Protein AF-B9FD48-F1 (afdb_monomer)

Mean predicted aligned error: 21.45 Å

Nearest PDB structures (foldseek):
  5xjo-assembly2_B  TM=7.511E-01  e=7.393E-36  Arabidopsis thaliana
  5iyx-assembly1_A  TM=8.459E-01  e=4.879E-31  Arabidopsis thaliana
  5gij-assembly1_B  TM=8.439E-01  e=1.322E-30  Arabidopsis thaliana
  4j0m-assembly2_B  TM=8.378E-01  e=1.934E-28  Arabidopsis thaliana
  8wed-assembly2_E  TM=6.726E-01  e=4.157E-08  Arabidopsis thaliana

Structure (mmCIF, N/CA/C/O backbone):
data_AF-B9FD48-F1
#
_entry.id   AF-B9FD48-F1
#
loop_
_atom_site.group_PDB
_atom_site.id
_atom_site.type_symbol
_atom_site.label_atom_id
_atom_site.label_alt_id
_atom_site.label_comp_id
_atom_site.label_asym_id
_atom_site.label_entity_id
_atom_site.label_seq_id
_atom_site.pdbx_PDB_ins_code
_atom_site.Cartn_x
_atom_site.Cartn_y
_atom_site.Cartn_z
_atom_site.occupancy
_atom_site.B_iso_or_equiv
_atom_site.auth_seq_id
_atom_site.auth_comp_id
_atom_site.auth_asym_id
_atom_site.auth_atom_id
_atom_site.pdbx_PDB_model_num
ATOM 1 N N . MET A 1 1 ? -3.770 25.239 40.075 1.00 51.31 1 MET A N 1
ATOM 2 C CA . MET A 1 1 ? -4.487 25.469 41.352 1.00 51.31 1 MET A CA 1
ATOM 3 C C . MET A 1 1 ? -5.884 26.067 41.183 1.00 51.31 1 MET A C 1
ATOM 5 O O . MET A 1 1 ? -6.784 25.536 41.811 1.00 51.31 1 MET A O 1
ATOM 9 N N . ALA A 1 2 ? -6.110 27.098 40.351 1.00 65.38 2 ALA A N 1
ATOM 10 C CA . ALA A 1 2 ? -7.406 27.803 40.265 1.00 65.38 2 ALA A CA 1
ATOM 11 C C . ALA A 1 2 ? -8.669 26.908 40.175 1.00 65.38 2 ALA A C 1
ATOM 13 O O . ALA A 1 2 ? -9.671 27.222 40.813 1.00 65.38 2 ALA A O 1
ATOM 14 N N . ALA A 1 3 ? -8.609 25.780 39.456 1.00 73.75 3 ALA A N 1
ATOM 15 C CA . ALA A 1 3 ? -9.730 24.849 39.275 1.00 73.75 3 ALA A CA 1
ATOM 16 C C . ALA A 1 3 ? -10.335 24.279 40.580 1.00 73.75 3 ALA A C 1
ATOM 18 O O . ALA A 1 3 ? -11.525 23.990 40.607 1.00 73.75 3 ALA A O 1
ATOM 19 N N . LEU A 1 4 ? -9.549 24.156 41.659 1.00 86.00 4 LEU A N 1
ATOM 20 C CA . LEU A 1 4 ? -10.003 23.668 42.974 1.00 86.00 4 LEU A CA 1
ATOM 21 C C . LEU A 1 4 ? -9.929 24.765 44.054 1.00 86.00 4 LEU A C 1
ATOM 23 O O . LEU A 1 4 ? -9.809 24.480 45.238 1.00 86.00 4 LEU A O 1
ATOM 27 N N . SER A 1 5 ? -9.984 26.041 43.667 1.00 85.19 5 SER A N 1
ATOM 28 C CA . SER A 1 5 ? -9.846 27.194 44.583 1.00 85.19 5 SER A CA 1
ATOM 29 C C . SER A 1 5 ? -10.903 27.271 45.699 1.00 85.19 5 SER A C 1
ATOM 31 O O . SER A 1 5 ? -10.653 27.858 46.753 1.00 85.19 5 SER A O 1
ATOM 33 N N . SER A 1 6 ? -12.067 26.649 45.503 1.00 87.38 6 SER A N 1
ATOM 34 C CA . SER A 1 6 ? -13.107 26.506 46.530 1.00 87.38 6 SER A CA 1
ATOM 35 C C . SER A 1 6 ? -12.821 25.406 47.558 1.00 87.38 6 SER A C 1
ATOM 37 O O . SER A 1 6 ? -13.459 25.403 48.603 1.00 87.38 6 SER A O 1
ATOM 39 N N . TRP A 1 7 ? -11.864 24.503 47.311 1.00 90.06 7 TRP A N 1
ATOM 40 C CA . TRP A 1 7 ? -11.526 23.392 48.206 1.00 90.06 7 TRP A CA 1
ATOM 41 C C . TRP A 1 7 ? -10.619 23.880 49.345 1.00 90.06 7 TRP A C 1
ATOM 43 O O . TRP A 1 7 ? -9.415 23.626 49.375 1.00 90.06 7 TRP A O 1
ATOM 53 N N . ASN A 1 8 ? -11.196 24.649 50.267 1.00 84.62 8 ASN A N 1
ATOM 54 C CA . ASN A 1 8 ? -10.489 25.294 51.370 1.00 84.62 8 ASN A CA 1
ATOM 55 C C . ASN A 1 8 ? -11.168 25.023 52.723 1.00 84.62 8 ASN A C 1
ATOM 57 O O . ASN A 1 8 ? -12.363 24.747 52.799 1.00 84.62 8 ASN A O 1
ATOM 61 N N . GLN A 1 9 ? -10.396 25.134 53.809 1.00 77.88 9 GLN A N 1
ATOM 62 C CA . GLN A 1 9 ? -10.850 24.831 55.176 1.00 77.88 9 GLN A CA 1
ATOM 63 C C . GLN A 1 9 ? -11.891 25.825 55.732 1.00 77.88 9 GLN A C 1
ATOM 65 O O . GLN A 1 9 ? -12.496 25.551 56.763 1.00 77.88 9 GLN A O 1
ATOM 70 N N . GLY A 1 10 ? -12.100 26.973 55.075 1.00 76.69 10 GLY A N 1
ATOM 71 C CA . GLY A 1 10 ? -13.041 28.014 55.506 1.00 76.69 10 GLY A CA 1
ATOM 72 C C . GLY A 1 10 ? -14.457 27.876 54.937 1.00 76.69 10 GLY A C 1
ATOM 73 O O . GLY A 1 10 ? -15.313 28.703 55.242 1.00 76.69 10 GLY A O 1
ATOM 74 N N . SER A 1 11 ? -14.716 26.868 54.100 1.00 81.75 11 SER A N 1
ATOM 75 C CA . SER A 1 11 ? -16.007 26.653 53.438 1.00 81.75 11 SER A CA 1
ATOM 76 C C . SER A 1 11 ? -16.499 25.218 53.620 1.00 81.75 11 SER A C 1
ATOM 78 O O . SER A 1 11 ? -15.712 24.284 53.770 1.00 81.75 11 SER A O 1
ATOM 80 N N . SER A 1 12 ? -17.823 25.027 53.614 1.00 89.25 12 SER A N 1
ATOM 81 C CA . SER A 1 12 ? -18.405 23.687 53.712 1.00 89.25 12 SER A CA 1
ATOM 82 C C . SER A 1 12 ? -17.996 22.845 52.506 1.00 89.25 12 SER A C 1
ATOM 84 O O . SER A 1 12 ? -18.106 23.303 51.367 1.00 89.25 12 SER A O 1
ATOM 86 N N . VAL A 1 13 ? -17.624 21.584 52.742 1.00 91.06 13 VAL A N 1
ATOM 87 C CA . VAL A 1 13 ? -17.314 20.606 51.682 1.00 91.06 13 VAL A CA 1
ATOM 88 C C . VAL A 1 13 ? -18.477 20.478 50.686 1.00 91.06 13 VAL A C 1
ATOM 90 O O . VAL A 1 13 ? -18.266 20.309 49.492 1.00 91.06 13 VAL A O 1
ATOM 93 N N . CYS A 1 14 ? -19.717 20.668 51.148 1.00 91.81 14 CYS A N 1
ATOM 94 C CA . CYS A 1 14 ? -20.921 20.650 50.315 1.00 91.81 14 CYS A CA 1
ATOM 95 C C . CYS A 1 14 ? -21.124 21.907 49.442 1.00 91.81 14 CYS A C 1
ATOM 97 O O . CYS A 1 14 ? -22.100 21.969 48.699 1.00 91.81 14 CYS A O 1
ATOM 99 N N . SER A 1 15 ? -20.237 22.904 49.545 1.00 90.88 15 SER A N 1
ATOM 100 C CA . SER A 1 15 ? -20.164 24.087 48.669 1.00 90.88 15 SER A CA 1
ATOM 101 C C . SER A 1 15 ? -18.913 24.117 47.780 1.00 90.88 15 SER A C 1
ATOM 103 O O . SER A 1 15 ? -18.713 25.074 47.033 1.00 90.88 15 SER A O 1
ATOM 105 N N . TRP A 1 16 ? -18.061 23.089 47.844 1.00 94.19 16 TRP A N 1
ATOM 106 C CA . TRP A 1 16 ? -16.881 22.987 46.990 1.00 94.19 16 TRP A CA 1
ATOM 107 C C . TRP A 1 16 ? -17.283 22.696 45.537 1.00 94.19 16 TRP A C 1
ATOM 109 O O . TRP A 1 16 ? -18.181 21.898 45.264 1.00 94.19 16 TRP A O 1
ATOM 119 N N . ALA A 1 17 ? -16.599 23.326 44.579 1.00 91.12 17 ALA A N 1
ATOM 120 C CA . ALA A 1 17 ? -16.855 23.097 43.160 1.00 91.12 17 ALA A CA 1
ATOM 121 C C . ALA A 1 17 ? -16.586 21.627 42.804 1.00 91.12 17 ALA A C 1
ATOM 123 O O . ALA A 1 17 ? -15.551 21.078 43.183 1.00 91.12 17 ALA A O 1
ATOM 124 N N . GLY A 1 18 ? -17.525 20.996 42.096 1.00 93.25 18 GLY A N 1
ATOM 125 C CA . GLY A 1 18 ? -17.455 19.570 41.774 1.00 93.25 18 GLY A CA 1
ATOM 126 C C . GLY A 1 18 ? -17.913 18.623 42.888 1.00 93.25 18 GLY A C 1
ATOM 127 O O . GLY A 1 18 ? -17.923 17.414 42.685 1.00 93.25 18 GLY A O 1
ATOM 128 N N . VAL A 1 19 ? -18.317 19.127 44.058 1.00 96.25 19 VAL A N 1
ATOM 129 C CA . VAL A 1 19 ? -18.735 18.292 45.193 1.00 96.25 19 VAL A CA 1
ATOM 130 C C . VAL A 1 19 ? -20.226 18.468 45.459 1.00 96.25 19 VAL A C 1
ATOM 132 O O . VAL A 1 19 ? -20.728 19.584 45.575 1.00 96.25 19 VAL A O 1
ATOM 135 N N . ARG A 1 20 ? -20.953 17.355 45.598 1.00 96.62 20 ARG A N 1
ATOM 136 C CA . ARG A 1 20 ? -22.366 17.353 45.998 1.00 96.62 20 ARG A CA 1
ATOM 137 C C . ARG A 1 20 ? -22.579 16.412 47.175 1.00 96.62 20 ARG A C 1
ATOM 139 O O . ARG A 1 20 ? -22.115 15.274 47.160 1.00 96.62 20 ARG A O 1
ATOM 146 N N . CYS A 1 21 ? -23.312 16.886 48.177 1.00 96.50 21 CYS A N 1
ATOM 147 C CA . CYS A 1 21 ? -23.671 16.115 49.363 1.00 96.50 21 CYS A CA 1
ATOM 148 C C . CYS A 1 21 ? -25.097 15.555 49.308 1.00 96.50 21 CYS A C 1
ATOM 150 O O . CYS A 1 21 ? -25.982 16.096 48.638 1.00 96.50 21 CYS A O 1
ATOM 152 N N . ASN A 1 22 ? -25.327 14.503 50.094 1.00 93.88 22 ASN A N 1
ATOM 153 C CA . ASN A 1 22 ? -26.651 13.985 50.406 1.00 93.88 22 ASN A CA 1
ATOM 154 C C . ASN A 1 22 ? -27.350 14.814 51.510 1.00 93.88 22 ASN A C 1
ATOM 156 O O . ASN A 1 22 ? -26.789 15.761 52.062 1.00 93.88 22 ASN A O 1
ATOM 160 N N . ARG A 1 23 ? -28.579 14.423 51.882 1.00 91.69 23 ARG A N 1
ATOM 161 C CA . ARG A 1 23 ? -29.391 15.106 52.915 1.00 91.69 23 ARG A CA 1
ATOM 162 C C . ARG A 1 23 ? -28.778 15.113 54.328 1.00 91.69 23 ARG A C 1
ATOM 164 O O . ARG A 1 23 ? -29.276 15.842 55.174 1.00 91.69 23 ARG A O 1
ATOM 171 N N . GLN A 1 24 ? -27.737 14.321 54.593 1.00 92.81 24 GLN A N 1
ATOM 172 C CA . GLN A 1 24 ? -27.000 14.301 55.866 1.00 92.81 24 GLN A CA 1
ATOM 173 C C . GLN A 1 24 ? -25.663 15.067 55.788 1.00 92.81 24 GLN A C 1
ATOM 175 O O . GLN A 1 24 ? -24.822 14.911 56.667 1.00 92.81 24 GLN A O 1
ATOM 180 N N . GLY A 1 25 ? -25.420 15.843 54.724 1.00 92.38 25 GLY A N 1
ATOM 181 C CA . GLY A 1 25 ? -24.171 16.593 54.545 1.00 92.38 25 GLY A CA 1
ATOM 182 C C . GLY A 1 25 ? -22.949 15.729 54.208 1.00 92.38 25 GLY A C 1
ATOM 183 O O . GLY A 1 25 ? -21.826 16.220 54.260 1.00 92.38 25 GLY A O 1
ATOM 184 N N . ARG A 1 26 ? -23.137 14.448 53.855 1.00 95.62 26 ARG A N 1
ATOM 185 C CA . ARG A 1 26 ? -22.047 13.550 53.436 1.00 95.62 26 ARG A CA 1
ATOM 186 C C . ARG A 1 26 ? -21.889 13.602 51.918 1.00 95.62 26 ARG A C 1
ATOM 188 O O . ARG A 1 26 ? -22.898 13.588 51.214 1.00 95.62 26 ARG A O 1
ATOM 195 N N . VAL A 1 27 ? -20.655 13.636 51.411 1.00 96.69 27 VAL A N 1
ATOM 196 C CA . VAL A 1 27 ? -20.380 13.700 49.963 1.00 96.69 27 VAL A CA 1
ATOM 197 C C . VAL A 1 27 ? -20.955 12.475 49.250 1.00 96.69 27 VAL A C 1
ATOM 199 O O . VAL A 1 27 ? -20.610 11.347 49.590 1.00 96.69 27 VAL A O 1
ATOM 202 N N . SER A 1 28 ? -21.819 12.708 48.261 1.00 97.25 28 SER A N 1
ATOM 203 C CA . SER A 1 28 ? -22.490 11.676 47.466 1.00 97.25 28 SER A CA 1
ATOM 204 C C . SER A 1 28 ? -22.126 11.700 45.983 1.00 97.25 28 SER A C 1
ATOM 206 O O . SER A 1 28 ? -22.347 10.713 45.289 1.00 97.25 28 SER A O 1
ATOM 208 N N . MET A 1 29 ? -21.535 12.783 45.482 1.00 98.00 29 MET A N 1
ATOM 209 C CA . MET A 1 29 ? -20.983 12.842 44.128 1.00 98.00 29 MET A CA 1
ATOM 210 C C . MET A 1 29 ? -19.743 13.735 44.094 1.00 98.00 29 MET A C 1
ATOM 212 O O . MET A 1 29 ? -19.717 14.796 44.724 1.00 98.00 29 MET A O 1
ATOM 216 N N . LEU A 1 30 ? -18.747 13.285 43.332 1.00 97.06 30 LEU A N 1
ATOM 217 C CA . LEU A 1 30 ? -17.525 14.003 42.997 1.00 97.06 30 LEU A CA 1
ATOM 218 C C . LEU A 1 30 ? -17.412 14.088 41.469 1.00 97.06 30 LEU A C 1
ATOM 220 O O . LEU A 1 30 ? -17.264 13.063 40.809 1.00 97.06 30 LEU A O 1
ATOM 224 N N . ASP A 1 31 ? -17.470 15.296 40.919 1.00 96.94 31 ASP A N 1
ATOM 225 C CA . ASP A 1 31 ? -17.218 15.586 39.508 1.00 96.94 31 ASP A CA 1
ATOM 226 C C . ASP A 1 31 ? -16.097 16.617 39.365 1.00 96.94 31 ASP A C 1
ATOM 228 O O . ASP A 1 31 ? -16.245 17.784 39.720 1.00 96.94 31 ASP A O 1
ATOM 232 N N . VAL A 1 32 ? -14.958 16.165 38.849 1.00 95.69 32 VAL A N 1
ATOM 233 C CA . VAL A 1 32 ? -13.769 16.985 38.587 1.00 95.69 32 VAL A CA 1
ATOM 234 C C . VAL A 1 32 ? -13.281 16.810 37.145 1.00 95.69 32 VAL A C 1
ATOM 236 O O . VAL A 1 32 ? -12.092 16.967 36.853 1.00 95.69 32 VAL A O 1
ATOM 239 N N . GLN A 1 33 ? -14.188 16.461 36.228 1.00 95.69 33 GLN A N 1
ATOM 240 C CA . GLN A 1 33 ? -13.873 16.215 34.820 1.00 95.69 33 GLN A CA 1
ATOM 241 C C . GLN A 1 33 ? -13.323 17.456 34.093 1.00 95.69 33 GLN A C 1
ATOM 243 O O . GLN A 1 33 ? -13.734 18.584 34.359 1.00 95.69 33 GLN A O 1
ATOM 248 N N . ASN A 1 34 ? -12.436 17.253 33.113 1.00 95.19 34 ASN A N 1
ATOM 249 C CA . ASN A 1 34 ? -11.936 18.305 32.212 1.00 95.19 34 ASN A CA 1
ATOM 250 C C . ASN A 1 34 ? -11.237 19.503 32.911 1.00 95.19 34 ASN A C 1
ATOM 252 O O . ASN A 1 34 ? -11.117 20.589 32.339 1.00 95.19 34 ASN A O 1
ATOM 256 N N . LEU A 1 35 ? -10.739 19.323 34.140 1.00 94.88 35 LEU A N 1
ATOM 257 C CA . LEU A 1 35 ? -10.105 20.377 34.949 1.00 94.88 35 LEU A CA 1
ATOM 258 C C . LEU A 1 35 ? -8.570 20.457 34.794 1.00 94.88 35 LEU A C 1
ATOM 260 O O . LEU A 1 35 ? -7.928 21.283 35.446 1.00 94.88 35 LEU A O 1
ATOM 264 N N . ASN A 1 36 ? -7.972 19.634 33.922 1.00 92.88 36 ASN A N 1
ATOM 265 C CA . ASN A 1 36 ? -6.516 19.480 33.756 1.00 92.88 36 ASN A CA 1
ATOM 266 C C . ASN A 1 36 ? -5.777 19.120 35.066 1.00 92.88 36 ASN A C 1
ATOM 268 O O . ASN A 1 36 ? -4.621 19.503 35.265 1.00 92.88 36 ASN A O 1
ATOM 272 N N . LEU A 1 37 ? -6.438 18.379 35.959 1.00 93.56 37 LEU A N 1
ATOM 273 C CA . LEU A 1 37 ? -5.844 17.873 37.196 1.00 93.56 37 LEU A CA 1
ATOM 274 C C . LEU A 1 37 ? -4.805 16.789 36.897 1.00 93.56 37 LEU A C 1
ATOM 276 O O . LEU A 1 37 ? -4.931 16.050 35.924 1.00 93.56 37 LEU A O 1
ATOM 280 N N . ALA A 1 38 ? -3.780 16.703 37.742 1.00 94.19 38 ALA A N 1
ATOM 281 C CA . ALA A 1 38 ? -2.684 15.749 37.621 1.00 94.19 38 ALA A CA 1
ATOM 282 C C . ALA A 1 38 ? -2.236 15.277 39.010 1.00 94.19 38 ALA A C 1
ATOM 284 O O . ALA A 1 38 ? -2.399 16.003 39.993 1.00 94.19 38 ALA A O 1
ATOM 285 N N . GLY A 1 39 ? -1.652 14.081 39.075 1.00 94.12 39 GLY A N 1
ATOM 286 C CA . GLY A 1 39 ? -1.280 13.404 40.322 1.00 94.12 39 GLY A CA 1
ATOM 287 C C . GLY A 1 39 ? -2.010 12.071 40.489 1.00 94.12 39 GLY A C 1
ATOM 288 O O . GLY A 1 39 ? -2.670 11.604 39.565 1.00 94.12 39 GLY A O 1
ATOM 289 N N . GLN A 1 40 ? -1.871 11.449 41.657 1.00 95.69 40 GLN A N 1
ATOM 290 C CA . GLN A 1 40 ? -2.518 10.174 41.989 1.00 95.69 40 GLN A CA 1
ATOM 291 C C . GLN A 1 40 ? -3.819 10.413 42.772 1.00 95.69 40 GLN A C 1
ATOM 293 O O . GLN A 1 40 ? -3.952 11.417 43.472 1.00 95.69 40 GLN A O 1
ATOM 298 N N . ILE A 1 41 ? -4.773 9.484 42.682 1.00 94.94 41 ILE A N 1
ATOM 299 C CA . ILE A 1 41 ? -5.969 9.484 43.538 1.00 94.94 41 ILE A CA 1
ATOM 300 C C . ILE A 1 41 ? -5.581 8.897 44.901 1.00 94.94 41 ILE A C 1
ATOM 302 O O . ILE A 1 41 ? -5.082 7.775 44.954 1.00 94.94 41 ILE A O 1
ATOM 306 N N . SER A 1 42 ? -5.800 9.628 46.003 1.00 95.00 42 SER A N 1
ATOM 307 C CA . SER A 1 42 ? -5.485 9.088 47.335 1.00 95.00 42 SER A CA 1
ATOM 308 C C . SER A 1 42 ? -6.389 7.892 47.673 1.00 95.00 42 SER A C 1
ATOM 310 O O . SER A 1 42 ? -7.608 8.004 47.498 1.00 95.00 42 SER A O 1
ATOM 312 N N . PRO A 1 43 ? -5.847 6.801 48.252 1.00 95.12 43 PRO A N 1
ATOM 313 C CA . PRO A 1 43 ? -6.617 5.740 48.909 1.00 95.12 43 PRO A CA 1
ATOM 314 C C . PRO A 1 43 ? -7.713 6.228 49.871 1.00 95.12 43 PRO A C 1
ATOM 316 O O . PRO A 1 43 ? -8.724 5.545 50.045 1.00 95.12 43 PRO A O 1
ATOM 319 N N . ASP A 1 44 ? -7.559 7.420 50.461 1.00 95.94 44 ASP A N 1
ATOM 320 C CA . ASP A 1 44 ? -8.541 8.030 51.370 1.00 95.94 44 ASP A CA 1
ATOM 321 C C . ASP A 1 44 ? -9.916 8.273 50.733 1.00 95.94 44 ASP A C 1
ATOM 323 O O . ASP A 1 44 ? -10.909 8.391 51.454 1.00 95.94 44 ASP A O 1
ATOM 327 N N . ILE A 1 45 ? -10.011 8.296 49.396 1.00 94.56 45 ILE A N 1
ATOM 328 C CA . ILE A 1 45 ? -11.294 8.371 48.681 1.00 94.56 45 ILE A CA 1
ATOM 329 C C . ILE A 1 45 ? -12.250 7.241 49.104 1.00 94.56 45 ILE A C 1
ATOM 331 O O . ILE A 1 45 ? -13.457 7.457 49.186 1.00 94.56 45 ILE A O 1
ATOM 335 N N . GLY A 1 46 ? -11.712 6.072 49.478 1.00 93.31 46 GLY A N 1
ATOM 336 C CA . GLY A 1 46 ? -12.471 4.933 50.000 1.00 93.31 46 GLY A CA 1
ATOM 337 C C . GLY A 1 46 ? -13.142 5.170 51.359 1.00 93.31 46 GLY A C 1
ATOM 338 O O . GLY A 1 46 ? -13.983 4.376 51.772 1.00 93.31 46 GLY A O 1
ATOM 339 N N . ASN A 1 47 ? -12.806 6.256 52.062 1.00 95.62 47 ASN A N 1
ATOM 340 C CA . ASN A 1 47 ? -13.439 6.624 53.331 1.00 95.62 47 ASN A CA 1
ATOM 341 C C . ASN A 1 47 ? -14.737 7.438 53.122 1.00 95.62 47 ASN A C 1
ATOM 343 O O . ASN A 1 47 ? -15.525 7.599 54.057 1.00 95.62 47 ASN A O 1
ATOM 347 N N . LEU A 1 48 ? -15.010 7.913 51.897 1.00 95.44 48 LEU A N 1
ATOM 348 C CA . LEU A 1 48 ? -16.214 8.672 51.531 1.00 95.44 48 LEU A CA 1
ATOM 349 C C . LEU A 1 48 ? -17.446 7.759 51.364 1.00 95.44 48 LEU A C 1
ATOM 351 O O . LEU A 1 48 ? -18.089 7.742 50.323 1.00 95.44 48 LEU A O 1
ATOM 355 N N . SER A 1 49 ? -17.810 7.015 52.411 1.00 94.50 49 SER A N 1
ATOM 356 C CA . SER A 1 49 ? -18.851 5.960 52.443 1.00 94.50 49 SER A CA 1
ATOM 357 C C . SER A 1 49 ? -20.286 6.337 52.005 1.00 94.50 49 SER A C 1
ATOM 359 O O . SER A 1 49 ? -21.188 5.504 52.079 1.00 94.50 49 SER A O 1
ATOM 361 N N . ALA A 1 50 ? -20.533 7.574 51.568 1.00 96.56 50 ALA A N 1
ATOM 362 C CA . ALA A 1 50 ? -21.798 8.034 50.989 1.00 96.56 50 ALA A CA 1
ATOM 363 C C . ALA A 1 50 ? -21.738 8.258 49.461 1.00 96.56 50 ALA A C 1
ATOM 365 O O . ALA A 1 50 ? -22.747 8.647 48.876 1.00 96.56 50 ALA A O 1
ATOM 366 N N . LEU A 1 51 ? -20.574 8.047 48.836 1.00 97.44 51 LEU A N 1
ATOM 367 C CA . LEU A 1 51 ? -20.264 8.408 47.453 1.00 97.44 51 LEU A CA 1
ATOM 368 C C . LEU A 1 51 ? -20.917 7.448 46.442 1.00 97.44 51 LEU A C 1
ATOM 370 O O . LEU A 1 51 ? -20.602 6.262 46.411 1.00 97.44 51 LEU A O 1
ATOM 374 N N . GLN A 1 52 ? -21.807 7.993 45.608 1.00 97.75 52 GLN A N 1
ATOM 375 C CA . GLN A 1 52 ? -22.575 7.289 44.572 1.00 97.75 52 GLN A CA 1
ATOM 376 C C . GLN A 1 52 ? -22.022 7.519 43.159 1.00 97.75 52 GLN A C 1
ATOM 378 O O . GLN A 1 52 ? -22.243 6.704 42.267 1.00 97.75 52 GLN A O 1
ATOM 383 N N . SER A 1 53 ? -21.308 8.620 42.909 1.00 98.44 53 SER A N 1
ATOM 384 C CA . SER A 1 53 ? -20.754 8.908 41.579 1.00 98.44 53 SER A CA 1
ATOM 385 C C . SER A 1 53 ? -19.392 9.587 41.645 1.00 98.44 53 SER A C 1
ATOM 387 O O . SER A 1 53 ? -19.206 10.534 42.412 1.00 98.44 53 SER A O 1
ATOM 389 N N . ILE A 1 54 ? -18.469 9.127 40.803 1.00 98.19 54 ILE A N 1
ATOM 390 C CA . ILE A 1 54 ? -17.123 9.678 40.639 1.00 98.19 54 ILE A CA 1
ATOM 391 C C . ILE A 1 54 ? -16.883 9.928 39.145 1.00 98.19 54 ILE A C 1
ATOM 393 O O . ILE A 1 54 ? -16.914 8.986 38.353 1.00 98.19 54 ILE A O 1
ATOM 397 N N . TYR A 1 55 ? -16.610 11.181 38.778 1.00 98.38 55 TYR A N 1
ATOM 398 C CA . TYR A 1 55 ? -16.268 11.612 37.422 1.00 98.38 55 TYR A CA 1
ATOM 399 C C . TYR A 1 55 ? -14.895 12.299 37.427 1.00 98.38 55 TYR A C 1
ATOM 401 O O . TYR A 1 55 ? -14.725 13.389 37.977 1.00 98.38 55 TYR A O 1
ATOM 409 N N . LEU A 1 56 ? -13.899 11.637 36.838 1.00 97.81 56 LEU A N 1
ATOM 410 C CA . LEU A 1 56 ? -12.499 12.078 36.764 1.00 97.81 56 LEU A CA 1
ATOM 411 C C . LEU A 1 56 ? -12.046 12.339 35.321 1.00 97.81 56 LEU A C 1
ATOM 413 O O . LEU A 1 56 ? -10.873 12.647 35.095 1.00 97.81 56 LEU A O 1
ATOM 417 N N . GLN A 1 57 ? -12.930 12.165 34.338 1.00 97.94 57 GLN A N 1
ATOM 418 C CA . GLN A 1 57 ? -12.540 12.023 32.940 1.00 97.94 57 GLN A CA 1
ATOM 419 C C . GLN A 1 57 ? -11.922 13.282 32.314 1.00 97.94 57 GLN A C 1
ATOM 421 O O . GLN A 1 57 ? -12.221 14.408 32.716 1.00 97.94 57 GLN A O 1
ATOM 426 N N . LYS A 1 58 ? -11.077 13.090 31.293 1.00 96.94 58 LYS A N 1
ATOM 427 C CA . LYS A 1 58 ? -10.349 14.162 30.576 1.00 96.94 58 LYS A CA 1
ATOM 428 C C . LYS A 1 58 ? -9.431 14.975 31.500 1.00 96.94 58 LYS A C 1
ATOM 430 O O . LYS A 1 58 ? -9.442 16.206 31.503 1.00 96.94 58 LYS A O 1
ATOM 435 N N . ASN A 1 59 ? -8.635 14.275 32.297 1.00 97.06 59 ASN A N 1
ATOM 436 C CA . ASN A 1 59 ? -7.606 14.854 33.160 1.00 97.06 59 ASN A CA 1
ATOM 437 C C . ASN A 1 59 ? -6.249 14.185 32.861 1.00 97.06 59 ASN A C 1
ATOM 439 O O . ASN A 1 59 ? -6.032 13.649 31.776 1.00 97.06 59 ASN A O 1
ATOM 443 N N . ARG A 1 60 ? -5.295 14.294 33.785 1.00 96.88 60 ARG A N 1
ATOM 444 C CA . ARG A 1 60 ? -3.942 13.727 33.702 1.00 96.88 60 ARG A CA 1
ATOM 445 C C . ARG A 1 60 ? -3.611 12.963 34.989 1.00 96.88 60 ARG A C 1
ATOM 447 O O . ARG A 1 60 ? -2.486 13.041 35.489 1.00 96.88 60 ARG A O 1
ATOM 454 N N . PHE A 1 61 ? -4.607 12.300 35.580 1.00 97.31 61 PHE A N 1
ATOM 455 C CA . PHE A 1 61 ? -4.391 11.446 36.747 1.00 97.31 61 PHE A CA 1
ATOM 456 C C . PHE A 1 61 ? -3.492 10.266 36.364 1.00 97.31 61 PHE A C 1
ATOM 458 O O . PHE A 1 61 ? -3.652 9.696 35.288 1.00 97.31 61 PHE A O 1
ATOM 465 N N . ILE A 1 62 ? -2.536 9.940 37.231 1.00 97.19 62 ILE A N 1
ATOM 466 C CA . ILE A 1 62 ? -1.482 8.938 37.021 1.00 97.19 62 ILE A CA 1
ATOM 467 C C . ILE A 1 62 ? -1.520 7.862 38.108 1.00 97.19 62 ILE A C 1
ATOM 469 O O . ILE A 1 62 ? -2.094 8.068 39.178 1.00 97.19 62 ILE A O 1
ATOM 473 N N . GLY A 1 63 ? -0.816 6.754 37.873 1.00 96.12 63 GLY A N 1
ATOM 474 C CA . GLY A 1 63 ? -0.654 5.681 38.853 1.00 96.12 63 GLY A CA 1
ATOM 475 C C . GLY A 1 63 ? -1.870 4.762 38.932 1.00 96.12 63 GLY A C 1
ATOM 476 O O . GLY A 1 63 ? -2.754 4.797 38.076 1.00 96.12 63 GLY A O 1
ATOM 477 N N . ASN A 1 64 ? -1.899 3.910 39.952 1.00 96.62 64 ASN A N 1
ATOM 478 C CA . ASN A 1 64 ? -2.914 2.868 40.061 1.00 96.62 64 ASN A CA 1
ATOM 479 C C . ASN A 1 64 ? -4.257 3.420 40.554 1.00 96.62 64 ASN A C 1
ATOM 481 O O . ASN A 1 64 ? -4.312 4.320 41.393 1.00 96.62 64 ASN A O 1
ATOM 485 N N . ILE A 1 65 ? -5.346 2.818 40.075 1.00 96.38 65 ILE A N 1
ATOM 486 C CA . ILE A 1 65 ? -6.682 3.004 40.649 1.00 96.38 65 ILE A CA 1
ATOM 487 C C . ILE A 1 65 ? -6.673 2.349 42.051 1.00 96.38 65 ILE A C 1
ATOM 489 O O . ILE A 1 65 ? -6.342 1.165 42.136 1.00 96.38 65 ILE A O 1
ATOM 493 N N . PRO A 1 66 ? -6.993 3.055 43.156 1.00 95.19 66 PRO A N 1
ATOM 494 C CA . PRO A 1 66 ? -6.842 2.483 44.498 1.00 95.19 66 PRO A CA 1
ATOM 495 C C . PRO A 1 66 ? -7.873 1.388 44.819 1.00 95.19 66 PRO A C 1
ATOM 497 O O . PRO A 1 66 ? -9.079 1.630 44.727 1.00 95.19 66 PRO A O 1
ATOM 500 N N . ASP A 1 67 ? -7.424 0.228 45.318 1.00 94.12 67 ASP A N 1
ATOM 501 C CA . ASP A 1 67 ? -8.293 -0.859 45.820 1.00 94.12 67 ASP A CA 1
ATOM 502 C C . ASP A 1 67 ? -9.298 -0.393 46.884 1.00 94.12 67 ASP A C 1
ATOM 504 O O . ASP A 1 67 ? -10.383 -0.958 47.032 1.00 94.12 67 ASP A O 1
ATOM 508 N N . GLN A 1 68 ? -8.966 0.670 47.621 1.00 96.06 68 GLN A N 1
ATOM 509 C CA . GLN A 1 68 ? -9.808 1.253 48.662 1.00 96.06 68 GLN A CA 1
ATOM 510 C C . GLN A 1 68 ? -11.121 1.834 48.113 1.00 96.06 68 GLN A C 1
ATOM 512 O O . GLN A 1 68 ? -12.068 1.969 48.887 1.00 96.06 68 GLN A O 1
ATOM 517 N N . LEU A 1 69 ? -11.239 2.087 46.801 1.00 95.50 69 LEU A N 1
ATOM 518 C CA . LEU A 1 69 ? -12.529 2.371 46.154 1.00 95.50 69 LEU A CA 1
ATOM 519 C C . LEU A 1 69 ? -13.550 1.245 46.384 1.00 95.50 69 LEU A C 1
ATOM 521 O O . LEU A 1 69 ? -14.734 1.530 46.525 1.00 95.50 69 LEU A O 1
ATOM 525 N N . GLY A 1 70 ? -13.099 -0.002 46.558 1.00 93.44 70 GLY A N 1
ATOM 526 C CA . GLY A 1 70 ? -13.928 -1.151 46.939 1.00 93.44 70 GLY A CA 1
ATOM 527 C C . GLY A 1 70 ? -14.635 -1.048 48.297 1.00 93.44 70 GLY A C 1
ATOM 528 O O . GLY A 1 70 ? -15.440 -1.910 48.639 1.00 93.44 70 GLY A O 1
ATOM 529 N N . ARG A 1 71 ? -14.352 -0.009 49.094 1.00 96.00 71 ARG A N 1
ATOM 530 C CA . ARG A 1 71 ? -15.097 0.319 50.324 1.00 96.00 71 ARG A CA 1
ATOM 531 C C . ARG A 1 71 ? -16.378 1.115 50.049 1.00 96.00 71 ARG A C 1
ATOM 533 O O . ARG A 1 71 ? -17.228 1.230 50.930 1.00 96.00 71 ARG A O 1
ATOM 540 N N . LEU A 1 72 ? -16.528 1.669 48.845 1.00 96.38 72 LEU A N 1
ATOM 541 C CA . LEU A 1 72 ? -17.660 2.503 48.449 1.00 96.38 72 LEU A CA 1
ATOM 542 C C . LEU A 1 72 ? -18.832 1.626 47.990 1.00 96.38 72 LEU A C 1
ATOM 544 O O . LEU A 1 72 ? -19.147 1.530 46.806 1.00 96.38 72 LEU A O 1
ATOM 548 N N . SER A 1 73 ? -19.488 0.966 48.943 1.00 93.31 73 SER A N 1
ATOM 549 C CA . SER A 1 73 ? -20.589 0.028 48.673 1.00 93.31 73 SER A CA 1
ATOM 550 C C . SER A 1 73 ? -21.824 0.665 48.020 1.00 93.31 73 SER A C 1
ATOM 552 O O . SER A 1 73 ? -22.633 -0.058 47.446 1.00 93.31 73 SER A O 1
ATOM 554 N N . LEU A 1 74 ? -21.962 1.996 48.077 1.00 96.38 74 LEU A N 1
ATOM 555 C CA . LEU A 1 74 ? -23.027 2.780 47.435 1.00 96.38 74 LEU A CA 1
ATOM 556 C C . LEU A 1 74 ? -22.639 3.347 46.055 1.00 96.38 74 LEU A C 1
ATOM 558 O O . LEU A 1 74 ? -23.407 4.118 45.488 1.00 96.38 74 LEU A O 1
ATOM 562 N N . LEU A 1 75 ? -21.459 3.015 45.520 1.00 98.00 75 LEU A N 1
ATOM 563 C CA . LEU A 1 75 ? -20.968 3.573 44.259 1.00 98.00 75 LEU A CA 1
ATOM 564 C C . LEU A 1 75 ? -21.762 3.026 43.060 1.00 98.00 75 LEU A C 1
ATOM 566 O O . LEU A 1 75 ? -21.675 1.845 42.744 1.00 98.00 75 LEU A O 1
ATOM 570 N N . GLU A 1 76 ? -22.500 3.903 42.377 1.00 98.25 76 GLU A N 1
ATOM 571 C CA . GLU A 1 76 ? -23.326 3.608 41.196 1.00 98.25 76 GLU A CA 1
ATOM 572 C C . GLU A 1 76 ? -22.611 3.946 39.876 1.00 98.25 76 GLU A C 1
ATOM 574 O O . GLU A 1 76 ? -22.909 3.366 38.831 1.00 98.25 76 GLU A O 1
ATOM 579 N N . THR A 1 77 ? -21.666 4.892 39.879 1.00 98.56 77 THR A N 1
ATOM 580 C CA . THR A 1 77 ? -20.917 5.298 38.676 1.00 98.56 77 THR A CA 1
ATOM 581 C C . THR A 1 77 ? -19.466 5.644 38.988 1.00 98.56 77 THR A C 1
ATOM 583 O O . THR A 1 77 ? -19.188 6.510 39.816 1.00 98.56 77 THR A O 1
ATOM 586 N N . LEU A 1 78 ? -18.548 5.011 38.258 1.00 98.31 78 LEU A N 1
ATOM 587 C CA . LEU A 1 78 ? -17.124 5.329 38.219 1.00 98.31 78 LEU A CA 1
ATOM 588 C C . LEU A 1 78 ? -16.728 5.636 36.772 1.00 98.31 78 LEU A C 1
ATOM 590 O O . LEU A 1 78 ? -16.733 4.740 35.928 1.00 98.31 78 LEU A O 1
ATOM 594 N N . ASN A 1 79 ? -16.366 6.888 36.494 1.00 98.56 79 ASN A N 1
ATOM 595 C CA . ASN A 1 79 ? -15.767 7.289 35.227 1.00 98.56 79 ASN A CA 1
ATOM 596 C C . ASN A 1 79 ? -14.360 7.867 35.456 1.00 98.56 79 ASN A C 1
ATOM 598 O O . ASN A 1 79 ? -14.193 8.940 36.038 1.00 98.56 79 ASN A O 1
ATOM 602 N N . GLY A 1 80 ? -13.349 7.124 35.013 1.00 97.50 80 GLY A N 1
ATOM 603 C CA . GLY A 1 80 ? -11.932 7.483 35.031 1.00 97.50 80 GLY A CA 1
ATOM 604 C C . GLY A 1 80 ? -11.334 7.699 33.638 1.00 97.50 80 GLY A C 1
ATOM 605 O O . GLY A 1 80 ? -10.110 7.776 33.523 1.00 97.50 80 GLY A O 1
ATOM 606 N N . SER A 1 81 ? -12.148 7.758 32.579 1.00 98.38 81 SER A N 1
ATOM 607 C CA . SER A 1 81 ? -11.650 7.665 31.203 1.00 98.38 81 SER A CA 1
ATOM 608 C C . SER A 1 81 ? -10.856 8.887 30.724 1.00 98.38 81 SER A C 1
ATOM 610 O O . SER A 1 81 ? -10.969 9.982 31.275 1.00 98.38 81 SER A O 1
ATOM 612 N N . SER A 1 82 ? -10.027 8.727 29.689 1.00 97.19 82 SER A N 1
ATOM 613 C CA . SER A 1 82 ? -9.150 9.796 29.171 1.00 97.19 82 SER A CA 1
ATOM 614 C C . SER A 1 82 ? -8.240 10.387 30.264 1.00 97.19 82 SER A C 1
ATOM 616 O O . SER A 1 82 ? -8.365 11.559 30.635 1.00 97.19 82 SER A O 1
ATOM 618 N N . ASN A 1 83 ? -7.361 9.546 30.809 1.00 97.38 83 ASN A N 1
ATOM 619 C CA . ASN A 1 83 ? -6.382 9.866 31.853 1.00 97.38 83 ASN A CA 1
ATOM 620 C C . ASN A 1 83 ? -5.057 9.111 31.578 1.00 97.38 83 ASN A C 1
ATOM 622 O O . ASN A 1 83 ? -4.774 8.714 30.446 1.00 97.38 83 ASN A O 1
ATOM 626 N N . HIS A 1 84 ? -4.200 8.959 32.589 1.00 97.06 84 HIS A N 1
ATOM 627 C CA . HIS A 1 84 ? -2.942 8.208 32.534 1.00 97.06 84 HIS A CA 1
ATOM 628 C C . HIS A 1 84 ? -2.862 7.159 33.665 1.00 97.06 84 HIS A C 1
ATOM 630 O O . HIS A 1 84 ? -1.778 6.883 34.187 1.00 97.06 84 HIS A O 1
ATOM 636 N N . PHE A 1 85 ? -4.007 6.592 34.074 1.00 98.12 85 PHE A N 1
ATOM 637 C CA . PHE A 1 85 ? -4.051 5.517 35.070 1.00 98.12 85 PHE A CA 1
ATOM 638 C C . PHE A 1 85 ? -3.299 4.278 34.571 1.00 98.12 85 PHE A C 1
ATOM 640 O O . PHE A 1 85 ? -3.316 3.976 33.379 1.00 98.12 85 PHE A O 1
ATOM 647 N N . SER A 1 86 ? -2.646 3.566 35.486 1.00 96.81 86 SER A N 1
ATOM 648 C CA . SER A 1 86 ? -1.754 2.437 35.204 1.00 96.81 86 SER A CA 1
ATOM 649 C C . SER A 1 86 ? -1.995 1.251 36.141 1.00 96.81 86 SER A C 1
ATOM 651 O O . SER A 1 86 ? -2.766 1.348 37.093 1.00 96.81 86 SER A O 1
ATOM 653 N N . GLY A 1 87 ? -1.291 0.140 35.910 1.00 96.31 87 GLY A N 1
ATOM 654 C CA . GLY A 1 87 ? -1.440 -1.073 36.718 1.00 96.31 87 GLY A CA 1
ATOM 655 C C . GLY A 1 87 ? -2.753 -1.803 36.426 1.00 96.31 87 GLY A C 1
ATOM 656 O O . GLY A 1 87 ? -3.454 -1.468 35.477 1.00 96.31 87 GLY A O 1
ATOM 657 N N . SER A 1 88 ? -3.078 -2.817 37.226 1.00 96.88 88 SER A N 1
ATOM 658 C CA . SER A 1 88 ? -4.265 -3.656 37.025 1.00 96.88 88 SER A CA 1
ATOM 659 C C . SER A 1 88 ? -5.568 -2.996 37.466 1.00 96.88 88 SER A C 1
ATOM 661 O O . SER A 1 88 ? -5.579 -2.225 38.425 1.00 96.88 88 SER A O 1
ATOM 663 N N . ILE A 1 89 ? -6.684 -3.392 36.839 1.00 96.69 89 ILE A N 1
ATOM 664 C CA . ILE A 1 89 ? -8.034 -3.116 37.355 1.00 96.69 89 ILE A CA 1
ATOM 665 C C . ILE A 1 89 ? -8.125 -3.701 38.782 1.00 96.69 89 ILE A C 1
ATOM 667 O O . ILE A 1 89 ? -7.990 -4.919 38.935 1.00 96.69 89 ILE A O 1
ATOM 671 N N . PRO A 1 90 ? -8.322 -2.880 39.830 1.00 93.44 90 PRO A N 1
ATOM 672 C CA . PRO A 1 90 ? -8.260 -3.350 41.210 1.00 93.44 90 PRO A CA 1
ATOM 673 C C . PRO A 1 90 ? -9.443 -4.261 41.536 1.00 93.44 90 PRO A C 1
ATOM 675 O O . PRO A 1 90 ? -10.608 -3.891 41.350 1.00 93.44 90 PRO A O 1
ATOM 678 N N . SER A 1 91 ? -9.153 -5.451 42.068 1.00 89.00 91 SER A N 1
ATOM 679 C CA . SER A 1 91 ? -10.181 -6.437 42.419 1.00 89.00 91 SER A CA 1
ATOM 680 C C . SER A 1 91 ? -11.098 -5.943 43.539 1.00 89.00 91 SER A C 1
ATOM 682 O O . SER A 1 91 ? -12.247 -6.366 43.599 1.00 89.00 91 SER A O 1
ATOM 684 N N . GLY A 1 92 ? -10.662 -4.975 44.358 1.00 89.25 92 GLY A N 1
ATOM 685 C CA . GLY A 1 92 ? -11.523 -4.321 45.346 1.00 89.25 92 GLY A CA 1
ATOM 686 C C . GLY A 1 92 ? -12.824 -3.747 44.761 1.00 89.25 92 GLY A C 1
ATOM 687 O O . GLY A 1 92 ? -13.853 -3.778 45.435 1.00 89.25 92 GLY A O 1
ATOM 688 N N . LEU A 1 93 ? -12.831 -3.297 43.496 1.00 93.31 93 LEU A N 1
ATOM 689 C CA . LEU A 1 93 ? -14.032 -2.755 42.840 1.00 93.31 93 LEU A CA 1
ATOM 690 C C . LEU A 1 93 ? -15.187 -3.762 42.740 1.00 93.31 93 LEU A C 1
ATOM 692 O O . LEU A 1 93 ? -16.337 -3.343 42.641 1.00 93.31 93 LEU A O 1
ATOM 696 N N . THR A 1 94 ? -14.929 -5.072 42.827 1.00 90.81 94 TH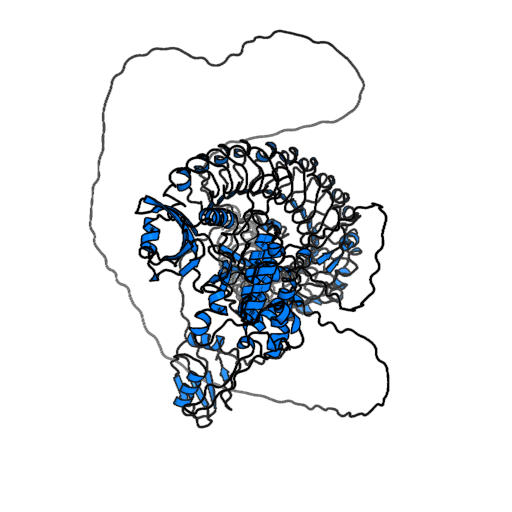R A N 1
ATOM 697 C CA . THR A 1 94 ? -15.983 -6.103 42.764 1.00 90.81 94 THR A CA 1
ATOM 698 C C . THR A 1 94 ? -16.878 -6.135 44.013 1.00 90.81 94 THR A C 1
ATOM 700 O O . THR A 1 94 ? -17.890 -6.835 44.026 1.00 90.81 94 THR A O 1
ATOM 703 N N . ASN A 1 95 ? -16.545 -5.345 45.042 1.00 92.94 95 ASN A N 1
ATOM 704 C CA . ASN A 1 95 ? -17.375 -5.104 46.226 1.00 92.94 95 ASN A CA 1
ATOM 705 C C . ASN A 1 95 ? -18.392 -3.958 46.040 1.00 92.94 95 ASN A C 1
ATOM 707 O O . ASN A 1 95 ? -19.325 -3.832 46.835 1.00 92.94 95 ASN A O 1
ATOM 711 N N . CYS A 1 96 ? -18.248 -3.119 45.007 1.00 95.38 96 CYS A N 1
ATOM 712 C CA . CYS A 1 96 ? -19.169 -2.019 44.700 1.00 95.38 96 CYS A CA 1
ATOM 713 C C . CYS A 1 96 ? -20.436 -2.543 44.000 1.00 95.38 96 CYS A C 1
ATOM 715 O O . CYS A 1 96 ? -20.717 -2.199 42.858 1.00 95.38 96 CYS A O 1
ATOM 717 N N . THR A 1 97 ? -21.212 -3.404 44.660 1.00 93.88 97 THR A N 1
ATOM 718 C CA . THR A 1 97 ? -22.318 -4.162 44.037 1.00 93.88 97 THR A CA 1
ATOM 719 C C . THR A 1 97 ? -23.471 -3.313 43.482 1.00 93.88 97 THR A C 1
ATOM 721 O O . THR A 1 97 ? -24.270 -3.826 42.698 1.00 93.88 97 THR A O 1
ATOM 724 N N . HIS A 1 98 ? -23.551 -2.023 43.821 1.00 96.31 98 HIS A N 1
ATOM 725 C CA . HIS A 1 98 ? -24.489 -1.059 43.230 1.00 96.31 98 HIS A CA 1
ATOM 726 C C . HIS A 1 98 ? -24.001 -0.431 41.909 1.00 96.31 98 HIS A C 1
ATOM 728 O O . HIS A 1 98 ? -24.743 0.343 41.307 1.00 96.31 98 HIS A O 1
ATOM 734 N N . LEU A 1 99 ? -22.789 -0.748 41.436 1.00 97.81 99 LEU A N 1
ATOM 735 C CA . LEU A 1 99 ? -22.194 -0.097 40.269 1.00 97.81 99 LEU A CA 1
ATOM 736 C C . LEU A 1 99 ? -22.983 -0.403 38.987 1.00 97.81 99 LEU A C 1
ATOM 738 O O . LEU A 1 99 ? -23.124 -1.556 38.588 1.00 97.81 99 LEU A O 1
ATOM 742 N N . VAL A 1 100 ? -23.467 0.654 38.333 1.00 98.38 100 VAL A N 1
ATOM 743 C CA . VAL A 1 100 ? -24.217 0.628 37.067 1.00 98.38 100 VAL A CA 1
ATOM 744 C C . VAL A 1 100 ? -23.316 0.996 35.883 1.00 98.38 100 VAL A C 1
ATOM 746 O O . VAL A 1 100 ? -23.475 0.444 34.792 1.00 98.38 100 VAL A O 1
ATOM 749 N N . THR A 1 101 ? -22.342 1.883 36.105 1.00 98.62 101 THR A N 1
ATOM 750 C CA . THR A 1 101 ? -21.402 2.364 35.081 1.00 98.62 101 THR A CA 1
ATOM 751 C C . THR A 1 101 ? -19.960 2.255 35.570 1.00 98.62 101 THR A C 1
ATOM 753 O O . THR A 1 101 ? -19.599 2.877 36.571 1.00 98.62 101 THR A O 1
ATOM 756 N N . MET A 1 102 ? -19.127 1.533 34.819 1.00 98.25 102 MET A N 1
ATOM 757 C CA . MET A 1 102 ? -17.669 1.543 34.931 1.00 98.25 102 MET A CA 1
ATOM 758 C C . MET A 1 102 ? -17.077 1.951 33.577 1.00 98.25 102 MET A C 1
ATOM 760 O O . MET A 1 102 ? -17.175 1.203 32.606 1.00 98.25 102 MET A O 1
ATOM 764 N N . ASP A 1 103 ? -16.462 3.130 33.515 1.00 98.62 103 ASP A N 1
ATOM 765 C CA . ASP A 1 103 ? -15.738 3.612 32.336 1.00 98.62 103 ASP A CA 1
ATOM 766 C C . ASP A 1 103 ? -14.301 3.978 32.713 1.00 98.62 103 ASP A C 1
ATOM 768 O O . ASP A 1 103 ? -14.054 4.966 33.401 1.00 98.62 103 ASP A O 1
ATOM 772 N N . LEU A 1 104 ? -13.354 3.148 32.282 1.00 98.50 104 LEU A N 1
ATOM 773 C CA . LEU A 1 104 ? -11.913 3.289 32.511 1.00 98.50 104 LEU A CA 1
ATOM 774 C C . LEU A 1 104 ? -11.144 3.438 31.184 1.00 98.50 104 LEU A C 1
ATOM 776 O O . LEU A 1 104 ? -9.920 3.289 31.148 1.00 98.50 104 LEU A O 1
ATOM 780 N N . SER A 1 105 ? -11.856 3.720 30.089 1.00 97.88 105 SER A N 1
ATOM 781 C CA . SER A 1 105 ? -11.293 3.764 28.736 1.00 97.88 105 SER A CA 1
ATOM 782 C C . SER A 1 105 ? -10.246 4.873 28.528 1.00 97.88 105 SER A C 1
ATOM 784 O O . SER A 1 105 ? -10.211 5.848 29.275 1.00 97.88 105 SER A O 1
ATOM 786 N N . ALA A 1 106 ? -9.384 4.751 27.517 1.00 95.38 106 ALA A N 1
ATOM 787 C CA . ALA A 1 106 ? -8.327 5.722 27.196 1.00 95.38 106 ALA A CA 1
ATOM 788 C C . ALA A 1 106 ? -7.400 6.024 28.397 1.00 95.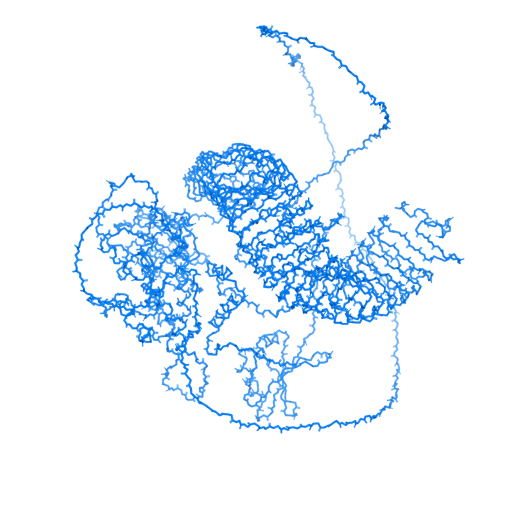38 106 ALA A C 1
ATOM 790 O O . ALA A 1 106 ? -7.385 7.131 28.946 1.00 95.38 106 ALA A O 1
ATOM 791 N N . ASN A 1 107 ? -6.652 5.003 28.816 1.00 96.62 107 ASN A N 1
ATOM 792 C CA . ASN A 1 107 ? -5.683 5.020 29.915 1.00 96.62 107 ASN A CA 1
ATOM 793 C C . ASN A 1 107 ? -4.475 4.104 29.576 1.00 96.62 107 ASN A C 1
ATOM 795 O O . ASN A 1 107 ? -4.285 3.703 28.429 1.00 96.62 107 ASN A O 1
ATOM 799 N N . SER A 1 108 ? -3.639 3.781 30.568 1.00 97.06 108 SER A N 1
ATOM 800 C CA . SER A 1 108 ? -2.495 2.858 30.469 1.00 97.06 108 SER A CA 1
ATOM 801 C C . SER A 1 108 ? -2.647 1.655 31.419 1.00 97.06 108 SER A C 1
ATOM 803 O O . SER A 1 108 ? -1.662 1.175 31.985 1.00 97.06 108 SER A O 1
ATOM 805 N N . ILE A 1 109 ? -3.883 1.201 31.655 1.00 97.94 109 ILE A N 1
ATOM 806 C CA . ILE A 1 109 ? -4.213 0.092 32.567 1.00 97.94 109 ILE A CA 1
ATOM 807 C C . ILE A 1 109 ? -3.737 -1.223 31.940 1.00 97.94 109 ILE A C 1
ATOM 809 O O . ILE A 1 109 ? -3.966 -1.464 30.756 1.00 97.94 109 ILE A O 1
ATOM 813 N N . THR A 1 110 ? -3.072 -2.065 32.728 1.00 97.50 110 THR A N 1
ATOM 814 C CA . THR A 1 110 ? -2.416 -3.308 32.295 1.00 97.50 110 THR A CA 1
ATOM 815 C C . THR A 1 110 ? -3.036 -4.553 32.934 1.00 97.50 110 THR A C 1
ATOM 817 O O . THR A 1 110 ? -3.849 -4.467 33.852 1.00 97.50 110 THR A O 1
ATOM 820 N N . GLY A 1 111 ? -2.624 -5.742 32.489 1.00 96.50 111 GLY A N 1
ATOM 821 C CA . GLY A 1 111 ? -3.031 -7.008 33.107 1.00 96.50 111 GLY A CA 1
ATOM 822 C C . GLY A 1 111 ? -4.437 -7.462 32.710 1.00 96.50 111 GLY A C 1
ATOM 823 O O . GLY A 1 111 ? -5.031 -6.945 31.770 1.00 96.50 111 GLY A O 1
ATOM 824 N N . MET A 1 112 ? -4.956 -8.477 33.401 1.00 97.25 112 MET A N 1
ATOM 825 C CA . MET A 1 112 ? -6.180 -9.172 32.988 1.00 97.25 112 MET A CA 1
ATOM 826 C C . MET A 1 112 ? -7.460 -8.498 33.487 1.00 97.25 112 MET A C 1
ATOM 828 O O . MET A 1 112 ? -7.489 -7.920 34.575 1.00 97.25 112 MET A O 1
ATOM 832 N N . ILE A 1 113 ? -8.551 -8.664 32.733 1.00 97.19 113 ILE A N 1
ATOM 833 C CA . ILE A 1 113 ? -9.904 -8.362 33.217 1.00 97.19 113 ILE A CA 1
ATOM 834 C C . ILE A 1 113 ? -10.216 -9.317 34.391 1.00 97.19 113 ILE A C 1
ATOM 836 O O . ILE A 1 113 ? -10.141 -10.535 34.207 1.00 97.19 113 ILE A O 1
ATOM 840 N N . PRO A 1 114 ? -10.560 -8.826 35.600 1.00 94.88 114 PRO A N 1
ATOM 841 C CA . PRO A 1 114 ? -10.768 -9.701 36.752 1.00 94.88 114 PRO A CA 1
ATOM 842 C C . PRO A 1 114 ? -11.944 -10.667 36.558 1.00 94.88 114 PRO A C 1
ATOM 844 O O . PRO A 1 114 ? -13.074 -10.242 36.326 1.00 94.88 114 PRO A O 1
ATOM 847 N N . ILE A 1 115 ? -11.719 -11.973 36.750 1.00 93.44 115 ILE A N 1
ATOM 848 C CA . ILE A 1 115 ? -12.776 -13.004 36.667 1.00 93.44 115 ILE A CA 1
ATOM 849 C C . ILE A 1 115 ? -13.926 -12.707 37.649 1.00 93.44 115 ILE A C 1
ATOM 851 O O . ILE A 1 115 ? -15.088 -12.995 37.353 1.00 93.44 115 ILE A O 1
ATOM 855 N N . SER A 1 116 ? -13.619 -12.091 38.796 1.00 93.69 116 SER A N 1
ATOM 856 C CA . SER A 1 116 ? -14.573 -11.673 39.830 1.00 93.69 116 SER A CA 1
ATOM 857 C C . SER A 1 116 ? -15.475 -10.494 39.440 1.00 93.69 116 SER A C 1
ATOM 859 O O . SER A 1 116 ? -16.442 -10.239 40.153 1.00 93.69 116 SER A O 1
ATOM 861 N N . LEU A 1 117 ? -15.227 -9.798 38.319 1.00 94.44 117 LEU A N 1
ATOM 862 C CA . LEU A 1 117 ? -16.029 -8.641 37.885 1.00 94.44 117 LEU A CA 1
ATOM 863 C C . LEU A 1 117 ? -17.520 -8.985 37.676 1.00 94.44 117 LEU A C 1
ATOM 865 O O . LEU A 1 117 ? -18.384 -8.120 37.808 1.00 94.44 117 LEU A O 1
ATOM 869 N N . HIS A 1 118 ? -17.831 -10.264 37.441 1.00 91.19 118 HIS A N 1
ATOM 870 C CA . HIS A 1 118 ? -19.196 -10.785 37.340 1.00 91.19 118 HIS A CA 1
ATOM 871 C C . HIS A 1 118 ? -20.058 -10.599 38.607 1.00 91.19 118 HIS A C 1
ATOM 873 O O . HIS A 1 118 ? -21.279 -10.747 38.529 1.00 91.19 118 HIS A O 1
ATOM 879 N N . SER A 1 119 ? -19.469 -10.266 39.766 1.00 92.94 119 SER A N 1
ATOM 880 C CA . SER A 1 119 ? -20.228 -9.920 40.980 1.00 92.94 119 SER A CA 1
ATOM 881 C C . SER A 1 119 ? -21.056 -8.640 40.819 1.00 92.94 119 SER A C 1
ATOM 883 O O . SER A 1 119 ? -22.037 -8.441 41.539 1.00 92.94 119 SER A O 1
ATOM 885 N N . LEU A 1 120 ? -20.684 -7.772 39.870 1.00 95.19 120 LEU A N 1
ATOM 886 C CA . LEU A 1 120 ? -21.322 -6.485 39.602 1.00 95.19 120 LEU A CA 1
ATOM 887 C C . LEU A 1 120 ? -22.606 -6.671 38.779 1.00 95.19 120 LEU A C 1
ATOM 889 O O . LEU A 1 120 ? -22.745 -6.175 37.667 1.00 95.19 120 LEU A O 1
ATOM 893 N N . GLN A 1 121 ? -23.565 -7.405 39.343 1.00 94.44 121 GLN A N 1
ATOM 894 C CA . GLN A 1 121 ? -24.822 -7.798 38.693 1.00 94.44 121 GLN A CA 1
ATOM 895 C C . GLN A 1 121 ? -25.718 -6.612 38.279 1.00 94.44 121 GLN A C 1
ATOM 897 O O . GLN A 1 121 ? -26.575 -6.770 37.414 1.00 94.44 121 GLN A O 1
ATOM 902 N N . ASN A 1 122 ? -25.503 -5.421 38.850 1.00 96.81 122 ASN A N 1
ATOM 903 C CA . ASN A 1 122 ? -26.195 -4.183 38.470 1.00 96.81 122 ASN A CA 1
ATOM 904 C C . ASN A 1 122 ? -25.553 -3.436 37.281 1.00 96.81 122 ASN A C 1
ATOM 906 O O . ASN A 1 122 ? -26.133 -2.456 36.800 1.00 96.81 122 ASN A O 1
ATOM 910 N N . LEU A 1 123 ? -24.381 -3.873 36.803 1.00 97.94 123 LEU A N 1
ATOM 911 C CA . LEU A 1 123 ? -23.598 -3.149 35.805 1.00 97.94 123 LEU A CA 1
ATOM 912 C C . LEU A 1 123 ? -24.267 -3.199 34.425 1.00 97.94 123 LEU A C 1
ATOM 914 O O . LEU A 1 123 ? -24.573 -4.264 33.893 1.00 97.94 123 LEU A O 1
ATOM 918 N N . LYS A 1 124 ? -24.462 -2.019 33.831 1.00 98.50 124 LYS A N 1
ATOM 919 C CA . LYS A 1 124 ? -25.045 -1.827 32.494 1.00 98.50 124 LYS A CA 1
ATOM 920 C C . LYS A 1 124 ? -24.002 -1.384 31.477 1.00 98.50 124 LYS A C 1
ATOM 922 O O . LYS A 1 124 ? -24.090 -1.755 30.309 1.00 98.50 124 LYS A O 1
ATOM 927 N N . ILE A 1 125 ? -23.013 -0.608 31.914 1.00 98.75 125 ILE A N 1
ATOM 928 C CA . ILE A 1 125 ? -21.955 -0.075 31.057 1.00 98.75 125 ILE A CA 1
ATOM 929 C C . ILE A 1 125 ? -20.603 -0.508 31.617 1.00 98.75 125 ILE A C 1
ATOM 931 O O . ILE A 1 125 ? -20.227 -0.083 32.710 1.00 98.75 125 ILE A O 1
ATOM 935 N N . LEU A 1 126 ? -19.876 -1.311 30.839 1.00 98.56 126 LEU A N 1
ATOM 936 C CA . LEU A 1 126 ? -18.474 -1.646 31.059 1.00 98.56 126 LEU A CA 1
ATOM 937 C C . LEU A 1 126 ? -17.652 -1.154 29.863 1.00 98.56 126 LEU A C 1
ATOM 939 O O . LEU A 1 126 ? -17.801 -1.663 28.751 1.00 98.56 126 LEU A O 1
ATOM 943 N N . LYS A 1 127 ? -16.789 -0.165 30.102 1.00 98.62 127 LYS A N 1
ATOM 944 C CA . LYS A 1 127 ? -15.843 0.363 29.116 1.00 98.62 127 LYS A CA 1
ATOM 945 C C . LYS A 1 127 ? -14.416 0.283 29.636 1.00 98.62 127 LYS A C 1
ATOM 947 O O . LYS A 1 127 ? -14.067 0.925 30.626 1.00 98.62 127 LYS A O 1
ATOM 952 N N . LEU A 1 128 ? -13.601 -0.485 28.929 1.00 98.44 128 LEU A N 1
ATOM 953 C CA . LEU A 1 128 ? -12.196 -0.762 29.213 1.00 98.44 128 LEU A CA 1
ATOM 954 C C . LEU A 1 128 ? -11.291 -0.463 28.002 1.00 98.44 128 LEU A C 1
ATOM 956 O O . LEU A 1 128 ? -10.077 -0.654 28.083 1.00 98.44 128 LEU A O 1
ATOM 960 N N . GLY A 1 129 ? -11.862 -0.007 26.882 1.00 94.94 129 GLY A N 1
ATOM 961 C CA . GLY A 1 129 ? -11.135 0.172 25.628 1.00 94.94 129 GLY A CA 1
ATOM 962 C C . GLY A 1 129 ? -10.027 1.236 25.662 1.00 94.94 129 GLY A C 1
ATOM 963 O O . GLY A 1 129 ? -10.035 2.115 26.520 1.00 94.94 129 GLY A O 1
ATOM 964 N N . GLN A 1 130 ? -9.074 1.175 24.730 1.00 94.00 130 GLN A N 1
ATOM 965 C CA . GLN A 1 130 ? -7.878 2.033 24.675 1.00 94.00 130 GLN A CA 1
ATOM 966 C C . GLN A 1 130 ? -7.049 1.942 25.970 1.00 94.00 130 GLN A C 1
ATOM 968 O O . GLN A 1 130 ? -6.935 2.904 26.731 1.00 94.00 130 GLN A O 1
ATOM 973 N N . ASN A 1 131 ? -6.509 0.750 26.227 1.00 93.81 131 ASN A N 1
ATOM 974 C CA . ASN A 1 131 ? -5.670 0.411 27.380 1.00 93.81 131 ASN A CA 1
ATOM 975 C C . ASN A 1 131 ? -4.595 -0.624 26.964 1.00 93.81 131 ASN A C 1
ATOM 977 O O . ASN A 1 131 ? -4.310 -0.800 25.781 1.00 93.81 131 ASN A O 1
ATOM 981 N N . GLN A 1 132 ? -3.950 -1.279 27.932 1.00 95.94 132 GLN A N 1
ATOM 982 C CA . GLN A 1 132 ? -2.907 -2.298 27.745 1.00 95.94 132 GLN A CA 1
ATOM 983 C C . GLN A 1 132 ? -3.296 -3.622 28.441 1.00 95.94 132 GLN A C 1
ATOM 985 O O . GLN A 1 132 ? -2.449 -4.309 29.021 1.00 95.94 132 GLN A O 1
ATOM 990 N N . LEU A 1 133 ? -4.594 -3.949 28.452 1.00 97.19 133 LEU A N 1
ATOM 991 C CA . LEU A 1 133 ? -5.126 -5.158 29.084 1.00 97.19 133 LEU A CA 1
ATOM 992 C C . LEU A 1 133 ? -4.732 -6.414 28.303 1.00 97.19 133 LEU A C 1
ATOM 994 O O . LEU A 1 133 ? -4.750 -6.412 27.077 1.00 97.19 133 LEU A O 1
ATOM 998 N N . THR A 1 134 ? -4.430 -7.491 29.026 1.00 97.31 134 THR A N 1
ATOM 999 C CA . THR A 1 134 ? -3.892 -8.756 28.503 1.00 97.31 134 THR A CA 1
ATOM 1000 C C . THR A 1 134 ? -4.714 -9.970 28.947 1.00 97.31 134 THR A C 1
ATOM 1002 O O . THR A 1 134 ? -5.623 -9.865 29.770 1.00 97.31 134 THR A O 1
ATOM 1005 N N . GLY A 1 135 ? -4.371 -11.155 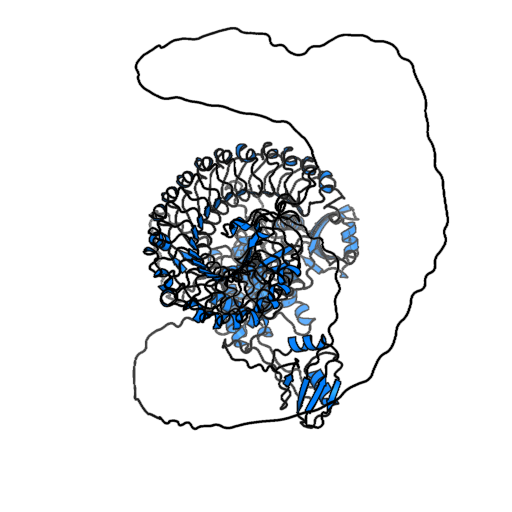28.433 1.00 97.06 135 GLY A N 1
ATOM 1006 C CA . GLY A 1 135 ? -5.055 -12.409 28.765 1.00 97.06 135 GLY A CA 1
ATOM 1007 C C . GLY A 1 135 ? -6.386 -12.563 28.027 1.00 97.06 135 GLY A C 1
ATOM 1008 O O . GLY A 1 135 ? -6.647 -11.843 27.067 1.00 97.06 135 GLY A O 1
ATOM 1009 N N . ALA A 1 136 ? -7.204 -13.521 28.461 1.00 97.62 136 ALA A N 1
ATOM 1010 C CA . ALA A 1 136 ? -8.486 -13.837 27.831 1.00 97.62 136 ALA A CA 1
ATOM 1011 C C . ALA A 1 136 ? -9.661 -13.062 28.442 1.00 97.62 136 ALA A C 1
ATOM 1013 O O . ALA A 1 136 ? -9.626 -12.650 29.604 1.00 97.62 136 ALA A O 1
ATOM 1014 N N . ILE A 1 137 ? -10.734 -12.914 27.662 1.00 98.25 137 ILE A N 1
ATOM 1015 C CA . ILE A 1 137 ? -12.012 -12.380 28.142 1.00 98.25 137 ILE A CA 1
ATOM 1016 C C . ILE A 1 137 ? -12.629 -13.410 29.107 1.00 98.25 137 ILE A C 1
ATOM 1018 O O . ILE A 1 137 ? -12.847 -14.548 28.693 1.00 98.25 137 ILE A O 1
ATOM 1022 N N . PRO A 1 138 ? -12.938 -13.068 30.374 1.00 97.06 138 PRO A N 1
ATOM 1023 C CA . PRO A 1 138 ? -13.511 -14.035 31.305 1.00 97.06 138 PRO A CA 1
ATOM 1024 C C . PRO A 1 138 ? -14.915 -14.492 30.865 1.00 97.06 138 PRO A C 1
ATOM 1026 O O . PRO A 1 138 ? -15.805 -13.643 30.746 1.00 97.06 138 PRO A O 1
ATOM 1029 N N . PRO A 1 139 ? -15.177 -15.807 30.719 1.00 97.50 139 PRO A N 1
ATOM 1030 C CA . PRO A 1 139 ? -16.517 -16.321 30.406 1.00 97.50 139 PRO A CA 1
ATOM 1031 C C . PRO A 1 139 ? -17.586 -15.898 31.426 1.00 97.50 139 PRO A C 1
ATOM 1033 O O . PRO A 1 139 ? -18.750 -15.690 31.087 1.00 97.50 139 PRO A O 1
ATOM 1036 N N . SER A 1 140 ? -17.172 -15.661 32.678 1.00 96.50 140 SER A N 1
ATOM 1037 C CA . SER A 1 140 ? -18.025 -15.153 33.758 1.00 96.50 140 SER A CA 1
ATOM 1038 C C . SER A 1 140 ? -18.692 -13.803 33.454 1.00 96.50 140 SER A C 1
ATOM 1040 O O . SER A 1 140 ? -19.736 -13.516 34.040 1.00 96.50 140 SER A O 1
ATOM 1042 N N . LEU A 1 141 ? -18.164 -12.996 32.521 1.00 96.62 141 LEU A N 1
ATOM 1043 C CA . LEU A 1 141 ? -18.827 -11.768 32.060 1.00 96.62 141 LEU A CA 1
ATOM 1044 C C . LEU A 1 141 ? -20.188 -12.050 31.401 1.00 96.62 141 LEU A C 1
ATOM 1046 O O . LEU A 1 141 ? -21.085 -11.216 31.493 1.00 96.62 141 LEU A O 1
ATOM 1050 N N . GLY A 1 142 ? -20.389 -13.237 30.815 1.00 95.44 142 GLY A N 1
ATOM 1051 C CA . GLY A 1 142 ? -21.678 -13.665 30.257 1.00 95.44 142 GLY A CA 1
ATOM 1052 C C . GLY A 1 142 ? -22.820 -13.716 31.280 1.00 95.44 142 GLY A C 1
ATOM 1053 O O . GLY A 1 142 ? -23.988 -13.571 30.923 1.00 95.44 142 GLY A O 1
ATOM 1054 N N . ASN A 1 143 ? -22.493 -13.830 32.573 1.00 94.44 143 ASN A N 1
ATOM 1055 C CA . ASN A 1 143 ? -23.468 -13.851 33.667 1.00 94.44 143 ASN A CA 1
ATOM 1056 C C . ASN A 1 143 ? -23.958 -12.446 34.078 1.00 94.44 143 ASN A C 1
ATOM 1058 O O . ASN A 1 143 ? -24.791 -12.321 34.976 1.00 94.44 143 ASN A O 1
ATOM 1062 N N . MET A 1 144 ? -23.455 -11.370 33.462 1.00 95.44 144 MET A N 1
ATOM 1063 C CA . MET A 1 144 ? -23.804 -9.982 33.798 1.00 95.44 144 MET A CA 1
ATOM 1064 C C . MET A 1 144 ? -25.071 -9.535 33.050 1.00 95.44 144 MET A C 1
ATOM 1066 O O . MET A 1 144 ? -25.044 -8.641 32.211 1.00 95.44 144 MET A O 1
ATOM 1070 N N . SER A 1 145 ? -26.201 -10.188 33.335 1.00 92.69 145 SER A N 1
ATOM 1071 C CA . SER A 1 145 ? -27.427 -10.155 32.508 1.00 92.69 145 SER A CA 1
ATOM 1072 C C . SER A 1 145 ? -28.045 -8.772 32.212 1.00 92.69 145 SER A C 1
ATOM 1074 O O . SER A 1 145 ? -28.849 -8.661 31.281 1.00 92.69 145 SER A O 1
ATOM 1076 N N . LEU A 1 146 ? -27.686 -7.721 32.959 1.00 97.00 146 LEU A N 1
ATOM 1077 C CA . LEU A 1 146 ? -28.135 -6.338 32.742 1.00 97.00 146 LEU A CA 1
ATOM 1078 C C . LEU A 1 146 ? -27.224 -5.509 31.815 1.00 97.00 146 LEU A C 1
ATOM 1080 O O . LEU A 1 146 ? -27.566 -4.363 31.515 1.00 97.00 146 LEU A O 1
ATOM 1084 N N . LEU A 1 147 ? -26.098 -6.058 31.346 1.00 98.12 147 LEU A N 1
ATOM 1085 C CA . LEU A 1 147 ? -25.116 -5.324 30.549 1.00 98.12 147 LEU A CA 1
ATOM 1086 C C . LEU A 1 147 ? -25.699 -4.886 29.190 1.00 98.12 147 LEU A C 1
ATOM 1088 O O . LEU A 1 147 ? -26.105 -5.709 28.370 1.00 98.12 147 LEU A O 1
ATOM 1092 N N . THR A 1 148 ? -25.725 -3.573 28.948 1.00 98.56 148 THR A N 1
ATOM 1093 C CA . THR A 1 148 ? -26.158 -2.947 27.686 1.00 98.56 148 THR A CA 1
ATOM 1094 C C . THR A 1 148 ? -24.982 -2.526 26.805 1.00 98.56 148 THR A C 1
ATOM 1096 O O . THR A 1 148 ? -25.136 -2.445 25.586 1.00 98.56 148 THR A O 1
ATOM 1099 N N . THR A 1 149 ? -23.814 -2.282 27.402 1.00 98.75 149 THR A N 1
ATOM 1100 C CA . THR A 1 149 ? -22.599 -1.836 26.708 1.00 98.75 149 THR A CA 1
ATOM 1101 C C . THR A 1 149 ? -21.388 -2.607 27.221 1.00 98.75 149 THR A C 1
ATOM 1103 O O . THR A 1 149 ? -21.067 -2.516 28.408 1.00 98.75 149 THR A O 1
ATOM 1106 N N . LEU A 1 150 ? -20.701 -3.299 26.311 1.00 98.62 150 LEU A N 1
ATOM 1107 C CA . LEU A 1 150 ? -19.396 -3.919 26.527 1.00 98.62 150 LEU A CA 1
ATOM 1108 C C . LEU A 1 150 ? -18.406 -3.379 25.489 1.00 98.62 150 LEU A C 1
ATOM 1110 O O . LEU A 1 150 ? -18.607 -3.556 24.289 1.00 98.62 150 LEU A O 1
ATOM 1114 N N . ASP A 1 151 ? -17.351 -2.723 25.961 1.00 98.25 151 ASP A N 1
ATOM 1115 C CA . ASP A 1 151 ? -16.262 -2.185 25.143 1.00 98.25 151 ASP A CA 1
ATOM 1116 C C . ASP A 1 151 ? -14.919 -2.548 25.787 1.00 98.25 151 ASP A C 1
ATOM 1118 O O . ASP A 1 151 ? -14.611 -2.094 26.892 1.00 98.25 151 ASP A O 1
ATOM 1122 N N . ALA A 1 152 ? -14.128 -3.364 25.095 1.00 97.56 152 ALA A N 1
ATOM 1123 C CA . ALA A 1 152 ? -12.742 -3.683 25.442 1.00 97.56 152 ALA A CA 1
ATOM 1124 C C . ALA A 1 152 ? -11.801 -3.482 24.235 1.00 97.56 152 ALA A C 1
ATOM 1126 O O . ALA A 1 152 ? -10.742 -4.103 24.139 1.00 97.56 152 ALA A O 1
ATOM 1127 N N . SER A 1 153 ? -12.200 -2.614 23.301 1.00 95.06 153 SER A N 1
ATOM 1128 C CA . SER A 1 153 ? -11.472 -2.324 22.062 1.00 95.06 153 SER A CA 1
ATOM 1129 C C . SER A 1 153 ? -10.074 -1.731 22.306 1.00 95.06 153 SER A C 1
ATOM 1131 O O . SER A 1 153 ? -9.826 -1.139 23.349 1.00 95.06 153 SER A O 1
ATOM 1133 N N . THR A 1 154 ? -9.141 -1.828 21.359 1.00 91.81 154 THR A N 1
ATOM 1134 C CA . THR A 1 154 ? -7.785 -1.240 21.450 1.00 91.81 154 THR A CA 1
ATOM 1135 C C . THR A 1 154 ? -7.058 -1.642 22.743 1.00 91.81 154 THR A C 1
ATOM 1137 O O . THR A 1 154 ? -6.819 -0.819 23.630 1.00 91.81 154 THR A O 1
ATOM 1140 N N . ASN A 1 155 ? -6.761 -2.934 22.863 1.00 90.25 155 ASN A N 1
ATOM 1141 C CA . ASN A 1 155 ? -6.035 -3.555 23.974 1.00 90.25 155 ASN A CA 1
ATOM 1142 C C . ASN A 1 155 ? -5.116 -4.678 23.431 1.00 90.25 155 ASN A C 1
ATOM 1144 O O . ASN A 1 155 ? -4.917 -4.803 22.223 1.00 90.25 155 ASN A O 1
ATOM 1148 N N . THR A 1 156 ? -4.530 -5.494 24.312 1.00 94.38 156 THR A N 1
ATOM 1149 C CA . THR A 1 156 ? -3.719 -6.678 23.970 1.00 94.38 156 THR A CA 1
ATOM 1150 C C . THR A 1 156 ? -4.351 -7.975 24.506 1.00 94.38 156 THR A C 1
ATOM 1152 O O . THR A 1 156 ? -3.658 -8.917 24.902 1.00 94.38 156 THR A O 1
ATOM 1155 N N . ILE A 1 157 ? -5.689 -8.028 24.513 1.00 97.44 157 ILE A N 1
ATOM 1156 C CA . ILE A 1 157 ? -6.487 -9.197 24.916 1.00 97.44 157 ILE A CA 1
ATOM 1157 C C . ILE A 1 157 ? -6.348 -10.278 23.835 1.00 97.44 157 ILE A C 1
ATOM 1159 O O . ILE A 1 157 ? -6.322 -9.968 22.644 1.00 97.44 157 ILE A O 1
ATOM 1163 N N . ALA A 1 158 ? -6.236 -11.542 24.242 1.00 96.19 158 ALA A N 1
ATOM 1164 C CA . ALA A 1 158 ? -5.935 -12.669 23.361 1.00 96.19 158 ALA A CA 1
ATOM 1165 C C . ALA A 1 158 ? -6.741 -13.930 23.712 1.00 96.19 158 ALA A C 1
ATOM 1167 O O . ALA A 1 158 ? -7.318 -14.030 24.793 1.00 96.19 158 ALA A O 1
ATOM 1168 N N . GLY A 1 159 ? -6.742 -14.915 22.813 1.00 97.50 159 GLY A N 1
ATOM 1169 C CA . GLY A 1 159 ? -7.567 -16.120 22.942 1.00 97.50 159 GLY A CA 1
ATOM 1170 C C . GLY A 1 159 ? -8.973 -15.926 22.373 1.00 97.50 159 GLY A C 1
ATOM 1171 O O . GLY A 1 159 ? -9.240 -14.956 21.666 1.00 97.50 159 GLY A O 1
ATOM 1172 N N . GLU A 1 160 ? -9.867 -16.874 22.638 1.00 98.38 160 GLU A N 1
ATOM 1173 C CA . GLU A 1 160 ? -11.190 -16.913 22.004 1.00 98.38 160 GLU A CA 1
ATOM 1174 C C . GLU A 1 160 ? -12.224 -15.993 22.669 1.00 98.38 160 GLU A C 1
ATOM 1176 O O . GLU A 1 160 ? -12.103 -15.609 23.835 1.00 98.38 160 GLU A O 1
ATOM 1181 N N . ILE A 1 161 ? -13.274 -15.653 21.916 1.00 98.69 161 ILE A N 1
ATOM 1182 C CA . ILE A 1 161 ? -14.452 -14.942 22.424 1.00 98.69 161 ILE A CA 1
ATOM 1183 C C . ILE A 1 161 ? -15.381 -15.972 23.102 1.00 98.69 161 ILE A C 1
ATOM 1185 O O . ILE A 1 161 ? -15.879 -16.852 22.400 1.00 98.69 161 ILE A O 1
ATOM 1189 N N . PRO A 1 162 ? -15.670 -15.881 24.418 1.00 98.06 162 PRO A N 1
ATOM 1190 C CA . PRO A 1 162 ? -16.516 -16.861 25.105 1.00 98.06 162 PRO A CA 1
ATOM 1191 C C . PRO A 1 162 ? -17.959 -16.874 24.585 1.00 98.06 162 PRO A C 1
ATOM 1193 O O . PRO A 1 162 ? -18.568 -15.815 24.385 1.00 98.06 162 PRO A O 1
ATOM 1196 N N . GLU A 1 163 ? -18.545 -18.063 24.412 1.00 97.50 163 GLU A N 1
ATOM 1197 C CA . GLU A 1 163 ? -19.926 -18.194 23.929 1.00 97.50 163 GLU A CA 1
ATOM 1198 C C . GLU A 1 163 ? -20.969 -17.692 24.938 1.00 97.50 163 GLU A C 1
ATOM 1200 O O . GLU A 1 163 ? -22.051 -17.242 24.550 1.00 97.50 163 GLU A O 1
ATOM 1205 N N . GLU A 1 164 ? -20.615 -17.666 26.223 1.00 97.69 164 GLU A N 1
ATOM 1206 C CA . GLU A 1 164 ? -21.451 -17.180 27.314 1.00 97.69 164 GLU A CA 1
ATOM 1207 C C . GLU A 1 164 ? -21.760 -15.683 27.201 1.00 97.69 164 GLU A C 1
ATOM 1209 O O . GLU A 1 164 ? -22.775 -15.231 27.730 1.00 97.69 164 GLU A O 1
ATOM 1214 N N . LEU A 1 165 ? -20.964 -14.907 26.454 1.00 97.94 165 LEU A N 1
ATOM 1215 C CA . LEU A 1 165 ? -21.305 -13.519 26.118 1.00 97.94 165 LEU A CA 1
ATOM 1216 C C . LEU A 1 165 ? -22.616 -13.429 25.310 1.00 97.94 165 LEU A C 1
ATOM 1218 O O . LEU A 1 165 ? -23.323 -12.425 25.381 1.00 97.94 165 LEU A O 1
ATOM 1222 N N . GLY A 1 166 ? -23.011 -14.503 24.617 1.00 95.62 166 GLY A N 1
ATOM 1223 C CA . GLY A 1 166 ? -24.320 -14.646 23.976 1.00 95.62 166 GLY A CA 1
ATOM 1224 C C . GLY A 1 166 ? -25.515 -14.706 24.942 1.00 95.62 166 GLY A C 1
ATOM 1225 O O . GLY A 1 166 ? -26.665 -14.578 24.511 1.00 95.62 166 GLY A O 1
ATOM 1226 N N . HIS A 1 167 ? -25.283 -14.857 26.252 1.00 95.25 167 HIS A N 1
ATOM 1227 C CA . HIS A 1 167 ? -26.325 -14.741 27.278 1.00 95.25 167 HIS A CA 1
ATOM 1228 C C . HIS A 1 167 ? -26.714 -13.284 27.586 1.00 95.25 167 HIS A C 1
ATOM 1230 O O . HIS A 1 167 ? -27.769 -13.052 28.181 1.00 95.25 167 HIS A O 1
ATOM 1236 N N . LEU A 1 168 ? -25.936 -12.294 27.132 1.00 96.38 168 LEU A N 1
ATOM 1237 C CA . LEU A 1 168 ? -26.155 -10.864 27.382 1.00 96.38 168 LEU A CA 1
ATOM 1238 C C . LEU A 1 168 ? -27.293 -10.289 26.514 1.00 96.38 168 LEU A C 1
ATOM 1240 O O . LEU A 1 168 ? -27.099 -9.426 25.662 1.00 96.38 168 LEU A O 1
ATOM 1244 N N . ARG A 1 169 ? -28.530 -10.757 26.725 1.00 93.56 169 ARG A N 1
ATOM 1245 C CA . ARG A 1 169 ? -29.697 -10.414 25.883 1.00 93.56 169 ARG A CA 1
ATOM 1246 C C . ARG A 1 169 ? -30.088 -8.928 25.893 1.00 93.56 169 ARG A C 1
ATOM 1248 O O . ARG A 1 169 ? -30.848 -8.511 25.020 1.00 93.56 169 ARG A O 1
ATOM 1255 N N . HIS A 1 170 ? -29.582 -8.129 26.833 1.00 96.31 170 HIS A N 1
ATOM 1256 C CA . HIS A 1 170 ? -29.788 -6.674 26.891 1.00 96.31 170 HIS A CA 1
ATOM 1257 C C . HIS A 1 170 ? -28.717 -5.854 26.154 1.00 96.31 170 HIS A C 1
ATOM 1259 O O . HIS A 1 170 ? -28.871 -4.634 26.044 1.00 96.31 170 HIS A O 1
ATOM 1265 N N . LEU A 1 171 ? -27.670 -6.499 25.630 1.00 98.19 171 LEU A N 1
ATOM 1266 C CA . LEU A 1 171 ? -26.537 -5.840 24.989 1.00 98.19 171 LEU A CA 1
ATOM 1267 C C . LEU A 1 171 ? -26.977 -5.100 23.714 1.00 98.19 171 LEU A C 1
ATOM 1269 O O . LEU A 1 171 ? -27.683 -5.641 22.862 1.00 98.19 171 LEU A O 1
ATOM 1273 N N . GLN A 1 172 ? -26.567 -3.836 23.612 1.00 98.44 172 GLN A N 1
ATOM 1274 C CA . GLN A 1 172 ? -26.867 -2.906 22.516 1.00 98.44 172 GLN A CA 1
ATOM 1275 C C . GLN A 1 172 ? -25.589 -2.455 21.801 1.00 98.44 172 GLN A C 1
ATOM 1277 O O . GLN A 1 172 ? -25.610 -2.259 20.584 1.00 98.44 172 GLN A O 1
ATOM 1282 N N . TYR A 1 173 ? -24.486 -2.343 22.549 1.00 98.62 173 TYR A N 1
ATOM 1283 C CA . TYR A 1 173 ? -23.150 -2.018 22.058 1.00 98.62 173 TYR A CA 1
ATOM 1284 C C . TYR A 1 173 ? -22.160 -3.113 22.469 1.00 98.62 173 TYR A C 1
ATOM 1286 O O . TYR A 1 173 ? -22.013 -3.394 23.661 1.00 98.62 173 TYR A O 1
ATOM 1294 N N . PHE A 1 174 ? -21.483 -3.702 21.485 1.00 98.69 174 PHE A N 1
ATOM 1295 C CA . PHE A 1 174 ? -20.432 -4.702 21.660 1.00 98.69 174 PHE A CA 1
ATOM 1296 C C . PHE A 1 174 ? -19.229 -4.332 20.791 1.00 98.69 174 PHE A C 1
ATOM 1298 O O . PHE A 1 174 ? -19.358 -4.290 19.565 1.00 98.69 174 PHE A O 1
ATOM 1305 N N . ASP A 1 175 ? -18.084 -4.061 21.420 1.00 98.38 175 ASP A N 1
ATOM 1306 C CA . ASP A 1 175 ? -16.835 -3.744 20.725 1.00 98.38 175 ASP A CA 1
ATOM 1307 C C . ASP A 1 175 ? -15.624 -4.429 21.373 1.00 98.38 175 ASP A C 1
ATOM 1309 O O . ASP A 1 175 ? -15.289 -4.181 22.535 1.00 98.38 175 ASP A O 1
ATOM 1313 N N . LEU A 1 176 ? -14.964 -5.289 20.600 1.00 98.12 176 LEU A N 1
ATOM 1314 C CA . LEU A 1 176 ? -13.703 -5.956 20.946 1.00 98.12 176 LEU A CA 1
ATOM 1315 C C . LEU A 1 176 ? -12.597 -5.657 19.915 1.00 98.12 176 LEU A C 1
ATOM 1317 O O . LEU A 1 176 ? -11.587 -6.362 19.853 1.00 98.12 176 LEU A O 1
ATOM 1321 N N . SER A 1 177 ? -12.792 -4.645 19.068 1.00 92.75 177 SER A N 1
ATOM 1322 C CA . SER A 1 177 ? -11.918 -4.374 17.923 1.00 92.75 177 SER A CA 1
ATOM 1323 C C . SER A 1 177 ? -10.505 -3.958 18.343 1.00 92.75 177 SER A C 1
ATOM 1325 O O . SER A 1 177 ? -10.355 -3.294 19.361 1.00 92.75 177 SER A O 1
ATOM 1327 N N . ILE A 1 178 ? -9.480 -4.254 17.540 1.00 88.62 178 ILE A N 1
ATOM 1328 C CA . ILE A 1 178 ? -8.065 -3.946 17.812 1.00 88.62 178 ILE A CA 1
ATOM 1329 C C . ILE A 1 178 ? -7.594 -4.689 19.076 1.00 88.62 178 ILE A C 1
ATOM 1331 O O . ILE A 1 178 ? -7.408 -4.102 20.142 1.00 88.62 178 ILE A O 1
ATOM 1335 N N . ASN A 1 179 ? -7.465 -6.008 18.939 1.00 87.94 179 ASN A N 1
ATOM 1336 C CA . ASN A 1 179 ? -6.968 -6.954 19.942 1.00 87.94 179 ASN A CA 1
ATOM 1337 C C . ASN A 1 179 ? -6.282 -8.145 19.224 1.00 87.94 179 ASN A C 1
ATOM 1339 O O . ASN A 1 179 ? -6.162 -8.164 18.001 1.00 87.94 179 ASN A O 1
ATOM 1343 N N . ASN A 1 180 ? -5.830 -9.152 19.975 1.00 90.62 180 ASN A N 1
ATOM 1344 C CA . ASN A 1 180 ? -5.207 -10.381 19.466 1.00 90.62 180 ASN A CA 1
ATOM 1345 C C . ASN A 1 180 ? -6.141 -11.604 19.646 1.00 90.62 180 ASN A C 1
ATOM 1347 O O . ASN A 1 180 ? -5.692 -12.695 20.002 1.00 90.62 180 ASN A O 1
ATOM 1351 N N . LEU A 1 181 ? -7.459 -11.419 19.474 1.00 97.44 181 LEU A N 1
ATOM 1352 C CA . LEU A 1 181 ? -8.456 -12.482 19.664 1.00 97.44 181 LEU A CA 1
ATOM 1353 C C . LEU A 1 181 ? -8.418 -13.505 18.524 1.00 97.44 181 LEU A C 1
ATOM 1355 O O . LEU A 1 181 ? -8.294 -13.139 17.356 1.00 97.44 181 LEU A O 1
ATOM 1359 N N . THR A 1 182 ? -8.571 -14.780 18.870 1.00 97.38 182 THR A N 1
ATOM 1360 C CA . THR A 1 182 ? -8.468 -15.947 17.979 1.00 97.38 182 THR A CA 1
ATOM 1361 C C . THR A 1 182 ? -9.775 -16.746 17.947 1.00 97.38 182 THR A C 1
ATOM 1363 O O . THR A 1 182 ? -10.733 -16.416 18.645 1.00 97.38 182 THR A O 1
ATOM 1366 N N . GLY A 1 183 ? -9.822 -17.823 17.161 1.00 97.88 183 GLY A N 1
ATOM 1367 C CA . GLY A 1 183 ? -10.997 -18.690 17.074 1.00 97.88 183 GLY A CA 1
ATOM 1368 C C . GLY A 1 183 ? -12.102 -18.082 16.209 1.00 97.88 183 GLY A C 1
ATOM 1369 O O . GLY A 1 183 ? -11.838 -17.322 15.276 1.00 97.88 183 GLY A O 1
ATOM 1370 N N . THR A 1 184 ? -13.356 -18.414 16.515 1.00 98.12 184 THR A N 1
ATOM 1371 C CA . THR A 1 184 ? -14.533 -17.923 15.773 1.00 98.12 184 THR A CA 1
ATOM 1372 C C . THR A 1 184 ? -15.335 -16.901 16.580 1.00 98.12 184 THR A C 1
ATOM 1374 O O . THR A 1 184 ? -15.129 -16.743 17.781 1.00 98.12 184 THR A O 1
ATOM 1377 N N . VAL A 1 185 ? -16.284 -16.213 15.937 1.00 98.19 185 VAL A N 1
ATOM 1378 C CA . VAL A 1 185 ? -17.332 -15.466 16.651 1.00 98.19 185 VAL A CA 1
ATOM 1379 C C . VAL A 1 185 ? -18.461 -16.440 17.031 1.00 98.19 185 VAL A C 1
ATOM 1381 O O . VAL A 1 185 ? -19.111 -16.969 16.124 1.00 98.19 185 VAL A O 1
ATOM 1384 N N . PRO A 1 186 ? -18.764 -16.657 18.329 1.00 97.31 186 PRO A N 1
ATOM 1385 C CA . PRO A 1 186 ? -19.820 -17.577 18.749 1.00 97.31 186 PRO A CA 1
ATOM 1386 C C . PRO A 1 186 ? -21.189 -17.271 18.131 1.00 97.31 186 PRO A C 1
ATOM 1388 O O . PRO A 1 186 ? -21.659 -16.127 18.140 1.00 97.31 186 PRO A O 1
ATOM 1391 N N . ARG A 1 187 ? -21.892 -18.312 17.659 1.00 95.38 187 ARG A N 1
ATOM 1392 C CA . ARG A 1 187 ? -23.226 -18.191 17.033 1.00 95.38 187 ARG A CA 1
ATOM 1393 C C . ARG A 1 187 ? -24.243 -17.499 17.951 1.00 95.38 187 ARG A C 1
ATOM 1395 O O . ARG A 1 187 ? -25.163 -16.833 17.479 1.00 95.38 187 ARG A O 1
ATOM 1402 N N . GLN A 1 188 ? -24.069 -17.634 19.261 1.00 95.38 188 GLN A N 1
ATOM 1403 C CA . GLN A 1 188 ? -24.911 -17.060 20.300 1.00 95.38 188 GLN A CA 1
ATOM 1404 C C . GLN A 1 188 ? -24.862 -15.518 20.308 1.00 95.38 188 GLN A C 1
ATOM 1406 O O . GLN A 1 188 ? -25.894 -14.894 20.554 1.00 95.38 188 GLN A O 1
ATOM 1411 N N . LEU A 1 189 ? -23.724 -14.894 19.961 1.00 97.00 189 LEU A N 1
ATOM 1412 C CA . LEU A 1 189 ? -23.608 -13.432 19.825 1.00 97.00 189 LEU A CA 1
ATOM 1413 C C . LEU A 1 189 ? -24.430 -12.896 18.648 1.00 97.00 189 LEU A C 1
ATOM 1415 O O . LEU A 1 189 ? -25.101 -11.873 18.780 1.00 97.00 189 LEU A O 1
ATOM 1419 N N . TYR A 1 190 ? -24.470 -13.629 17.530 1.00 95.94 190 TYR A N 1
ATOM 1420 C CA . TYR A 1 190 ? -25.339 -13.317 16.388 1.00 95.94 190 TYR A CA 1
ATOM 1421 C C . TYR A 1 190 ? -26.842 -13.482 16.694 1.00 95.94 190 TYR A C 1
ATOM 1423 O O . TYR A 1 190 ? -27.666 -13.233 15.820 1.00 95.94 190 TYR A O 1
ATOM 1431 N N . ASN A 1 191 ? -27.218 -13.874 17.918 1.00 94.38 191 ASN A N 1
ATOM 1432 C CA . ASN A 1 191 ? -28.598 -14.063 18.374 1.00 94.38 191 ASN A CA 1
ATOM 1433 C C . ASN A 1 191 ? -28.987 -13.098 19.524 1.00 94.38 191 ASN A C 1
ATOM 1435 O O . ASN A 1 191 ? -29.868 -13.388 20.343 1.00 94.38 191 ASN A O 1
ATOM 1439 N N . ILE A 1 192 ? -28.313 -11.945 19.624 1.00 96.25 192 ILE A N 1
ATOM 1440 C CA . ILE A 1 192 ? -28.658 -10.864 20.559 1.00 96.25 192 ILE A CA 1
ATOM 1441 C C . ILE A 1 192 ? -29.562 -9.845 19.848 1.00 96.25 192 ILE A C 1
ATOM 1443 O O . ILE A 1 192 ? -29.110 -8.866 19.257 1.00 96.25 192 ILE A O 1
ATOM 1447 N N . SER A 1 193 ? -30.878 -10.038 19.958 1.00 95.69 193 SER A N 1
ATOM 1448 C CA . SER A 1 193 ? -31.886 -9.254 19.221 1.00 95.69 193 SER A CA 1
ATOM 1449 C C . SER A 1 193 ? -32.020 -7.777 19.624 1.00 95.69 193 SER A C 1
ATOM 1451 O O . SER A 1 193 ? -32.760 -7.019 18.988 1.00 95.69 193 SER A O 1
ATOM 1453 N N . ASN A 1 194 ? -31.301 -7.346 20.664 1.00 96.56 194 ASN A N 1
ATOM 1454 C CA . ASN A 1 194 ? -31.176 -5.946 21.063 1.00 96.56 194 ASN A CA 1
ATOM 1455 C C . ASN A 1 194 ? -29.955 -5.230 20.466 1.00 96.56 194 ASN A C 1
ATOM 1457 O O . ASN A 1 194 ? -29.897 -4.002 20.549 1.00 96.56 194 ASN A O 1
ATOM 1461 N N . LEU A 1 195 ? -29.020 -5.956 19.847 1.00 97.69 195 LEU A N 1
ATOM 1462 C CA . LEU A 1 195 ? -27.733 -5.399 19.455 1.00 97.69 195 LEU A CA 1
ATOM 1463 C C . LEU A 1 195 ? -27.865 -4.429 18.272 1.00 97.69 195 LEU A C 1
ATOM 1465 O O . LEU A 1 195 ? -28.436 -4.757 17.231 1.00 97.69 195 LEU A O 1
ATOM 1469 N N . ALA A 1 196 ? -27.325 -3.223 18.449 1.00 97.69 196 ALA A N 1
ATOM 1470 C CA . ALA A 1 196 ? -27.343 -2.144 17.466 1.00 97.69 196 ALA A CA 1
ATOM 1471 C C . ALA A 1 196 ? -25.953 -1.868 16.874 1.00 97.69 196 ALA A C 1
ATOM 1473 O O . ALA A 1 196 ? -25.855 -1.468 15.712 1.00 97.69 196 ALA A O 1
ATOM 1474 N N . PHE A 1 197 ? -24.897 -2.108 17.653 1.00 98.12 197 PHE A N 1
ATOM 1475 C CA . PHE A 1 197 ? -23.500 -1.954 17.263 1.00 98.12 197 PHE A CA 1
ATOM 1476 C C . PHE A 1 197 ? -22.746 -3.249 17.583 1.00 98.12 197 PHE A C 1
ATOM 1478 O O . PHE A 1 197 ? -22.691 -3.656 18.745 1.00 98.12 197 PHE A O 1
ATOM 1485 N N . PHE A 1 198 ? -22.189 -3.886 16.551 1.00 98.38 198 PHE A N 1
ATOM 1486 C CA . PHE A 1 198 ? -21.338 -5.072 16.657 1.00 98.38 198 PHE A CA 1
ATOM 1487 C C . PHE A 1 198 ? -19.997 -4.779 15.980 1.00 98.38 198 PHE A C 1
ATOM 1489 O O . PHE A 1 198 ? -19.965 -4.534 14.768 1.00 98.38 198 PHE A O 1
ATOM 1496 N N . ALA A 1 199 ? -18.905 -4.820 16.745 1.00 97.56 199 ALA A N 1
ATOM 1497 C CA . ALA A 1 199 ? -17.559 -4.608 16.232 1.00 97.56 199 ALA A CA 1
ATOM 1498 C C . ALA A 1 199 ? -16.533 -5.581 16.846 1.00 97.56 199 ALA A C 1
ATOM 1500 O O . ALA A 1 199 ? -16.426 -5.715 18.064 1.00 97.56 199 ALA A O 1
ATOM 1501 N N . VAL A 1 200 ? -15.776 -6.268 15.987 1.00 97.44 200 VAL A N 1
ATOM 1502 C CA . VAL A 1 200 ? -14.663 -7.174 16.362 1.00 97.44 200 VAL A CA 1
ATOM 1503 C C . VAL A 1 200 ? -13.486 -7.054 15.378 1.00 97.44 200 VAL A C 1
ATOM 1505 O O . VAL A 1 200 ? -12.728 -7.996 15.152 1.00 97.44 200 VAL A O 1
ATOM 1508 N N . ALA A 1 201 ? -13.357 -5.898 14.728 1.00 88.62 201 ALA A N 1
ATOM 1509 C CA . ALA A 1 201 ? -12.379 -5.653 13.667 1.00 88.62 201 ALA A CA 1
ATOM 1510 C C . ALA A 1 201 ? -10.927 -5.691 14.166 1.00 88.62 201 ALA A C 1
ATOM 1512 O O . ALA A 1 201 ? -10.692 -5.448 15.341 1.00 88.62 201 ALA A O 1
ATOM 1513 N N . MET A 1 202 ? -9.952 -5.923 13.284 1.00 88.31 202 MET A N 1
ATOM 1514 C CA . MET A 1 202 ? -8.519 -5.974 13.633 1.00 88.31 202 MET A CA 1
ATOM 1515 C C . MET A 1 202 ? -8.246 -6.986 14.761 1.00 88.31 202 MET A C 1
ATOM 1517 O O . MET A 1 202 ? -7.907 -6.613 15.883 1.00 88.31 202 MET A O 1
ATOM 1521 N N . ASN A 1 203 ? -8.474 -8.262 14.441 1.00 87.25 203 ASN A N 1
ATOM 1522 C CA . ASN A 1 203 ? -8.232 -9.446 15.273 1.00 87.25 203 ASN A CA 1
ATOM 1523 C C . ASN A 1 203 ? -7.828 -10.639 14.364 1.00 87.25 203 ASN A C 1
ATOM 1525 O O . ASN A 1 203 ? -7.681 -10.492 13.150 1.00 87.25 203 ASN A O 1
ATOM 1529 N N . LYS A 1 204 ? -7.658 -11.842 14.931 1.00 91.94 204 LYS A N 1
ATOM 1530 C CA . LYS A 1 204 ? -7.339 -13.101 14.222 1.00 91.94 204 LYS A CA 1
ATOM 1531 C C . LYS A 1 204 ? -8.553 -14.038 14.095 1.00 91.94 204 LYS A C 1
ATOM 1533 O O . LYS A 1 204 ? -8.390 -15.256 14.018 1.00 91.94 204 LYS A O 1
ATOM 1538 N N . LEU A 1 205 ? -9.771 -13.491 14.086 1.00 96.81 205 LEU A N 1
ATOM 1539 C CA . LEU A 1 205 ? -11.009 -14.279 14.081 1.00 96.81 205 LEU A CA 1
ATOM 1540 C C . LEU A 1 205 ? -11.263 -14.905 12.706 1.00 96.81 205 LEU A C 1
ATOM 1542 O O . LEU A 1 205 ? -11.105 -14.242 11.683 1.00 96.81 205 LEU A O 1
ATOM 1546 N N . HIS A 1 206 ? -11.705 -16.159 12.678 1.00 96.81 206 HIS A N 1
ATOM 1547 C CA . HIS A 1 206 ? -11.990 -16.921 11.461 1.00 96.81 206 HIS A CA 1
ATOM 1548 C C . HIS A 1 206 ? -13.387 -17.567 11.481 1.00 96.81 206 HIS A C 1
ATOM 1550 O O . HIS A 1 206 ? -14.149 -17.431 12.439 1.00 96.81 206 HIS A O 1
ATOM 1556 N N . GLY A 1 207 ? -13.732 -18.279 10.404 1.00 97.38 207 GLY A N 1
ATOM 1557 C CA . GLY A 1 207 ? -15.054 -18.883 10.212 1.00 97.38 207 GLY A CA 1
ATOM 1558 C C . GLY A 1 207 ? -16.044 -17.959 9.497 1.00 97.38 207 GLY A C 1
ATOM 1559 O O . GLY A 1 207 ? -15.683 -16.881 9.027 1.00 97.38 207 GLY A O 1
ATOM 1560 N N . GLU A 1 208 ? -17.293 -18.409 9.377 1.00 97.56 208 GLU A N 1
ATOM 1561 C CA . GLU A 1 208 ? -18.304 -17.778 8.519 1.00 97.56 208 GLU A CA 1
ATOM 1562 C C . GLU A 1 208 ? -19.268 -16.851 9.274 1.00 97.56 208 GLU A C 1
ATOM 1564 O O . GLU A 1 208 ? -19.637 -17.097 10.424 1.00 97.56 208 GLU A O 1
ATOM 1569 N N . ILE A 1 209 ? -19.762 -15.819 8.584 1.00 97.56 209 ILE A N 1
ATOM 1570 C CA . ILE A 1 209 ? -20.843 -14.959 9.086 1.00 97.56 209 ILE A CA 1
ATOM 1571 C C . ILE A 1 209 ? -22.192 -15.672 8.844 1.00 97.56 209 ILE A C 1
ATOM 1573 O O . ILE A 1 209 ? -22.491 -15.998 7.693 1.00 97.56 209 ILE A O 1
ATOM 1577 N N . PRO A 1 210 ? -23.049 -15.902 9.862 1.00 96.38 210 PRO A N 1
ATOM 1578 C CA . PRO A 1 210 ? -24.265 -16.700 9.693 1.00 96.38 210 PRO A CA 1
ATOM 1579 C C . PRO A 1 210 ? -25.233 -16.177 8.621 1.00 96.38 210 PRO A C 1
ATOM 1581 O O . PRO A 1 210 ? -25.651 -15.017 8.638 1.00 96.38 210 PRO A O 1
ATOM 1584 N N . ASN A 1 211 ? -25.674 -17.075 7.733 1.00 94.06 211 ASN A N 1
ATOM 1585 C CA . ASN A 1 211 ? -26.645 -16.778 6.670 1.00 94.06 211 ASN A CA 1
ATOM 1586 C C . ASN A 1 211 ? -27.973 -16.189 7.183 1.00 94.06 211 ASN A C 1
ATOM 1588 O O . ASN A 1 211 ? -28.630 -15.438 6.462 1.00 94.06 211 ASN A O 1
ATOM 1592 N N . ASP A 1 212 ? -28.346 -16.472 8.430 1.00 93.69 212 ASP A N 1
ATOM 1593 C CA . ASP A 1 212 ? -29.562 -16.032 9.117 1.00 93.69 212 ASP A CA 1
ATOM 1594 C C . ASP A 1 212 ? -29.384 -14.796 10.031 1.00 93.69 212 ASP A C 1
ATOM 1596 O O . ASP A 1 212 ? -30.288 -14.473 10.802 1.00 93.69 212 ASP A O 1
ATOM 1600 N N . ILE A 1 213 ? -28.265 -14.061 9.923 1.00 95.62 213 ILE A N 1
ATOM 1601 C CA . ILE A 1 213 ? -27.917 -12.906 10.780 1.00 95.62 213 ILE A CA 1
ATOM 1602 C C . ILE A 1 213 ? -29.045 -11.873 10.993 1.00 95.62 213 ILE A C 1
ATOM 1604 O O . ILE A 1 213 ? -29.160 -11.337 12.094 1.00 95.62 213 ILE A O 1
ATOM 1608 N N . SER A 1 214 ? -29.933 -11.614 10.021 1.00 93.38 214 SER A N 1
ATOM 1609 C CA . SER A 1 214 ? -31.048 -10.665 10.235 1.00 93.38 214 SER A CA 1
ATOM 1610 C C . SER A 1 214 ? -32.148 -11.156 11.177 1.00 93.38 214 SER A C 1
ATOM 1612 O O . SER A 1 214 ? -32.934 -10.337 11.648 1.00 93.38 214 SER A O 1
ATOM 1614 N N . LEU A 1 215 ? -32.258 -12.467 11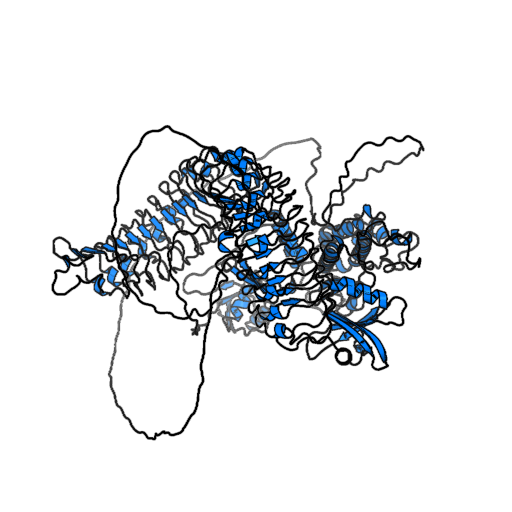.411 1.00 93.62 215 LEU A N 1
ATOM 1615 C CA . LEU A 1 215 ? -33.227 -13.033 12.355 1.00 93.62 215 LEU A CA 1
ATOM 1616 C C . LEU A 1 215 ? -32.749 -12.846 13.799 1.00 93.62 215 LEU A C 1
ATOM 1618 O O . LEU A 1 215 ? -33.547 -12.513 14.673 1.00 93.62 215 LEU A O 1
ATOM 1622 N N . GLY A 1 216 ? -31.445 -13.023 14.030 1.00 93.50 216 GLY A N 1
ATOM 1623 C CA . GLY A 1 216 ? -30.829 -12.878 15.346 1.00 93.50 216 GLY A CA 1
ATOM 1624 C C . GLY A 1 216 ? -30.451 -11.438 15.713 1.00 93.50 216 GLY A C 1
ATOM 1625 O O . GLY A 1 216 ? -30.589 -11.070 16.879 1.00 93.50 216 GLY A O 1
ATOM 1626 N N . LEU A 1 217 ? -30.068 -10.595 14.739 1.00 96.06 217 LEU A N 1
ATOM 1627 C CA . LEU A 1 217 ? -29.691 -9.180 14.929 1.00 96.06 217 LEU A CA 1
ATOM 1628 C C . LEU A 1 217 ? -30.627 -8.168 14.202 1.00 96.06 217 LEU A C 1
ATOM 1630 O O . LEU A 1 217 ? -30.148 -7.283 13.489 1.00 96.06 217 LEU A O 1
ATOM 1634 N N . PRO A 1 218 ? -31.967 -8.210 14.366 1.00 94.75 218 PRO A N 1
ATOM 1635 C CA . PRO A 1 218 ? -32.908 -7.357 13.620 1.00 94.75 218 PRO A CA 1
ATOM 1636 C C . PRO A 1 218 ? -32.836 -5.850 13.947 1.00 94.75 218 PRO A C 1
ATOM 1638 O O . PRO A 1 218 ? -33.507 -5.048 13.293 1.00 94.75 218 PRO A O 1
ATOM 1641 N N . LYS A 1 219 ? -32.057 -5.443 14.960 1.00 96.06 219 LYS A N 1
ATOM 1642 C CA . LYS A 1 219 ? -31.830 -4.035 15.346 1.00 96.06 219 LYS A CA 1
ATOM 1643 C C . LYS A 1 219 ? -30.446 -3.503 14.951 1.00 96.06 219 LYS A C 1
ATOM 1645 O O . LYS A 1 219 ? -30.095 -2.400 15.365 1.00 96.06 219 LYS A O 1
ATOM 1650 N N . LEU A 1 220 ? -29.675 -4.255 14.167 1.00 97.25 220 LEU A N 1
ATOM 1651 C CA . LEU A 1 220 ? -28.304 -3.904 13.809 1.00 97.25 220 LEU A CA 1
ATOM 1652 C C . LEU A 1 220 ? -28.249 -2.635 12.943 1.00 97.25 220 LEU A C 1
ATOM 1654 O O . LEU A 1 220 ? -28.857 -2.559 11.876 1.00 97.25 220 LEU A O 1
ATOM 1658 N N . HIS A 1 221 ? -27.500 -1.637 13.407 1.00 97.06 221 HIS A N 1
ATOM 1659 C CA . HIS A 1 221 ? -27.263 -0.377 12.702 1.00 97.06 221 HIS A CA 1
ATOM 1660 C C . HIS A 1 221 ? -25.825 -0.285 12.174 1.00 97.06 221 HIS A C 1
ATOM 1662 O O . HIS A 1 221 ? -25.603 0.323 11.128 1.00 97.06 221 HIS A O 1
ATOM 1668 N N . ILE A 1 222 ? -24.856 -0.873 12.882 1.00 97.19 222 ILE A N 1
ATOM 1669 C CA . ILE A 1 222 ? -23.431 -0.847 12.538 1.00 97.19 222 ILE A CA 1
ATOM 1670 C C . ILE A 1 222 ? -22.841 -2.251 12.728 1.00 97.19 222 ILE A C 1
ATOM 1672 O O . ILE A 1 222 ? -22.962 -2.829 13.809 1.00 97.19 222 ILE A O 1
ATOM 1676 N N . PHE A 1 223 ? -22.206 -2.777 11.677 1.00 98.12 223 PHE A N 1
ATOM 1677 C CA . PHE A 1 223 ? -21.556 -4.088 11.649 1.00 98.12 223 PHE A CA 1
ATOM 1678 C C . PHE A 1 223 ? -20.122 -3.961 11.116 1.00 98.12 223 PHE A C 1
ATOM 1680 O O . PHE A 1 223 ? -19.921 -3.627 9.944 1.00 98.12 223 PHE A O 1
ATOM 1687 N N . ILE A 1 224 ? -19.130 -4.201 11.980 1.00 95.69 224 ILE A N 1
ATOM 1688 C CA . ILE A 1 224 ? -17.706 -3.984 11.682 1.00 95.69 224 ILE A CA 1
ATOM 1689 C C . ILE A 1 224 ? -1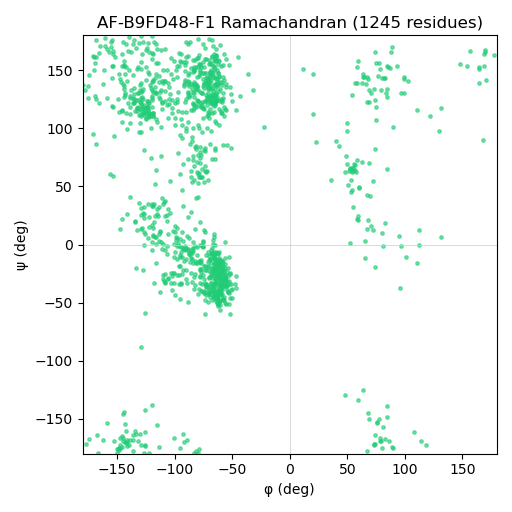6.894 -5.238 12.044 1.00 95.69 224 ILE A C 1
ATOM 1691 O O . ILE A 1 224 ? -16.620 -5.511 13.209 1.00 95.69 224 ILE A O 1
ATOM 1695 N N . VAL A 1 225 ? -16.482 -6.000 11.031 1.00 96.06 225 VAL A N 1
ATOM 1696 C CA . VAL A 1 225 ? -15.661 -7.221 11.185 1.00 96.06 225 VAL A CA 1
ATOM 1697 C C . VAL A 1 225 ? -14.419 -7.220 10.286 1.00 96.06 225 VAL A C 1
ATOM 1699 O O . VAL A 1 225 ? -13.777 -8.249 10.090 1.00 96.06 225 VAL A O 1
ATOM 1702 N N . CYS A 1 226 ? -14.081 -6.060 9.720 1.00 88.38 226 CYS A N 1
ATOM 1703 C CA . CYS A 1 226 ? -12.929 -5.878 8.843 1.00 88.38 226 CYS A CA 1
ATOM 1704 C C . CYS A 1 226 ? -11.577 -6.158 9.528 1.00 88.38 226 CYS A C 1
ATOM 1706 O O . CYS A 1 226 ? -11.464 -5.984 10.738 1.00 88.38 226 CYS A O 1
ATOM 1708 N N . TYR A 1 227 ? -10.552 -6.519 8.751 1.00 87.94 227 TYR A N 1
ATOM 1709 C CA . TYR A 1 227 ? -9.236 -6.963 9.237 1.00 87.94 227 TYR A CA 1
ATOM 1710 C C . TYR A 1 227 ? -9.357 -8.167 10.184 1.00 87.94 227 TYR A C 1
ATOM 1712 O O . TYR A 1 227 ? -9.152 -8.060 11.392 1.00 87.94 227 TYR A O 1
ATOM 1720 N N . ASN A 1 228 ? -9.759 -9.300 9.617 1.00 85.31 228 ASN A N 1
ATOM 1721 C CA . ASN A 1 228 ? -9.854 -10.603 10.273 1.00 85.31 228 ASN A CA 1
ATOM 1722 C C . ASN A 1 228 ? -9.549 -11.708 9.239 1.00 85.31 228 ASN A C 1
ATOM 1724 O O . ASN A 1 228 ? -9.144 -11.431 8.110 1.00 85.31 228 ASN A O 1
ATOM 1728 N N . LYS A 1 229 ? -9.732 -12.975 9.619 1.00 94.06 229 LYS A N 1
ATOM 1729 C CA . LYS A 1 229 ? -9.514 -14.164 8.780 1.00 94.06 229 LYS A CA 1
ATOM 1730 C C . LYS A 1 229 ? -10.843 -14.890 8.485 1.00 94.06 229 LYS A C 1
ATOM 1732 O O . LYS A 1 229 ? -10.871 -16.115 8.367 1.00 94.06 229 LYS A O 1
ATOM 1737 N N . LEU A 1 230 ? -11.955 -14.145 8.392 1.00 95.69 230 LEU A N 1
ATOM 1738 C CA . LEU A 1 230 ? -13.302 -14.689 8.148 1.00 95.69 230 LEU A CA 1
ATOM 1739 C C . LEU A 1 230 ? -13.448 -15.248 6.728 1.00 95.69 230 LEU A C 1
ATOM 1741 O O . LEU A 1 230 ? -12.896 -14.701 5.775 1.00 95.69 230 LEU A O 1
ATOM 1745 N N . THR A 1 231 ? -14.237 -16.311 6.596 1.00 97.31 231 THR A N 1
ATOM 1746 C CA . THR A 1 231 ? -14.442 -17.098 5.371 1.00 97.31 231 THR A CA 1
ATOM 1747 C C . THR A 1 231 ? -15.935 -17.210 5.017 1.00 97.31 231 THR A C 1
ATOM 1749 O O . THR A 1 231 ? -16.788 -16.550 5.615 1.00 97.31 231 THR A O 1
ATOM 1752 N N . GLY A 1 232 ? -16.272 -18.023 4.012 1.00 97.25 232 GLY A N 1
ATOM 1753 C CA . GLY A 1 232 ? -17.645 -18.205 3.539 1.00 97.25 232 GLY A CA 1
ATOM 1754 C C . GLY A 1 232 ? -18.054 -17.133 2.529 1.00 97.25 232 GLY A C 1
ATOM 1755 O O . GLY A 1 232 ? -17.223 -16.648 1.759 1.00 97.25 232 GLY A O 1
ATOM 1756 N N . GLN A 1 233 ? -19.338 -16.775 2.504 1.00 97.56 233 GLN A N 1
ATOM 1757 C CA . GLN A 1 233 ? -19.907 -15.755 1.610 1.00 97.56 233 GLN A CA 1
ATOM 1758 C C . GLN A 1 233 ? -20.510 -14.597 2.415 1.00 97.56 233 GLN A C 1
ATOM 1760 O O . GLN A 1 233 ? -20.799 -14.740 3.602 1.00 97.56 233 GLN A O 1
ATOM 1765 N N . ILE A 1 234 ? -20.763 -13.453 1.768 1.00 97.75 234 ILE A N 1
ATOM 1766 C CA . ILE A 1 234 ? -21.583 -12.397 2.381 1.00 97.75 234 ILE A CA 1
ATOM 1767 C C . ILE A 1 234 ? -23.011 -12.950 2.567 1.00 97.75 234 ILE A C 1
ATOM 1769 O O . ILE A 1 234 ? -23.639 -13.324 1.573 1.00 97.75 234 ILE A O 1
ATOM 1773 N N . PRO A 1 235 ? -23.560 -12.993 3.795 1.00 96.06 235 PRO A N 1
ATOM 1774 C CA . PRO A 1 235 ? -24.855 -13.616 4.048 1.00 96.06 235 PRO A CA 1
ATOM 1775 C C . PRO A 1 235 ? -26.000 -12.764 3.466 1.00 96.06 235 PRO A C 1
ATOM 1777 O O . PRO A 1 235 ? -26.136 -11.594 3.843 1.00 96.06 235 PRO A O 1
ATOM 1780 N N . PRO A 1 236 ? -26.888 -13.313 2.607 1.00 94.50 236 PRO A N 1
ATOM 1781 C CA . PRO A 1 236 ? -27.957 -12.541 1.960 1.00 94.50 236 PRO A CA 1
ATOM 1782 C C . PRO A 1 236 ? -28.892 -11.815 2.928 1.00 94.50 236 PRO A C 1
ATOM 1784 O O . PRO A 1 236 ? -29.430 -10.754 2.606 1.00 94.50 236 PRO A O 1
ATOM 1787 N N . SER A 1 237 ? -29.081 -12.360 4.134 1.00 95.56 237 SER A N 1
ATOM 1788 C CA . SER A 1 237 ? -29.957 -11.745 5.125 1.00 95.56 237 SER A CA 1
ATOM 1789 C C . SER A 1 237 ? -29.396 -10.444 5.711 1.00 95.56 237 SER A C 1
ATOM 1791 O O . SER A 1 237 ? -30.188 -9.584 6.086 1.00 95.56 237 SER A O 1
ATOM 1793 N N . LEU A 1 238 ? -28.079 -10.196 5.678 1.00 96.31 238 LEU A N 1
ATOM 1794 C CA . LEU A 1 238 ? -27.506 -8.899 6.075 1.00 96.31 238 LEU A CA 1
ATOM 1795 C C . LEU A 1 238 ? -28.111 -7.743 5.256 1.00 96.31 238 LEU A C 1
ATOM 1797 O O . LEU A 1 238 ? -28.432 -6.689 5.803 1.00 96.31 238 LEU A O 1
ATOM 1801 N N . HIS A 1 239 ? -28.387 -7.972 3.968 1.00 95.19 239 HIS A N 1
ATOM 1802 C CA . HIS A 1 239 ? -29.040 -6.995 3.091 1.00 95.19 239 HIS A CA 1
ATOM 1803 C C . HIS A 1 239 ? -30.569 -6.900 3.292 1.00 95.19 239 HIS A C 1
ATOM 1805 O O . HIS A 1 239 ? -31.217 -6.094 2.623 1.00 95.19 239 HIS A O 1
ATOM 1811 N N . ASN A 1 240 ? -31.174 -7.682 4.200 1.00 94.25 240 ASN A N 1
ATOM 1812 C CA . ASN A 1 240 ? -32.557 -7.486 4.668 1.00 94.25 240 ASN A CA 1
ATOM 1813 C C . ASN A 1 240 ? -32.661 -6.453 5.807 1.00 94.25 240 ASN A C 1
ATOM 1815 O O . ASN A 1 240 ? -33.765 -5.989 6.094 1.00 94.25 240 ASN A O 1
ATOM 1819 N N . ILE A 1 241 ? -31.555 -6.085 6.468 1.00 95.12 241 ILE A N 1
ATOM 1820 C CA . ILE A 1 241 ? -31.569 -5.179 7.627 1.00 95.12 241 ILE A CA 1
ATOM 1821 C C . ILE A 1 241 ? -31.676 -3.720 7.146 1.00 95.12 241 ILE A C 1
ATOM 1823 O O . ILE A 1 241 ? -30.707 -2.971 7.132 1.00 95.12 241 ILE A O 1
ATOM 1827 N N . THR A 1 242 ? -32.873 -3.284 6.745 1.00 93.69 242 THR A N 1
ATOM 1828 C CA . THR A 1 242 ? -33.115 -1.970 6.098 1.00 93.69 242 THR A CA 1
ATOM 1829 C C . THR A 1 242 ? -32.803 -0.732 6.955 1.00 93.69 242 THR A C 1
ATOM 1831 O O . THR A 1 242 ? -32.839 0.390 6.448 1.00 93.69 242 THR A O 1
ATOM 1834 N N . LYS A 1 243 ? -32.488 -0.912 8.245 1.00 94.31 243 LYS A N 1
ATOM 1835 C CA . LYS A 1 243 ? -32.019 0.141 9.164 1.00 94.31 243 LYS A CA 1
ATOM 1836 C C . LYS A 1 243 ? -30.492 0.216 9.298 1.00 94.31 243 LYS A C 1
ATOM 1838 O O . LYS A 1 243 ? -30.006 1.068 10.040 1.00 94.31 243 LYS A O 1
ATOM 1843 N N . ILE A 1 244 ? -29.739 -0.655 8.625 1.00 96.25 244 ILE A N 1
ATOM 1844 C CA . ILE A 1 244 ? -28.280 -0.667 8.717 1.00 96.25 244 ILE A CA 1
ATOM 1845 C C . ILE A 1 244 ? -27.681 0.578 8.045 1.00 96.25 244 ILE A C 1
ATOM 1847 O O . ILE A 1 244 ? -28.075 0.969 6.946 1.00 96.25 244 ILE A O 1
ATOM 1851 N N . HIS A 1 245 ? -26.739 1.214 8.739 1.00 95.12 245 HIS A N 1
ATOM 1852 C CA . HIS A 1 245 ? -26.027 2.414 8.300 1.00 95.12 245 HIS A CA 1
ATOM 1853 C C . HIS A 1 245 ? -24.586 2.099 7.877 1.00 95.12 245 HIS A C 1
ATOM 1855 O O . HIS A 1 245 ? -24.034 2.796 7.032 1.00 95.12 245 HIS A O 1
ATOM 1861 N N . SER A 1 246 ? -23.961 1.068 8.453 1.00 97.44 246 SER A N 1
ATOM 1862 C CA . SER A 1 246 ? -22.556 0.736 8.196 1.00 97.44 246 SER A CA 1
ATOM 1863 C C . SER A 1 246 ? -22.351 -0.774 8.097 1.00 97.44 246 SER A C 1
ATOM 1865 O O . SER A 1 246 ? -22.656 -1.504 9.042 1.00 97.44 246 SER A O 1
ATOM 1867 N N . ILE A 1 247 ? -21.822 -1.221 6.955 1.00 97.94 247 ILE A N 1
ATOM 1868 C CA . ILE A 1 247 ? -21.335 -2.583 6.712 1.00 97.94 247 ILE A CA 1
ATOM 1869 C C . ILE A 1 247 ? -19.846 -2.472 6.370 1.00 97.94 247 ILE A C 1
ATOM 1871 O O . ILE A 1 247 ? -19.480 -1.921 5.329 1.00 97.94 247 ILE A O 1
ATOM 1875 N N . ARG A 1 248 ? -18.977 -2.974 7.254 1.00 95.69 248 ARG A N 1
ATOM 1876 C CA . ARG A 1 248 ? -17.514 -2.921 7.105 1.00 95.69 248 ARG A CA 1
ATOM 1877 C C . ARG A 1 248 ? -16.913 -4.303 7.347 1.00 95.69 248 ARG A C 1
ATOM 1879 O O . ARG A 1 248 ? -16.696 -4.703 8.488 1.00 95.69 248 ARG A O 1
ATOM 1886 N N . ILE A 1 249 ? -16.661 -5.029 6.261 1.00 96.94 249 ILE A N 1
ATOM 1887 C CA . ILE A 1 249 ? -16.228 -6.440 6.268 1.00 96.94 249 ILE A CA 1
ATOM 1888 C C . ILE A 1 249 ? -14.936 -6.665 5.455 1.00 96.94 249 ILE A C 1
ATOM 1890 O O . ILE A 1 249 ? -14.542 -7.799 5.193 1.00 96.94 249 ILE A O 1
ATOM 1894 N N . SER A 1 250 ? -14.279 -5.576 5.053 1.00 91.31 250 SER A N 1
ATOM 1895 C CA . SER A 1 250 ? -13.052 -5.561 4.252 1.00 91.31 250 SER A CA 1
ATOM 1896 C C . SER A 1 250 ? -11.831 -6.191 4.931 1.00 91.31 250 SER A C 1
ATOM 1898 O O . SER A 1 250 ? -11.779 -6.238 6.152 1.00 91.31 250 SER A O 1
ATOM 1900 N N . HIS A 1 251 ? -10.827 -6.626 4.169 1.00 91.12 251 HIS A N 1
ATOM 1901 C CA . HIS A 1 251 ? -9.658 -7.368 4.670 1.00 91.12 251 HIS A CA 1
ATOM 1902 C C . HIS A 1 251 ? -10.087 -8.638 5.427 1.00 91.12 251 HIS A C 1
ATOM 1904 O O . HIS A 1 251 ? -10.012 -8.713 6.654 1.00 91.12 251 HIS A O 1
ATOM 1910 N N . ASN A 1 252 ? -10.612 -9.597 4.665 1.00 86.94 252 ASN A N 1
ATOM 1911 C CA . ASN A 1 252 ? -11.007 -10.943 5.088 1.00 86.94 252 ASN A CA 1
ATOM 1912 C C . ASN A 1 252 ? -10.818 -11.919 3.901 1.00 86.94 252 ASN A C 1
ATOM 1914 O O . ASN A 1 252 ? -10.343 -11.536 2.830 1.00 86.94 252 ASN A O 1
ATOM 1918 N N . PHE A 1 253 ? -11.213 -13.182 4.065 1.00 91.06 253 PHE A N 1
ATOM 1919 C CA . PHE A 1 253 ? -11.206 -14.210 3.018 1.00 91.06 253 PHE A CA 1
ATOM 1920 C C . PHE A 1 253 ? -12.632 -14.560 2.545 1.00 91.06 253 PHE A C 1
ATOM 1922 O O . PHE A 1 253 ? -12.944 -15.722 2.281 1.00 91.06 253 PHE A O 1
ATOM 1929 N N . LEU A 1 254 ? -13.525 -13.566 2.451 1.00 96.38 254 LEU A N 1
ATOM 1930 C CA . LEU A 1 254 ? -14.900 -13.768 1.978 1.00 96.38 254 LEU A CA 1
ATOM 1931 C C . LEU A 1 254 ? -14.925 -14.019 0.465 1.00 96.38 254 LEU A C 1
ATOM 1933 O O . LEU A 1 254 ? -14.235 -13.351 -0.304 1.00 96.38 254 LEU A O 1
ATOM 1937 N N . THR A 1 255 ? -15.758 -14.962 0.036 1.00 96.69 255 THR A N 1
ATOM 1938 C CA . THR A 1 255 ? -15.826 -15.491 -1.336 1.00 96.69 255 THR A CA 1
ATOM 1939 C C . THR A 1 255 ? -17.223 -15.311 -1.945 1.00 96.69 255 THR A C 1
ATOM 1941 O O . THR A 1 255 ? -18.152 -14.804 -1.311 1.00 96.69 255 THR A O 1
ATOM 1944 N N . GLY A 1 256 ? -17.400 -15.766 -3.189 1.00 95.75 256 GLY A N 1
ATOM 1945 C CA . GLY A 1 256 ? -18.705 -15.818 -3.850 1.00 95.75 256 GLY A CA 1
ATOM 1946 C C . GLY A 1 256 ? -19.142 -14.477 -4.443 1.00 95.75 256 GLY A C 1
ATOM 1947 O O . GLY A 1 256 ? -18.313 -13.634 -4.774 1.00 95.75 256 GLY A O 1
ATOM 1948 N N . LYS A 1 257 ? -20.455 -14.303 -4.626 1.00 96.62 257 LYS A N 1
ATOM 1949 C CA . LYS A 1 257 ? -21.067 -13.076 -5.166 1.00 96.62 257 LYS A CA 1
ATOM 1950 C C . LYS A 1 257 ? -21.588 -12.199 -4.033 1.00 96.62 257 LYS A C 1
ATOM 1952 O O . LYS A 1 257 ? -22.004 -12.710 -2.997 1.00 96.62 257 LYS A O 1
ATOM 1957 N N . VAL A 1 258 ? -21.669 -10.890 -4.269 1.00 97.44 258 VAL A N 1
ATOM 1958 C CA . VAL A 1 258 ? -22.452 -10.009 -3.394 1.00 97.44 258 VAL A CA 1
ATOM 1959 C C . VAL A 1 258 ? -23.939 -10.372 -3.541 1.00 97.44 258 VAL A C 1
ATOM 1961 O O . VAL A 1 258 ? -24.421 -10.477 -4.673 1.00 97.44 258 VAL A O 1
ATOM 1964 N N . PRO A 1 259 ? -24.672 -10.627 -2.442 1.00 95.56 259 PRO A N 1
ATOM 1965 C CA . PRO A 1 259 ? -26.049 -11.097 -2.518 1.00 95.56 259 PRO A CA 1
ATOM 1966 C C . PRO A 1 259 ? -27.039 -9.952 -2.793 1.00 95.56 259 PRO A C 1
ATOM 1968 O O . PRO A 1 259 ? -26.796 -8.808 -2.395 1.00 95.56 259 PRO A O 1
ATOM 1971 N N . PRO A 1 260 ? -28.190 -10.247 -3.423 1.00 93.75 260 PRO A N 1
ATOM 1972 C CA . PRO A 1 260 ? -29.155 -9.232 -3.830 1.00 93.75 260 PRO A CA 1
ATOM 1973 C C . PRO A 1 260 ? -29.782 -8.493 -2.642 1.00 93.75 260 PRO A C 1
ATOM 1975 O O . PRO A 1 260 ? -29.867 -9.004 -1.525 1.00 93.75 260 PRO A O 1
ATOM 1978 N N . GLY A 1 261 ? -30.305 -7.295 -2.914 1.00 93.44 261 GLY A N 1
ATOM 1979 C CA . GLY A 1 261 ? -31.136 -6.543 -1.970 1.00 93.44 261 GLY A CA 1
ATOM 1980 C C . GLY A 1 261 ? -30.526 -5.254 -1.423 1.00 93.44 261 GLY A C 1
ATOM 1981 O O . GLY A 1 261 ? -31.230 -4.562 -0.684 1.00 93.44 261 GLY A O 1
ATOM 1982 N N . LEU A 1 262 ? -29.295 -4.905 -1.824 1.00 95.69 262 LEU A N 1
ATOM 1983 C CA . LEU A 1 262 ? -28.641 -3.613 -1.547 1.00 95.69 262 LEU A CA 1
ATOM 1984 C C . LEU A 1 262 ? -29.535 -2.415 -1.904 1.00 95.69 262 LEU A C 1
ATOM 1986 O O . LEU A 1 262 ? -29.650 -1.486 -1.110 1.00 95.69 262 LEU A O 1
ATOM 1990 N N . GLN A 1 263 ? -30.286 -2.514 -3.006 1.00 94.19 263 GLN A N 1
ATOM 1991 C CA . GLN A 1 263 ? -31.294 -1.545 -3.464 1.00 94.19 263 GLN A CA 1
ATOM 1992 C C . GLN A 1 263 ? -32.374 -1.149 -2.432 1.00 94.19 263 GLN A C 1
ATOM 1994 O O . GLN A 1 263 ? -33.133 -0.211 -2.676 1.00 94.19 263 GLN A O 1
ATOM 1999 N N . ARG A 1 264 ? -32.477 -1.849 -1.291 1.00 94.31 264 ARG A N 1
ATOM 2000 C CA . ARG A 1 264 ? -33.395 -1.540 -0.176 1.00 94.31 264 ARG A CA 1
ATOM 2001 C C . ARG A 1 264 ? -32.732 -0.761 0.967 1.00 94.31 264 ARG A C 1
ATOM 2003 O O . ARG A 1 264 ? -33.437 -0.266 1.847 1.00 94.31 264 ARG A O 1
ATOM 2010 N N . LEU A 1 265 ? -31.402 -0.661 0.995 1.00 95.56 265 LEU A N 1
ATOM 2011 C CA . LEU A 1 265 ? -30.623 -0.103 2.105 1.00 95.56 265 LEU A CA 1
ATOM 2012 C C . LEU A 1 265 ? -30.509 1.433 2.021 1.00 95.56 265 LEU A C 1
ATOM 2014 O O . LEU A 1 265 ? -29.431 2.003 2.129 1.00 95.56 265 LEU A O 1
ATOM 2018 N N . SER A 1 266 ? -31.640 2.137 1.908 1.00 94.06 266 SER A N 1
ATOM 2019 C CA . SER A 1 266 ? -31.704 3.611 1.786 1.00 94.06 266 SER A CA 1
ATOM 2020 C C . SER A 1 266 ? -31.236 4.406 3.023 1.00 94.06 266 SER A C 1
ATOM 2022 O O . SER A 1 266 ? -31.383 5.630 3.081 1.00 94.06 266 SER A O 1
ATOM 2024 N N . LYS A 1 267 ? -30.695 3.724 4.041 1.00 95.19 267 LYS A N 1
ATOM 2025 C CA . LYS A 1 267 ? -30.045 4.303 5.229 1.00 95.19 267 LYS A CA 1
ATOM 2026 C C . LYS A 1 267 ? -28.535 4.059 5.273 1.00 95.19 267 LYS A C 1
ATOM 2028 O O . LYS A 1 267 ? -27.887 4.583 6.173 1.00 95.19 267 LYS A O 1
ATOM 2033 N N . LEU A 1 268 ? -27.989 3.311 4.315 1.00 97.56 268 LEU A N 1
ATOM 2034 C CA . LEU A 1 268 ? -26.577 2.965 4.233 1.00 97.56 268 LEU A CA 1
ATOM 2035 C C . LEU A 1 268 ? -25.727 4.221 3.996 1.00 97.56 268 LEU A C 1
ATOM 2037 O O . LEU A 1 268 ? -25.995 5.001 3.084 1.00 97.56 268 LEU A O 1
ATOM 2041 N N . VAL A 1 269 ? -24.717 4.388 4.846 1.00 97.44 269 VAL A N 1
ATOM 2042 C CA . VAL A 1 269 ? -23.730 5.478 4.848 1.00 97.44 269 VAL A CA 1
ATOM 2043 C C . VAL A 1 269 ? -22.348 4.936 4.488 1.00 97.44 269 VAL A C 1
ATOM 2045 O O . VAL A 1 269 ? -21.625 5.535 3.697 1.00 97.44 269 VAL A O 1
ATOM 2048 N N . TRP A 1 270 ? -22.006 3.760 5.022 1.00 97.25 270 TRP A N 1
ATOM 2049 C CA . TRP A 1 270 ? -20.728 3.090 4.798 1.00 97.25 270 TRP A CA 1
ATOM 2050 C C . TRP A 1 270 ? -20.944 1.689 4.229 1.00 97.25 270 TRP A C 1
ATOM 2052 O O . TRP A 1 270 ? -21.589 0.854 4.870 1.00 97.25 270 TRP A O 1
ATOM 2062 N N . TYR A 1 271 ? -20.347 1.406 3.073 1.00 98.25 271 TYR A N 1
ATOM 2063 C CA . TYR A 1 271 ? -20.257 0.053 2.528 1.00 98.25 271 TYR A CA 1
ATOM 2064 C C . TYR A 1 271 ? -18.809 -0.249 2.141 1.00 98.25 271 TYR A C 1
ATOM 2066 O O . TYR A 1 271 ? -18.285 0.344 1.200 1.00 98.25 271 TYR A O 1
ATOM 2074 N N . ASN A 1 272 ? -18.140 -1.142 2.876 1.00 97.38 272 ASN A N 1
ATOM 2075 C CA . ASN A 1 272 ? -16.789 -1.590 2.538 1.00 97.38 272 ASN A CA 1
ATOM 2076 C C . ASN A 1 272 ? -16.662 -3.120 2.600 1.00 97.38 272 ASN A C 1
ATOM 2078 O O . ASN A 1 272 ? -16.745 -3.716 3.678 1.00 97.38 272 ASN A O 1
ATOM 2082 N N . ILE A 1 273 ? -16.415 -3.717 1.433 1.00 97.56 273 ILE A N 1
ATOM 2083 C CA . ILE A 1 273 ? -16.159 -5.147 1.200 1.00 97.56 273 ILE A CA 1
ATOM 2084 C C . ILE A 1 273 ? -14.756 -5.395 0.603 1.00 97.56 273 ILE A C 1
ATOM 2086 O O . ILE A 1 273 ? -14.451 -6.515 0.198 1.00 97.56 273 ILE A O 1
ATOM 2090 N N . GLY A 1 274 ? -13.908 -4.361 0.516 1.00 90.62 274 GLY A N 1
ATOM 2091 C CA . GLY A 1 274 ? -12.611 -4.424 -0.165 1.00 90.62 274 GLY A CA 1
ATOM 2092 C C . GLY A 1 274 ? -11.596 -5.393 0.463 1.00 90.62 274 GLY A C 1
ATOM 2093 O O . GLY A 1 274 ? -11.782 -5.785 1.608 1.00 90.62 274 GLY A O 1
ATOM 2094 N N . PHE A 1 275 ? -10.534 -5.789 -0.245 1.00 88.81 275 PHE A N 1
ATOM 2095 C CA . PHE A 1 275 ? -9.599 -6.849 0.185 1.00 88.81 275 PHE A CA 1
ATOM 2096 C C . PHE A 1 275 ? -10.335 -8.132 0.616 1.00 88.81 275 PHE A C 1
ATOM 2098 O O . PHE A 1 275 ? -10.409 -8.470 1.799 1.00 88.81 275 PHE A O 1
ATOM 2105 N N . ASN A 1 276 ? -10.933 -8.812 -0.360 1.00 87.69 276 ASN A N 1
ATOM 2106 C CA . ASN A 1 276 ? -11.602 -10.107 -0.212 1.00 87.69 276 ASN A CA 1
ATOM 2107 C C . ASN A 1 276 ? -11.458 -10.915 -1.525 1.00 87.69 276 ASN A C 1
ATOM 2109 O O . ASN A 1 276 ? -10.789 -10.499 -2.468 1.00 87.69 276 ASN A O 1
ATOM 2113 N N . GLN A 1 277 ? -12.086 -12.089 -1.609 1.00 92.06 277 GLN A N 1
ATOM 2114 C CA . GLN A 1 277 ? -12.092 -12.958 -2.794 1.00 92.06 277 GLN A CA 1
ATOM 2115 C C . GLN A 1 277 ? -13.446 -12.924 -3.536 1.00 92.06 277 GLN A C 1
ATOM 2117 O O . GLN A 1 277 ? -13.866 -13.917 -4.137 1.00 92.06 277 GLN A O 1
ATOM 2122 N N . ILE A 1 278 ? -14.163 -11.796 -3.491 1.00 96.44 278 ILE A N 1
ATOM 2123 C CA . ILE A 1 278 ? -15.528 -11.675 -4.020 1.00 96.44 278 ILE A CA 1
ATOM 2124 C C . ILE A 1 278 ? -15.488 -11.576 -5.548 1.00 96.44 278 ILE A C 1
ATOM 2126 O O . ILE A 1 278 ? -14.889 -10.665 -6.123 1.00 96.44 278 ILE A O 1
ATOM 2130 N N . VAL A 1 279 ? -16.178 -12.504 -6.212 1.00 96.06 279 VAL A N 1
ATOM 2131 C CA . VAL A 1 279 ? -16.338 -12.575 -7.668 1.00 96.06 279 VAL A CA 1
ATOM 2132 C C . VAL A 1 279 ? -17.701 -11.993 -8.026 1.00 96.06 279 VAL A C 1
ATOM 2134 O O . VAL A 1 279 ? -18.731 -12.648 -7.863 1.00 96.06 279 VAL A O 1
ATOM 2137 N N . HIS A 1 280 ? -17.740 -10.758 -8.523 1.00 97.12 280 HIS A N 1
ATOM 2138 C CA . HIS A 1 280 ? -19.002 -10.100 -8.871 1.00 97.12 280 HIS A CA 1
ATOM 2139 C C . HIS A 1 280 ? -18.871 -9.171 -10.088 1.00 97.12 280 HIS A C 1
ATOM 2141 O O . HIS A 1 280 ? -17.846 -9.144 -10.764 1.00 97.12 280 HIS A O 1
ATOM 2147 N N . THR A 1 281 ? -19.937 -8.444 -10.404 1.00 97.88 281 THR A N 1
ATOM 2148 C CA . THR A 1 281 ? -20.023 -7.507 -11.524 1.00 97.88 281 THR A CA 1
ATOM 2149 C C . THR A 1 281 ? -20.178 -6.073 -11.031 1.00 97.88 281 THR A C 1
ATOM 2151 O O . THR A 1 281 ? -20.703 -5.826 -9.946 1.00 97.88 281 THR A O 1
ATOM 2154 N N . THR A 1 282 ? -19.783 -5.111 -11.863 1.00 97.12 282 THR A N 1
ATOM 2155 C CA . THR A 1 282 ? -19.995 -3.666 -11.646 1.00 97.12 282 THR A CA 1
ATOM 2156 C C . THR A 1 282 ? -21.457 -3.251 -11.430 1.00 97.12 282 THR A C 1
ATOM 2158 O O . THR A 1 282 ? -21.695 -2.146 -10.954 1.00 97.12 282 THR A O 1
ATOM 2161 N N . SER A 1 283 ? -22.424 -4.143 -11.679 1.00 96.19 283 SER A N 1
ATOM 2162 C CA . SER A 1 283 ? -23.849 -3.994 -11.339 1.00 96.19 283 SER A CA 1
ATOM 2163 C C . SER A 1 283 ? -24.127 -3.668 -9.865 1.00 96.19 283 SER A C 1
ATOM 2165 O O . SER A 1 283 ? -25.186 -3.144 -9.540 1.00 96.19 283 SER A O 1
ATOM 2167 N N . ILE A 1 284 ? -23.177 -3.937 -8.964 1.00 96.50 284 ILE A N 1
ATOM 2168 C CA . ILE A 1 284 ? -23.244 -3.479 -7.568 1.00 96.50 284 ILE A CA 1
ATOM 2169 C C . ILE A 1 284 ? -23.389 -1.950 -7.447 1.00 96.50 284 ILE A C 1
ATOM 2171 O O . ILE A 1 284 ? -23.947 -1.456 -6.470 1.00 96.50 284 ILE A O 1
ATOM 2175 N N . LEU A 1 285 ? -22.913 -1.198 -8.444 1.00 97.25 285 LEU A N 1
ATOM 2176 C CA . LEU A 1 285 ? -23.044 0.256 -8.505 1.00 97.25 285 LEU A CA 1
ATOM 2177 C C . LEU A 1 285 ? -24.487 0.675 -8.833 1.00 97.25 285 LEU A C 1
ATOM 2179 O O . LEU A 1 285 ? -24.990 1.608 -8.212 1.00 97.25 285 LEU A O 1
ATOM 2183 N N . ASP A 1 286 ? -25.181 -0.053 -9.718 1.00 96.38 286 ASP A N 1
ATOM 2184 C CA . ASP A 1 286 ? -26.613 0.152 -9.992 1.00 96.38 286 ASP A CA 1
ATOM 2185 C C . ASP A 1 286 ? -27.451 -0.097 -8.726 1.00 96.38 286 ASP A C 1
ATOM 2187 O O . ASP A 1 286 ? -28.248 0.751 -8.317 1.00 96.38 286 ASP A O 1
ATOM 2191 N N . ASP A 1 287 ? -27.199 -1.227 -8.058 1.00 95.25 287 ASP A N 1
ATOM 2192 C CA . ASP A 1 287 ? -27.862 -1.660 -6.819 1.00 95.25 287 ASP A CA 1
ATOM 2193 C C . ASP A 1 287 ? -27.712 -0.654 -5.656 1.00 95.25 287 ASP A C 1
ATOM 2195 O O . ASP A 1 287 ? -28.544 -0.623 -4.746 1.00 95.25 287 ASP A O 1
ATOM 2199 N N . LEU A 1 288 ? -26.664 0.178 -5.664 1.00 97.00 288 LEU A N 1
ATOM 2200 C CA . LEU A 1 288 ? -26.378 1.163 -4.615 1.00 97.00 288 LEU A CA 1
ATOM 2201 C C . LEU A 1 288 ? -26.920 2.573 -4.904 1.00 97.00 288 LEU A C 1
ATOM 2203 O O . LEU A 1 288 ? -26.903 3.405 -3.996 1.00 97.00 288 LEU A O 1
ATOM 2207 N N . THR A 1 289 ? -27.475 2.845 -6.090 1.00 96.12 289 THR A N 1
ATOM 2208 C CA . THR A 1 289 ? -28.067 4.162 -6.432 1.00 96.12 289 THR A CA 1
ATOM 2209 C C . THR A 1 289 ? -29.180 4.604 -5.467 1.00 96.12 289 THR A C 1
ATOM 2211 O O . THR A 1 289 ? -29.285 5.781 -5.129 1.00 96.12 289 THR A O 1
ATOM 2214 N N . ASN A 1 290 ? -29.955 3.660 -4.917 1.00 94.06 290 ASN A N 1
ATOM 2215 C CA . ASN A 1 290 ? -30.989 3.932 -3.905 1.00 94.06 290 ASN A CA 1
ATOM 2216 C C . ASN A 1 290 ? -30.439 4.285 -2.504 1.00 94.06 290 ASN A C 1
ATOM 2218 O O . ASN A 1 290 ? -31.208 4.685 -1.622 1.00 94.06 290 ASN A O 1
ATOM 2222 N N . SER A 1 291 ? -29.133 4.137 -2.258 1.00 96.12 291 SER A N 1
ATOM 2223 C CA . SER A 1 291 ? -28.497 4.463 -0.974 1.00 96.12 291 SER A CA 1
ATOM 2224 C C . SER A 1 291 ? -28.181 5.959 -0.892 1.00 96.12 291 SER A C 1
ATOM 2226 O O . SER A 1 291 ? -27.024 6.366 -0.866 1.00 96.12 291 SER A O 1
ATOM 2228 N N . THR A 1 292 ? -29.215 6.805 -0.825 1.00 94.06 292 THR A N 1
ATOM 2229 C CA . THR A 1 292 ? -29.124 8.286 -0.869 1.00 94.06 292 THR A CA 1
ATOM 2230 C C . THR A 1 292 ? -28.420 8.951 0.327 1.00 94.06 292 THR A C 1
ATOM 2232 O O . THR A 1 292 ? -28.453 10.172 0.474 1.00 94.06 292 THR A O 1
ATOM 2235 N N . LYS A 1 293 ? -27.794 8.151 1.195 1.00 96.19 293 LYS A N 1
ATOM 2236 C CA . LYS A 1 293 ? -26.961 8.563 2.329 1.00 96.19 293 LYS A CA 1
ATOM 2237 C C . LYS A 1 293 ? -25.516 8.060 2.244 1.00 96.19 293 LYS A C 1
ATOM 2239 O O . LYS A 1 293 ? -24.763 8.287 3.182 1.00 96.19 293 LYS A O 1
ATOM 2244 N N . LEU A 1 294 ? -25.134 7.365 1.171 1.00 97.88 294 LEU A N 1
ATOM 2245 C CA . LEU A 1 294 ? -23.815 6.749 1.050 1.00 97.88 294 LEU A CA 1
ATOM 2246 C C . LEU A 1 294 ? -22.728 7.836 1.009 1.00 97.88 294 LEU A C 1
ATOM 2248 O O . LEU A 1 294 ? -22.767 8.713 0.149 1.00 97.88 294 LEU A O 1
ATOM 2252 N N . GLU A 1 295 ? -21.785 7.769 1.943 1.00 98.00 295 GLU A N 1
ATOM 2253 C CA . GLU A 1 295 ? -20.639 8.681 2.086 1.00 98.00 295 GLU A CA 1
ATOM 2254 C C . GLU A 1 295 ? -19.332 7.960 1.700 1.00 98.00 295 GLU A C 1
ATOM 2256 O O . GLU A 1 295 ? -18.443 8.559 1.095 1.00 98.00 295 GLU A O 1
ATOM 2261 N N . TYR A 1 296 ? -19.257 6.642 1.933 1.00 97.94 296 TYR A N 1
ATOM 2262 C CA . TYR A 1 296 ? -18.112 5.797 1.580 1.00 97.94 296 TYR A CA 1
ATOM 2263 C C . TYR A 1 296 ? -18.540 4.518 0.849 1.00 97.94 296 TYR A C 1
ATOM 2265 O O . TYR A 1 296 ? -19.360 3.744 1.360 1.00 97.94 296 TYR A O 1
ATOM 2273 N N . LEU A 1 297 ? -17.892 4.236 -0.286 1.00 98.31 297 LEU A N 1
ATOM 2274 C CA . LEU A 1 297 ? -18.014 2.982 -1.031 1.00 98.31 297 LEU A CA 1
ATOM 2275 C C . LEU A 1 297 ? -16.639 2.353 -1.312 1.00 98.31 297 LEU A C 1
ATOM 2277 O O . LEU A 1 297 ? -15.817 2.920 -2.031 1.00 98.31 297 LEU A O 1
ATOM 2281 N N . GLY A 1 298 ? -16.411 1.150 -0.777 1.00 97.12 298 GLY A N 1
ATOM 2282 C CA . GLY A 1 298 ? -15.211 0.346 -1.005 1.00 97.12 298 GLY A CA 1
ATOM 2283 C C . GLY A 1 298 ? -15.527 -1.062 -1.508 1.00 97.12 298 GLY A C 1
ATOM 2284 O O . GLY A 1 298 ? -16.097 -1.872 -0.778 1.00 97.12 298 GLY A O 1
ATOM 2285 N N . ILE A 1 299 ? -15.119 -1.357 -2.743 1.00 97.62 299 ILE A N 1
ATOM 2286 C CA . ILE A 1 299 ? -15.227 -2.680 -3.397 1.00 97.62 299 ILE A CA 1
ATOM 2287 C C . ILE A 1 299 ? -13.875 -3.149 -3.980 1.00 97.62 299 ILE A C 1
ATOM 2289 O O . ILE A 1 299 ? -13.811 -4.060 -4.802 1.00 97.62 299 ILE A O 1
ATOM 2293 N N . TYR A 1 300 ? -12.798 -2.476 -3.576 1.00 93.44 300 TYR A N 1
ATOM 2294 C CA . TYR A 1 300 ? -11.429 -2.627 -4.064 1.00 93.44 300 TYR A CA 1
ATOM 2295 C C . TYR A 1 300 ? -10.797 -3.981 -3.707 1.00 93.44 300 TYR A C 1
ATOM 2297 O O . TYR A 1 300 ? -11.272 -4.648 -2.796 1.00 93.44 300 TYR A O 1
ATOM 2305 N N . GLU A 1 301 ? -9.727 -4.387 -4.388 1.00 92.38 301 GLU A N 1
ATOM 2306 C CA . GLU A 1 301 ? -8.934 -5.593 -4.073 1.00 92.38 301 GLU A CA 1
ATOM 2307 C C . GLU A 1 301 ? -9.809 -6.852 -3.951 1.00 92.38 301 GLU A C 1
ATOM 2309 O O . GLU A 1 301 ? -10.025 -7.411 -2.875 1.00 92.38 301 GLU A O 1
ATOM 2314 N N . ASN A 1 302 ? -10.417 -7.215 -5.082 1.00 88.25 302 ASN A N 1
ATOM 2315 C CA . ASN A 1 302 ? -11.401 -8.286 -5.239 1.00 88.25 302 ASN A CA 1
ATOM 2316 C C . ASN A 1 302 ? -11.355 -8.846 -6.683 1.00 88.25 302 ASN A C 1
ATOM 2318 O O . ASN A 1 302 ? -10.443 -8.568 -7.463 1.00 88.25 302 ASN A O 1
ATOM 2322 N N . GLN A 1 303 ? -12.332 -9.675 -7.067 1.00 93.19 303 GLN A N 1
ATOM 2323 C CA . GLN A 1 303 ? -12.442 -10.264 -8.408 1.00 93.19 303 GLN A CA 1
ATOM 2324 C C . GLN A 1 303 ? -13.638 -9.698 -9.199 1.00 93.19 303 GLN A C 1
ATOM 2326 O O . GLN A 1 303 ? -14.342 -10.436 -9.894 1.00 93.19 303 GLN A O 1
ATOM 2331 N N . ILE A 1 304 ? -13.896 -8.388 -9.093 1.00 96.06 304 ILE A N 1
ATOM 2332 C CA . ILE A 1 304 ? -15.020 -7.725 -9.769 1.00 96.06 304 ILE A CA 1
ATOM 2333 C C . ILE A 1 304 ? -14.690 -7.459 -11.244 1.00 96.06 304 ILE A C 1
ATOM 2335 O O . ILE A 1 304 ? -13.621 -6.949 -11.576 1.00 96.06 304 ILE A O 1
ATOM 2339 N N . VAL A 1 305 ? -15.631 -7.803 -12.128 1.00 97.31 305 VAL A N 1
ATOM 2340 C CA . VAL A 1 305 ? -15.538 -7.690 -13.596 1.00 97.31 305 VAL A CA 1
ATOM 2341 C C . VAL A 1 305 ? -16.665 -6.831 -14.187 1.00 97.31 305 VAL A C 1
ATOM 2343 O O . VAL A 1 305 ? -17.616 -6.454 -13.502 1.00 97.31 305 VAL A O 1
ATOM 2346 N N . GLY A 1 306 ? -16.596 -6.554 -15.491 1.00 97.31 306 GLY A N 1
ATOM 2347 C CA . GLY A 1 306 ? -17.607 -5.790 -16.232 1.00 97.31 306 GLY A CA 1
ATOM 2348 C C . GLY A 1 306 ? -17.124 -4.391 -16.609 1.00 97.31 306 GLY A C 1
ATOM 2349 O O . GLY A 1 306 ? -15.921 -4.136 -16.629 1.00 97.31 306 GLY A O 1
ATOM 2350 N N . LYS A 1 307 ? -18.060 -3.492 -16.928 1.00 98.25 307 LYS A N 1
ATOM 2351 C CA . LYS A 1 307 ? -17.793 -2.077 -17.241 1.00 98.25 307 LYS A CA 1
ATOM 2352 C C . LYS A 1 307 ? -18.452 -1.169 -16.217 1.00 98.25 307 LYS A C 1
ATOM 2354 O O . LYS A 1 307 ? -19.534 -1.505 -15.739 1.00 98.25 307 LYS A O 1
ATOM 2359 N N . ILE A 1 308 ? -17.840 -0.032 -15.899 1.00 98.44 308 ILE A N 1
ATOM 2360 C CA . ILE A 1 308 ? -18.463 0.965 -15.020 1.00 98.44 308 ILE A CA 1
ATOM 2361 C C . ILE A 1 308 ? -19.718 1.521 -15.730 1.00 98.44 308 ILE A C 1
ATOM 2363 O O . ILE A 1 308 ? -19.589 2.011 -16.852 1.00 98.44 308 ILE A O 1
ATOM 2367 N N . PRO A 1 309 ? -20.923 1.427 -15.137 1.00 97.69 309 PRO A N 1
ATOM 2368 C CA . PRO A 1 309 ? -22.152 1.926 -15.748 1.00 97.69 309 PRO A CA 1
ATOM 2369 C C . PRO A 1 309 ? -22.315 3.441 -15.541 1.00 97.69 309 PRO A C 1
ATOM 2371 O O . PRO A 1 309 ? -21.877 3.989 -14.530 1.00 97.69 309 PRO A O 1
ATOM 2374 N N . ASP A 1 310 ? -23.018 4.122 -16.453 1.00 97.00 310 ASP A N 1
ATOM 2375 C CA . ASP A 1 310 ? -23.337 5.561 -16.343 1.00 97.00 310 ASP A CA 1
ATOM 2376 C C . ASP A 1 310 ? -24.138 5.919 -15.077 1.00 97.00 310 ASP A C 1
ATOM 2378 O O . ASP A 1 310 ? -24.078 7.050 -14.586 1.00 97.00 310 ASP A O 1
ATOM 2382 N N . SER A 1 311 ? -24.848 4.940 -14.507 1.00 96.69 311 SER A N 1
ATOM 2383 C CA . SER A 1 311 ? -25.550 5.031 -13.221 1.00 96.69 311 SER A CA 1
ATOM 2384 C C . SER A 1 311 ? -24.631 5.343 -12.035 1.00 96.69 311 SER A C 1
ATOM 2386 O O . SER A 1 311 ? -25.132 5.781 -11.000 1.00 96.69 311 SER A O 1
ATOM 2388 N N . ILE A 1 312 ? -23.303 5.232 -12.182 1.00 97.94 312 ILE A N 1
ATOM 2389 C CA . ILE A 1 312 ? -22.339 5.722 -11.188 1.00 97.94 312 ILE A CA 1
ATOM 2390 C C . ILE A 1 312 ? -22.564 7.205 -10.855 1.00 97.94 312 ILE A C 1
ATOM 2392 O O . ILE A 1 312 ? -22.473 7.592 -9.695 1.00 97.94 312 ILE A O 1
ATOM 2396 N N . GLY A 1 313 ? -22.967 8.024 -11.836 1.00 96.88 313 GLY A N 1
ATOM 2397 C CA . GLY A 1 313 ? -23.327 9.433 -11.628 1.00 96.88 313 GLY A CA 1
ATOM 2398 C C . GLY A 1 313 ? -24.696 9.660 -10.974 1.00 96.88 313 GLY A C 1
ATOM 2399 O O . GLY A 1 313 ? -25.109 10.809 -10.826 1.00 96.88 313 GLY A O 1
ATOM 2400 N N . ASN A 1 314 ? -25.400 8.583 -10.613 1.00 97.25 314 ASN A N 1
ATOM 2401 C CA . ASN A 1 314 ? -26.643 8.573 -9.840 1.00 97.25 314 ASN A CA 1
ATOM 2402 C C . ASN A 1 314 ? -26.452 7.919 -8.452 1.00 97.25 314 ASN A C 1
ATOM 2404 O O . ASN A 1 314 ? -27.438 7.677 -7.754 1.00 97.25 314 ASN A O 1
ATOM 2408 N N . LEU A 1 315 ? -25.212 7.615 -8.041 1.00 97.75 315 LEU A N 1
ATOM 2409 C CA . LEU A 1 315 ? -24.902 7.326 -6.638 1.00 97.75 315 LEU A CA 1
ATOM 2410 C C . LEU A 1 315 ? -25.159 8.569 -5.762 1.00 97.75 315 LEU A C 1
ATOM 2412 O O . LEU A 1 315 ? -25.355 9.680 -6.256 1.00 97.75 315 LEU A O 1
ATOM 2416 N N . SER A 1 316 ? -25.155 8.366 -4.443 1.00 97.25 316 SER A N 1
ATOM 2417 C CA . SER A 1 316 ? -25.334 9.416 -3.433 1.00 97.25 316 SER A CA 1
ATOM 2418 C C . SER A 1 316 ? -24.546 10.696 -3.741 1.00 97.25 316 SER A C 1
ATOM 2420 O O . SER A 1 316 ? -23.324 10.675 -3.878 1.00 97.25 316 SER A O 1
ATOM 2422 N N . SER A 1 317 ? -25.235 11.840 -3.738 1.00 94.44 317 SER A N 1
ATOM 2423 C CA . SER A 1 317 ? -24.610 13.166 -3.840 1.00 94.44 317 SER A CA 1
ATOM 2424 C C . SER A 1 317 ? -23.759 13.544 -2.619 1.00 94.44 317 SER A C 1
ATOM 2426 O O . SER A 1 317 ? -23.102 14.581 -2.643 1.00 94.44 317 SER A O 1
ATOM 2428 N N . SER A 1 318 ? -23.794 12.736 -1.555 1.00 96.44 318 SER A N 1
ATOM 2429 C CA . SER A 1 318 ? -22.933 12.854 -0.373 1.00 96.44 318 SER A CA 1
ATOM 2430 C C . SER A 1 318 ? -21.719 11.918 -0.419 1.00 96.44 318 SER A C 1
ATOM 2432 O O . SER A 1 318 ? -21.008 11.828 0.574 1.00 96.44 318 SER A O 1
ATOM 2434 N N . LEU A 1 319 ? -21.479 11.194 -1.521 1.00 98.19 319 LEU A N 1
ATOM 2435 C CA . LEU A 1 319 ? -20.351 10.266 -1.615 1.00 98.19 319 LEU A CA 1
ATOM 2436 C C . LEU A 1 319 ? -19.020 11.034 -1.615 1.00 98.19 319 LEU A C 1
ATOM 2438 O O . LEU A 1 319 ? -18.710 11.745 -2.570 1.00 98.19 319 LEU A O 1
ATOM 2442 N N . GLU A 1 320 ? -18.228 10.860 -0.558 1.00 97.50 320 GLU A N 1
ATOM 2443 C CA . GLU A 1 320 ? -16.913 11.485 -0.393 1.00 97.50 320 GLU A CA 1
ATOM 2444 C C . GLU A 1 320 ? -15.777 10.555 -0.832 1.00 97.50 320 GLU A C 1
ATOM 2446 O O . GLU A 1 320 ? -14.757 11.013 -1.352 1.00 97.50 320 GLU A O 1
ATOM 2451 N N . ASN A 1 321 ? -15.922 9.240 -0.644 1.00 97.25 321 ASN A N 1
ATOM 2452 C CA . ASN A 1 321 ? -14.865 8.279 -0.953 1.00 97.25 321 ASN A CA 1
ATOM 2453 C C . ASN A 1 321 ? -15.363 7.128 -1.831 1.00 97.25 321 ASN A C 1
ATOM 2455 O O . ASN A 1 321 ? -16.291 6.406 -1.459 1.00 97.25 321 ASN A O 1
ATOM 2459 N N . LEU A 1 322 ? -14.675 6.909 -2.955 1.00 98.12 322 LEU A N 1
ATOM 2460 C CA . LEU A 1 322 ? -14.923 5.792 -3.860 1.00 98.12 322 LEU A CA 1
ATOM 2461 C C . LEU A 1 322 ? -13.629 5.017 -4.148 1.00 98.12 322 LEU A C 1
ATOM 2463 O O . LEU A 1 322 ? -12.725 5.520 -4.818 1.00 98.12 322 LEU A O 1
ATOM 2467 N N . TYR A 1 323 ? -13.573 3.773 -3.667 1.00 96.00 323 TYR A N 1
ATOM 2468 C CA . TYR A 1 323 ? -12.466 2.837 -3.873 1.00 96.00 323 TYR A CA 1
ATOM 2469 C C . TYR A 1 323 ? -12.939 1.611 -4.671 1.00 96.00 323 TYR A C 1
ATOM 2471 O O . TYR A 1 323 ? -13.636 0.743 -4.134 1.00 96.00 323 TYR A O 1
ATOM 2479 N N . ILE A 1 324 ? -12.526 1.518 -5.939 1.00 96.62 324 ILE A N 1
ATOM 2480 C CA . ILE A 1 324 ? -12.811 0.378 -6.838 1.00 96.62 324 ILE A CA 1
ATOM 2481 C C . ILE A 1 324 ? -11.538 -0.277 -7.415 1.00 96.62 324 ILE A C 1
ATOM 2483 O O . ILE A 1 324 ? -11.632 -1.171 -8.258 1.00 96.62 324 ILE A O 1
ATOM 2487 N N . GLY A 1 325 ? -10.354 0.164 -6.971 1.00 89.31 325 GLY A N 1
ATOM 2488 C CA . GLY A 1 325 ? -9.052 -0.337 -7.427 1.00 89.31 325 GLY A CA 1
ATOM 2489 C C . GLY A 1 325 ? -8.806 -1.835 -7.170 1.00 89.31 325 GLY A C 1
ATOM 2490 O O . GLY A 1 325 ? -9.609 -2.480 -6.503 1.00 89.31 325 GLY A O 1
ATOM 2491 N N . GLY A 1 326 ? -7.724 -2.414 -7.696 1.00 86.38 326 GLY A N 1
ATOM 2492 C CA . GLY A 1 326 ? -7.348 -3.817 -7.449 1.00 86.38 326 GLY A CA 1
ATOM 2493 C C . GLY A 1 326 ? -8.408 -4.823 -7.915 1.00 86.38 326 GLY A C 1
ATOM 2494 O O . GLY A 1 326 ? -8.868 -5.666 -7.152 1.00 86.38 326 GLY A O 1
ATOM 2495 N N . ASN A 1 327 ? -8.893 -4.692 -9.147 1.00 90.25 327 ASN A N 1
ATOM 2496 C CA . ASN A 1 327 ? -9.998 -5.505 -9.667 1.00 90.25 327 ASN A CA 1
ATOM 2497 C C . ASN A 1 327 ? -9.762 -5.877 -11.145 1.00 90.25 327 ASN A C 1
ATOM 2499 O O . ASN A 1 327 ? -8.662 -5.748 -11.684 1.00 90.25 327 ASN A O 1
ATOM 2503 N N . ARG A 1 328 ? -10.786 -6.414 -11.817 1.00 93.25 328 ARG A N 1
ATOM 2504 C CA . ARG A 1 328 ? -10.758 -6.802 -13.237 1.00 93.25 328 ARG A CA 1
ATOM 2505 C C . ARG A 1 328 ? -11.812 -6.024 -14.044 1.00 93.25 328 ARG A C 1
ATOM 2507 O O . ARG A 1 328 ? -12.400 -6.561 -14.985 1.00 93.25 328 ARG A O 1
ATOM 2514 N N . ILE A 1 329 ? -12.076 -4.772 -13.662 1.00 98.06 329 ILE A N 1
ATOM 2515 C CA . ILE A 1 329 ? -13.029 -3.875 -14.332 1.00 98.06 329 ILE A CA 1
ATOM 2516 C C . ILE A 1 329 ? -12.413 -3.383 -15.648 1.00 98.06 329 ILE A C 1
ATOM 2518 O O . ILE A 1 329 ? -11.228 -3.074 -15.712 1.00 98.06 329 ILE A O 1
ATOM 2522 N N . THR A 1 330 ? -13.226 -3.331 -16.701 1.00 97.69 330 THR A N 1
ATOM 2523 C CA . THR A 1 330 ? -12.842 -3.099 -18.106 1.00 97.69 330 THR A CA 1
ATOM 2524 C C . THR A 1 330 ? -13.608 -1.924 -18.717 1.00 97.69 330 THR A C 1
ATOM 2526 O O . THR A 1 330 ? -14.637 -1.509 -18.183 1.00 97.69 330 THR A O 1
ATOM 2529 N N . GLY A 1 331 ? -13.180 -1.440 -19.886 1.00 97.75 331 GLY A N 1
ATOM 2530 C CA . GLY A 1 331 ? -13.842 -0.328 -20.571 1.00 97.75 331 GLY A CA 1
ATOM 2531 C C . GLY A 1 331 ? -13.456 1.040 -20.003 1.00 97.75 331 GLY A C 1
ATOM 2532 O O . GLY A 1 331 ? -12.606 1.145 -19.123 1.00 97.75 331 GLY A O 1
ATOM 2533 N N . HIS A 1 332 ? -14.086 2.095 -20.510 1.00 97.62 332 HIS A N 1
ATOM 2534 C CA . HIS A 1 332 ? -13.756 3.469 -20.140 1.00 97.62 332 HIS A CA 1
ATOM 2535 C C . HIS A 1 332 ? -14.371 3.914 -18.809 1.00 97.62 332 HIS A C 1
ATOM 2537 O O . HIS A 1 332 ? -15.364 3.360 -18.335 1.00 97.62 332 HIS A O 1
ATOM 2543 N N . ILE A 1 333 ? -13.794 4.972 -18.236 1.00 98.62 333 ILE A N 1
ATOM 2544 C CA . ILE A 1 333 ? -14.380 5.713 -17.116 1.00 98.62 333 ILE A CA 1
ATOM 2545 C C . ILE A 1 333 ? -15.525 6.578 -17.682 1.00 98.62 333 ILE A C 1
ATOM 2547 O O . ILE A 1 333 ? -15.253 7.442 -18.518 1.00 98.62 333 ILE A O 1
ATOM 2551 N N . PRO A 1 334 ? -16.796 6.377 -17.287 1.00 98.06 334 PRO A N 1
ATOM 2552 C CA . PRO A 1 334 ? -17.914 7.128 -17.853 1.00 98.06 334 PRO A CA 1
ATOM 2553 C C . PRO A 1 334 ? -17.894 8.596 -17.385 1.00 98.06 334 PRO A C 1
ATOM 2555 O O . PRO A 1 334 ? -17.741 8.846 -16.184 1.00 98.06 334 PRO A O 1
ATOM 2558 N N . PRO A 1 335 ? -18.135 9.581 -18.278 1.00 98.31 335 PRO A N 1
ATOM 2559 C CA . PRO A 1 335 ? -18.203 11.009 -17.934 1.00 98.31 335 PRO A CA 1
ATOM 2560 C C . PRO A 1 335 ? -19.158 11.354 -16.782 1.00 98.31 335 PRO A C 1
ATOM 2562 O O . PRO A 1 335 ? -18.967 12.346 -16.078 1.00 98.31 335 PRO A O 1
ATOM 2565 N N . MET A 1 336 ? -20.173 10.516 -16.537 1.00 98.12 336 MET A N 1
ATOM 2566 C CA . MET A 1 336 ? -21.136 10.699 -15.445 1.00 98.12 336 MET A CA 1
ATOM 2567 C C . MET A 1 336 ? -20.497 10.691 -14.044 1.00 98.12 336 MET A C 1
ATOM 2569 O O . MET A 1 336 ? -21.115 11.207 -13.112 1.00 98.12 336 MET A O 1
ATOM 2573 N N . ILE A 1 337 ? -19.252 10.213 -13.891 1.00 97.81 337 ILE A N 1
ATOM 2574 C CA . ILE A 1 337 ? -18.469 10.338 -12.648 1.00 97.81 337 ILE A CA 1
ATOM 2575 C C . ILE A 1 337 ? -18.390 11.793 -12.143 1.00 97.81 337 ILE A C 1
ATOM 2577 O O . ILE A 1 337 ? -18.448 12.026 -10.937 1.00 97.81 337 ILE A O 1
ATOM 2581 N N . GLY A 1 338 ? -18.359 12.785 -13.046 1.00 97.19 338 GLY A N 1
ATOM 2582 C CA . GLY A 1 338 ? -18.287 14.212 -12.702 1.00 97.19 338 GLY A CA 1
ATOM 2583 C C . GLY A 1 338 ? -19.518 14.777 -11.976 1.00 97.19 338 GLY A C 1
ATOM 2584 O O . GLY A 1 338 ? -19.490 15.926 -11.540 1.00 97.19 338 GLY A O 1
ATOM 2585 N N . ARG A 1 339 ? -20.597 13.993 -11.822 1.00 97.69 339 ARG A N 1
ATOM 2586 C CA . ARG A 1 339 ? -21.781 14.365 -11.023 1.00 97.69 339 ARG A CA 1
ATOM 2587 C C . ARG A 1 339 ? -21.570 14.228 -9.516 1.00 97.69 339 ARG A C 1
ATOM 2589 O O . ARG A 1 339 ? -22.296 14.854 -8.748 1.00 97.69 339 ARG A O 1
ATOM 2596 N N . LEU A 1 340 ? -20.600 13.422 -9.085 1.00 97.75 340 LEU A N 1
ATOM 2597 C CA . LEU A 1 340 ? -20.366 13.085 -7.679 1.00 97.75 340 LEU A CA 1
ATOM 2598 C C . LEU A 1 340 ? -19.530 14.170 -6.979 1.00 97.75 340 LEU A C 1
ATOM 2600 O O . LEU A 1 340 ? -18.462 13.902 -6.442 1.00 97.75 340 LEU A O 1
ATOM 2604 N N . THR A 1 341 ? -19.998 15.420 -7.020 1.00 96.06 341 THR A N 1
ATOM 2605 C CA . THR A 1 341 ? -19.208 16.631 -6.716 1.00 96.06 341 THR A CA 1
ATOM 2606 C C . THR A 1 341 ? -18.642 16.725 -5.295 1.00 96.06 341 THR A C 1
ATOM 2608 O O . THR A 1 341 ? -17.784 17.573 -5.059 1.00 96.06 341 THR A O 1
ATOM 2611 N N . ARG A 1 342 ? -19.078 15.853 -4.374 1.00 97.31 342 ARG A N 1
ATOM 2612 C CA . ARG A 1 342 ? -18.532 15.688 -3.017 1.00 97.31 342 ARG A CA 1
ATOM 2613 C C . ARG A 1 342 ? -17.337 14.743 -2.902 1.00 97.31 342 ARG A C 1
ATOM 2615 O O . ARG A 1 342 ? -16.752 14.682 -1.824 1.00 97.31 342 ARG A O 1
ATOM 2622 N N . LEU A 1 343 ? -16.946 14.041 -3.968 1.00 98.06 343 LEU A N 1
ATOM 2623 C CA . LEU A 1 343 ? -15.805 13.126 -3.926 1.00 98.06 343 LEU A CA 1
ATOM 2624 C C . LEU A 1 343 ? -14.520 13.859 -3.525 1.00 98.06 343 LEU A C 1
ATOM 2626 O O . LEU A 1 343 ? -13.980 14.658 -4.287 1.00 98.06 343 LEU A O 1
ATOM 2630 N N . THR A 1 344 ? -14.006 13.509 -2.348 1.00 97.44 344 THR A N 1
ATOM 2631 C CA . THR A 1 344 ? -12.692 13.905 -1.839 1.00 97.44 344 THR A CA 1
ATOM 2632 C C . THR A 1 344 ? -11.608 12.899 -2.227 1.00 97.44 344 THR A C 1
ATOM 2634 O O . THR A 1 344 ? -10.434 13.269 -2.295 1.00 97.44 344 THR A O 1
ATOM 2637 N N . LEU A 1 345 ? -11.980 11.652 -2.539 1.00 97.75 345 LEU A N 1
ATOM 2638 C CA . LEU A 1 345 ? -11.070 10.613 -3.022 1.00 97.75 345 LEU A CA 1
ATOM 2639 C C . LEU A 1 345 ? -11.725 9.724 -4.082 1.00 97.75 345 LEU A C 1
ATOM 2641 O O . LEU A 1 345 ? -12.793 9.150 -3.852 1.00 97.75 345 LEU A O 1
ATOM 2645 N N . LEU A 1 346 ? -11.017 9.543 -5.200 1.00 98.25 346 LEU A N 1
ATOM 2646 C CA . LEU A 1 346 ? -11.360 8.604 -6.263 1.00 98.25 346 LEU A CA 1
ATOM 2647 C C . LEU A 1 346 ? -10.170 7.679 -6.559 1.00 98.25 346 LEU A C 1
ATOM 2649 O O . LEU A 1 346 ? -9.136 8.126 -7.058 1.00 98.25 346 LEU A O 1
ATOM 2653 N N . ASN A 1 347 ? -10.324 6.386 -6.266 1.00 95.19 347 ASN A N 1
ATOM 2654 C CA . ASN A 1 347 ? -9.333 5.351 -6.558 1.00 95.19 347 ASN A CA 1
ATOM 2655 C C . ASN A 1 347 ? -9.926 4.277 -7.491 1.00 95.19 347 ASN A C 1
ATOM 2657 O O . ASN A 1 347 ? -10.872 3.571 -7.128 1.00 95.19 347 ASN A O 1
ATOM 2661 N N . MET A 1 348 ? -9.318 4.144 -8.674 1.00 97.75 348 MET A N 1
ATOM 2662 C CA . MET A 1 348 ? -9.576 3.104 -9.675 1.00 97.75 348 MET A CA 1
ATOM 2663 C C . MET A 1 348 ? -8.286 2.362 -10.094 1.00 97.75 348 MET A C 1
ATOM 2665 O O . MET A 1 348 ? -8.197 1.887 -11.228 1.00 97.75 348 MET A O 1
ATOM 2669 N N . THR A 1 349 ? -7.260 2.302 -9.235 1.00 88.00 349 THR A N 1
ATOM 2670 C CA . THR A 1 349 ? -5.946 1.738 -9.610 1.00 88.00 349 THR A CA 1
ATOM 2671 C C . THR A 1 349 ? -6.016 0.243 -9.942 1.00 88.00 349 THR A C 1
ATOM 2673 O O . THR A 1 349 ? -6.981 -0.432 -9.587 1.00 88.00 349 THR A O 1
ATOM 2676 N N . ASP A 1 350 ? -5.006 -0.287 -10.631 1.00 89.00 350 ASP A N 1
ATOM 2677 C CA . ASP A 1 350 ? -4.781 -1.723 -10.853 1.00 89.00 350 ASP A CA 1
ATOM 2678 C C . ASP A 1 350 ? -6.046 -2.463 -11.328 1.00 89.00 350 ASP A C 1
ATOM 2680 O O . ASP A 1 350 ? -6.603 -3.340 -10.663 1.00 89.00 350 ASP A O 1
ATOM 2684 N N . ASN A 1 351 ? -6.524 -2.042 -12.499 1.00 90.94 351 ASN A N 1
ATOM 2685 C CA . ASN A 1 351 ? -7.701 -2.559 -13.192 1.00 90.94 351 ASN A CA 1
ATOM 2686 C C . ASN A 1 351 ? -7.383 -2.731 -14.695 1.00 90.94 351 ASN A C 1
ATOM 2688 O O . ASN A 1 351 ? -6.230 -2.708 -15.124 1.00 90.94 351 ASN A O 1
ATOM 2692 N N . LEU A 1 352 ? -8.402 -2.960 -15.525 1.00 93.25 352 LEU A N 1
ATOM 2693 C CA . LEU A 1 352 ? -8.277 -3.128 -16.976 1.00 93.25 352 LEU A CA 1
ATOM 2694 C C . LEU A 1 352 ? -8.982 -1.996 -17.748 1.00 93.25 352 LEU A C 1
ATOM 2696 O O . LEU A 1 352 ? -9.391 -2.208 -18.892 1.00 93.25 352 LEU A O 1
ATOM 2700 N N . LEU A 1 353 ? -9.129 -0.810 -17.142 1.00 98.19 353 LEU A N 1
ATOM 2701 C CA . LEU A 1 353 ? -9.832 0.332 -17.738 1.00 98.19 353 LEU A CA 1
ATOM 2702 C C . LEU A 1 353 ? -9.105 0.853 -18.985 1.00 98.19 353 LEU A C 1
ATOM 2704 O O . LEU A 1 353 ? -7.876 0.866 -19.027 1.00 98.19 353 LEU A O 1
ATOM 2708 N N . ASP A 1 354 ? -9.858 1.284 -19.993 1.00 97.06 354 ASP A N 1
ATOM 2709 C CA . ASP A 1 354 ? -9.365 1.741 -21.299 1.00 97.06 354 ASP A CA 1
ATOM 2710 C C . ASP A 1 354 ? -9.989 3.087 -21.728 1.00 97.06 354 ASP A C 1
ATOM 2712 O O . ASP A 1 354 ? -10.588 3.794 -20.920 1.00 97.06 354 ASP A O 1
ATOM 2716 N N . GLY A 1 355 ? -9.797 3.494 -22.987 1.00 97.88 355 GLY A N 1
ATOM 2717 C CA . GLY A 1 355 ? -10.280 4.782 -23.494 1.00 97.88 355 GLY A CA 1
ATOM 2718 C C . GLY A 1 355 ? -9.434 5.972 -23.029 1.00 97.88 355 GLY A C 1
ATOM 2719 O O . GLY A 1 355 ? -8.236 5.823 -22.775 1.00 97.88 355 GLY A O 1
ATOM 2720 N N . GLU A 1 356 ? -10.047 7.154 -22.969 1.00 98.38 356 GLU A N 1
ATOM 2721 C CA . GLU A 1 356 ? -9.425 8.399 -22.494 1.00 98.38 356 GLU A CA 1
ATOM 2722 C C . GLU A 1 356 ? -9.891 8.754 -21.074 1.00 98.38 356 GLU A C 1
ATOM 2724 O O . GLU A 1 356 ? -10.932 8.284 -20.612 1.00 98.38 356 GLU A O 1
ATOM 2729 N N . ILE A 1 357 ? -9.127 9.599 -20.374 1.00 98.62 357 ILE A N 1
ATOM 2730 C CA . ILE A 1 357 ? -9.517 10.117 -19.056 1.00 98.62 357 ILE A CA 1
ATOM 2731 C C . ILE A 1 357 ? -10.571 11.228 -19.252 1.00 98.62 357 ILE A C 1
ATOM 2733 O O . ILE A 1 357 ? -10.246 12.249 -19.861 1.00 98.62 357 ILE A O 1
ATOM 2737 N N . PRO A 1 358 ? -11.812 11.086 -18.742 1.00 98.25 358 PRO A N 1
ATOM 2738 C CA . PRO A 1 358 ? -12.871 12.069 -18.969 1.00 98.25 358 PRO A CA 1
ATOM 2739 C C . PRO A 1 358 ? -12.573 13.407 -18.278 1.00 98.25 358 PRO A C 1
ATOM 2741 O O . PRO A 1 358 ? -12.206 13.459 -17.098 1.00 98.25 358 PRO A O 1
ATOM 2744 N N . LEU A 1 359 ? -12.777 14.512 -19.003 1.00 97.62 359 LEU A N 1
ATOM 2745 C CA . LEU A 1 359 ? -12.529 15.868 -18.497 1.00 97.62 359 LEU A CA 1
ATOM 2746 C C . LEU A 1 359 ? -13.485 16.251 -17.359 1.00 97.62 359 LEU A C 1
ATOM 2748 O O . LEU A 1 359 ? -13.174 17.136 -16.564 1.00 97.62 359 LEU A O 1
ATOM 2752 N N . GLU A 1 360 ? -14.623 15.569 -17.248 1.00 98.25 360 GLU A N 1
ATOM 2753 C CA . GLU A 1 360 ? -15.662 15.750 -16.234 1.00 98.25 360 GLU A CA 1
ATOM 2754 C C . GLU A 1 360 ? -15.161 15.437 -14.814 1.00 98.25 360 GLU A C 1
ATOM 2756 O O . GLU A 1 360 ? -15.702 15.969 -13.846 1.00 98.25 360 GLU A O 1
ATOM 2761 N N . ILE A 1 361 ? -14.068 14.674 -14.664 1.00 98.50 361 ILE A N 1
ATOM 2762 C CA . ILE A 1 361 ? -13.362 14.528 -13.377 1.00 98.50 361 ILE A CA 1
ATOM 2763 C C . ILE A 1 361 ? -12.899 15.901 -12.851 1.00 98.50 361 ILE A C 1
ATOM 2765 O O . ILE A 1 361 ? -12.901 16.128 -11.644 1.00 98.50 361 ILE A O 1
ATOM 2769 N N . SER A 1 362 ? -12.607 16.871 -13.729 1.00 97.00 362 SER A N 1
ATOM 2770 C CA . SER A 1 362 ? -12.262 18.244 -13.325 1.00 97.00 362 SER A CA 1
ATOM 2771 C C . SER A 1 362 ? -13.407 19.017 -12.651 1.00 97.00 362 SER A C 1
ATOM 2773 O O . SER A 1 362 ? -13.170 20.108 -12.121 1.00 97.00 362 SER A O 1
ATOM 2775 N N . TYR A 1 363 ? -14.639 18.495 -12.652 1.00 97.75 363 TYR A N 1
ATOM 2776 C CA . TYR A 1 363 ? -15.783 19.095 -11.956 1.00 97.75 363 TYR A CA 1
ATOM 2777 C C . TYR A 1 363 ? -15.810 18.744 -10.458 1.00 97.75 363 TYR A C 1
ATOM 2779 O O . TYR A 1 363 ? -16.482 19.426 -9.685 1.00 97.75 363 TYR A O 1
ATOM 2787 N N . LEU A 1 364 ? -15.043 17.734 -10.032 1.00 97.56 364 LEU A N 1
ATOM 2788 C CA . LEU A 1 364 ? -14.944 17.267 -8.647 1.00 97.56 364 LEU A CA 1
ATOM 2789 C C . LEU A 1 364 ? -14.052 18.215 -7.822 1.00 97.56 364 LEU A C 1
ATOM 2791 O O . LEU A 1 364 ? -12.876 17.952 -7.594 1.00 97.56 364 LEU A O 1
ATOM 2795 N N . LYS A 1 365 ? -14.582 19.380 -7.428 1.00 95.19 365 LYS A N 1
ATOM 2796 C CA . LYS A 1 365 ? -13.774 20.460 -6.822 1.00 95.19 365 LYS A CA 1
ATOM 2797 C C . LYS A 1 365 ? -13.220 20.154 -5.434 1.00 95.19 365 LYS A C 1
ATOM 2799 O O . LYS A 1 365 ? -12.162 20.683 -5.103 1.00 95.19 365 LYS A O 1
ATOM 2804 N N . ASP A 1 366 ? -13.882 19.278 -4.686 1.00 96.12 366 ASP A N 1
ATOM 2805 C CA . ASP A 1 366 ? -13.460 18.850 -3.349 1.00 96.12 366 ASP A CA 1
ATOM 2806 C C . ASP A 1 366 ? -12.415 17.696 -3.404 1.00 96.12 366 ASP A C 1
ATOM 2808 O O . ASP A 1 366 ? -11.970 17.212 -2.361 1.00 96.12 366 ASP A O 1
ATOM 2812 N N . LEU A 1 367 ? -11.993 17.253 -4.605 1.00 97.81 367 LEU A N 1
ATOM 2813 C CA . LEU A 1 367 ? -11.135 16.078 -4.820 1.00 97.81 367 LEU A CA 1
ATOM 2814 C C . LEU A 1 367 ? -9.680 16.305 -4.369 1.00 97.81 367 LEU A C 1
ATOM 2816 O O . LEU A 1 367 ? -8.910 17.018 -5.011 1.00 97.81 367 LEU A O 1
ATOM 2820 N N . ASN A 1 368 ? -9.288 15.622 -3.291 1.00 95.94 368 ASN A N 1
ATOM 2821 C CA . ASN A 1 368 ? -7.949 15.661 -2.699 1.00 95.94 368 ASN A CA 1
ATOM 2822 C C . ASN A 1 368 ? -7.025 14.547 -3.223 1.00 95.94 368 ASN A C 1
ATOM 2824 O O . ASN A 1 368 ? -5.804 14.715 -3.190 1.00 95.94 368 ASN A O 1
ATOM 2828 N N . VAL A 1 369 ? -7.569 13.416 -3.685 1.00 96.69 369 VAL A N 1
ATOM 2829 C CA . VAL A 1 369 ? -6.796 12.254 -4.165 1.00 96.69 369 VAL A CA 1
ATOM 2830 C C . VAL A 1 369 ? -7.432 11.663 -5.424 1.00 96.69 369 VAL A C 1
ATOM 2832 O O . VAL A 1 369 ? -8.604 11.284 -5.404 1.00 96.69 369 VAL A O 1
ATOM 2835 N N . LEU A 1 370 ? -6.639 11.531 -6.491 1.00 98.31 370 LEU A N 1
ATOM 2836 C CA . LEU A 1 370 ? -7.013 10.848 -7.731 1.00 98.31 370 LEU A CA 1
ATOM 2837 C C . LEU A 1 370 ? -5.968 9.779 -8.082 1.00 98.31 370 LEU A C 1
ATOM 2839 O O . LEU A 1 370 ? -4.835 10.112 -8.431 1.00 98.31 370 LEU A O 1
ATOM 2843 N N . GLY A 1 371 ? -6.359 8.505 -7.993 1.00 96.00 371 GLY A N 1
ATOM 2844 C CA . GLY A 1 371 ? -5.517 7.353 -8.327 1.00 96.00 371 GLY A CA 1
ATOM 2845 C C . GLY A 1 371 ? -6.111 6.525 -9.466 1.00 96.00 371 GLY A C 1
ATOM 2846 O O . GLY A 1 371 ? -7.155 5.899 -9.291 1.00 96.00 371 GLY A O 1
ATOM 2847 N N . LEU A 1 372 ? -5.434 6.507 -10.616 1.00 97.56 372 LEU A N 1
ATOM 2848 C CA . LEU A 1 372 ? -5.811 5.777 -11.838 1.00 97.56 372 LEU A CA 1
ATOM 2849 C C . LEU A 1 372 ? -4.685 4.847 -12.353 1.00 97.56 372 LEU A C 1
ATOM 2851 O O . LEU A 1 372 ? -4.776 4.320 -13.465 1.00 97.56 372 LEU A O 1
ATOM 2855 N N . SER A 1 373 ? -3.617 4.658 -11.566 1.00 92.25 373 SER A N 1
ATOM 2856 C CA . SER A 1 373 ? -2.444 3.844 -11.921 1.00 92.25 373 SER A CA 1
ATOM 2857 C C . SER A 1 373 ? -2.789 2.420 -12.365 1.00 92.25 373 SER A C 1
ATOM 2859 O O . SER A 1 373 ? -3.813 1.877 -11.962 1.00 92.25 373 SER A O 1
ATOM 2861 N N . GLY A 1 374 ? -1.931 1.793 -13.169 1.00 84.19 374 GLY A N 1
ATOM 2862 C CA . GLY A 1 374 ? -2.009 0.354 -13.448 1.00 84.19 374 GLY A CA 1
ATOM 2863 C C . GLY A 1 374 ? -3.219 -0.039 -14.296 1.00 84.19 374 GLY A C 1
ATOM 2864 O O . GLY A 1 374 ? -3.883 -1.029 -14.003 1.00 84.19 374 GLY A O 1
ATOM 2865 N N . ASN A 1 375 ? -3.524 0.750 -15.326 1.00 91.88 375 ASN A N 1
ATOM 2866 C CA . ASN A 1 375 ? -4.652 0.545 -16.236 1.00 91.88 375 ASN A CA 1
ATOM 2867 C C . ASN A 1 375 ? -4.187 0.599 -17.711 1.00 91.88 375 ASN A C 1
ATOM 2869 O O . ASN A 1 375 ? -2.996 0.637 -18.024 1.00 91.88 375 ASN A O 1
ATOM 2873 N N . ASN A 1 376 ? -5.129 0.574 -18.657 1.00 94.25 376 ASN A N 1
ATOM 2874 C CA . ASN A 1 376 ? -4.878 0.730 -20.093 1.00 94.25 376 ASN A CA 1
ATOM 2875 C C . ASN A 1 376 ? -5.323 2.106 -20.634 1.00 94.25 376 ASN A C 1
ATOM 2877 O O . ASN A 1 376 ? -5.512 2.235 -21.847 1.00 94.25 376 ASN A O 1
ATOM 2881 N N . LEU A 1 377 ? -5.482 3.114 -19.765 1.00 98.31 377 LEU A N 1
ATOM 2882 C CA . LEU A 1 377 ? -5.944 4.460 -20.125 1.00 98.31 377 LEU A CA 1
ATOM 2883 C C . LEU A 1 377 ? -4.977 5.119 -21.113 1.00 98.31 377 LEU A C 1
ATOM 2885 O O . LEU A 1 377 ? -3.763 4.925 -21.051 1.00 98.31 377 LEU A O 1
ATOM 2889 N N . SER A 1 378 ? -5.528 5.887 -22.042 1.00 97.12 378 SER A N 1
ATOM 2890 C CA . SER A 1 378 ? -4.841 6.422 -23.217 1.00 97.12 378 SER A CA 1
ATOM 2891 C C . SER A 1 378 ? -5.300 7.852 -23.530 1.00 97.12 378 SER A C 1
ATOM 2893 O O . SER A 1 378 ? -6.015 8.462 -22.737 1.00 97.12 378 SER A O 1
ATOM 2895 N N . GLY A 1 379 ? -4.857 8.408 -24.660 1.00 98.00 379 GLY A N 1
ATOM 2896 C CA . GLY A 1 379 ? -5.088 9.818 -24.982 1.00 98.00 379 GLY A CA 1
ATOM 2897 C C . GLY A 1 379 ? -4.209 10.766 -24.148 1.00 98.00 379 GLY A C 1
ATOM 2898 O O . GLY A 1 379 ? -3.270 10.313 -23.481 1.00 98.00 379 GLY A O 1
ATOM 2899 N N . PRO A 1 380 ? -4.453 12.083 -24.230 1.00 98.31 380 PRO A N 1
ATOM 2900 C CA . PRO A 1 380 ? -3.712 13.092 -23.481 1.00 98.31 380 PRO A CA 1
ATOM 2901 C C . PRO A 1 380 ? -4.192 13.212 -22.026 1.00 98.31 380 PRO A C 1
ATOM 2903 O O . PRO A 1 380 ? -5.324 12.865 -21.691 1.00 98.31 380 PRO A O 1
ATOM 2906 N N . ILE A 1 381 ? -3.359 13.795 -21.159 1.00 98.50 381 ILE A N 1
ATOM 2907 C CA . ILE A 1 381 ? -3.800 14.241 -19.827 1.00 98.50 381 ILE A CA 1
ATOM 2908 C C . ILE A 1 381 ? -4.736 15.460 -20.003 1.00 98.50 381 ILE A C 1
ATOM 2910 O O . ILE A 1 381 ? -4.322 16.429 -20.649 1.00 98.50 381 ILE A O 1
ATOM 2914 N N . PRO A 1 382 ? -5.961 15.481 -19.436 1.00 98.06 382 PRO A N 1
ATOM 2915 C CA . PRO A 1 382 ? -6.878 16.610 -19.607 1.00 98.06 382 PRO A CA 1
ATOM 2916 C C . PRO A 1 382 ? -6.331 17.909 -19.001 1.00 98.06 382 PRO A C 1
ATOM 2918 O O . PRO A 1 382 ? -6.052 17.983 -17.803 1.00 98.06 382 PRO A O 1
ATOM 2921 N N . THR A 1 383 ? -6.229 18.978 -19.797 1.00 97.62 383 THR A N 1
ATOM 2922 C CA . THR A 1 383 ? -5.712 20.286 -19.334 1.00 97.62 383 THR A CA 1
ATOM 2923 C C . THR A 1 383 ? -6.575 20.887 -18.219 1.00 97.62 383 THR A C 1
ATOM 2925 O O . THR A 1 383 ? -6.080 21.586 -17.333 1.00 97.62 383 THR A O 1
ATOM 2928 N N . GLN A 1 384 ? -7.867 20.544 -18.203 1.00 98.00 384 GLN A N 1
ATOM 2929 C CA . GLN A 1 384 ? -8.840 20.951 -17.196 1.00 98.00 384 GLN A CA 1
ATOM 2930 C C . GLN A 1 384 ? -8.512 20.423 -15.789 1.00 98.00 384 GLN A C 1
ATOM 2932 O O . GLN A 1 384 ? -9.044 20.966 -14.819 1.00 98.00 384 GLN A O 1
ATOM 2937 N N . PHE A 1 385 ? -7.628 19.425 -15.642 1.00 97.44 385 PHE A N 1
ATOM 2938 C CA . PHE A 1 385 ? -7.168 18.951 -14.330 1.00 97.44 385 PHE A CA 1
ATOM 2939 C C . PHE A 1 385 ? -6.438 20.046 -13.541 1.00 97.44 385 PHE A C 1
ATOM 2941 O O . PHE A 1 385 ? -6.514 20.043 -12.318 1.00 97.44 385 PHE A O 1
ATOM 2948 N N . GLY A 1 386 ? -5.860 21.062 -14.199 1.00 95.00 386 GLY A N 1
ATOM 2949 C CA . GLY A 1 386 ? -5.348 22.264 -13.523 1.00 95.00 386 GLY A CA 1
ATOM 2950 C C . GLY A 1 386 ? -6.398 23.028 -12.695 1.00 95.00 386 GLY A C 1
ATOM 2951 O O . GLY A 1 386 ? -6.041 23.835 -11.842 1.00 95.00 386 GLY A O 1
ATOM 2952 N N . ASN A 1 387 ? -7.693 22.753 -12.894 1.00 94.31 387 ASN A N 1
ATOM 2953 C CA . ASN A 1 387 ? -8.793 23.322 -12.111 1.00 94.31 387 ASN A CA 1
ATOM 2954 C C . ASN A 1 387 ? -9.160 22.497 -10.855 1.00 94.31 387 ASN A C 1
ATOM 2956 O O . ASN A 1 387 ? -10.194 22.782 -10.241 1.00 94.31 387 ASN A O 1
ATOM 2960 N N . LEU A 1 388 ? -8.386 21.464 -10.499 1.00 96.81 388 LEU A N 1
ATOM 2961 C CA . LEU A 1 388 ? -8.545 20.643 -9.289 1.00 96.81 388 LEU A CA 1
ATOM 2962 C C . LEU A 1 388 ? -7.635 21.164 -8.165 1.00 96.81 388 LEU A C 1
ATOM 2964 O O . LEU A 1 388 ? -6.736 20.480 -7.690 1.00 96.81 388 LEU A O 1
ATOM 2968 N N . THR A 1 389 ? -7.825 22.415 -7.747 1.00 95.00 389 THR A N 1
ATOM 2969 C CA . THR A 1 389 ? -6.881 23.104 -6.845 1.00 95.00 389 THR A CA 1
ATOM 2970 C C . THR A 1 389 ? -6.820 22.541 -5.419 1.00 95.00 389 THR A C 1
ATOM 2972 O O . THR A 1 389 ? -5.883 22.874 -4.697 1.00 95.00 389 THR A O 1
ATOM 2975 N N . ALA A 1 390 ? -7.760 21.679 -5.015 1.00 96.50 390 ALA A N 1
ATOM 2976 C CA . ALA A 1 390 ? -7.711 20.912 -3.764 1.00 96.50 390 ALA A CA 1
ATOM 2977 C C . ALA A 1 390 ? -6.780 19.681 -3.827 1.00 96.50 390 ALA A C 1
ATOM 2979 O O . ALA A 1 390 ? -6.422 19.127 -2.790 1.00 96.50 390 ALA A O 1
ATOM 2980 N N . LEU A 1 391 ? -6.374 19.243 -5.024 1.00 97.44 391 LEU A N 1
ATOM 2981 C CA . LEU A 1 391 ? -5.714 17.957 -5.228 1.00 97.44 391 LEU A CA 1
ATOM 2982 C C . LEU A 1 391 ? -4.345 17.900 -4.532 1.00 97.44 391 LEU A C 1
ATOM 2984 O O . LEU A 1 391 ? -3.446 18.690 -4.815 1.00 97.44 391 LEU A O 1
ATOM 2988 N N . THR A 1 392 ? -4.190 16.923 -3.638 1.00 95.94 392 THR A N 1
ATOM 2989 C CA . THR A 1 392 ? -2.976 16.655 -2.848 1.00 95.94 392 THR A CA 1
ATOM 2990 C C . THR A 1 392 ? -2.155 15.489 -3.407 1.00 95.94 392 THR A C 1
ATOM 2992 O O . THR A 1 392 ? -0.940 15.439 -3.208 1.00 95.94 392 THR A O 1
ATOM 2995 N N . MET A 1 393 ? -2.791 14.575 -4.148 1.00 97.56 393 MET A N 1
ATOM 2996 C CA . MET A 1 393 ? -2.150 13.438 -4.810 1.00 97.56 393 MET A CA 1
ATOM 2997 C C . MET A 1 393 ? -2.798 13.170 -6.171 1.00 97.56 393 MET A C 1
ATOM 2999 O O . MET A 1 393 ? -4.017 13.008 -6.256 1.00 97.56 393 MET A O 1
ATOM 3003 N N . LEU A 1 394 ? -1.966 13.073 -7.209 1.00 97.94 394 LEU A N 1
ATOM 3004 C CA . LEU A 1 394 ? -2.342 12.605 -8.542 1.00 97.94 394 LEU A CA 1
ATOM 3005 C C . LEU A 1 394 ? -1.400 11.473 -8.953 1.00 97.94 394 LEU A C 1
ATOM 3007 O O . LEU A 1 394 ? -0.201 11.700 -9.116 1.00 97.94 394 LEU A O 1
ATOM 3011 N N . ASP A 1 395 ? -1.955 10.279 -9.135 1.00 95.94 395 ASP A N 1
ATOM 3012 C CA . ASP A 1 395 ? -1.246 9.121 -9.676 1.00 95.94 395 ASP A CA 1
ATOM 3013 C C . ASP A 1 395 ? -1.991 8.592 -10.906 1.00 95.94 395 ASP A C 1
ATOM 3015 O O . ASP A 1 395 ? -3.115 8.090 -10.821 1.00 95.94 395 ASP A O 1
ATOM 3019 N N . ILE A 1 396 ? -1.347 8.730 -12.061 1.00 97.44 396 ILE A N 1
ATOM 3020 C CA . ILE A 1 396 ? -1.809 8.251 -13.372 1.00 97.44 396 ILE A CA 1
ATOM 3021 C C . ILE A 1 396 ? -0.728 7.387 -14.045 1.00 97.44 396 ILE A C 1
ATOM 3023 O O . ILE A 1 396 ? -0.695 7.238 -15.269 1.00 97.44 396 ILE A O 1
ATOM 3027 N N . SER A 1 397 ? 0.180 6.829 -13.239 1.00 92.94 397 SER A N 1
ATOM 3028 C CA . SER A 1 397 ? 1.314 6.015 -13.683 1.00 92.94 397 SER A CA 1
ATOM 3029 C C . SER A 1 397 ? 0.895 4.679 -14.317 1.00 92.94 397 SER A C 1
ATOM 3031 O O . SER A 1 397 ? -0.271 4.290 -14.260 1.00 92.94 397 SER A O 1
ATOM 3033 N N . LYS A 1 398 ? 1.833 3.946 -14.931 1.00 86.69 398 LYS A N 1
ATOM 3034 C CA . LYS A 1 398 ? 1.625 2.583 -15.477 1.00 86.69 398 LYS A CA 1
ATOM 3035 C C . LYS A 1 398 ? 0.387 2.491 -16.386 1.00 86.69 398 LYS A C 1
ATOM 3037 O O . LYS A 1 398 ? -0.493 1.656 -16.178 1.00 86.69 398 LYS A O 1
ATOM 3042 N N . ASN A 1 399 ? 0.306 3.389 -17.359 1.00 89.75 399 ASN A N 1
ATOM 3043 C CA . ASN A 1 399 ? -0.814 3.516 -18.289 1.00 89.75 399 ASN A CA 1
ATOM 3044 C C . ASN A 1 399 ? -0.284 3.649 -19.735 1.00 89.75 399 ASN A C 1
ATOM 3046 O O . ASN A 1 399 ? 0.842 3.260 -20.053 1.00 89.75 399 ASN A O 1
ATOM 3050 N N . ARG A 1 400 ? -1.117 4.120 -20.667 1.00 94.38 400 ARG A N 1
ATOM 3051 C CA . ARG A 1 400 ? -0.789 4.290 -22.093 1.00 94.38 400 ARG A CA 1
ATOM 3052 C C . ARG A 1 400 ? -0.987 5.740 -22.553 1.00 94.38 400 ARG A C 1
ATOM 3054 O O . ARG A 1 400 ? -1.214 5.959 -23.745 1.00 94.38 400 ARG A O 1
ATOM 3061 N N . LEU A 1 401 ? -0.924 6.700 -21.626 1.00 97.69 401 LEU A N 1
ATOM 3062 C CA . LEU A 1 401 ? -1.143 8.126 -21.880 1.00 97.69 401 LEU A CA 1
ATOM 3063 C C . LEU A 1 401 ? -0.058 8.690 -22.803 1.00 97.69 401 LEU A C 1
ATOM 3065 O O . LEU A 1 401 ? 1.099 8.276 -22.731 1.00 97.69 401 LEU A O 1
ATOM 3069 N N . VAL A 1 402 ? -0.444 9.622 -23.671 1.00 97.06 402 VAL A N 1
ATOM 3070 C CA . VAL A 1 402 ? 0.391 10.211 -24.731 1.00 97.06 402 VAL A CA 1
ATOM 3071 C C . VAL A 1 402 ? 0.398 11.742 -24.650 1.00 97.06 402 VAL A C 1
ATOM 3073 O O . VAL A 1 402 ? -0.270 12.330 -23.801 1.00 97.06 402 VAL A O 1
ATOM 3076 N N . SER A 1 403 ? 1.118 12.385 -25.576 1.00 97.31 403 SER A N 1
ATOM 3077 C CA . SER A 1 403 ? 1.255 13.847 -25.679 1.00 97.31 403 SER A CA 1
ATOM 3078 C C . SER A 1 403 ? 2.026 14.470 -24.506 1.00 97.31 403 SER A C 1
ATOM 3080 O O . SER A 1 403 ? 2.570 13.769 -23.651 1.00 97.31 403 SER A O 1
ATOM 3082 N N . SER A 1 404 ? 2.145 15.799 -24.504 1.00 97.75 404 SER A N 1
ATOM 3083 C CA . SER A 1 404 ? 2.920 16.529 -23.505 1.00 97.75 404 SER A CA 1
ATOM 3084 C C . SER A 1 404 ? 2.156 16.784 -22.213 1.00 97.75 404 SER A C 1
ATOM 3086 O O . SER A 1 404 ? 0.937 16.957 -22.207 1.00 97.75 404 SER A O 1
ATOM 3088 N N . ILE A 1 405 ? 2.906 16.855 -21.111 1.00 98.31 405 ILE A N 1
ATOM 3089 C CA . ILE A 1 405 ? 2.390 17.213 -19.786 1.00 98.31 405 ILE A CA 1
ATOM 3090 C C . ILE A 1 405 ? 1.758 18.619 -19.867 1.00 98.31 405 ILE A C 1
ATOM 3092 O O . ILE A 1 405 ? 2.452 19.567 -20.248 1.00 98.31 405 ILE A O 1
ATOM 3096 N N . PRO A 1 406 ? 0.468 18.803 -19.517 1.00 97.75 406 PRO A N 1
ATOM 3097 C CA . PRO A 1 406 ? -0.164 20.118 -19.552 1.00 97.75 406 PRO A CA 1
ATOM 3098 C C . PRO A 1 406 ? 0.477 21.093 -18.562 1.00 97.75 406 PRO A C 1
ATOM 3100 O O . PRO A 1 406 ? 0.583 20.809 -17.365 1.00 97.75 406 PRO A O 1
ATOM 3103 N N . LYS A 1 407 ? 0.841 22.289 -19.038 1.00 97.12 407 LYS A N 1
ATOM 3104 C CA . LYS A 1 407 ? 1.380 23.372 -18.193 1.00 97.12 407 LYS A CA 1
ATOM 3105 C C . LYS A 1 407 ? 0.383 23.814 -17.112 1.00 97.12 407 LYS A C 1
ATOM 3107 O O . LYS A 1 407 ? 0.797 24.292 -16.058 1.00 97.12 407 LYS A O 1
ATOM 3112 N N . GLU A 1 408 ? -0.912 23.620 -17.362 1.00 97.56 408 GLU A N 1
ATOM 3113 C CA . GLU A 1 408 ? -2.036 23.926 -16.477 1.00 97.56 408 GLU A CA 1
ATOM 3114 C C . GLU A 1 408 ? -1.990 23.131 -15.161 1.00 97.56 408 GLU A C 1
ATOM 3116 O O . GLU A 1 408 ? -2.510 23.601 -14.152 1.00 97.56 408 GLU A O 1
ATOM 3121 N N . LEU A 1 409 ? -1.313 21.973 -15.122 1.00 97.44 409 LEU A N 1
ATOM 3122 C CA . LEU A 1 409 ? -1.090 21.216 -13.881 1.00 97.44 409 LEU A CA 1
ATOM 3123 C C . LEU A 1 409 ? -0.219 21.984 -12.868 1.00 97.44 409 LEU A C 1
ATOM 3125 O O . LEU A 1 409 ? -0.278 21.710 -11.673 1.00 97.44 409 LEU A O 1
ATOM 3129 N N . GLY A 1 410 ? 0.523 23.008 -13.305 1.00 95.31 410 GLY A N 1
ATOM 3130 C CA . GLY A 1 410 ? 1.218 23.939 -12.412 1.00 95.31 410 GLY A CA 1
ATOM 3131 C C . GLY A 1 410 ? 0.301 24.846 -11.577 1.00 95.31 410 GLY A C 1
ATOM 3132 O O . GLY A 1 410 ? 0.794 25.608 -10.750 1.00 95.31 410 GLY A O 1
ATOM 3133 N N . HIS A 1 411 ? -1.024 24.778 -11.761 1.00 95.38 411 HIS A N 1
ATOM 3134 C CA . HIS A 1 411 ? -2.008 25.461 -10.912 1.00 95.38 411 HIS A CA 1
ATOM 3135 C C . HIS A 1 411 ? -2.449 24.638 -9.683 1.00 95.38 411 HIS A C 1
ATOM 3137 O O . HIS A 1 411 ? -3.205 25.148 -8.854 1.00 95.38 411 HIS A O 1
ATOM 3143 N N . LEU A 1 412 ? -1.991 23.387 -9.536 1.00 96.50 412 LEU A N 1
ATOM 3144 C CA . LEU A 1 412 ? -2.366 22.469 -8.449 1.00 96.50 412 LEU A CA 1
ATOM 3145 C C . LEU A 1 412 ? -1.716 22.855 -7.102 1.00 96.50 412 LEU A C 1
ATOM 3147 O O . LEU A 1 412 ? -0.854 22.157 -6.577 1.00 96.50 412 LEU A O 1
ATOM 3151 N N . SER A 1 413 ? -2.110 23.991 -6.529 1.00 92.00 413 SER A N 1
ATOM 3152 C CA . SER A 1 413 ? -1.402 24.642 -5.415 1.00 92.00 413 SER A CA 1
ATOM 3153 C C . SER A 1 413 ? -1.243 23.809 -4.133 1.00 92.00 413 SER A C 1
ATOM 3155 O O . SER A 1 413 ? -0.298 24.056 -3.384 1.00 92.00 413 SER A O 1
ATOM 3157 N N . HIS A 1 414 ? -2.087 22.803 -3.885 1.00 95.75 414 HIS A N 1
ATOM 3158 C CA . HIS A 1 414 ? -2.005 21.925 -2.706 1.00 95.75 414 HIS A CA 1
ATOM 3159 C C . HIS A 1 414 ? -1.309 20.573 -2.958 1.00 95.75 414 HIS A C 1
ATOM 3161 O O . HIS A 1 414 ? -1.236 19.750 -2.043 1.00 95.75 414 HIS A O 1
ATOM 3167 N N . ILE A 1 415 ? -0.776 20.335 -4.161 1.00 97.06 415 ILE A N 1
ATOM 3168 C CA . ILE A 1 415 ? -0.240 19.029 -4.557 1.00 97.06 415 ILE A CA 1
ATOM 3169 C C . ILE A 1 415 ? 1.021 18.648 -3.770 1.00 97.06 415 ILE A C 1
ATOM 3171 O O . ILE A 1 415 ? 1.992 19.394 -3.684 1.00 97.06 415 ILE A O 1
ATOM 3175 N N . LEU A 1 416 ? 1.008 17.456 -3.180 1.00 94.25 416 LEU A N 1
ATOM 3176 C CA . LEU A 1 416 ? 2.087 16.923 -2.344 1.00 94.25 416 LEU A CA 1
ATOM 3177 C C . LEU A 1 416 ? 2.876 15.832 -3.075 1.00 94.25 416 LEU A C 1
ATOM 3179 O O . LEU A 1 416 ? 4.066 15.660 -2.797 1.00 94.25 416 LEU A O 1
ATOM 3183 N N . SER A 1 417 ? 2.208 15.108 -3.981 1.00 96.12 417 SER A N 1
ATOM 3184 C CA . SER A 1 417 ? 2.744 13.977 -4.740 1.00 96.12 417 SER A CA 1
ATOM 3185 C C . SER A 1 417 ? 2.186 13.949 -6.169 1.00 96.12 417 SER A C 1
ATOM 3187 O O . SER A 1 417 ? 0.973 14.063 -6.355 1.00 96.12 417 SER A O 1
ATOM 3189 N N . LEU A 1 418 ? 3.066 13.753 -7.152 1.00 97.75 418 LEU A N 1
ATOM 3190 C CA . LEU A 1 418 ? 2.741 13.544 -8.566 1.00 97.75 418 LEU A CA 1
ATOM 3191 C C . LEU A 1 418 ? 3.455 12.289 -9.077 1.00 97.75 418 LEU A C 1
ATOM 3193 O O . LEU A 1 418 ? 4.681 12.206 -8.966 1.00 97.75 418 LEU A O 1
ATOM 3197 N N . ASP A 1 419 ? 2.709 11.358 -9.673 1.00 94.94 419 ASP A N 1
ATOM 3198 C CA . ASP A 1 419 ? 3.282 10.230 -10.413 1.00 94.94 419 ASP A CA 1
ATOM 3199 C C . ASP A 1 419 ? 2.655 10.086 -11.810 1.00 94.94 419 ASP A C 1
ATOM 3201 O O . ASP A 1 419 ? 1.454 9.846 -11.973 1.00 94.94 419 ASP A O 1
ATOM 3205 N N . PHE A 1 420 ? 3.502 10.265 -12.824 1.00 95.50 420 PHE A N 1
ATOM 3206 C CA . PHE A 1 420 ? 3.195 10.150 -14.250 1.00 95.50 420 PHE A CA 1
ATOM 3207 C C . PHE A 1 420 ? 3.981 9.004 -14.920 1.00 95.50 420 PHE A C 1
ATOM 3209 O O . PHE A 1 420 ? 3.963 8.875 -16.148 1.00 95.50 420 PHE A O 1
ATOM 3216 N N . SER A 1 421 ? 4.706 8.194 -14.143 1.00 88.19 421 SER A N 1
ATOM 3217 C CA . SER A 1 421 ? 5.682 7.224 -14.654 1.00 88.19 421 SER A CA 1
ATOM 3218 C C . SER A 1 421 ? 5.073 6.083 -15.472 1.00 88.19 421 SER A C 1
ATOM 3220 O O . SER A 1 421 ? 3.867 5.837 -15.418 1.00 88.19 421 SER A O 1
ATOM 3222 N N . CYS A 1 422 ? 5.899 5.361 -16.231 1.00 87.44 422 CYS A N 1
ATOM 3223 C CA . CYS A 1 422 ? 5.494 4.196 -17.027 1.00 87.44 422 CYS A CA 1
ATOM 3224 C C . CYS A 1 422 ? 4.313 4.511 -17.967 1.00 87.44 422 CYS A C 1
ATOM 3226 O O . CYS A 1 422 ? 3.262 3.869 -17.914 1.00 87.44 422 CYS A O 1
ATOM 3228 N N . ASN A 1 423 ? 4.484 5.533 -18.806 1.00 86.06 423 ASN A N 1
ATOM 3229 C CA . ASN A 1 423 ? 3.506 6.012 -19.787 1.00 86.06 423 ASN A CA 1
ATOM 3230 C C . ASN A 1 423 ? 4.206 6.260 -21.145 1.00 86.06 423 ASN A C 1
ATOM 3232 O O . ASN A 1 423 ? 5.255 5.686 -21.435 1.00 86.06 423 ASN A O 1
ATOM 3236 N N . LYS A 1 424 ? 3.601 7.055 -22.036 1.00 91.69 424 LYS A N 1
ATOM 3237 C CA . LYS A 1 424 ? 4.158 7.454 -23.343 1.00 91.69 424 LYS A CA 1
ATOM 3238 C C . LYS A 1 424 ? 4.101 8.974 -23.539 1.00 91.69 424 LYS A C 1
ATOM 3240 O O . LYS A 1 424 ? 3.924 9.453 -24.662 1.00 91.69 424 LYS A O 1
ATOM 3245 N N . LEU A 1 425 ? 4.210 9.722 -22.441 1.00 97.06 425 LEU A N 1
ATOM 3246 C CA . LEU A 1 425 ? 4.224 11.184 -22.445 1.00 97.06 425 LEU A CA 1
ATOM 3247 C C . LEU A 1 425 ? 5.490 11.685 -23.146 1.00 97.06 425 LEU A C 1
ATOM 3249 O O . LEU A 1 425 ? 6.542 11.054 -23.038 1.00 97.06 425 LEU A O 1
ATOM 3253 N N . ASN A 1 426 ? 5.392 12.796 -23.874 1.00 94.94 426 ASN A N 1
ATOM 3254 C CA . ASN A 1 426 ? 6.485 13.317 -24.698 1.00 94.94 426 ASN A CA 1
ATOM 3255 C C . ASN A 1 426 ? 6.622 14.847 -24.636 1.00 94.94 426 ASN A C 1
ATOM 3257 O O . ASN A 1 426 ? 5.865 15.527 -23.949 1.00 94.94 426 ASN A O 1
ATOM 3261 N N . GLY A 1 427 ? 7.612 15.405 -25.338 1.00 97.31 427 GLY A N 1
ATOM 3262 C CA . GLY A 1 427 ? 7.920 16.835 -25.247 1.00 97.31 427 GLY A CA 1
ATOM 3263 C C . GLY A 1 427 ? 8.608 17.204 -23.928 1.00 97.31 427 GLY A C 1
ATOM 3264 O O . GLY A 1 427 ? 9.011 16.332 -23.159 1.00 97.31 427 GLY A O 1
ATOM 3265 N N . SER A 1 428 ? 8.785 18.500 -23.679 1.00 97.44 428 SER A N 1
ATOM 3266 C CA . SER A 1 428 ? 9.518 19.002 -22.512 1.00 97.44 428 SER A CA 1
ATOM 3267 C C . SER A 1 428 ? 8.677 19.073 -21.237 1.00 97.44 428 SER A C 1
ATOM 3269 O O . SER A 1 428 ? 7.458 19.254 -21.269 1.00 97.44 428 SER A O 1
ATOM 3271 N N . ILE A 1 429 ? 9.352 18.961 -20.088 1.00 97.56 429 ILE A N 1
ATOM 3272 C CA . ILE A 1 429 ? 8.736 19.128 -18.768 1.00 97.56 429 ILE A CA 1
ATOM 3273 C C . ILE A 1 429 ? 8.420 20.624 -18.553 1.00 97.56 429 ILE A C 1
ATOM 3275 O O . ILE A 1 429 ? 9.341 21.441 -18.621 1.00 97.56 429 ILE A O 1
ATOM 3279 N N . PRO A 1 430 ? 7.165 21.025 -18.267 1.00 96.69 430 PRO A N 1
ATOM 3280 C CA . PRO A 1 430 ? 6.834 22.438 -18.085 1.00 96.69 430 PRO A CA 1
ATOM 3281 C C . PRO A 1 430 ? 7.437 23.048 -16.806 1.00 96.69 430 PRO A C 1
ATOM 3283 O O . PRO A 1 430 ? 7.254 22.513 -15.711 1.00 96.69 430 PRO A O 1
ATOM 3286 N N . ASP A 1 431 ? 8.031 24.245 -16.911 1.00 95.19 431 ASP A N 1
ATOM 3287 C CA . ASP A 1 431 ? 8.511 25.072 -15.776 1.00 95.19 431 ASP A CA 1
ATOM 3288 C C . ASP A 1 431 ? 7.458 25.315 -14.679 1.00 95.19 431 ASP A C 1
ATOM 3290 O O . ASP A 1 431 ? 7.770 25.580 -13.510 1.00 95.19 431 ASP A O 1
ATOM 3294 N N . THR A 1 432 ? 6.182 25.250 -15.054 1.00 95.50 432 THR A N 1
ATOM 3295 C CA . THR A 1 432 ? 5.061 25.420 -14.134 1.00 95.50 432 THR A CA 1
ATOM 3296 C C . THR A 1 432 ? 4.949 24.253 -13.148 1.00 95.50 432 THR A C 1
ATOM 3298 O O . THR A 1 432 ? 4.532 24.486 -12.017 1.00 95.50 432 THR A O 1
ATOM 3301 N N . ILE A 1 433 ? 5.407 23.040 -13.498 1.00 96.06 433 ILE A N 1
ATOM 3302 C CA . ILE A 1 433 ? 5.455 21.888 -12.579 1.00 96.06 433 ILE A CA 1
ATOM 3303 C C . ILE A 1 433 ? 6.477 22.126 -11.463 1.00 96.06 433 ILE A C 1
ATOM 3305 O O . ILE A 1 433 ? 6.163 21.985 -10.284 1.00 96.06 433 ILE A O 1
ATOM 3309 N N . PHE A 1 434 ? 7.689 22.569 -11.801 1.00 93.69 434 PHE A N 1
ATOM 3310 C CA . PHE A 1 434 ? 8.723 22.866 -10.802 1.00 93.69 434 PHE A CA 1
ATOM 3311 C C . PHE A 1 434 ? 8.396 24.095 -9.937 1.00 93.69 434 PHE A C 1
ATOM 3313 O O . PHE A 1 434 ? 9.059 24.353 -8.937 1.00 93.69 434 PHE A O 1
ATOM 3320 N N . SER A 1 435 ? 7.346 24.845 -10.278 1.00 89.56 435 SER A N 1
ATOM 3321 C CA . SER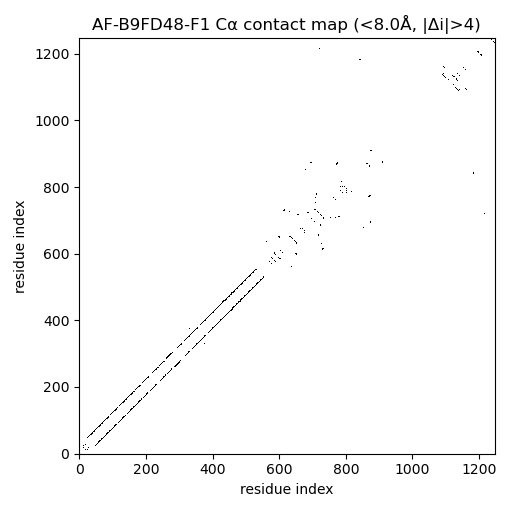 A 1 435 ? 6.838 25.952 -9.463 1.00 89.56 435 SER A CA 1
ATOM 3322 C C . SER A 1 435 ? 5.854 25.510 -8.363 1.00 89.56 435 SER A C 1
ATOM 3324 O O . SER A 1 435 ? 5.455 26.338 -7.544 1.00 89.56 435 SER A O 1
ATOM 3326 N N . LEU A 1 436 ? 5.500 24.219 -8.296 1.00 94.81 436 LEU A N 1
ATOM 3327 C CA . LEU A 1 436 ? 4.618 23.619 -7.288 1.00 94.81 436 LEU A CA 1
ATOM 3328 C C . LEU A 1 436 ? 5.354 23.398 -5.949 1.00 94.81 436 LEU A C 1
ATOM 3330 O O . LEU A 1 436 ? 5.713 22.282 -5.584 1.00 94.81 436 LEU A O 1
ATOM 3334 N N . THR A 1 437 ? 5.595 24.471 -5.190 1.00 92.38 437 THR A N 1
ATOM 3335 C CA . THR A 1 437 ? 6.389 24.448 -3.936 1.00 92.38 437 THR A CA 1
ATOM 3336 C C . THR A 1 437 ? 5.771 23.645 -2.776 1.00 92.38 437 THR A C 1
ATOM 3338 O O . THR A 1 437 ? 6.438 23.404 -1.764 1.00 92.38 437 THR A O 1
ATOM 3341 N N . SER A 1 438 ? 4.519 23.206 -2.922 1.00 94.94 438 SER A N 1
ATOM 3342 C CA . SER A 1 438 ? 3.804 22.267 -2.046 1.00 94.94 438 SER A CA 1
ATOM 3343 C C . SER A 1 438 ? 4.268 20.809 -2.193 1.00 94.94 438 SER A C 1
ATOM 3345 O O . SER A 1 438 ? 4.126 20.028 -1.239 1.00 94.94 438 SER A O 1
ATOM 3347 N N . LEU A 1 439 ? 4.890 20.457 -3.329 1.00 95.69 439 LEU A N 1
ATOM 3348 C CA . LEU A 1 439 ? 5.449 19.130 -3.584 1.00 95.69 439 LEU A CA 1
ATOM 3349 C C . LEU A 1 439 ? 6.444 18.756 -2.482 1.00 95.69 439 LEU A C 1
ATOM 3351 O O . LEU A 1 439 ? 7.469 19.405 -2.275 1.00 95.69 439 LEU A O 1
ATOM 3355 N N . SER A 1 440 ? 6.098 17.705 -1.742 1.00 95.31 440 SER A N 1
ATOM 3356 C CA . SER A 1 440 ? 6.775 17.330 -0.495 1.00 95.31 440 SER A CA 1
ATOM 3357 C C . SER A 1 440 ? 6.809 15.820 -0.249 1.00 95.31 440 SER A C 1
ATOM 3359 O O . SER A 1 440 ? 7.073 15.374 0.866 1.00 95.31 440 SER A O 1
ATOM 3361 N N . SER A 1 441 ? 6.495 15.026 -1.273 1.00 91.06 441 SER A N 1
ATOM 3362 C CA . SER A 1 441 ? 6.526 13.565 -1.249 1.00 91.06 441 SER A CA 1
ATOM 3363 C C . SER A 1 441 ? 7.327 13.050 -2.447 1.00 91.06 441 SER A C 1
ATOM 3365 O O . SER A 1 441 ? 8.547 12.913 -2.348 1.00 91.06 441 SER A O 1
ATOM 3367 N N . ILE A 1 442 ? 6.673 12.838 -3.591 1.00 90.44 442 ILE A N 1
ATOM 3368 C CA . ILE A 1 442 ? 7.271 12.260 -4.799 1.00 90.44 442 ILE A CA 1
ATOM 3369 C C . ILE A 1 442 ? 6.935 13.144 -6.005 1.00 90.44 442 ILE A C 1
ATOM 3371 O O . ILE A 1 442 ? 5.797 13.594 -6.146 1.00 90.44 442 ILE A O 1
ATOM 3375 N N . LEU A 1 443 ? 7.927 13.373 -6.865 1.00 97.44 443 LEU A N 1
ATOM 3376 C CA . LEU A 1 443 ? 7.751 13.838 -8.236 1.00 97.44 443 LEU A CA 1
ATOM 3377 C C . LEU A 1 443 ? 8.363 12.785 -9.162 1.00 97.44 443 LEU A C 1
ATOM 3379 O O . LEU A 1 443 ? 9.584 12.719 -9.304 1.00 97.44 443 LEU A O 1
ATOM 3383 N N . ASN A 1 444 ? 7.516 11.946 -9.752 1.00 95.19 444 ASN A N 1
ATOM 3384 C CA . ASN A 1 444 ? 7.942 10.834 -10.592 1.00 95.19 444 ASN A CA 1
ATOM 3385 C C . ASN A 1 444 ? 7.394 10.982 -12.018 1.00 95.19 444 ASN A C 1
ATOM 3387 O O . ASN A 1 444 ? 6.190 11.142 -12.228 1.00 95.19 444 ASN A O 1
ATOM 3391 N N . MET A 1 445 ? 8.292 10.936 -13.000 1.00 97.25 445 MET A N 1
ATOM 3392 C CA . MET A 1 445 ? 7.990 10.981 -14.433 1.00 97.25 445 MET A CA 1
ATOM 3393 C C . MET A 1 445 ? 8.737 9.893 -15.220 1.00 97.25 445 MET A C 1
ATOM 3395 O O . MET A 1 445 ? 8.801 9.962 -16.452 1.00 97.25 445 MET A O 1
ATOM 3399 N N . SER A 1 446 ? 9.334 8.908 -14.543 1.00 88.00 446 SER A N 1
ATOM 3400 C CA . SER A 1 446 ? 10.229 7.951 -15.193 1.00 88.00 446 SER A CA 1
ATOM 3401 C C . SER A 1 446 ? 9.534 7.011 -16.179 1.00 88.00 446 SER A C 1
ATOM 3403 O O . SER A 1 446 ? 8.313 6.874 -16.164 1.00 88.00 446 SER A O 1
ATOM 3405 N N . TYR A 1 447 ? 10.296 6.372 -17.070 1.00 87.12 447 TYR A N 1
ATOM 3406 C CA . TYR A 1 447 ? 9.772 5.474 -18.113 1.00 87.12 447 TYR A CA 1
ATOM 3407 C C . TYR A 1 447 ? 8.697 6.156 -18.983 1.00 87.12 447 TYR A C 1
ATOM 3409 O O . TYR A 1 447 ? 7.529 5.757 -19.015 1.00 87.12 447 TYR A O 1
ATOM 3417 N N . ASN A 1 448 ? 9.110 7.218 -19.671 1.00 85.81 448 ASN A N 1
ATOM 3418 C CA . ASN A 1 448 ? 8.316 7.992 -20.628 1.00 85.81 448 ASN A CA 1
ATOM 3419 C C . ASN A 1 448 ? 9.194 8.354 -21.852 1.00 85.81 448 ASN A C 1
ATOM 3421 O O . ASN A 1 448 ? 10.278 7.804 -22.040 1.00 85.81 448 ASN A O 1
ATOM 3425 N N . ALA A 1 449 ? 8.724 9.251 -22.721 1.00 91.88 449 ALA A N 1
ATOM 3426 C CA . ALA A 1 449 ? 9.459 9.767 -23.878 1.00 91.88 449 ALA A CA 1
ATOM 3427 C C . ALA A 1 449 ? 9.643 11.298 -23.800 1.00 91.88 449 ALA A C 1
ATOM 3429 O O . ALA A 1 449 ? 9.574 11.991 -24.819 1.00 91.88 449 ALA A O 1
ATOM 3430 N N . LEU A 1 450 ? 9.827 11.840 -22.588 1.00 97.50 450 LEU A N 1
ATOM 3431 C CA . LEU A 1 450 ? 10.027 13.273 -22.346 1.00 97.50 450 LEU A CA 1
ATOM 3432 C C . LEU A 1 450 ? 11.388 13.720 -22.890 1.00 97.50 450 LEU A C 1
ATOM 3434 O O . LEU A 1 450 ? 12.381 13.021 -22.711 1.00 97.50 450 LEU A O 1
ATOM 3438 N N . THR A 1 451 ? 11.431 14.878 -23.543 1.00 96.75 451 THR A N 1
ATOM 3439 C CA . THR A 1 451 ? 12.570 15.370 -24.339 1.00 96.75 451 THR A CA 1
ATOM 3440 C C . THR A 1 451 ? 13.048 16.742 -23.884 1.00 96.75 451 THR A C 1
ATOM 3442 O O . THR A 1 451 ? 12.229 17.577 -23.496 1.00 96.75 451 THR A O 1
ATOM 3445 N N . GLY A 1 452 ? 14.327 17.046 -24.093 1.00 97.00 452 GLY A N 1
ATOM 3446 C CA . GLY A 1 452 ? 14.883 18.374 -23.827 1.00 97.00 452 GLY A CA 1
ATOM 3447 C C . GLY A 1 452 ? 15.402 18.537 -22.395 1.00 97.00 452 GLY A C 1
ATOM 3448 O O . GLY A 1 452 ? 15.437 17.584 -21.614 1.00 97.00 452 GLY A O 1
ATOM 3449 N N . VAL A 1 453 ? 15.812 19.757 -22.051 1.00 97.19 453 VAL A N 1
ATOM 3450 C CA . VAL A 1 453 ? 16.561 20.021 -20.815 1.00 97.19 453 VAL A CA 1
ATOM 3451 C C . VAL A 1 453 ? 15.717 19.924 -19.541 1.00 97.19 453 VAL A C 1
ATOM 3453 O O . VAL A 1 453 ? 14.551 20.323 -19.508 1.00 97.19 453 VAL A O 1
ATOM 3456 N N . ILE A 1 454 ? 16.348 19.490 -18.447 1.00 97.69 454 ILE A N 1
ATOM 3457 C CA . ILE A 1 454 ? 15.818 19.696 -17.091 1.00 97.69 454 ILE A CA 1
ATOM 3458 C C . ILE A 1 454 ? 15.917 21.207 -16.774 1.00 97.69 454 ILE A C 1
ATOM 3460 O O . ILE A 1 454 ? 17.016 21.756 -16.859 1.00 97.69 454 ILE A O 1
ATOM 3464 N N . PRO A 1 455 ? 14.833 21.918 -16.409 1.00 96.00 455 PRO A N 1
ATOM 3465 C CA . PRO A 1 455 ? 14.901 23.366 -16.195 1.00 96.00 455 PRO A CA 1
ATOM 3466 C C . PRO A 1 455 ? 15.530 23.789 -14.853 1.00 96.00 455 PRO A C 1
ATOM 3468 O O . PRO A 1 455 ? 15.300 23.171 -13.814 1.00 96.00 455 PRO A O 1
ATOM 3471 N N . GLU A 1 456 ? 16.213 24.943 -14.830 1.00 95.38 456 GLU A N 1
ATOM 3472 C CA . GLU A 1 456 ? 16.742 25.602 -13.610 1.00 95.38 456 GLU A CA 1
ATOM 3473 C C . GLU A 1 456 ? 15.645 26.083 -12.623 1.00 95.38 456 GLU A C 1
ATOM 3475 O O . GLU A 1 456 ? 15.935 26.621 -11.550 1.00 95.38 456 GLU A O 1
ATOM 3480 N N . SER A 1 457 ? 14.363 25.886 -12.950 1.00 96.25 457 SER A N 1
ATOM 3481 C CA . SER A 1 457 ? 13.248 26.057 -12.015 1.00 96.25 457 SER A CA 1
ATOM 3482 C C . SER A 1 457 ? 13.148 24.916 -10.989 1.00 96.25 457 SER A C 1
ATOM 3484 O O . SER A 1 457 ? 12.570 25.140 -9.924 1.00 96.25 457 SER A O 1
ATOM 3486 N N . ILE A 1 458 ? 13.773 23.749 -11.230 1.00 96.88 458 ILE A N 1
ATOM 3487 C CA . ILE A 1 458 ? 13.763 22.573 -10.333 1.00 96.88 458 ILE A CA 1
ATOM 3488 C C . ILE A 1 458 ? 14.147 22.912 -8.885 1.00 96.88 458 ILE A C 1
ATOM 3490 O O . ILE A 1 458 ? 13.494 22.458 -7.946 1.00 96.88 458 ILE A O 1
ATOM 3494 N N . GLY A 1 459 ? 15.121 23.807 -8.688 1.00 95.62 459 GLY A N 1
ATOM 3495 C CA . GLY A 1 459 ? 15.564 24.262 -7.367 1.00 95.62 459 GLY A CA 1
ATOM 3496 C C . GLY A 1 459 ? 14.552 25.084 -6.557 1.00 95.62 459 GLY A C 1
ATOM 3497 O O . GLY A 1 459 ? 14.896 25.570 -5.481 1.00 95.62 459 GLY A O 1
ATOM 3498 N N . ARG A 1 460 ? 13.321 25.275 -7.048 1.00 95.81 460 ARG A N 1
ATOM 3499 C CA . ARG A 1 460 ? 12.187 25.791 -6.261 1.00 95.81 460 ARG A CA 1
ATOM 3500 C C . ARG A 1 460 ? 11.572 24.719 -5.354 1.00 95.81 460 ARG A C 1
ATOM 3502 O O . ARG A 1 460 ? 10.940 25.069 -4.358 1.00 95.81 460 ARG A O 1
ATOM 3509 N N . LEU A 1 461 ? 11.773 23.433 -5.652 1.00 95.44 461 LEU A N 1
ATOM 3510 C CA . LEU A 1 461 ? 11.196 22.305 -4.914 1.00 95.44 461 LEU A CA 1
ATOM 3511 C C . LEU A 1 461 ? 11.962 21.991 -3.611 1.00 95.44 461 LEU A C 1
ATOM 3513 O O . LEU A 1 461 ? 12.357 20.859 -3.357 1.00 95.44 461 LEU A O 1
ATOM 3517 N N . GLY A 1 462 ? 12.167 22.984 -2.740 1.00 93.06 462 GLY A N 1
ATOM 3518 C CA . GLY A 1 462 ? 12.938 22.822 -1.493 1.00 93.06 462 GLY A CA 1
ATOM 3519 C C . GLY A 1 462 ? 12.405 21.748 -0.525 1.00 93.06 462 GLY A C 1
ATOM 3520 O O . GLY A 1 462 ? 13.166 21.229 0.293 1.00 93.06 462 GLY A O 1
ATOM 3521 N N . ASN A 1 463 ? 11.118 21.397 -0.639 1.00 94.19 463 ASN A N 1
ATOM 3522 C CA . ASN A 1 463 ? 10.402 20.460 0.235 1.00 94.19 463 ASN A CA 1
ATOM 3523 C C . ASN A 1 463 ? 10.333 19.011 -0.292 1.00 94.19 463 ASN A C 1
ATOM 3525 O O . ASN A 1 463 ? 9.890 18.135 0.452 1.00 94.19 463 ASN A O 1
ATOM 3529 N N . ILE A 1 464 ? 10.710 18.745 -1.550 1.00 95.81 464 ILE A N 1
ATOM 3530 C CA . ILE A 1 464 ? 10.508 17.429 -2.181 1.00 95.81 464 ILE A CA 1
ATOM 3531 C C . ILE A 1 464 ? 11.463 16.370 -1.616 1.00 95.81 464 ILE A C 1
ATOM 3533 O O . ILE A 1 464 ? 12.612 16.675 -1.310 1.00 95.81 464 ILE A O 1
ATOM 3537 N N . VAL A 1 465 ? 10.987 15.127 -1.473 1.00 93.50 465 VAL A N 1
ATOM 3538 C CA . VAL A 1 465 ? 11.758 14.017 -0.883 1.00 93.50 465 VAL A CA 1
ATOM 3539 C C . VAL A 1 465 ? 12.302 13.071 -1.956 1.00 93.50 465 VAL A C 1
ATOM 3541 O O . VAL A 1 465 ? 13.450 12.640 -1.852 1.00 93.50 465 VAL A O 1
ATOM 3544 N N . SER A 1 466 ? 11.528 12.780 -3.004 1.00 94.75 466 SER A N 1
ATOM 3545 C CA . SER A 1 466 ? 11.974 11.968 -4.143 1.00 94.75 466 SER A CA 1
ATOM 3546 C C . SER A 1 466 ? 11.705 12.663 -5.476 1.00 94.75 466 SER A C 1
ATOM 3548 O O . SER A 1 466 ? 10.591 13.139 -5.709 1.00 94.75 466 SER A O 1
ATOM 3550 N N . ILE A 1 467 ? 12.717 12.690 -6.346 1.00 97.94 467 ILE A N 1
ATOM 3551 C CA . ILE A 1 467 ? 12.621 13.095 -7.752 1.00 97.94 467 ILE A CA 1
ATOM 3552 C C . ILE A 1 467 ? 13.126 11.930 -8.610 1.00 97.94 467 ILE A C 1
ATOM 3554 O O . ILE A 1 467 ? 14.287 11.534 -8.482 1.00 97.94 467 ILE A O 1
ATOM 3558 N N . ASP A 1 468 ? 12.282 11.419 -9.507 1.00 92.44 468 ASP A N 1
ATOM 3559 C CA . ASP A 1 468 ? 12.675 10.426 -10.511 1.00 92.44 468 ASP A CA 1
ATOM 3560 C C . ASP A 1 468 ? 12.241 10.860 -11.918 1.00 92.44 468 ASP A C 1
ATOM 3562 O O . ASP A 1 468 ? 11.054 10.987 -12.221 1.00 92.44 468 ASP A O 1
ATOM 3566 N N . LEU A 1 469 ? 13.235 11.100 -12.774 1.00 97.00 469 LEU A N 1
ATOM 3567 C CA . LEU A 1 469 ? 13.098 11.457 -14.189 1.00 97.00 469 LEU A CA 1
ATOM 3568 C C . LEU A 1 469 ? 13.788 10.414 -15.093 1.00 97.00 469 LEU A C 1
ATOM 3570 O O . LEU A 1 469 ? 14.114 10.701 -16.246 1.00 97.00 469 LEU A O 1
ATOM 3574 N N . SER A 1 470 ? 14.078 9.220 -14.563 1.00 84.56 470 SER A N 1
ATOM 3575 C CA . SER A 1 470 ? 14.811 8.172 -15.282 1.00 84.56 470 SER A CA 1
ATOM 3576 C C . SER A 1 470 ? 14.076 7.624 -16.513 1.00 84.56 470 SER A C 1
ATOM 3578 O O . SER A 1 470 ? 12.870 7.800 -16.661 1.00 84.56 470 SER A O 1
ATOM 3580 N N . TYR A 1 471 ? 14.797 6.958 -17.415 1.00 84.25 471 TYR A N 1
ATOM 3581 C CA . TYR A 1 471 ? 14.259 6.290 -18.609 1.00 84.25 471 TYR A CA 1
ATOM 3582 C C . TYR A 1 471 ? 13.361 7.215 -19.445 1.00 84.25 471 TYR A C 1
ATOM 3584 O O . TYR A 1 471 ? 12.156 7.004 -19.581 1.00 84.25 471 TYR A O 1
ATOM 3592 N N . ASN A 1 472 ? 13.978 8.274 -19.962 1.00 86.62 472 ASN A N 1
ATOM 3593 C CA . ASN A 1 472 ? 13.379 9.305 -20.806 1.00 86.62 472 ASN A CA 1
ATOM 3594 C C . ASN A 1 472 ? 14.389 9.724 -21.904 1.00 86.62 472 ASN A C 1
ATOM 3596 O O . ASN A 1 472 ? 15.407 9.066 -22.121 1.00 86.62 472 ASN A O 1
ATOM 3600 N N . LEU A 1 473 ? 14.098 10.800 -22.637 1.00 91.69 473 LEU A N 1
ATOM 3601 C CA . LEU A 1 473 ? 14.928 11.366 -23.708 1.00 91.69 473 LEU A CA 1
ATOM 3602 C C . LEU A 1 473 ? 15.423 12.784 -23.342 1.00 91.69 473 LEU A C 1
ATOM 3604 O O . LEU A 1 473 ? 15.568 13.642 -24.215 1.00 91.69 473 LEU A O 1
ATOM 3608 N N . LEU A 1 474 ? 15.626 13.055 -22.047 1.00 96.94 474 LEU A N 1
ATOM 3609 C CA . LEU A 1 474 ? 16.049 14.369 -21.550 1.00 96.94 474 LEU A CA 1
ATOM 3610 C C . LEU A 1 474 ? 17.517 14.641 -21.900 1.00 96.94 474 LEU A C 1
ATOM 3612 O O . LEU A 1 474 ? 18.343 13.728 -21.861 1.00 96.94 474 LEU A O 1
ATOM 3616 N N . ASP A 1 475 ? 17.843 15.895 -22.207 1.00 94.50 475 ASP A N 1
ATOM 3617 C CA . ASP A 1 475 ? 19.168 16.333 -22.663 1.00 94.50 475 ASP A CA 1
ATOM 3618 C C . ASP A 1 475 ? 19.695 17.558 -21.878 1.00 94.50 475 ASP A C 1
ATOM 3620 O O . ASP A 1 475 ? 19.260 17.846 -20.759 1.00 94.50 475 ASP A O 1
ATOM 3624 N N . GLY A 1 476 ? 20.699 18.254 -22.422 1.00 96.38 476 GLY A N 1
ATOM 3625 C CA . GLY A 1 476 ? 21.373 19.364 -21.744 1.00 96.38 476 GLY A CA 1
ATOM 3626 C C . GLY A 1 476 ? 22.194 18.890 -20.547 1.00 96.38 476 GLY A C 1
ATOM 3627 O O . GLY A 1 476 ? 22.711 17.779 -20.564 1.00 96.38 476 GLY A O 1
ATOM 3628 N N . SER A 1 477 ? 22.348 19.730 -19.524 1.00 97.31 477 SER A N 1
ATOM 3629 C CA . SER A 1 477 ? 23.117 19.428 -18.306 1.00 97.31 477 SER A CA 1
ATOM 3630 C C . SER A 1 477 ? 22.242 19.407 -17.057 1.00 97.31 477 SER A C 1
ATOM 3632 O O . SER A 1 477 ? 21.227 20.100 -17.003 1.00 97.31 477 SER A O 1
ATOM 3634 N N . ILE A 1 478 ? 22.674 18.692 -16.011 1.00 97.81 478 ILE A N 1
ATOM 3635 C CA . ILE A 1 478 ? 22.022 18.747 -14.692 1.00 97.81 478 ILE A CA 1
ATOM 3636 C C . ILE A 1 478 ? 22.055 20.207 -14.175 1.00 97.81 478 ILE A C 1
ATOM 3638 O O . ILE A 1 478 ? 23.144 20.776 -14.075 1.00 97.81 478 ILE A O 1
ATOM 3642 N N . PRO A 1 479 ? 20.908 20.824 -13.827 1.00 97.25 479 PRO A N 1
ATOM 3643 C CA . PRO A 1 479 ? 20.854 22.213 -13.369 1.00 97.25 479 PRO A CA 1
ATOM 3644 C C . PRO A 1 479 ? 21.607 22.458 -12.061 1.00 97.25 479 PRO A C 1
ATOM 3646 O O . PRO A 1 479 ? 21.494 21.683 -11.110 1.00 97.25 479 PRO A O 1
ATOM 3649 N N . THR A 1 480 ? 22.300 23.593 -11.956 1.00 96.69 480 THR A N 1
ATOM 3650 C CA . THR A 1 480 ? 23.016 23.983 -10.725 1.00 96.69 480 THR A CA 1
ATOM 3651 C C . THR A 1 480 ? 22.061 24.227 -9.555 1.00 96.69 480 THR A C 1
ATOM 3653 O O . THR A 1 480 ? 22.391 23.965 -8.396 1.00 96.69 480 THR A O 1
ATOM 3656 N N . SER A 1 481 ? 20.830 24.664 -9.841 1.00 96.94 481 SER A N 1
ATOM 3657 C CA . SER A 1 481 ? 19.778 24.833 -8.840 1.00 96.94 481 SER A CA 1
ATOM 3658 C C . SER A 1 481 ? 19.315 23.536 -8.177 1.00 96.94 481 SER A C 1
ATOM 3660 O O . SER A 1 481 ? 18.660 23.635 -7.139 1.00 96.94 481 SER A O 1
ATOM 3662 N N . VAL A 1 482 ? 19.674 22.344 -8.679 1.00 96.69 482 VAL A N 1
ATOM 3663 C CA . VAL A 1 482 ? 19.291 21.069 -8.043 1.00 96.69 482 VAL A CA 1
ATOM 3664 C C . VAL A 1 482 ? 19.730 21.013 -6.574 1.00 96.69 482 VAL A C 1
ATOM 3666 O O . VAL A 1 482 ? 18.964 20.563 -5.727 1.00 96.69 482 VAL A O 1
ATOM 3669 N N . GLY A 1 483 ? 20.883 21.609 -6.234 1.00 95.38 483 GLY A N 1
ATOM 3670 C CA . GLY A 1 483 ? 21.393 21.732 -4.860 1.00 95.38 483 GLY A CA 1
ATOM 3671 C C . GLY A 1 483 ? 20.519 22.551 -3.895 1.00 95.38 483 GLY A C 1
ATOM 3672 O O . GLY A 1 483 ? 20.776 22.566 -2.693 1.00 95.38 483 GLY A O 1
ATOM 3673 N N . LYS A 1 484 ? 19.472 23.228 -4.387 1.00 96.44 484 LYS A N 1
ATOM 3674 C CA . LYS A 1 484 ? 18.479 23.952 -3.571 1.00 96.44 484 LYS A CA 1
ATOM 3675 C C . LYS A 1 484 ? 17.328 23.056 -3.092 1.00 96.44 484 LYS A C 1
ATOM 3677 O O . LYS A 1 484 ? 16.556 23.481 -2.234 1.00 96.44 484 LYS A O 1
ATOM 3682 N N . CYS A 1 485 ? 17.219 21.821 -3.587 1.00 95.50 485 CYS A N 1
ATOM 3683 C CA . CYS A 1 485 ? 16.176 20.859 -3.210 1.00 95.50 485 CYS A CA 1
ATOM 3684 C C . CYS A 1 485 ? 16.493 20.194 -1.852 1.00 95.50 485 CYS A C 1
ATOM 3686 O O . CYS A 1 485 ? 16.660 18.983 -1.758 1.00 95.50 485 CYS A O 1
ATOM 3688 N N . GLN A 1 486 ? 16.639 20.997 -0.792 1.00 92.81 486 GLN A N 1
ATOM 3689 C CA . GLN A 1 486 ? 17.282 20.615 0.479 1.00 92.81 486 GLN A CA 1
ATOM 3690 C C . GLN A 1 486 ? 16.677 19.393 1.196 1.00 92.81 486 GLN A C 1
ATOM 3692 O O . GLN A 1 486 ? 17.367 18.770 2.002 1.00 92.81 486 GLN A O 1
ATOM 3697 N N . SER A 1 487 ? 15.417 19.048 0.918 1.00 95.38 487 SER A N 1
ATOM 3698 C CA . SER A 1 487 ? 14.718 17.903 1.523 1.00 95.38 487 SER A CA 1
ATOM 3699 C C . SER A 1 487 ? 14.903 16.571 0.778 1.00 95.38 487 SER A C 1
ATOM 3701 O O . SER A 1 487 ? 14.415 15.546 1.262 1.00 95.38 487 SER A O 1
ATOM 3703 N N . VAL A 1 488 ? 15.585 16.562 -0.377 1.00 96.94 488 VAL A N 1
ATOM 3704 C CA . VAL A 1 488 ? 15.688 15.380 -1.246 1.00 96.94 488 VAL A CA 1
ATOM 3705 C C . VAL A 1 488 ? 16.503 14.267 -0.591 1.00 96.94 488 VAL A C 1
ATOM 3707 O O . VAL A 1 488 ? 17.630 14.466 -0.143 1.00 96.94 488 VAL A O 1
ATOM 3710 N N . GLN A 1 489 ? 15.913 13.074 -0.598 1.00 95.75 489 GLN A N 1
ATOM 3711 C CA . GLN A 1 489 ? 16.491 11.809 -0.151 1.00 95.75 489 GLN A CA 1
ATOM 3712 C C . GLN A 1 489 ? 16.768 10.865 -1.332 1.00 95.75 489 GLN A C 1
ATOM 3714 O O . GLN A 1 489 ? 17.686 10.055 -1.253 1.00 95.75 489 GLN A O 1
ATOM 3719 N N . SER A 1 490 ? 16.037 10.994 -2.444 1.00 93.69 490 SER A N 1
ATOM 3720 C CA . SER A 1 490 ? 16.261 10.213 -3.666 1.00 93.69 490 SER A CA 1
ATOM 3721 C C . SER A 1 490 ? 16.238 11.107 -4.905 1.00 93.69 490 SER A C 1
ATOM 3723 O O . SER A 1 490 ? 15.250 11.802 -5.146 1.00 93.69 490 SER A O 1
ATOM 3725 N N . LEU A 1 491 ? 17.316 11.074 -5.693 1.00 97.50 491 LEU A N 1
ATOM 3726 C CA . LEU A 1 491 ? 17.432 11.751 -6.985 1.00 97.50 491 LEU A CA 1
ATOM 3727 C C . LEU A 1 491 ? 17.860 10.753 -8.065 1.00 97.50 491 LEU A C 1
ATOM 3729 O O . LEU A 1 491 ? 18.940 10.163 -7.995 1.00 97.50 491 LEU A O 1
ATOM 3733 N N . SER A 1 492 ? 17.017 10.598 -9.082 1.00 92.69 492 SER A N 1
ATOM 3734 C CA . SER A 1 492 ? 17.229 9.683 -10.201 1.00 92.69 492 SER A CA 1
ATOM 3735 C C . SER A 1 492 ? 16.979 10.393 -11.533 1.00 92.69 492 SER A C 1
ATOM 3737 O O . SER A 1 492 ? 15.914 10.967 -11.756 1.00 92.69 492 SER A O 1
ATOM 3739 N N . VAL A 1 493 ? 17.974 10.359 -12.423 1.00 94.44 493 VAL A N 1
ATOM 3740 C CA . VAL A 1 493 ? 17.878 10.828 -13.825 1.00 94.44 493 VAL A CA 1
ATOM 3741 C C . VAL A 1 493 ? 18.512 9.818 -14.793 1.00 94.44 493 VAL A C 1
ATOM 3743 O O . VAL A 1 493 ? 18.907 10.160 -15.908 1.00 94.44 493 VAL A O 1
ATOM 3746 N N . CYS A 1 494 ? 18.660 8.566 -14.358 1.00 84.69 494 CYS A N 1
ATOM 3747 C CA . CYS A 1 494 ? 19.371 7.533 -15.101 1.00 84.69 494 CYS A CA 1
ATOM 3748 C C . CYS A 1 494 ? 18.625 7.103 -16.379 1.00 84.69 494 CYS A C 1
ATOM 3750 O O . CYS A 1 494 ? 17.404 7.122 -16.418 1.00 84.69 494 CYS A O 1
ATOM 3752 N N . GLY A 1 495 ? 19.324 6.726 -17.450 1.00 77.56 495 GLY A N 1
ATOM 3753 C CA . GLY A 1 495 ? 18.682 6.373 -18.722 1.00 77.56 495 GLY A CA 1
ATOM 3754 C C . GLY A 1 495 ? 18.126 7.591 -19.457 1.00 77.56 495 GLY A C 1
ATOM 3755 O O . GLY A 1 495 ? 16.941 7.623 -19.772 1.00 77.56 495 GLY A O 1
ATOM 3756 N N . ASN A 1 496 ? 18.978 8.586 -19.700 1.00 86.12 496 ASN A N 1
ATOM 3757 C CA . ASN A 1 496 ? 18.676 9.796 -20.466 1.00 86.12 496 ASN A CA 1
ATOM 3758 C C . ASN A 1 496 ? 19.879 10.163 -21.369 1.00 86.12 496 ASN A C 1
ATOM 3760 O O . ASN A 1 496 ? 20.847 9.409 -21.487 1.00 86.12 496 ASN A O 1
ATOM 3764 N N . ALA A 1 497 ? 19.824 11.325 -22.023 1.00 90.12 497 ALA A N 1
ATOM 3765 C CA . ALA A 1 497 ? 20.909 11.910 -22.812 1.00 90.12 497 ALA A CA 1
ATOM 3766 C C . ALA A 1 497 ? 21.575 13.114 -22.103 1.00 90.12 497 ALA A C 1
ATOM 3768 O O . ALA A 1 497 ? 22.148 13.982 -22.764 1.00 90.12 497 ALA A O 1
ATOM 3769 N N . ILE A 1 498 ? 21.518 13.186 -20.764 1.00 96.81 498 ILE A N 1
ATOM 3770 C CA . ILE A 1 498 ? 22.095 14.299 -19.992 1.00 96.81 498 ILE A CA 1
ATOM 3771 C C . ILE A 1 498 ? 23.617 14.316 -20.161 1.00 96.81 498 ILE A C 1
ATOM 3773 O O . ILE A 1 498 ? 24.284 13.299 -20.022 1.00 96.81 498 ILE A O 1
ATOM 3777 N N . SER A 1 499 ? 24.179 15.485 -20.422 1.00 94.06 499 SER A N 1
ATOM 3778 C CA . SER A 1 499 ? 25.582 15.739 -20.742 1.00 94.06 499 SER A CA 1
ATOM 3779 C C . SER A 1 499 ? 26.182 16.802 -19.808 1.00 94.06 499 SER A C 1
ATOM 3781 O O . SER A 1 499 ? 25.558 17.228 -18.833 1.00 94.06 499 SER A O 1
ATOM 3783 N N . GLY A 1 500 ? 27.415 17.237 -20.074 1.00 95.69 500 GLY A N 1
ATOM 3784 C CA . GLY A 1 500 ? 28.115 18.197 -19.214 1.00 95.69 500 GLY A CA 1
ATOM 3785 C C . GLY A 1 500 ? 28.602 17.575 -17.901 1.00 95.69 500 GLY A C 1
ATOM 3786 O O . GLY A 1 500 ? 28.716 16.358 -17.783 1.00 95.69 500 GLY A O 1
ATOM 3787 N N . VAL A 1 501 ? 28.953 18.414 -16.926 1.00 96.31 501 VAL A N 1
ATOM 3788 C CA . VAL A 1 501 ? 29.552 17.973 -15.653 1.00 96.31 501 VAL A CA 1
ATOM 3789 C C . VAL A 1 501 ? 28.501 17.702 -14.576 1.00 96.31 501 VAL A C 1
ATOM 3791 O O . VAL A 1 501 ? 27.430 18.307 -14.578 1.00 96.31 501 VAL A O 1
ATOM 3794 N N . ILE A 1 502 ? 28.831 16.842 -13.609 1.00 97.44 502 ILE A N 1
ATOM 3795 C CA . ILE A 1 502 ? 28.047 16.688 -12.375 1.00 97.44 502 ILE A CA 1
ATOM 3796 C C . ILE A 1 502 ? 28.193 17.984 -11.546 1.00 97.44 502 ILE A C 1
ATOM 3798 O O . ILE A 1 502 ? 29.322 18.332 -11.189 1.00 97.44 502 ILE A O 1
ATOM 3802 N N . PRO A 1 503 ? 27.108 18.708 -11.204 1.00 96.56 503 PRO A N 1
ATOM 3803 C CA . PRO A 1 503 ? 27.209 19.940 -10.426 1.00 96.56 503 PRO A CA 1
ATOM 3804 C C . PRO A 1 503 ? 27.735 19.678 -9.013 1.00 96.56 503 PRO A C 1
ATOM 3806 O O . PRO A 1 503 ? 27.180 18.861 -8.273 1.00 96.56 503 PRO A O 1
ATOM 3809 N N . ARG A 1 504 ? 28.766 20.424 -8.597 1.00 94.94 504 ARG A N 1
ATOM 3810 C CA . ARG A 1 504 ? 29.290 20.385 -7.217 1.00 94.94 504 ARG A CA 1
ATOM 3811 C C . ARG A 1 504 ? 28.209 20.734 -6.188 1.00 94.94 504 ARG A C 1
ATOM 3813 O O . ARG A 1 504 ? 28.236 20.227 -5.074 1.00 94.94 504 ARG A O 1
ATOM 3820 N N . GLU A 1 505 ? 27.224 21.546 -6.580 1.00 96.44 505 GLU A N 1
ATOM 3821 C CA . GLU A 1 505 ? 26.113 22.010 -5.751 1.00 96.44 505 GLU A CA 1
ATOM 3822 C C . GLU A 1 505 ? 25.250 20.861 -5.188 1.00 96.44 505 GLU A C 1
ATOM 3824 O O . GLU A 1 505 ? 24.533 21.082 -4.210 1.00 96.44 505 GLU A O 1
ATOM 3829 N N . ILE A 1 506 ? 25.367 19.635 -5.718 1.00 95.50 506 ILE A N 1
ATOM 3830 C CA . ILE A 1 506 ? 24.786 18.413 -5.132 1.00 95.50 506 ILE A CA 1
ATOM 3831 C C . ILE A 1 506 ? 25.307 18.155 -3.701 1.00 95.50 506 ILE A C 1
ATOM 3833 O O . ILE A 1 506 ? 24.572 17.594 -2.892 1.00 95.50 506 ILE A O 1
ATOM 3837 N N . GLU A 1 507 ? 26.494 18.649 -3.313 1.00 93.44 507 GLU A N 1
ATOM 3838 C CA . GLU A 1 507 ? 27.004 18.536 -1.929 1.00 93.44 507 GLU A CA 1
ATOM 3839 C C . GLU A 1 507 ? 26.115 19.236 -0.874 1.00 93.44 507 GLU A C 1
ATOM 3841 O O . GLU A 1 507 ? 26.221 18.969 0.324 1.00 93.44 507 GLU A O 1
ATOM 3846 N N . ASN A 1 508 ? 25.195 20.109 -1.306 1.00 95.25 508 ASN A N 1
ATOM 3847 C CA . ASN A 1 508 ? 24.212 20.750 -0.431 1.00 95.25 508 ASN A CA 1
ATOM 3848 C C . ASN A 1 508 ? 23.039 19.829 -0.051 1.00 95.25 508 ASN A C 1
ATOM 3850 O O . ASN A 1 508 ? 22.326 20.124 0.912 1.00 95.25 508 ASN A O 1
ATOM 3854 N N . LEU A 1 509 ? 22.836 18.714 -0.763 1.00 96.06 509 LEU A N 1
ATOM 3855 C CA . LEU A 1 509 ? 21.731 17.773 -0.552 1.00 96.06 509 LEU A CA 1
ATOM 3856 C C . LEU A 1 509 ? 22.022 16.823 0.620 1.00 96.06 509 LEU A C 1
ATOM 3858 O O . LEU A 1 509 ? 22.114 15.610 0.474 1.00 96.06 509 LEU A O 1
ATOM 3862 N N . LYS A 1 510 ? 22.171 17.382 1.825 1.00 93.25 510 LYS A N 1
ATOM 3863 C CA . LYS A 1 510 ? 22.639 16.667 3.031 1.00 93.25 510 LYS A CA 1
ATOM 3864 C C . LYS A 1 510 ? 21.751 15.498 3.487 1.00 93.25 510 LYS A C 1
ATOM 3866 O O . LYS A 1 510 ? 22.204 14.701 4.302 1.00 93.25 510 LYS A O 1
ATOM 3871 N N . GLY A 1 511 ? 20.511 15.407 3.000 1.00 93.25 511 GLY A N 1
ATOM 3872 C CA . GLY A 1 511 ? 19.589 14.290 3.248 1.00 93.25 511 GLY A CA 1
ATOM 3873 C C . GLY A 1 511 ? 19.616 13.175 2.193 1.00 93.25 511 GLY A C 1
ATOM 3874 O O . GLY A 1 511 ? 18.910 12.181 2.367 1.00 93.25 511 GLY A O 1
ATOM 3875 N N . LEU A 1 512 ? 20.399 13.331 1.118 1.00 96.62 512 LEU A N 1
ATOM 3876 C CA . LEU A 1 512 ? 20.415 12.443 -0.043 1.00 96.62 512 LEU A CA 1
ATOM 3877 C C . LEU A 1 512 ? 20.936 11.048 0.326 1.00 96.62 512 LEU A C 1
ATOM 3879 O O . LEU A 1 512 ? 22.081 10.903 0.744 1.00 96.62 512 LEU A O 1
ATOM 3883 N N . GLN A 1 513 ? 20.089 10.037 0.141 1.00 90.12 513 GLN A N 1
ATOM 3884 C CA . GLN A 1 513 ? 20.361 8.616 0.376 1.00 90.12 513 GLN A CA 1
ATOM 3885 C C . GLN A 1 513 ? 20.600 7.850 -0.927 1.00 90.12 513 GLN A C 1
ATOM 3887 O O . GLN A 1 513 ? 21.414 6.927 -0.949 1.00 90.12 513 GLN A O 1
ATOM 3892 N N . ILE A 1 514 ? 19.926 8.240 -2.013 1.00 84.81 514 ILE A N 1
ATOM 3893 C CA . ILE A 1 514 ? 20.023 7.597 -3.327 1.00 84.81 514 ILE A CA 1
ATOM 3894 C C . ILE A 1 514 ? 20.331 8.648 -4.396 1.00 84.81 514 ILE A C 1
ATOM 3896 O O . ILE A 1 514 ? 19.583 9.614 -4.552 1.00 84.81 514 ILE A O 1
ATOM 3900 N N . LEU A 1 515 ? 21.402 8.424 -5.161 1.00 95.12 515 LEU A N 1
ATOM 3901 C CA . LEU A 1 515 ? 21.775 9.206 -6.339 1.00 95.12 515 LEU A CA 1
ATOM 3902 C C . LEU A 1 515 ? 22.078 8.270 -7.519 1.00 95.12 515 LEU A C 1
ATOM 3904 O O . LEU A 1 515 ? 23.088 7.564 -7.502 1.00 95.12 515 LEU A O 1
ATOM 3908 N N . ASP A 1 516 ? 21.225 8.272 -8.548 1.00 84.94 516 ASP A N 1
ATOM 3909 C CA . ASP A 1 516 ? 21.441 7.498 -9.780 1.00 84.94 516 ASP A CA 1
ATOM 3910 C C . ASP A 1 516 ? 21.466 8.405 -11.019 1.00 84.94 516 ASP A C 1
ATOM 3912 O O . ASP A 1 516 ? 20.451 8.973 -11.434 1.00 84.94 516 ASP A O 1
ATOM 3916 N N . LEU A 1 517 ? 22.658 8.534 -11.605 1.00 92.56 517 LEU A N 1
ATOM 3917 C CA . LEU A 1 517 ? 22.941 9.321 -12.808 1.00 92.56 517 LEU A CA 1
ATOM 3918 C C . LEU A 1 517 ? 23.339 8.421 -14.001 1.00 92.56 517 LEU A C 1
ATOM 3920 O O . LEU A 1 517 ? 23.853 8.921 -15.002 1.00 92.56 517 LEU A O 1
ATOM 3924 N N . SER A 1 518 ? 23.157 7.097 -13.902 1.00 77.44 518 SER A N 1
ATOM 3925 C CA . SER A 1 518 ? 23.720 6.124 -14.857 1.00 77.44 518 SER A CA 1
ATOM 3926 C C . SER A 1 518 ? 23.007 6.046 -16.218 1.00 77.44 518 SER A C 1
ATOM 3928 O O . SER A 1 518 ? 21.830 6.359 -16.302 1.00 77.44 518 SER A O 1
ATOM 3930 N N . ASN A 1 519 ? 23.654 5.579 -17.294 1.00 76.12 519 ASN A N 1
ATOM 3931 C CA . ASN A 1 519 ? 23.219 5.817 -18.693 1.00 76.12 519 ASN A CA 1
ATOM 3932 C C . ASN A 1 519 ? 22.929 7.304 -18.920 1.00 76.12 519 ASN A C 1
ATOM 3934 O O . ASN A 1 519 ? 21.771 7.723 -18.958 1.00 76.12 519 ASN A O 1
ATOM 3938 N N . ASN A 1 520 ? 23.996 8.075 -19.055 1.00 83.88 520 ASN A N 1
ATOM 3939 C CA . ASN A 1 520 ? 23.971 9.453 -19.514 1.00 83.88 520 ASN A CA 1
ATOM 3940 C C . ASN A 1 520 ? 25.288 9.733 -20.270 1.00 83.88 520 ASN A C 1
ATOM 3942 O O . ASN A 1 520 ? 26.120 8.853 -20.487 1.00 83.88 520 ASN A O 1
ATOM 3946 N N . GLN A 1 521 ? 25.473 10.967 -20.717 1.00 90.88 521 GLN A N 1
ATOM 3947 C CA . GLN A 1 521 ? 26.644 11.451 -21.445 1.00 90.88 521 GLN A CA 1
ATOM 3948 C C . GLN A 1 521 ? 27.508 12.383 -20.571 1.00 90.88 521 GLN A C 1
ATOM 3950 O O . GLN A 1 521 ? 28.224 13.236 -21.100 1.00 90.88 521 GLN A O 1
ATOM 3955 N N . LEU A 1 522 ? 27.436 12.254 -19.237 1.00 91.94 522 LEU A N 1
ATOM 3956 C CA . LEU A 1 522 ? 28.139 13.135 -18.295 1.00 91.94 522 LEU A CA 1
ATOM 3957 C C . LEU A 1 522 ? 29.658 13.019 -18.461 1.00 91.94 522 LEU A C 1
ATOM 3959 O O . LEU A 1 522 ? 30.186 11.931 -18.674 1.00 91.94 522 LEU A O 1
ATOM 3963 N N . VAL A 1 523 ? 30.362 14.140 -18.335 1.00 88.38 523 VAL A N 1
ATOM 3964 C CA . VAL A 1 523 ? 31.808 14.285 -18.559 1.00 88.38 523 VAL A CA 1
ATOM 3965 C C . VAL A 1 523 ? 32.503 14.951 -17.371 1.00 88.38 523 VAL A C 1
ATOM 3967 O O . VAL A 1 523 ? 31.873 15.600 -16.540 1.00 88.38 523 VAL A O 1
ATOM 3970 N N . GLY A 1 524 ? 33.831 14.835 -17.319 1.00 89.56 524 GLY A N 1
ATOM 3971 C CA . GLY A 1 524 ? 34.653 15.449 -16.273 1.00 89.56 524 GLY A CA 1
ATOM 3972 C C . GLY A 1 524 ? 34.719 14.622 -14.987 1.00 89.56 524 GLY A C 1
ATOM 3973 O O . GLY A 1 524 ? 34.372 13.441 -14.979 1.00 89.56 524 GLY A O 1
ATOM 3974 N N . GLY A 1 525 ? 35.230 15.240 -13.922 1.00 86.12 525 GLY A N 1
ATOM 3975 C CA . GLY A 1 525 ? 35.486 14.574 -12.644 1.00 86.12 525 GLY A CA 1
ATOM 3976 C C . GLY A 1 525 ? 34.239 14.379 -11.783 1.00 86.12 525 GLY A C 1
ATOM 3977 O O . GLY A 1 525 ? 33.269 15.131 -11.874 1.00 86.12 525 GLY A O 1
ATOM 3978 N N . ILE A 1 526 ? 34.301 13.383 -10.901 1.00 93.06 526 ILE A N 1
ATOM 3979 C CA . ILE A 1 526 ? 33.324 13.183 -9.827 1.00 93.06 526 ILE A CA 1
ATOM 3980 C C . ILE A 1 526 ? 33.587 14.254 -8.749 1.00 93.06 526 ILE A C 1
ATOM 3982 O O . ILE A 1 526 ? 34.711 14.317 -8.250 1.00 93.06 526 ILE A O 1
ATOM 3986 N N . PRO A 1 527 ? 32.611 15.099 -8.361 1.00 92.94 527 PRO A N 1
ATOM 3987 C CA . PRO A 1 527 ? 32.857 16.149 -7.377 1.00 92.94 527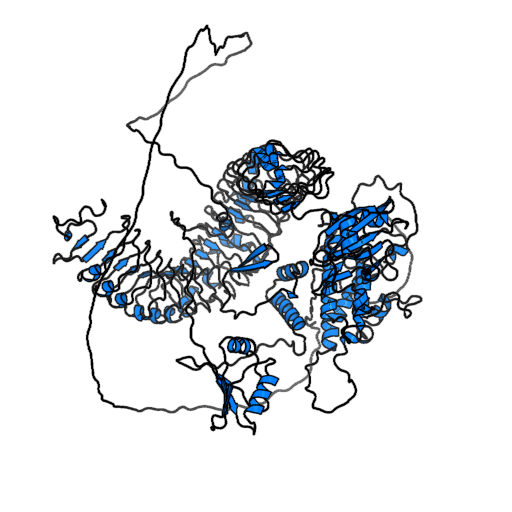 PRO A CA 1
ATOM 3988 C C . PRO A 1 527 ? 33.206 15.583 -5.995 1.00 92.94 527 PRO A C 1
ATOM 3990 O O . PRO A 1 527 ? 32.413 14.846 -5.408 1.00 92.94 527 PRO A O 1
ATOM 3993 N N . GLU A 1 528 ? 34.342 16.006 -5.432 1.00 89.12 528 GLU A N 1
ATOM 3994 C CA . GLU A 1 528 ? 34.802 15.641 -4.077 1.00 89.12 528 GLU A CA 1
ATOM 3995 C C . GLU A 1 528 ? 33.718 15.869 -3.010 1.00 89.12 528 GLU A C 1
ATOM 3997 O O . GLU A 1 528 ? 33.568 15.083 -2.081 1.00 89.12 528 GLU A O 1
ATOM 4002 N N . GLY A 1 529 ? 32.884 16.903 -3.179 1.00 88.69 529 GLY A N 1
ATOM 4003 C CA . GLY A 1 529 ? 31.754 17.206 -2.296 1.00 88.69 529 GLY A CA 1
ATOM 4004 C C . GLY A 1 529 ? 30.761 16.055 -2.077 1.00 88.69 529 GLY A C 1
ATOM 4005 O O . GLY A 1 529 ? 30.117 16.013 -1.029 1.00 88.69 529 GLY A O 1
ATOM 4006 N N . LEU A 1 530 ? 30.674 15.083 -2.995 1.00 91.00 530 LEU A N 1
ATOM 4007 C CA . LEU A 1 530 ? 29.848 13.883 -2.812 1.00 91.00 530 LEU A CA 1
ATOM 4008 C C . LEU A 1 530 ? 30.330 13.005 -1.647 1.00 91.00 530 LEU A C 1
ATOM 4010 O O . LEU A 1 530 ? 29.513 12.362 -0.992 1.00 91.00 530 LEU A O 1
ATOM 4014 N N . GLU A 1 531 ? 31.626 13.016 -1.321 1.00 89.06 531 GLU A N 1
ATOM 4015 C CA . GLU A 1 531 ? 32.186 12.239 -0.207 1.00 89.06 531 GLU A CA 1
ATOM 4016 C C . GLU A 1 531 ? 31.695 12.732 1.171 1.00 89.06 531 GLU A C 1
ATOM 4018 O O . GLU A 1 531 ? 31.730 12.005 2.167 1.00 89.06 531 GLU A O 1
ATOM 4023 N N . LYS A 1 532 ? 31.209 13.980 1.228 1.00 88.81 532 LYS A N 1
ATOM 4024 C CA . LYS A 1 532 ? 30.718 14.640 2.444 1.00 88.81 532 LYS A CA 1
ATOM 4025 C C . LYS A 1 532 ? 29.284 14.223 2.787 1.00 88.81 532 LYS A C 1
ATOM 4027 O O . LYS A 1 532 ? 28.858 14.430 3.925 1.00 88.81 532 LYS A O 1
ATOM 4032 N N . LEU A 1 533 ? 28.543 13.626 1.849 1.00 92.19 533 LEU A N 1
ATOM 4033 C CA . LEU A 1 533 ? 27.132 13.256 1.999 1.00 92.19 533 LEU A CA 1
ATOM 4034 C C . LEU A 1 533 ? 26.959 12.019 2.900 1.00 92.19 533 LEU A C 1
ATOM 4036 O O . LEU A 1 533 ? 26.770 10.905 2.426 1.00 92.19 533 LEU A O 1
ATOM 4040 N N . GLN A 1 534 ? 26.984 12.221 4.222 1.00 89.81 534 GLN A N 1
ATOM 4041 C CA . GLN A 1 534 ? 26.919 11.139 5.226 1.00 89.81 534 GLN A CA 1
ATOM 4042 C C . GLN A 1 534 ? 25.624 10.303 5.192 1.00 89.81 534 GLN A C 1
ATOM 4044 O O . GLN A 1 534 ? 25.582 9.226 5.777 1.00 89.81 534 GLN A O 1
ATOM 4049 N N . ALA A 1 535 ? 24.563 10.796 4.546 1.00 89.88 535 ALA A N 1
ATOM 4050 C CA . ALA A 1 535 ? 23.310 10.065 4.355 1.00 89.88 535 ALA A CA 1
ATOM 4051 C C . ALA A 1 535 ? 23.320 9.132 3.128 1.00 89.88 535 ALA A C 1
ATOM 4053 O O . ALA A 1 535 ? 22.411 8.313 3.006 1.00 89.88 535 ALA A O 1
ATOM 4054 N N . LEU A 1 536 ? 24.309 9.243 2.231 1.00 89.06 536 LEU A N 1
ATOM 4055 C CA . LEU A 1 536 ? 24.301 8.596 0.919 1.00 89.06 536 LEU A CA 1
ATOM 4056 C C . LEU A 1 536 ? 24.602 7.095 1.033 1.00 89.06 536 LEU A C 1
ATOM 4058 O O . LEU A 1 536 ? 25.732 6.694 1.298 1.00 89.06 536 LEU A O 1
ATOM 4062 N N . GLN A 1 537 ? 23.576 6.275 0.804 1.00 81.38 537 GLN A N 1
ATOM 4063 C CA . GLN A 1 537 ? 23.622 4.809 0.866 1.00 81.38 537 GLN A CA 1
ATOM 4064 C C . GLN A 1 537 ? 23.872 4.182 -0.511 1.00 81.38 537 GLN A C 1
ATOM 4066 O O . GLN A 1 537 ? 24.526 3.149 -0.619 1.00 81.38 537 GLN A O 1
ATOM 4071 N N . LYS A 1 538 ? 23.350 4.803 -1.577 1.00 75.12 538 LYS A N 1
ATOM 4072 C CA . LYS A 1 538 ? 23.440 4.299 -2.950 1.00 75.12 538 LYS A CA 1
ATOM 4073 C C . LYS A 1 538 ? 23.875 5.407 -3.900 1.00 75.12 538 LYS A C 1
ATOM 4075 O O . LYS A 1 538 ? 23.143 6.369 -4.122 1.00 75.12 538 LYS A O 1
ATOM 4080 N N . LEU A 1 539 ? 25.037 5.216 -4.516 1.00 84.94 539 LEU A N 1
ATOM 4081 C CA . LEU A 1 539 ? 25.550 6.044 -5.602 1.00 84.94 539 LEU A CA 1
ATOM 4082 C C . LEU A 1 539 ? 25.720 5.187 -6.859 1.00 84.94 539 LEU A C 1
ATOM 4084 O O . LEU A 1 539 ? 26.323 4.118 -6.801 1.00 84.94 539 LEU A O 1
ATOM 4088 N N . ASN A 1 540 ? 25.215 5.656 -7.997 1.00 72.12 540 ASN A N 1
ATOM 4089 C CA . ASN A 1 540 ? 25.399 4.992 -9.282 1.00 72.12 540 ASN A CA 1
ATOM 4090 C C . ASN A 1 540 ? 25.679 6.015 -10.393 1.00 72.12 540 ASN A C 1
ATOM 4092 O O . ASN A 1 540 ? 24.810 6.799 -10.771 1.00 72.12 540 ASN A O 1
ATOM 4096 N N . LEU A 1 541 ? 26.907 5.986 -10.915 1.00 84.44 541 LEU A N 1
ATOM 4097 C CA . LEU A 1 541 ? 27.410 6.888 -11.962 1.00 84.44 541 LEU A CA 1
ATOM 4098 C C . LEU A 1 541 ? 27.787 6.145 -13.261 1.00 84.44 541 LEU A C 1
ATOM 4100 O O . LEU A 1 541 ? 28.344 6.746 -14.177 1.00 84.44 541 LEU A O 1
ATOM 4104 N N . SER A 1 542 ? 27.503 4.840 -13.338 1.00 69.06 542 SER A N 1
ATOM 4105 C CA . SER A 1 542 ? 27.903 3.960 -14.448 1.00 69.06 542 SER A CA 1
ATOM 4106 C C . SER A 1 542 ? 27.350 4.401 -15.816 1.00 69.06 542 SER A C 1
ATOM 4108 O O . SER A 1 542 ? 26.314 5.052 -15.890 1.00 69.06 542 SER A O 1
ATOM 4110 N N . PHE A 1 543 ? 28.032 4.056 -16.911 1.00 67.94 543 PHE A N 1
ATOM 4111 C CA . PHE A 1 543 ? 27.636 4.422 -18.290 1.00 67.94 543 PHE A CA 1
ATOM 4112 C C . PHE A 1 543 ? 27.508 5.937 -18.463 1.00 67.94 543 PHE A C 1
ATOM 4114 O O . PHE A 1 543 ? 26.432 6.480 -18.700 1.00 67.94 543 PHE A O 1
ATOM 4121 N N . ASN A 1 544 ? 28.654 6.589 -18.272 1.00 75.75 544 ASN A N 1
ATOM 4122 C CA . ASN A 1 544 ? 28.917 8.004 -18.488 1.00 75.75 544 ASN A CA 1
ATOM 4123 C C . ASN A 1 544 ? 30.367 8.169 -18.975 1.00 75.75 544 ASN A C 1
ATOM 4125 O O . ASN A 1 544 ? 31.202 7.287 -18.778 1.00 75.75 544 ASN A O 1
ATOM 4129 N N . ASN A 1 545 ? 30.686 9.331 -19.536 1.00 82.56 545 ASN A N 1
ATOM 4130 C CA . ASN A 1 545 ? 32.001 9.700 -20.069 1.00 82.56 545 ASN A CA 1
ATOM 4131 C C . ASN A 1 545 ? 32.885 10.426 -19.024 1.00 82.56 545 ASN A C 1
ATOM 4133 O O . ASN A 1 545 ? 33.652 11.336 -19.365 1.00 82.56 545 ASN A O 1
ATOM 4137 N N . LEU A 1 546 ? 32.749 10.057 -17.744 1.00 82.75 546 LEU A N 1
ATOM 4138 C CA . LEU A 1 546 ? 33.472 10.660 -16.616 1.00 82.75 546 LEU A CA 1
ATOM 4139 C C . LEU A 1 546 ? 34.979 10.358 -16.688 1.00 82.75 546 LEU A C 1
ATOM 4141 O O . LEU A 1 546 ? 35.394 9.315 -17.191 1.00 82.75 546 LEU A O 1
ATOM 4145 N N . LYS A 1 547 ? 35.808 11.290 -16.204 1.00 76.25 547 LYS A N 1
ATOM 4146 C CA . LYS A 1 547 ? 37.279 11.235 -16.283 1.00 76.25 547 LYS A CA 1
ATOM 4147 C C . LYS A 1 547 ? 37.932 11.895 -15.072 1.00 76.25 547 LYS A C 1
ATOM 4149 O O . LYS A 1 547 ? 37.500 12.963 -14.649 1.00 76.25 547 LYS A O 1
ATOM 4154 N N . GLY A 1 548 ? 39.032 11.318 -14.598 1.00 76.31 548 GLY A N 1
ATOM 4155 C CA . GLY A 1 548 ? 39.782 11.795 -13.433 1.00 76.31 548 GLY A CA 1
ATOM 4156 C C . GLY A 1 548 ? 39.721 10.804 -12.273 1.00 76.31 548 GLY A C 1
ATOM 4157 O O . GLY A 1 548 ? 39.299 9.664 -12.449 1.00 76.31 548 GLY A O 1
ATOM 4158 N N . LEU A 1 549 ? 40.169 11.239 -11.096 1.00 75.88 549 LEU A N 1
ATOM 4159 C CA . LEU A 1 549 ? 40.174 10.410 -9.892 1.00 75.88 549 LEU A CA 1
ATOM 4160 C C . LEU A 1 549 ? 38.760 10.243 -9.318 1.00 75.88 549 LEU A C 1
ATOM 4162 O O . LEU A 1 549 ? 37.930 11.152 -9.385 1.00 75.88 549 LEU A O 1
ATOM 4166 N N . VAL A 1 550 ? 38.517 9.085 -8.709 1.00 81.25 550 VAL A N 1
ATOM 4167 C CA . VAL A 1 550 ? 37.376 8.863 -7.814 1.00 81.25 550 VAL A CA 1
ATOM 4168 C C . VAL A 1 550 ? 37.759 9.416 -6.429 1.00 81.25 550 VAL A C 1
ATOM 4170 O O . VAL A 1 550 ? 38.877 9.143 -5.984 1.00 81.25 550 VAL A O 1
ATOM 4173 N N . PRO A 1 551 ? 36.896 10.189 -5.736 1.00 82.62 551 PRO A N 1
ATOM 4174 C CA . PRO A 1 551 ? 37.151 10.613 -4.357 1.00 82.62 551 PRO A CA 1
ATOM 4175 C C . PRO A 1 551 ? 37.348 9.407 -3.428 1.00 82.62 551 PRO A C 1
ATOM 4177 O O . PRO A 1 551 ? 36.826 8.332 -3.703 1.00 82.62 551 PRO A O 1
ATOM 4180 N N . SER A 1 552 ? 38.072 9.569 -2.320 1.00 78.94 552 SER A N 1
ATOM 4181 C CA . SER A 1 552 ? 38.385 8.463 -1.395 1.00 78.94 552 SER A CA 1
ATOM 4182 C C . SER A 1 552 ? 37.610 8.509 -0.072 1.00 78.94 552 SER A C 1
ATOM 4184 O O . SER A 1 552 ? 37.669 7.560 0.712 1.00 78.94 552 SER A O 1
ATOM 4186 N N . GLY A 1 553 ? 36.866 9.583 0.207 1.00 76.81 553 GLY A N 1
ATOM 4187 C CA . GLY A 1 553 ? 36.002 9.697 1.379 1.00 76.81 553 GLY A CA 1
ATOM 4188 C C . GLY A 1 553 ? 34.612 9.064 1.218 1.00 76.81 553 GLY A C 1
ATOM 4189 O O . GLY A 1 553 ? 34.241 8.523 0.176 1.00 76.81 553 GLY A O 1
ATOM 4190 N N . GLY A 1 554 ? 33.804 9.176 2.279 1.00 82.94 554 GLY A N 1
ATOM 4191 C CA . GLY A 1 554 ? 32.379 8.816 2.275 1.00 82.94 554 GLY A CA 1
ATOM 4192 C C . GLY A 1 554 ? 32.056 7.445 1.668 1.00 82.94 554 GLY A C 1
ATOM 4193 O O . GLY A 1 554 ? 32.672 6.438 2.015 1.00 82.94 554 GLY A O 1
ATOM 4194 N N . ILE A 1 555 ? 31.089 7.442 0.745 1.00 79.31 555 ILE A N 1
ATOM 4195 C CA . ILE A 1 555 ? 30.581 6.267 0.015 1.00 79.31 555 ILE A CA 1
ATOM 4196 C C . ILE A 1 555 ? 31.638 5.564 -0.862 1.00 79.31 555 ILE A C 1
ATOM 4198 O O . ILE A 1 555 ? 31.449 4.419 -1.266 1.00 79.31 555 ILE A O 1
ATOM 4202 N N . PHE A 1 556 ? 32.761 6.219 -1.166 1.00 77.94 556 PHE A N 1
ATOM 4203 C CA . PHE A 1 556 ? 33.785 5.675 -2.058 1.00 77.94 556 PHE A CA 1
ATOM 4204 C C . PHE A 1 556 ? 34.829 4.800 -1.348 1.00 77.94 556 PHE A C 1
ATOM 4206 O O . PHE A 1 556 ? 35.600 4.124 -2.022 1.00 77.94 556 PHE A O 1
ATOM 4213 N N . LYS A 1 557 ? 34.830 4.745 -0.008 1.00 68.25 557 LYS A N 1
ATOM 4214 C CA . LYS A 1 557 ? 35.863 4.069 0.808 1.00 68.25 557 LYS A CA 1
ATOM 4215 C C . LYS A 1 557 ? 36.075 2.567 0.550 1.00 68.25 557 LYS A C 1
ATOM 4217 O O . LYS A 1 557 ? 37.095 2.047 0.986 1.00 68.25 557 LYS A O 1
ATOM 4222 N N . ASN A 1 558 ? 35.157 1.903 -0.157 1.00 51.56 558 ASN A N 1
ATOM 4223 C CA . ASN A 1 558 ? 35.260 0.497 -0.581 1.00 51.56 558 ASN A CA 1
ATOM 4224 C C . ASN A 1 558 ? 35.250 0.311 -2.120 1.00 51.56 558 ASN A C 1
ATOM 4226 O O . ASN A 1 558 ? 35.146 -0.817 -2.586 1.00 51.56 558 ASN A O 1
ATOM 4230 N N . ASN A 1 559 ? 35.320 1.386 -2.917 1.00 48.28 559 ASN A N 1
ATOM 4231 C CA . ASN A 1 559 ? 35.144 1.356 -4.380 1.00 48.28 559 ASN A CA 1
ATOM 4232 C C . ASN A 1 559 ? 36.448 1.628 -5.161 1.00 48.28 559 ASN A C 1
ATOM 4234 O O . ASN A 1 559 ? 36.420 2.232 -6.235 1.00 48.28 559 ASN A O 1
ATOM 4238 N N . SER A 1 560 ? 37.591 1.176 -4.640 1.00 48.06 560 SER A N 1
ATOM 4239 C CA . SER A 1 560 ? 38.822 1.063 -5.432 1.00 48.06 560 SER A CA 1
ATOM 4240 C C . SER A 1 560 ? 38.565 0.153 -6.638 1.00 48.06 560 SER A C 1
ATOM 4242 O O . SER A 1 560 ? 38.088 -0.969 -6.476 1.00 48.06 560 SER A O 1
ATOM 4244 N N . ALA A 1 561 ? 38.853 0.624 -7.852 1.00 48.34 561 ALA A N 1
ATOM 4245 C CA . ALA A 1 561 ? 38.802 -0.233 -9.033 1.00 48.34 561 ALA A CA 1
ATOM 4246 C C . ALA A 1 561 ? 39.978 -1.221 -8.997 1.00 48.34 561 ALA A C 1
ATOM 4248 O O . ALA A 1 561 ? 41.098 -0.805 -8.707 1.00 48.34 561 ALA A O 1
ATOM 4249 N N . ALA A 1 562 ? 39.715 -2.497 -9.297 1.00 53.84 562 ALA A N 1
ATOM 4250 C CA . ALA A 1 562 ? 40.713 -3.560 -9.198 1.00 53.84 562 ALA A CA 1
ATOM 4251 C C . ALA A 1 562 ? 41.920 -3.294 -10.112 1.00 53.84 562 ALA A C 1
ATOM 4253 O O . ALA A 1 562 ? 41.802 -3.284 -11.343 1.00 53.84 562 ALA A O 1
ATOM 4254 N N . ASP A 1 563 ? 43.077 -3.088 -9.490 1.00 63.00 563 ASP A N 1
ATOM 4255 C CA . ASP A 1 563 ? 44.343 -2.860 -10.181 1.00 63.00 563 ASP A CA 1
ATOM 4256 C C . ASP A 1 563 ? 44.869 -4.177 -10.783 1.00 63.00 563 ASP A C 1
ATOM 4258 O O . ASP A 1 563 ? 44.619 -5.267 -10.260 1.00 63.00 563 ASP A O 1
ATOM 4262 N N . ILE A 1 564 ? 45.647 -4.103 -11.865 1.00 66.69 564 ILE A N 1
ATOM 4263 C CA . ILE A 1 564 ? 46.303 -5.284 -12.440 1.00 66.69 564 ILE A CA 1
ATOM 4264 C C . ILE A 1 564 ? 47.241 -5.940 -11.416 1.00 66.69 564 ILE A C 1
ATOM 4266 O O . ILE A 1 564 ? 47.294 -7.166 -11.337 1.00 66.69 564 ILE A O 1
ATOM 4270 N N . HIS A 1 565 ? 47.898 -5.144 -10.564 1.00 69.12 565 HIS A N 1
ATOM 4271 C CA . HIS A 1 565 ? 48.697 -5.638 -9.439 1.00 69.12 565 HIS A CA 1
ATOM 4272 C C . HIS A 1 565 ? 47.864 -6.450 -8.432 1.00 69.12 565 HIS A C 1
ATOM 4274 O O . HIS A 1 565 ? 48.315 -7.489 -7.949 1.00 69.12 565 HIS A O 1
ATOM 4280 N N . GLU A 1 566 ? 46.639 -6.011 -8.139 1.00 72.81 566 GLU A N 1
ATOM 4281 C CA . GLU A 1 566 ? 45.728 -6.674 -7.201 1.00 72.81 566 GLU A CA 1
ATOM 4282 C C . GLU A 1 566 ? 45.211 -8.003 -7.771 1.00 72.81 566 GLU A C 1
ATOM 4284 O O . GLU A 1 566 ? 45.242 -9.024 -7.082 1.00 72.81 566 GLU A O 1
ATOM 4289 N N . LEU A 1 567 ? 44.842 -8.032 -9.058 1.00 79.94 567 LEU A N 1
ATOM 4290 C CA . LEU A 1 567 ? 44.460 -9.265 -9.760 1.00 79.94 567 LEU A CA 1
ATOM 4291 C C . LEU A 1 567 ? 45.625 -10.261 -9.875 1.00 79.94 567 LEU A C 1
ATOM 4293 O O . LEU A 1 567 ? 45.421 -11.467 -9.721 1.00 79.94 567 LEU A O 1
ATOM 4297 N N . TYR A 1 568 ? 46.845 -9.773 -10.111 1.00 78.81 568 TYR A N 1
ATOM 4298 C CA . TYR A 1 568 ? 48.045 -10.607 -10.192 1.00 78.81 568 TYR A CA 1
ATOM 4299 C C . TYR A 1 568 ? 48.355 -11.267 -8.842 1.00 78.81 568 TYR A C 1
ATOM 4301 O O . TYR A 1 568 ? 48.575 -12.476 -8.781 1.00 78.81 568 TYR A O 1
ATOM 4309 N N . HIS A 1 569 ? 48.274 -10.515 -7.738 1.00 80.06 569 HIS A N 1
ATOM 4310 C CA . HIS A 1 569 ? 48.423 -11.078 -6.394 1.00 80.06 569 HIS A CA 1
ATOM 4311 C C . HIS A 1 569 ? 47.288 -12.046 -6.027 1.00 80.06 569 HIS A C 1
ATOM 4313 O O . HIS A 1 569 ? 47.566 -13.144 -5.546 1.00 80.06 569 HIS A O 1
ATOM 4319 N N . ALA A 1 570 ? 46.027 -11.688 -6.286 1.00 81.62 570 ALA A N 1
ATOM 4320 C CA . ALA A 1 570 ? 44.873 -12.501 -5.898 1.00 81.62 570 ALA A CA 1
ATOM 4321 C C . ALA A 1 570 ? 44.756 -13.835 -6.665 1.00 81.62 570 ALA A C 1
ATOM 4323 O O . ALA A 1 570 ? 44.085 -14.746 -6.185 1.00 81.62 570 ALA A O 1
ATOM 4324 N N . THR A 1 571 ? 45.395 -13.968 -7.833 1.00 83.25 571 THR A N 1
ATOM 4325 C CA . THR A 1 571 ? 45.435 -15.205 -8.648 1.00 83.25 571 THR A CA 1
ATOM 4326 C C . THR A 1 571 ? 46.722 -16.026 -8.472 1.00 83.25 571 THR A C 1
ATOM 4328 O O . THR A 1 571 ? 46.927 -17.010 -9.188 1.00 83.25 571 THR A O 1
ATOM 4331 N N . GLU A 1 572 ? 47.599 -15.639 -7.537 1.00 82.62 572 GLU A N 1
ATOM 4332 C CA . GLU A 1 572 ? 48.956 -16.189 -7.366 1.00 82.62 572 GLU A CA 1
ATOM 4333 C C . GLU A 1 572 ? 49.801 -16.133 -8.656 1.00 82.62 572 GLU A C 1
ATOM 4335 O O . GLU A 1 572 ? 50.459 -17.104 -9.033 1.00 82.62 572 GLU A O 1
ATOM 4340 N N . ASN A 1 573 ? 49.797 -14.976 -9.328 1.00 83.50 573 ASN A N 1
ATOM 4341 C CA . ASN A 1 573 ? 50.447 -14.720 -10.620 1.00 83.50 573 ASN A CA 1
ATOM 4342 C C . ASN A 1 573 ? 49.810 -15.509 -11.789 1.00 83.50 573 ASN A C 1
ATOM 4344 O O . ASN A 1 573 ? 50.527 -16.069 -12.616 1.00 83.50 573 ASN A O 1
ATOM 4348 N N . PHE A 1 574 ? 48.472 -15.584 -11.845 1.00 85.75 574 PHE A N 1
ATOM 4349 C CA . PHE A 1 574 ? 47.712 -16.398 -12.813 1.00 85.75 574 PHE A CA 1
ATOM 4350 C C . PHE A 1 574 ? 48.141 -17.880 -12.849 1.00 85.75 574 PHE A C 1
ATOM 4352 O O . PHE A 1 574 ? 48.315 -18.480 -13.910 1.00 85.75 574 PHE A O 1
ATOM 4359 N N . ASN A 1 575 ? 48.314 -18.476 -11.665 1.00 83.38 575 ASN A N 1
ATOM 4360 C CA . ASN A 1 575 ? 48.783 -19.852 -11.497 1.00 83.38 575 ASN A CA 1
ATOM 4361 C C . ASN A 1 575 ? 47.860 -20.875 -12.190 1.00 83.38 575 ASN A C 1
ATOM 4363 O O . ASN A 1 575 ? 46.639 -20.791 -12.054 1.00 83.38 575 ASN A O 1
ATOM 4367 N N . GLU A 1 576 ? 48.424 -21.900 -12.839 1.00 84.00 576 GLU A N 1
ATOM 4368 C CA . GLU A 1 576 ? 47.651 -23.009 -13.428 1.00 84.00 576 GLU A CA 1
ATOM 4369 C C . GLU A 1 576 ? 46.770 -23.727 -12.392 1.00 84.00 576 GLU A C 1
ATOM 4371 O O . GLU A 1 576 ? 45.670 -24.161 -12.714 1.00 84.00 576 GLU A O 1
ATOM 4376 N N . ARG A 1 577 ? 47.188 -23.779 -11.119 1.00 84.94 577 ARG A N 1
ATOM 4377 C CA . ARG A 1 577 ? 46.380 -24.336 -10.013 1.00 84.94 577 ARG A CA 1
ATOM 4378 C C . ARG A 1 577 ? 45.106 -23.544 -9.712 1.00 84.94 577 ARG A C 1
ATOM 4380 O O . ARG A 1 577 ? 44.201 -24.074 -9.077 1.00 84.94 577 ARG A O 1
ATOM 4387 N N . ASN A 1 578 ? 45.055 -22.286 -10.144 1.00 85.31 578 ASN A N 1
ATOM 4388 C CA . ASN A 1 578 ? 43.896 -21.408 -10.030 1.00 85.31 578 ASN A CA 1
ATOM 4389 C C . ASN A 1 578 ? 43.104 -21.319 -11.345 1.00 85.31 578 ASN A C 1
ATOM 4391 O O . ASN A 1 578 ? 42.109 -20.599 -11.390 1.00 85.31 578 ASN A O 1
ATOM 4395 N N . LEU A 1 579 ? 43.507 -22.017 -12.412 1.00 88.56 579 LEU A N 1
ATOM 4396 C CA . LEU A 1 579 ? 42.771 -22.049 -13.674 1.00 88.56 579 LEU A CA 1
ATOM 4397 C C . LEU A 1 579 ? 41.450 -22.818 -13.497 1.00 88.56 579 LEU A C 1
ATOM 4399 O O . LEU A 1 579 ? 41.438 -23.980 -13.104 1.00 88.56 579 LEU A O 1
ATOM 4403 N N . VAL A 1 580 ? 40.337 -22.155 -13.800 1.00 83.81 580 VAL A N 1
ATOM 4404 C CA . VAL A 1 580 ? 38.968 -22.695 -13.715 1.00 83.81 580 VAL A CA 1
ATOM 4405 C C . VAL A 1 580 ? 38.517 -23.253 -15.066 1.00 83.81 580 VAL A C 1
ATOM 4407 O O . VAL A 1 580 ? 37.772 -24.223 -15.113 1.00 83.81 580 VAL A O 1
ATOM 4410 N N . GLY A 1 581 ? 38.971 -22.655 -16.170 1.00 81.44 581 GLY A N 1
ATOM 4411 C CA . GLY A 1 581 ? 38.653 -23.117 -17.520 1.00 81.44 581 GLY A CA 1
ATOM 4412 C C . GLY A 1 581 ? 39.243 -22.229 -18.615 1.00 81.44 581 GLY A C 1
ATOM 4413 O O . GLY A 1 581 ? 39.635 -21.086 -18.367 1.00 81.44 581 GLY A O 1
ATOM 4414 N N . ILE A 1 582 ? 39.294 -22.757 -19.840 1.00 79.94 582 ILE A N 1
ATOM 4415 C CA . ILE A 1 582 ? 39.759 -22.047 -21.040 1.00 79.94 582 ILE A CA 1
ATOM 4416 C C . ILE A 1 582 ? 38.615 -22.027 -22.058 1.00 79.94 582 ILE A C 1
ATOM 4418 O O . ILE A 1 582 ? 38.239 -23.062 -22.602 1.00 79.94 582 ILE A O 1
ATOM 4422 N N . GLY A 1 583 ? 38.076 -20.839 -22.323 1.00 73.81 583 GLY A N 1
ATOM 4423 C CA . GLY A 1 583 ? 37.129 -20.592 -23.409 1.00 73.81 583 GLY A CA 1
ATOM 4424 C C . GLY A 1 583 ? 37.841 -20.202 -24.707 1.00 73.81 583 GLY A C 1
ATOM 4425 O O . GLY A 1 583 ? 39.052 -19.969 -24.735 1.00 73.81 583 GLY A O 1
ATOM 4426 N N . SER A 1 584 ? 37.086 -20.060 -25.800 1.00 72.50 584 SER A N 1
ATOM 4427 C CA . SER A 1 584 ? 37.653 -19.748 -27.122 1.00 72.50 584 SER A CA 1
ATOM 4428 C C . SER A 1 584 ? 38.541 -18.496 -27.112 1.00 72.50 584 SER A C 1
ATOM 4430 O O . SER A 1 584 ? 39.619 -18.513 -27.702 1.00 72.50 584 SER A O 1
ATOM 4432 N N . PHE A 1 585 ? 38.136 -17.442 -26.393 1.00 79.00 585 PHE A N 1
ATOM 4433 C CA . PHE A 1 585 ? 38.800 -16.129 -26.377 1.00 79.00 585 PHE A CA 1
ATOM 4434 C C . PHE A 1 585 ? 39.439 -15.738 -25.031 1.00 79.00 585 PHE A C 1
ATOM 4436 O O . PHE A 1 585 ? 39.934 -14.619 -24.906 1.00 79.00 585 PHE A O 1
ATOM 4443 N N . SER A 1 586 ? 39.409 -16.602 -24.010 1.00 86.12 586 SER A N 1
ATOM 4444 C CA . SER A 1 586 ? 39.781 -16.214 -22.639 1.00 86.12 586 SER A CA 1
ATOM 4445 C C . SER A 1 586 ? 40.107 -17.391 -21.724 1.00 86.12 586 SER A C 1
ATOM 4447 O O . SER A 1 586 ? 39.460 -18.431 -21.824 1.00 86.12 586 SER A O 1
ATOM 4449 N N . SER A 1 587 ? 40.988 -17.173 -20.749 1.00 88.38 587 SER A N 1
ATOM 4450 C CA . SER A 1 587 ? 41.220 -18.083 -19.618 1.00 88.38 587 SER A CA 1
ATOM 4451 C C . SER A 1 587 ? 40.578 -17.519 -18.349 1.00 88.38 587 SER A C 1
ATOM 4453 O O . SER A 1 587 ? 40.697 -16.325 -18.076 1.00 88.38 587 SER A O 1
ATOM 4455 N N . VAL A 1 588 ? 39.890 -18.353 -17.569 1.00 90.25 588 VAL A N 1
ATOM 4456 C CA . VAL A 1 588 ? 39.235 -17.953 -16.313 1.00 90.25 588 VAL A CA 1
ATOM 4457 C C . VAL A 1 588 ? 40.046 -18.461 -15.130 1.00 90.25 588 VAL A C 1
ATOM 4459 O O . VAL A 1 588 ? 40.276 -19.661 -15.019 1.00 90.25 588 VAL A O 1
ATOM 4462 N N . TYR A 1 589 ? 40.432 -17.564 -14.226 1.00 90.25 589 TYR A N 1
ATOM 4463 C CA . TYR A 1 589 ? 41.175 -17.884 -13.006 1.00 90.25 589 TYR A CA 1
ATOM 4464 C C . TYR A 1 589 ? 40.341 -17.612 -11.755 1.00 90.25 589 TYR A C 1
ATOM 4466 O O . TYR A 1 589 ? 39.587 -16.642 -11.691 1.00 90.25 589 TYR A O 1
ATOM 4474 N N . LYS A 1 590 ? 40.512 -18.437 -10.726 1.00 89.06 590 LYS A N 1
ATOM 4475 C CA . LYS A 1 590 ? 40.016 -18.188 -9.375 1.00 89.06 590 LYS A CA 1
ATOM 4476 C C . LYS A 1 590 ? 40.938 -17.180 -8.694 1.00 89.06 590 LYS A C 1
ATOM 4478 O O . LYS A 1 590 ? 42.155 -17.348 -8.705 1.00 89.06 590 LYS A O 1
ATOM 4483 N N . ALA A 1 591 ? 40.357 -16.152 -8.091 1.00 86.44 591 ALA A N 1
ATOM 4484 C CA . ALA A 1 591 ? 41.078 -15.142 -7.330 1.00 86.44 591 ALA A CA 1
ATOM 4485 C C . ALA A 1 591 ? 40.594 -15.111 -5.875 1.00 86.44 591 ALA A C 1
ATOM 4487 O O . ALA A 1 591 ? 39.394 -15.220 -5.621 1.00 86.44 591 ALA A O 1
ATOM 4488 N N . VAL A 1 592 ? 41.514 -14.945 -4.923 1.00 79.44 592 VAL A N 1
ATOM 4489 C CA . VAL A 1 592 ? 41.218 -14.833 -3.487 1.00 79.44 592 VAL A CA 1
ATOM 4490 C C . VAL A 1 592 ? 41.975 -13.640 -2.910 1.00 79.44 592 VAL A C 1
ATOM 4492 O O . VAL A 1 592 ? 43.202 -13.619 -2.900 1.00 79.44 592 VAL A O 1
ATOM 4495 N N . LEU A 1 593 ? 41.243 -12.650 -2.396 1.00 66.94 593 LEU A N 1
ATOM 4496 C CA . LEU A 1 593 ? 41.816 -11.437 -1.810 1.00 66.94 593 LEU A CA 1
ATOM 4497 C C . LEU A 1 593 ? 41.542 -11.398 -0.300 1.00 66.94 593 LEU A C 1
ATOM 4499 O O . LEU A 1 593 ? 40.390 -11.494 0.113 1.00 66.94 593 LEU A O 1
ATOM 4503 N N . HIS A 1 594 ? 42.588 -11.255 0.521 1.00 56.31 594 HIS A N 1
ATOM 4504 C CA . HIS A 1 594 ? 42.528 -10.941 1.963 1.00 56.31 594 HIS A CA 1
ATOM 4505 C C . HIS A 1 594 ? 41.353 -11.562 2.760 1.00 56.31 594 HIS A C 1
ATOM 4507 O O . HIS A 1 594 ? 40.604 -10.857 3.431 1.00 56.31 594 HIS A O 1
ATOM 4513 N N . ALA A 1 595 ? 41.207 -12.893 2.703 1.00 51.75 595 ALA A N 1
ATOM 4514 C CA . ALA A 1 595 ? 40.168 -13.665 3.409 1.00 51.75 595 ALA A CA 1
ATOM 4515 C C . ALA A 1 595 ? 38.701 -13.291 3.074 1.00 51.75 595 ALA A C 1
ATOM 4517 O O . ALA A 1 595 ? 37.786 -13.609 3.835 1.00 51.75 595 ALA A O 1
ATOM 4518 N N . THR A 1 596 ? 38.465 -12.652 1.925 1.00 60.28 596 THR A N 1
ATOM 4519 C CA . THR A 1 596 ? 37.125 -12.439 1.353 1.00 60.28 596 THR A CA 1
ATOM 4520 C C . THR A 1 596 ? 36.680 -13.637 0.499 1.00 60.28 596 THR A C 1
ATOM 4522 O O . THR A 1 596 ? 37.431 -14.595 0.299 1.00 60.28 596 THR A O 1
ATOM 4525 N N . SER A 1 597 ? 35.433 -13.613 0.017 1.00 71.44 597 SER A N 1
ATOM 4526 C CA . SER A 1 597 ? 34.913 -14.638 -0.902 1.00 71.44 597 SER A CA 1
ATOM 4527 C C . SER A 1 597 ? 35.697 -14.665 -2.224 1.00 71.44 597 SER A C 1
ATOM 4529 O O . SER A 1 597 ? 36.159 -13.615 -2.668 1.00 71.44 597 SER A O 1
ATOM 4531 N N . PRO A 1 598 ? 35.849 -15.834 -2.875 1.00 84.50 598 PRO A N 1
ATOM 4532 C CA . PRO A 1 598 ? 36.559 -15.926 -4.145 1.00 84.50 598 PRO A CA 1
ATOM 4533 C C . PRO A 1 598 ? 35.839 -15.174 -5.277 1.00 84.50 598 PRO A C 1
ATOM 4535 O O . PRO A 1 598 ? 34.613 -15.052 -5.292 1.00 84.50 598 PRO A O 1
ATOM 4538 N N . PHE A 1 599 ? 36.619 -14.747 -6.268 1.00 88.12 599 PHE A N 1
ATOM 4539 C CA . PHE A 1 599 ? 36.157 -14.151 -7.526 1.00 88.12 599 PHE A CA 1
ATOM 4540 C C . PHE A 1 599 ? 36.614 -14.994 -8.724 1.00 88.12 599 PHE A C 1
ATOM 4542 O O . PHE A 1 599 ? 37.570 -15.766 -8.623 1.00 88.12 599 PHE A O 1
ATOM 4549 N N . ALA A 1 600 ? 35.944 -14.837 -9.866 1.00 89.75 600 ALA A N 1
ATOM 4550 C CA . ALA A 1 600 ? 36.368 -15.413 -11.141 1.00 89.75 600 ALA A CA 1
ATOM 4551 C C . ALA A 1 600 ? 36.892 -14.304 -12.067 1.00 89.75 600 ALA A C 1
ATOM 4553 O O . ALA A 1 600 ? 36.185 -13.340 -12.349 1.00 89.75 600 ALA A O 1
ATOM 4554 N N . VAL A 1 601 ? 38.133 -14.430 -12.536 1.00 89.56 601 VAL A N 1
ATOM 4555 C CA . VAL A 1 601 ? 38.837 -13.443 -13.366 1.00 89.56 601 VAL A CA 1
ATOM 4556 C C . VAL A 1 601 ? 39.022 -14.015 -14.771 1.00 89.56 601 VAL A C 1
ATOM 4558 O O . VAL A 1 601 ? 39.901 -14.843 -15.002 1.00 89.56 601 VAL A O 1
ATOM 4561 N N . LYS A 1 602 ? 38.179 -13.585 -15.713 1.00 90.94 602 LYS A N 1
ATOM 4562 C CA . LYS A 1 602 ? 38.231 -13.954 -17.137 1.00 90.94 602 LYS A CA 1
ATOM 4563 C C . LYS A 1 602 ? 39.227 -13.037 -17.846 1.00 90.94 602 LYS A C 1
ATOM 4565 O O . LYS A 1 602 ? 38.899 -11.890 -18.141 1.00 90.94 602 LYS A O 1
ATOM 4570 N N . VAL A 1 603 ? 40.442 -13.523 -18.082 1.00 89.19 603 VAL A N 1
ATOM 4571 C CA . VAL A 1 603 ? 41.514 -12.822 -18.809 1.00 89.19 603 VAL A CA 1
ATOM 4572 C C . VAL A 1 603 ? 41.354 -13.082 -20.306 1.00 89.19 603 VAL A C 1
ATOM 4574 O O . VAL A 1 603 ? 41.222 -14.233 -20.721 1.00 89.19 603 VAL A O 1
ATOM 4577 N N . LEU A 1 604 ? 41.342 -12.026 -21.119 1.00 86.50 604 LEU A N 1
ATOM 4578 C CA . LEU A 1 604 ? 41.103 -12.109 -22.564 1.00 86.50 604 LEU A CA 1
ATOM 4579 C C . LEU A 1 604 ? 42.415 -12.339 -23.327 1.00 86.50 604 LEU A C 1
ATOM 4581 O O . LEU A 1 604 ? 43.383 -11.603 -23.154 1.00 86.50 604 LEU A O 1
ATOM 4585 N N . ASP A 1 605 ? 42.417 -13.313 -24.235 1.00 85.00 605 ASP A N 1
ATOM 4586 C CA . ASP A 1 605 ? 43.531 -13.583 -25.147 1.00 85.00 605 ASP A CA 1
ATOM 4587 C C . ASP A 1 605 ? 43.401 -12.708 -26.401 1.00 85.00 605 ASP A C 1
ATOM 4589 O O . ASP A 1 605 ? 42.809 -13.097 -27.412 1.00 85.00 605 ASP A O 1
ATOM 4593 N N . LEU A 1 606 ? 43.940 -11.489 -26.316 1.00 83.31 606 LEU A N 1
ATOM 4594 C CA . LEU A 1 606 ? 43.824 -10.463 -27.358 1.00 83.31 606 LEU A CA 1
ATOM 4595 C C . LEU A 1 606 ? 44.533 -10.824 -28.678 1.00 83.31 606 LEU A C 1
ATOM 4597 O O . LEU A 1 606 ? 44.302 -10.162 -29.688 1.00 83.31 606 LEU A O 1
ATOM 4601 N N . ASN A 1 607 ? 45.334 -11.895 -28.711 1.00 79.50 607 ASN A N 1
ATOM 4602 C CA . ASN A 1 607 ? 45.944 -12.408 -29.943 1.00 79.50 607 ASN A CA 1
ATOM 4603 C C . ASN A 1 607 ? 44.926 -13.124 -30.847 1.00 79.50 607 ASN A C 1
ATOM 4605 O O . ASN A 1 607 ? 45.183 -13.327 -32.036 1.00 79.50 607 ASN A O 1
ATOM 4609 N N . LYS A 1 608 ? 43.769 -13.531 -30.307 1.00 79.19 608 LYS A N 1
ATOM 4610 C CA . LYS A 1 608 ? 42.748 -14.271 -31.054 1.00 79.19 608 LYS A CA 1
ATOM 4611 C C . LYS A 1 608 ? 41.766 -13.346 -31.759 1.00 79.19 608 LYS A C 1
ATOM 4613 O O . LYS A 1 608 ? 41.104 -12.504 -31.149 1.00 79.19 608 LYS A O 1
ATOM 4618 N N . ILE A 1 609 ? 41.595 -13.584 -33.059 1.00 71.75 609 ILE A N 1
ATOM 4619 C CA . ILE A 1 609 ? 40.646 -12.865 -33.916 1.00 71.75 609 ILE A CA 1
ATOM 4620 C C . ILE A 1 609 ? 39.228 -13.007 -33.341 1.00 71.75 609 ILE A C 1
ATOM 4622 O O . ILE A 1 609 ? 38.640 -14.085 -33.369 1.00 71.75 609 ILE A O 1
ATOM 4626 N N . GLY A 1 610 ? 38.683 -11.901 -32.831 1.00 69.12 610 GLY A N 1
ATOM 4627 C CA . GLY A 1 610 ? 37.353 -11.837 -32.220 1.00 69.12 610 GLY A CA 1
ATOM 4628 C C . GLY A 1 610 ? 37.340 -11.603 -30.706 1.00 69.12 610 GLY A C 1
ATOM 4629 O O . GLY A 1 610 ? 36.313 -11.150 -30.206 1.00 69.12 610 GLY A O 1
ATOM 4630 N N . ALA A 1 611 ? 38.453 -11.795 -29.986 1.00 74.38 611 ALA A N 1
ATOM 4631 C CA . ALA A 1 611 ? 38.498 -11.629 -28.527 1.00 74.38 611 ALA A CA 1
ATOM 4632 C C . ALA A 1 611 ? 38.097 -10.213 -28.070 1.00 74.38 611 ALA A C 1
ATOM 4634 O O . ALA A 1 611 ? 37.279 -10.057 -27.165 1.00 74.38 611 ALA A O 1
ATOM 4635 N N . THR A 1 612 ? 38.571 -9.175 -28.764 1.00 76.00 612 THR A N 1
ATOM 4636 C CA . THR A 1 612 ? 38.179 -7.778 -28.510 1.00 76.00 612 THR A CA 1
ATOM 4637 C C . THR A 1 612 ? 36.677 -7.552 -28.706 1.00 76.00 612 THR A C 1
ATOM 4639 O O . THR A 1 612 ? 36.057 -6.848 -27.914 1.00 76.00 612 THR A O 1
ATOM 4642 N N . ASN A 1 613 ? 36.067 -8.184 -29.715 1.00 74.19 613 ASN A N 1
ATOM 4643 C CA . ASN A 1 613 ? 34.627 -8.076 -29.977 1.00 74.19 613 ASN A CA 1
ATOM 4644 C C . ASN A 1 613 ? 33.804 -8.841 -28.931 1.00 74.19 613 ASN A C 1
ATOM 4646 O O . ASN A 1 613 ? 32.733 -8.375 -28.551 1.00 74.19 613 ASN A O 1
ATOM 4650 N N . SER A 1 614 ? 34.320 -9.978 -28.450 1.00 79.00 614 SER A N 1
ATOM 4651 C CA . SER A 1 614 ? 33.756 -10.736 -27.329 1.00 79.00 614 SER A CA 1
ATOM 4652 C C . SER A 1 614 ? 33.733 -9.884 -26.060 1.00 79.00 614 SER A C 1
ATOM 4654 O O . SER A 1 614 ? 32.693 -9.756 -25.426 1.00 79.00 614 SER A O 1
ATOM 4656 N N . TRP A 1 615 ? 34.852 -9.230 -25.733 1.00 77.75 615 TRP A N 1
ATOM 4657 C CA . TRP A 1 615 ? 34.954 -8.327 -24.584 1.00 77.75 615 TRP A CA 1
ATOM 4658 C C . TRP A 1 615 ? 34.037 -7.102 -24.709 1.00 77.75 615 TRP A C 1
ATOM 4660 O O . TRP A 1 615 ? 33.390 -6.734 -23.735 1.00 77.75 615 TRP A O 1
ATOM 4670 N N . VAL A 1 616 ? 33.936 -6.481 -25.894 1.00 78.06 616 VAL A N 1
ATOM 4671 C CA . VAL A 1 616 ? 33.026 -5.339 -26.109 1.00 78.06 616 VAL A CA 1
ATOM 4672 C C . VAL A 1 616 ? 31.567 -5.759 -25.929 1.00 78.06 616 VAL A C 1
ATOM 4674 O O . VAL A 1 616 ? 30.854 -5.089 -25.188 1.00 78.06 616 VAL A O 1
ATOM 4677 N N . ALA A 1 617 ? 31.135 -6.865 -26.546 1.00 78.88 617 ALA A N 1
ATOM 4678 C CA . ALA A 1 617 ? 29.762 -7.355 -26.418 1.00 78.88 617 ALA A CA 1
ATOM 4679 C C . ALA A 1 617 ? 29.434 -7.755 -24.971 1.00 78.88 617 ALA A C 1
ATOM 4681 O O . ALA A 1 617 ? 28.411 -7.347 -24.431 1.00 78.88 617 ALA A O 1
ATOM 4682 N N . GLU A 1 618 ? 30.323 -8.492 -24.306 1.00 87.12 618 GLU A N 1
ATOM 4683 C CA . GLU A 1 618 ? 30.120 -8.921 -22.923 1.00 87.12 618 GLU A CA 1
ATOM 4684 C C . GLU A 1 618 ? 30.051 -7.728 -21.954 1.00 87.12 618 GLU A C 1
ATOM 4686 O O . GLU A 1 618 ? 29.158 -7.684 -21.107 1.00 87.12 618 GLU A O 1
ATOM 4691 N N . CYS A 1 619 ? 30.898 -6.707 -22.141 1.00 78.38 619 CYS A N 1
ATOM 4692 C CA . CYS A 1 619 ? 30.781 -5.425 -21.443 1.00 78.38 619 CYS A CA 1
ATOM 4693 C C . CYS A 1 619 ? 29.453 -4.713 -21.748 1.00 78.38 619 CYS A C 1
ATOM 4695 O O . CYS A 1 619 ? 28.751 -4.317 -20.822 1.00 78.38 619 CYS A O 1
ATOM 4697 N N . GLU A 1 620 ? 29.085 -4.528 -23.017 1.00 79.56 620 GLU A N 1
ATOM 4698 C CA . GLU A 1 620 ? 27.858 -3.824 -23.425 1.00 79.56 620 GLU A CA 1
ATOM 4699 C C . GLU A 1 620 ? 26.602 -4.475 -22.822 1.00 79.56 620 GLU A C 1
ATOM 4701 O O . GLU A 1 620 ? 25.758 -3.789 -22.236 1.00 79.56 620 GLU A O 1
ATOM 4706 N N . ILE A 1 621 ? 26.512 -5.806 -22.880 1.00 82.06 621 ILE A N 1
ATOM 4707 C CA . ILE A 1 621 ? 25.367 -6.559 -22.371 1.00 82.06 621 ILE A CA 1
ATOM 4708 C C . ILE A 1 621 ? 25.343 -6.598 -20.836 1.00 82.06 621 ILE A C 1
ATOM 4710 O O . ILE A 1 621 ? 24.396 -6.088 -20.240 1.00 82.06 621 ILE A O 1
ATOM 4714 N N . LEU A 1 622 ? 26.370 -7.135 -20.164 1.00 82.12 622 LEU A N 1
ATOM 4715 C CA . LEU A 1 622 ? 26.362 -7.311 -18.695 1.00 82.12 622 LEU A CA 1
ATOM 4716 C C . LEU A 1 622 ? 26.285 -5.999 -17.914 1.00 82.12 622 LEU A C 1
ATOM 4718 O O . LEU A 1 622 ? 25.906 -5.973 -16.743 1.00 82.12 622 LEU A O 1
ATOM 4722 N N . SER A 1 623 ? 26.678 -4.900 -18.546 1.00 66.56 623 SER A N 1
ATOM 4723 C CA . SER A 1 623 ? 26.619 -3.586 -17.931 1.00 66.56 623 SER A CA 1
ATOM 4724 C C . SER A 1 623 ? 25.228 -2.943 -18.046 1.00 66.56 623 SER A C 1
ATOM 4726 O O . SER A 1 623 ? 24.801 -2.217 -17.141 1.00 66.56 623 SER A O 1
ATOM 4728 N N . THR A 1 624 ? 24.465 -3.296 -19.088 1.00 67.88 624 THR A N 1
ATOM 4729 C CA . THR A 1 624 ? 23.083 -2.847 -19.291 1.00 67.88 624 THR A CA 1
ATOM 4730 C C . THR A 1 624 ? 22.037 -3.769 -18.652 1.00 67.88 624 THR A C 1
ATOM 4732 O O . THR A 1 624 ? 21.002 -3.259 -18.215 1.00 67.88 624 THR A O 1
ATOM 4735 N N . ILE A 1 625 ? 22.287 -5.078 -18.515 1.00 77.44 625 ILE A N 1
ATOM 4736 C CA . ILE A 1 625 ? 21.336 -6.050 -17.938 1.00 77.44 625 ILE A CA 1
ATOM 4737 C C . ILE A 1 625 ? 21.683 -6.465 -16.499 1.00 77.44 625 ILE A C 1
ATOM 4739 O O . ILE A 1 625 ? 22.848 -6.556 -16.128 1.00 77.44 625 ILE A O 1
ATOM 4743 N N . ARG A 1 626 ? 20.667 -6.731 -15.664 1.00 80.25 626 ARG A N 1
ATOM 4744 C CA . ARG A 1 626 ? 20.823 -7.232 -14.284 1.00 80.25 626 ARG A CA 1
ATOM 4745 C C . ARG A 1 626 ? 19.651 -8.128 -13.883 1.00 80.25 626 ARG A C 1
ATOM 4747 O O . ARG A 1 626 ? 18.537 -7.643 -13.703 1.00 80.25 626 ARG A O 1
ATOM 4754 N N . HIS A 1 627 ? 19.925 -9.412 -13.674 1.00 84.12 627 HIS A N 1
ATOM 4755 C CA . HIS A 1 627 ? 18.974 -10.398 -13.156 1.00 84.12 627 HIS A CA 1
ATOM 4756 C C . HIS A 1 627 ? 19.708 -11.400 -12.251 1.00 84.12 627 HIS A C 1
ATOM 4758 O O . HIS A 1 627 ? 20.910 -11.595 -12.393 1.00 84.12 627 HIS A O 1
ATOM 4764 N N . ARG A 1 628 ? 18.998 -12.010 -11.296 1.00 84.56 628 ARG A N 1
ATOM 4765 C CA . ARG A 1 628 ? 19.577 -12.891 -10.258 1.00 84.56 628 ARG A CA 1
ATOM 4766 C C . ARG A 1 628 ? 20.153 -14.201 -10.821 1.00 84.56 628 ARG A C 1
ATOM 4768 O O . ARG A 1 628 ? 21.224 -14.622 -10.391 1.00 84.56 628 ARG A O 1
ATOM 4775 N N . ASN A 1 629 ? 19.493 -14.758 -11.842 1.00 93.75 629 ASN A N 1
ATOM 4776 C CA . ASN A 1 629 ? 19.930 -15.926 -12.621 1.00 93.75 629 ASN A CA 1
ATOM 4777 C C . ASN A 1 629 ? 20.868 -15.558 -13.788 1.00 93.75 629 ASN A C 1
ATOM 4779 O O . ASN A 1 629 ? 20.888 -16.236 -14.812 1.00 93.75 629 ASN A O 1
ATOM 4783 N N . LEU A 1 630 ? 21.624 -14.466 -13.663 1.00 92.00 630 LEU A N 1
ATOM 4784 C CA . LEU A 1 630 ? 22.724 -14.116 -14.560 1.00 92.00 630 LEU A CA 1
ATOM 4785 C C . LEU A 1 630 ? 24.000 -13.951 -13.731 1.00 92.00 630 LEU A C 1
ATOM 4787 O O . LEU A 1 630 ? 23.937 -13.532 -12.573 1.00 92.00 630 LEU A O 1
ATOM 4791 N N . VAL A 1 631 ? 25.154 -14.274 -14.316 1.00 89.75 631 VAL A N 1
ATOM 4792 C CA . VAL A 1 631 ? 26.454 -14.103 -13.652 1.00 89.75 631 VAL A CA 1
ATOM 4793 C C . VAL A 1 631 ? 26.731 -12.608 -13.452 1.00 89.75 631 VAL A C 1
ATOM 4795 O O . VAL A 1 631 ? 26.788 -11.835 -14.411 1.00 89.75 631 VAL A O 1
ATOM 4798 N N . LYS A 1 632 ? 26.929 -12.179 -12.203 1.00 84.12 632 LYS A N 1
ATOM 4799 C CA . LYS A 1 632 ? 27.217 -10.776 -11.882 1.00 84.12 632 LYS A CA 1
ATOM 4800 C C . LYS A 1 632 ? 28.654 -10.395 -12.253 1.00 84.12 632 LYS A C 1
ATOM 4802 O O . LYS A 1 632 ? 29.606 -10.855 -11.620 1.00 84.12 632 LYS A O 1
ATOM 4807 N N . LEU A 1 633 ? 28.803 -9.463 -13.195 1.00 84.25 633 LEU A N 1
ATOM 4808 C CA . LEU A 1 633 ? 30.042 -8.701 -13.365 1.00 84.25 633 LEU A CA 1
ATOM 4809 C C . LEU A 1 633 ? 30.237 -7.784 -12.142 1.00 84.25 633 LEU A C 1
ATOM 4811 O O . LEU A 1 633 ? 29.379 -6.955 -11.829 1.00 84.25 633 LEU A O 1
ATOM 4815 N N . VAL A 1 634 ? 31.351 -7.957 -11.435 1.00 80.44 634 VAL A N 1
ATOM 4816 C CA . VAL A 1 634 ? 31.737 -7.177 -10.250 1.00 80.44 634 VAL A CA 1
ATOM 4817 C C . VAL A 1 634 ? 32.513 -5.934 -10.673 1.00 80.44 634 VAL A C 1
ATOM 4819 O O . VAL A 1 634 ? 32.183 -4.830 -10.246 1.00 80.44 634 VAL A O 1
ATOM 4822 N N . THR A 1 635 ? 33.522 -6.106 -11.529 1.00 77.00 635 THR A N 1
ATOM 4823 C CA . THR A 1 635 ? 34.314 -5.017 -12.116 1.00 77.00 635 THR A CA 1
ATOM 4824 C C . THR A 1 635 ? 35.034 -5.497 -13.384 1.00 77.00 635 THR A C 1
ATOM 4826 O O . THR A 1 635 ? 34.942 -6.666 -13.760 1.00 77.00 635 THR A O 1
ATOM 4829 N N . LEU A 1 636 ? 35.755 -4.602 -14.055 1.00 84.19 636 LEU A N 1
ATOM 4830 C CA . LEU A 1 636 ? 36.619 -4.911 -15.192 1.00 84.19 636 LEU A CA 1
ATOM 4831 C C . LEU A 1 636 ? 37.985 -4.245 -15.021 1.00 84.19 636 LEU A C 1
ATOM 4833 O O . LEU A 1 636 ? 38.091 -3.179 -14.419 1.00 84.19 636 LEU A O 1
ATOM 4837 N N . CYS A 1 637 ? 39.014 -4.862 -15.593 1.00 79.12 637 CYS A N 1
ATOM 4838 C CA . CYS A 1 637 ? 40.354 -4.302 -15.699 1.00 79.12 637 CYS A CA 1
ATOM 4839 C C . CYS A 1 637 ? 40.694 -4.116 -17.183 1.00 79.12 637 CYS A C 1
ATOM 4841 O O . CYS A 1 637 ? 40.500 -5.025 -17.993 1.00 79.12 637 CYS A O 1
ATOM 4843 N N . SER A 1 638 ? 41.193 -2.934 -17.538 1.00 78.50 638 SER A N 1
ATOM 4844 C CA . SER A 1 638 ? 41.723 -2.614 -18.864 1.00 78.50 638 SER A CA 1
ATOM 4845 C C . SER A 1 638 ? 42.979 -1.781 -18.644 1.00 78.50 638 SER A C 1
ATOM 4847 O O . SER A 1 638 ? 42.887 -0.627 -18.233 1.00 78.50 638 SER A O 1
ATOM 4849 N N . SER A 1 639 ? 44.141 -2.398 -18.830 1.00 76.12 639 SER A N 1
ATOM 4850 C CA . SER A 1 639 ? 45.442 -1.870 -18.414 1.00 76.12 639 SER A CA 1
ATOM 4851 C C . SER A 1 639 ? 46.540 -2.310 -19.392 1.00 76.12 639 SER A C 1
ATOM 4853 O O . SER A 1 639 ? 46.255 -2.790 -20.490 1.00 76.12 639 SER A O 1
ATOM 4855 N N . ILE A 1 640 ? 47.796 -2.145 -18.993 1.00 70.31 640 ILE A N 1
ATOM 4856 C CA . ILE A 1 640 ? 48.982 -2.668 -19.672 1.00 70.31 640 ILE A CA 1
ATOM 4857 C C . ILE A 1 640 ? 49.624 -3.718 -18.752 1.00 70.31 640 ILE A C 1
ATOM 4859 O O . ILE A 1 640 ? 49.644 -3.533 -17.534 1.00 70.31 640 ILE A O 1
ATOM 4863 N N . ASP A 1 641 ? 50.100 -4.832 -19.311 1.00 70.44 641 ASP A N 1
ATOM 4864 C CA . ASP A 1 641 ? 50.764 -5.897 -18.552 1.00 70.44 641 ASP A CA 1
ATOM 4865 C C . ASP A 1 641 ? 52.208 -5.536 -18.141 1.00 70.44 641 ASP A C 1
ATOM 4867 O O . ASP A 1 641 ? 52.792 -4.540 -18.574 1.00 70.44 641 ASP A O 1
ATOM 4871 N N . PHE A 1 642 ? 52.825 -6.391 -17.322 1.00 71.38 642 PHE A N 1
ATOM 4872 C CA . PHE A 1 642 ? 54.216 -6.238 -16.869 1.00 71.38 642 PHE A CA 1
ATOM 4873 C C . PHE A 1 642 ? 55.271 -6.312 -17.997 1.00 71.38 642 PHE A C 1
ATOM 4875 O O . PHE A 1 642 ? 56.451 -6.084 -17.736 1.00 71.38 642 PHE A O 1
ATOM 4882 N N . SER A 1 643 ? 54.870 -6.637 -19.230 1.00 72.88 643 SER A N 1
ATOM 4883 C CA . SER A 1 643 ? 55.717 -6.712 -20.430 1.00 72.88 643 SER A CA 1
ATOM 4884 C C . SER A 1 643 ? 55.459 -5.573 -21.433 1.00 72.88 643 SER A C 1
ATOM 4886 O O . SER A 1 643 ? 56.188 -5.464 -22.417 1.00 72.88 643 SER A O 1
ATOM 4888 N N . GLY A 1 644 ? 54.467 -4.706 -21.190 1.00 67.50 644 GLY A N 1
ATOM 4889 C CA . GLY A 1 644 ? 54.102 -3.583 -22.060 1.00 67.50 644 GLY A CA 1
ATOM 4890 C C . GLY A 1 644 ? 52.971 -3.856 -23.064 1.00 67.50 644 GLY A C 1
ATOM 4891 O O . GLY A 1 644 ? 52.708 -2.996 -23.905 1.00 67.50 644 GLY A O 1
ATOM 4892 N N . ASN A 1 645 ? 52.292 -5.006 -22.996 1.00 74.81 645 ASN A N 1
ATOM 4893 C CA . ASN A 1 645 ? 51.174 -5.357 -23.883 1.00 74.81 645 ASN A CA 1
ATOM 4894 C C . ASN A 1 645 ? 49.824 -4.893 -23.314 1.00 74.81 645 ASN A C 1
ATOM 4896 O O . ASN A 1 645 ? 49.691 -4.667 -22.115 1.00 74.81 645 ASN A O 1
ATOM 4900 N N . GLU A 1 646 ? 48.786 -4.801 -24.150 1.00 77.12 646 GLU A N 1
ATOM 4901 C CA . GLU A 1 646 ? 47.426 -4.538 -23.664 1.00 77.12 646 GLU A CA 1
ATOM 4902 C C . GLU A 1 646 ? 46.899 -5.715 -22.820 1.00 77.12 646 GLU A C 1
ATOM 4904 O O . GLU A 1 646 ? 46.960 -6.870 -23.238 1.00 77.12 646 GLU A O 1
ATOM 4909 N N . PHE A 1 647 ? 46.333 -5.415 -21.648 1.00 81.75 647 PHE A N 1
ATOM 4910 C CA . PHE A 1 647 ? 45.718 -6.388 -20.748 1.00 81.75 647 PHE A CA 1
ATOM 4911 C C . PHE A 1 647 ? 44.239 -6.062 -20.529 1.00 81.75 647 PHE A C 1
ATOM 4913 O O . PHE A 1 647 ? 43.893 -4.950 -20.123 1.00 81.75 647 PHE A O 1
ATOM 4920 N N . ARG A 1 648 ? 43.354 -7.045 -20.736 1.00 84.12 648 ARG A N 1
ATOM 4921 C CA . ARG A 1 648 ? 41.921 -6.924 -20.429 1.00 84.12 648 ARG A CA 1
ATOM 4922 C C . ARG A 1 648 ? 41.425 -8.132 -19.644 1.00 84.12 648 ARG A C 1
ATOM 4924 O O . ARG A 1 648 ? 41.625 -9.273 -20.061 1.00 84.12 648 ARG A O 1
ATOM 4931 N N . ALA A 1 649 ? 40.725 -7.874 -18.544 1.00 87.19 649 ALA A N 1
ATOM 4932 C CA . ALA A 1 649 ? 40.079 -8.901 -17.737 1.00 87.19 649 ALA A CA 1
ATOM 4933 C C . ALA A 1 649 ? 38.695 -8.459 -17.245 1.00 87.19 649 ALA A C 1
ATOM 4935 O O . ALA A 1 649 ? 38.441 -7.274 -17.022 1.00 87.19 649 ALA A O 1
ATOM 4936 N N . LEU A 1 650 ? 37.805 -9.429 -17.054 1.00 88.19 650 LEU A N 1
ATOM 4937 C CA . LEU A 1 650 ? 36.470 -9.250 -16.484 1.00 88.19 650 LEU A CA 1
ATOM 4938 C C . LEU A 1 650 ? 36.388 -10.025 -15.165 1.00 88.19 650 LEU A C 1
ATOM 4940 O O . LEU A 1 650 ? 36.787 -11.188 -15.110 1.00 88.19 650 LEU A O 1
ATOM 4944 N N . VAL A 1 651 ? 35.913 -9.374 -14.102 1.00 87.12 651 VAL A N 1
ATOM 4945 C CA . VAL A 1 651 ? 35.889 -9.923 -12.739 1.00 87.12 651 VAL A CA 1
ATOM 4946 C C . VAL A 1 651 ? 34.447 -10.183 -12.328 1.00 87.12 651 VAL A C 1
ATOM 4948 O O . VAL A 1 651 ? 33.634 -9.259 -12.288 1.00 87.12 651 VAL A O 1
ATOM 4951 N N . TYR A 1 652 ? 34.138 -11.429 -11.992 1.00 87.56 652 TYR A N 1
ATOM 4952 C CA . TYR A 1 652 ? 32.805 -11.922 -11.654 1.00 87.56 652 TYR A CA 1
ATOM 4953 C C . TYR A 1 652 ? 32.758 -12.496 -10.235 1.00 87.56 652 TYR A C 1
ATOM 4955 O O . TYR A 1 652 ? 33.789 -12.825 -9.642 1.00 87.56 652 TYR A O 1
ATOM 4963 N N . GLU A 1 653 ? 31.547 -12.675 -9.709 1.00 85.19 653 GLU A N 1
ATOM 4964 C CA . GLU A 1 653 ? 31.320 -13.539 -8.544 1.00 85.19 653 GLU A CA 1
ATOM 4965 C C . GLU A 1 653 ? 31.700 -15.003 -8.875 1.00 85.19 653 GLU A C 1
ATOM 4967 O O . GLU A 1 653 ? 31.449 -15.476 -9.985 1.00 85.19 653 GLU A O 1
ATOM 4972 N N . PHE A 1 654 ? 32.363 -15.713 -7.952 1.00 88.06 654 PHE A N 1
ATOM 4973 C CA . PHE A 1 654 ? 32.817 -17.091 -8.186 1.00 88.06 654 PHE A CA 1
ATOM 4974 C C . PHE A 1 654 ? 31.710 -18.116 -7.907 1.00 88.06 654 PHE A C 1
ATOM 4976 O O . PHE A 1 654 ? 31.114 -18.120 -6.831 1.00 88.06 654 PHE A O 1
ATOM 4983 N N . MET A 1 655 ? 31.501 -19.035 -8.848 1.00 90.88 655 MET A N 1
ATOM 4984 C CA . MET A 1 655 ? 30.445 -20.048 -8.789 1.00 90.88 655 MET A CA 1
ATOM 4985 C C . MET A 1 655 ? 30.984 -21.339 -8.181 1.00 90.88 655 MET A C 1
ATOM 4987 O O . MET A 1 655 ? 31.717 -22.094 -8.818 1.00 90.88 655 MET A O 1
ATOM 4991 N N . THR A 1 656 ? 30.661 -21.576 -6.910 1.00 86.62 656 THR A N 1
ATOM 4992 C CA . THR A 1 656 ? 31.251 -22.665 -6.116 1.00 86.62 656 THR A CA 1
ATOM 4993 C C . THR A 1 656 ? 30.880 -24.064 -6.596 1.00 86.62 656 THR A C 1
ATOM 4995 O O . THR A 1 656 ? 31.646 -24.995 -6.342 1.00 86.62 656 THR A O 1
ATOM 4998 N N . ASN A 1 657 ? 29.765 -24.219 -7.317 1.00 87.69 657 ASN A N 1
ATOM 4999 C CA . ASN A 1 657 ? 29.321 -25.503 -7.855 1.00 87.69 657 ASN A CA 1
ATOM 5000 C C . ASN A 1 657 ? 29.652 -25.723 -9.342 1.00 87.69 657 ASN A C 1
ATOM 5002 O O . ASN A 1 657 ? 29.248 -26.737 -9.899 1.00 87.69 657 ASN A O 1
ATOM 5006 N N . GLY A 1 658 ? 30.482 -24.869 -9.953 1.00 89.12 658 GLY A N 1
ATOM 5007 C CA . GLY A 1 658 ? 31.006 -25.088 -11.309 1.00 89.12 658 GLY A CA 1
ATOM 5008 C C . GLY A 1 658 ? 29.983 -24.814 -12.413 1.00 89.12 658 GLY A C 1
ATOM 5009 O O . GLY A 1 658 ? 29.086 -23.985 -12.237 1.00 89.12 658 GLY A O 1
ATOM 5010 N N . SER A 1 659 ? 30.142 -25.477 -13.559 1.00 91.62 659 SER A N 1
ATOM 5011 C CA . SER A 1 659 ? 29.206 -25.405 -14.685 1.00 91.62 659 SER A CA 1
ATOM 5012 C C . SER A 1 659 ? 28.181 -26.537 -14.638 1.00 91.62 659 SER A C 1
ATOM 5014 O O . SER A 1 659 ? 28.431 -27.599 -14.075 1.00 91.62 659 SER A O 1
ATOM 5016 N N . LEU A 1 660 ? 27.029 -26.350 -15.277 1.00 92.88 660 LEU A N 1
ATOM 5017 C CA . LEU A 1 660 ? 26.016 -27.395 -15.424 1.00 92.88 660 LEU A CA 1
ATOM 5018 C C . LEU A 1 660 ? 26.542 -28.595 -16.237 1.00 92.88 660 LEU A C 1
ATOM 5020 O O . LEU A 1 660 ? 26.126 -29.726 -15.994 1.00 92.88 660 LEU A O 1
ATOM 5024 N N . GLU A 1 661 ? 27.495 -28.379 -17.149 1.00 91.19 661 GLU A N 1
ATOM 5025 C CA . GLU A 1 661 ? 28.169 -29.447 -17.903 1.00 91.19 661 GLU A CA 1
ATOM 5026 C C . GLU A 1 661 ? 28.904 -30.433 -16.975 1.00 91.19 661 GLU A C 1
ATOM 5028 O O . GLU A 1 661 ? 28.811 -31.649 -17.166 1.00 91.19 661 GLU A O 1
ATOM 5033 N N . ASP A 1 662 ? 29.529 -29.931 -15.902 1.00 87.81 662 ASP A N 1
ATOM 5034 C CA . ASP A 1 662 ? 30.239 -30.749 -14.909 1.00 87.81 662 ASP A CA 1
ATOM 5035 C C . ASP A 1 662 ? 29.317 -31.750 -14.187 1.00 87.81 662 ASP A C 1
ATOM 5037 O O . ASP A 1 662 ? 29.758 -32.834 -13.806 1.00 87.81 662 ASP A O 1
ATOM 5041 N N . TRP A 1 663 ? 28.034 -31.405 -14.027 1.00 88.44 663 TRP A N 1
ATOM 5042 C CA . TRP A 1 663 ? 27.011 -32.208 -13.339 1.00 88.44 663 TRP A CA 1
ATOM 5043 C C . TRP A 1 663 ? 26.214 -33.147 -14.262 1.00 88.44 663 TRP A C 1
ATOM 5045 O O . TRP A 1 663 ? 25.496 -34.039 -13.789 1.00 88.44 663 TRP A O 1
ATOM 5055 N N . ILE A 1 664 ? 26.306 -32.952 -15.581 1.00 86.94 664 ILE A N 1
ATOM 5056 C CA . ILE A 1 664 ? 25.722 -33.863 -16.574 1.00 86.94 664 ILE A CA 1
ATOM 5057 C C . ILE A 1 664 ? 26.786 -34.862 -17.047 1.00 86.94 664 ILE A C 1
ATOM 5059 O O . ILE A 1 664 ? 26.517 -36.062 -17.046 1.00 86.94 664 ILE A O 1
ATOM 5063 N N . HIS A 1 665 ? 27.997 -34.405 -17.388 1.00 85.88 665 HIS A N 1
ATOM 5064 C CA . HIS A 1 665 ? 29.030 -35.226 -18.044 1.00 85.88 665 HIS A CA 1
ATOM 5065 C C . HIS A 1 665 ? 30.402 -35.227 -17.349 1.00 85.88 665 HIS A C 1
ATOM 5067 O O . HIS A 1 665 ? 31.194 -36.131 -17.602 1.00 85.88 665 HIS A O 1
ATOM 5073 N N . GLY A 1 666 ? 30.710 -34.219 -16.526 1.00 77.12 666 GLY A N 1
ATOM 5074 C CA . GLY A 1 666 ? 32.055 -33.989 -15.980 1.00 77.12 666 GLY A CA 1
ATOM 5075 C C . GLY A 1 666 ? 32.377 -34.690 -14.647 1.00 77.12 666 GLY A C 1
ATOM 5076 O O . GLY A 1 666 ? 31.642 -35.570 -14.196 1.00 77.12 666 GLY A O 1
ATOM 5077 N N . PRO A 1 667 ? 33.494 -34.320 -13.986 1.00 64.31 667 PRO A N 1
ATOM 5078 C CA . PRO A 1 667 ? 34.005 -35.030 -12.807 1.00 64.31 667 PRO A CA 1
ATOM 5079 C C . PRO A 1 667 ? 33.073 -34.956 -11.590 1.00 64.31 667 PRO A C 1
ATOM 5081 O O . PRO A 1 667 ? 33.026 -35.906 -10.812 1.00 64.31 667 PRO A O 1
ATOM 5084 N N . ARG A 1 668 ? 32.242 -33.910 -11.467 1.00 67.94 668 ARG A N 1
ATOM 5085 C CA . ARG A 1 668 ? 31.241 -33.794 -10.388 1.00 67.94 668 ARG A CA 1
ATOM 5086 C C . ARG A 1 668 ? 30.159 -34.877 -10.436 1.00 67.94 668 ARG A C 1
ATOM 5088 O O . ARG A 1 668 ? 29.529 -35.139 -9.421 1.00 67.94 668 ARG A O 1
ATOM 5095 N N . ARG A 1 669 ? 29.993 -35.572 -11.569 1.00 60.78 669 ARG A N 1
ATOM 5096 C CA . ARG A 1 669 ? 29.190 -36.806 -11.687 1.00 60.78 669 ARG A CA 1
ATOM 5097 C C . ARG A 1 669 ? 29.775 -37.991 -10.891 1.00 60.78 669 ARG A C 1
ATOM 5099 O O . ARG A 1 669 ? 29.080 -38.984 -10.690 1.00 60.78 669 ARG A O 1
ATOM 5106 N N . HIS A 1 670 ? 31.044 -37.911 -10.480 1.00 56.47 670 HIS A N 1
ATOM 5107 C CA . HIS A 1 670 ? 31.830 -39.033 -9.957 1.00 56.47 670 HIS A CA 1
ATOM 5108 C C . HIS A 1 670 ? 32.615 -38.739 -8.664 1.00 56.47 670 HIS A C 1
ATOM 5110 O O . HIS A 1 670 ? 32.980 -39.689 -7.976 1.00 56.47 670 HIS A O 1
ATOM 5116 N N . GLU A 1 671 ? 32.883 -37.473 -8.322 1.00 54.53 671 GLU A N 1
ATOM 5117 C CA . GLU A 1 671 ? 33.642 -37.099 -7.113 1.00 54.53 671 GLU A CA 1
ATOM 5118 C C . GLU A 1 671 ? 32.855 -37.349 -5.809 1.00 54.53 671 GLU A C 1
ATOM 5120 O O . GLU A 1 671 ? 33.364 -38.022 -4.913 1.00 54.53 671 GLU A O 1
ATOM 5125 N N . ASP A 1 672 ? 31.600 -36.893 -5.723 1.00 50.59 672 ASP A N 1
ATOM 5126 C CA . ASP A 1 672 ? 30.709 -37.116 -4.570 1.00 50.59 672 ASP A CA 1
ATOM 5127 C C . ASP A 1 672 ? 29.842 -38.378 -4.770 1.00 50.59 672 ASP A C 1
ATOM 5129 O O . ASP A 1 672 ? 28.633 -38.296 -4.991 1.00 50.59 672 ASP A O 1
ATOM 5133 N N . SER A 1 673 ? 30.492 -39.551 -4.737 1.00 46.97 673 SER A N 1
ATOM 5134 C CA . SER A 1 673 ? 29.909 -40.913 -4.676 1.00 46.97 673 SER A CA 1
ATOM 5135 C C . SER A 1 673 ? 28.455 -41.050 -5.184 1.00 46.97 673 SER A C 1
ATOM 5137 O O . SER A 1 673 ? 27.501 -40.956 -4.410 1.00 46.97 673 SER A O 1
ATOM 5139 N N . GLU A 1 674 ? 28.304 -41.296 -6.489 1.00 51.97 674 GLU A N 1
ATOM 5140 C CA . GLU A 1 674 ? 27.039 -41.517 -7.222 1.00 51.97 674 GLU A CA 1
ATOM 5141 C C . GLU A 1 674 ? 26.035 -40.347 -7.319 1.00 51.97 674 GLU A C 1
ATOM 5143 O O . GLU A 1 674 ? 25.114 -40.429 -8.139 1.00 51.97 674 GLU A O 1
ATOM 5148 N N . ARG A 1 675 ? 26.178 -39.235 -6.579 1.00 66.25 675 ARG A N 1
ATOM 5149 C CA . ARG A 1 675 ? 25.179 -38.147 -6.616 1.00 66.25 675 ARG A CA 1
ATOM 5150 C C . ARG A 1 675 ? 25.293 -37.253 -7.860 1.00 66.25 675 ARG A C 1
ATOM 5152 O O . ARG A 1 675 ? 25.810 -36.140 -7.821 1.00 66.25 675 ARG A O 1
ATOM 5159 N N . GLY A 1 676 ? 24.683 -37.701 -8.955 1.00 70.69 676 GLY A N 1
ATOM 5160 C CA . GLY A 1 676 ? 24.251 -36.816 -10.043 1.00 70.69 676 GLY A CA 1
ATOM 5161 C C . GLY A 1 676 ? 23.067 -35.913 -9.647 1.00 70.69 676 GLY A C 1
ATOM 5162 O O . GLY A 1 676 ? 22.506 -36.036 -8.558 1.00 70.69 676 GLY A O 1
ATOM 5163 N N . LEU A 1 677 ? 22.651 -35.022 -10.557 1.00 82.81 677 LEU A N 1
ATOM 5164 C CA . LEU A 1 677 ? 21.465 -34.172 -10.359 1.00 82.81 677 LEU A CA 1
ATOM 5165 C C . LEU A 1 677 ? 20.193 -35.013 -10.174 1.00 82.81 677 LEU A C 1
ATOM 5167 O O . LEU A 1 677 ? 19.908 -35.899 -10.982 1.00 82.81 677 LEU A O 1
ATOM 5171 N N . SER A 1 678 ? 19.386 -34.671 -9.171 1.00 82.00 678 SER A N 1
ATOM 5172 C CA . SER A 1 678 ? 18.024 -35.180 -8.993 1.00 82.00 678 SER A CA 1
ATOM 5173 C C . SER A 1 678 ? 17.019 -34.476 -9.915 1.00 82.00 678 SER A C 1
ATOM 5175 O O . SER A 1 678 ? 17.259 -33.382 -10.430 1.00 82.00 678 SER A O 1
ATOM 5177 N N . ALA A 1 679 ? 15.839 -35.077 -10.095 1.00 74.44 679 ALA A N 1
ATOM 5178 C CA . ALA A 1 679 ? 14.774 -34.498 -10.920 1.00 74.44 679 ALA A CA 1
ATOM 5179 C C . ALA A 1 679 ? 14.275 -33.134 -10.393 1.00 74.44 679 ALA A C 1
ATOM 5181 O O . ALA A 1 679 ? 13.845 -32.287 -11.176 1.00 74.44 679 ALA A O 1
ATOM 5182 N N . VAL A 1 680 ? 14.364 -32.897 -9.076 1.00 73.12 680 VAL A N 1
ATOM 5183 C CA . VAL A 1 680 ? 13.984 -31.619 -8.448 1.00 73.12 680 VAL A CA 1
ATOM 5184 C C . VAL A 1 680 ? 15.033 -30.538 -8.723 1.00 73.12 680 VAL A C 1
ATOM 5186 O O . VAL A 1 680 ? 14.671 -29.411 -9.058 1.00 73.12 680 VAL A O 1
ATOM 5189 N N . GLU A 1 681 ? 16.323 -30.881 -8.671 1.00 82.25 681 GLU A N 1
ATOM 5190 C CA . GLU A 1 681 ? 17.411 -29.971 -9.056 1.00 82.25 681 GLU A CA 1
ATOM 5191 C C . GLU A 1 681 ? 17.338 -29.627 -10.554 1.00 82.25 681 GLU A C 1
ATOM 5193 O O . GLU A 1 681 ? 17.435 -28.455 -10.909 1.00 82.25 681 GLU A O 1
ATOM 5198 N N . VAL A 1 682 ? 17.046 -30.598 -11.431 1.00 84.75 682 VAL A N 1
ATOM 5199 C CA . VAL A 1 682 ? 16.846 -30.355 -12.875 1.00 84.75 682 VAL A CA 1
ATOM 5200 C C . VAL A 1 682 ? 15.648 -29.436 -13.155 1.00 84.75 682 VAL A C 1
ATOM 5202 O O . VAL A 1 682 ? 15.781 -28.499 -13.944 1.00 84.75 682 VAL A O 1
ATOM 5205 N N . LEU A 1 683 ? 14.503 -29.624 -12.483 1.00 80.44 683 LEU A N 1
ATOM 5206 C CA . LEU A 1 683 ? 13.378 -28.676 -12.564 1.00 80.44 683 LEU A CA 1
ATOM 5207 C C . LEU A 1 683 ? 13.784 -27.277 -12.074 1.00 80.44 683 LEU A C 1
ATOM 5209 O O . LEU A 1 683 ? 13.424 -26.272 -12.688 1.00 80.44 683 LEU A O 1
ATOM 5213 N N . SER A 1 684 ? 14.532 -27.210 -10.971 1.00 76.25 684 SER A N 1
ATOM 5214 C CA . SER A 1 684 ? 14.981 -25.954 -10.371 1.00 76.25 684 SER A CA 1
ATOM 5215 C C . SER A 1 684 ? 15.866 -25.153 -11.331 1.00 76.25 684 SER A C 1
ATOM 5217 O O . SER A 1 684 ? 15.594 -23.980 -11.591 1.00 76.25 684 SER A O 1
ATOM 5219 N N . ILE A 1 685 ? 16.869 -25.816 -11.907 1.00 87.00 685 ILE A N 1
ATOM 5220 C CA . ILE A 1 685 ? 17.824 -25.255 -12.865 1.00 87.00 685 ILE A CA 1
ATOM 5221 C C . ILE A 1 685 ? 17.106 -24.822 -14.154 1.00 87.00 685 ILE A C 1
ATOM 5223 O O . ILE A 1 685 ? 17.341 -23.719 -14.648 1.00 87.00 685 ILE A O 1
ATOM 5227 N N . ALA A 1 686 ? 16.161 -25.624 -14.660 1.00 85.06 686 ALA A N 1
ATOM 5228 C CA . ALA A 1 686 ? 15.340 -25.265 -15.817 1.00 85.06 686 ALA A CA 1
ATOM 5229 C C . ALA A 1 686 ? 14.545 -23.959 -15.603 1.00 85.06 686 ALA A C 1
ATOM 5231 O O . ALA A 1 686 ? 14.565 -23.073 -16.459 1.00 85.06 686 ALA A O 1
ATOM 5232 N N . ILE A 1 687 ? 13.886 -23.804 -14.447 1.00 72.75 687 ILE A N 1
ATOM 5233 C CA . ILE A 1 687 ? 13.110 -22.597 -14.104 1.00 72.75 687 ILE A CA 1
ATOM 5234 C C . ILE A 1 687 ? 14.010 -21.355 -13.999 1.00 72.75 687 ILE A C 1
ATOM 5236 O O . ILE A 1 687 ? 13.641 -20.284 -14.483 1.00 72.75 687 ILE A O 1
ATOM 5240 N N . ASP A 1 688 ? 15.191 -21.487 -13.395 1.00 84.94 688 ASP A N 1
ATOM 5241 C CA . ASP A 1 688 ? 16.159 -20.393 -13.261 1.00 84.94 688 ASP A CA 1
ATOM 5242 C C . ASP A 1 688 ? 16.665 -19.888 -14.624 1.00 84.94 688 ASP A C 1
ATOM 5244 O O . ASP A 1 688 ? 16.681 -18.678 -14.877 1.00 84.94 688 ASP A O 1
ATOM 5248 N N . ILE A 1 689 ? 17.022 -20.812 -15.525 1.00 90.00 689 ILE A N 1
ATOM 5249 C CA . ILE A 1 689 ? 17.452 -20.500 -16.896 1.00 90.00 689 ILE A CA 1
ATOM 5250 C C . ILE A 1 689 ? 16.304 -19.839 -17.674 1.00 90.00 689 ILE A C 1
ATOM 5252 O O . ILE A 1 689 ? 16.509 -18.809 -18.320 1.00 90.00 689 ILE A O 1
ATOM 5256 N N . ALA A 1 690 ? 15.080 -20.370 -17.570 1.00 85.44 690 ALA A N 1
ATOM 5257 C CA . ALA A 1 690 ? 13.902 -19.762 -18.185 1.00 85.44 690 ALA A CA 1
ATOM 5258 C C . ALA A 1 690 ? 13.679 -18.323 -17.686 1.00 85.44 690 ALA A C 1
ATOM 5260 O O . ALA A 1 690 ? 13.543 -17.408 -18.498 1.00 85.44 690 ALA A O 1
ATOM 5261 N N . SER A 1 691 ? 13.733 -18.081 -16.371 1.00 82.31 691 SER A N 1
ATOM 5262 C CA . SER A 1 691 ? 13.547 -16.740 -15.797 1.00 82.31 691 SER A CA 1
ATOM 5263 C C . SER A 1 691 ? 14.581 -15.722 -16.299 1.00 82.31 691 SER A C 1
ATOM 5265 O O . SER A 1 691 ? 14.270 -14.533 -16.384 1.00 82.31 691 SER A O 1
ATOM 5267 N N . ALA A 1 692 ? 15.799 -16.154 -16.644 1.00 86.38 692 ALA A N 1
ATOM 5268 C CA . ALA A 1 692 ? 16.794 -15.298 -17.287 1.00 86.38 692 ALA A CA 1
ATOM 5269 C C . ALA A 1 692 ? 16.481 -15.027 -18.772 1.00 86.38 692 ALA A C 1
ATOM 5271 O O . ALA A 1 692 ? 16.614 -13.887 -19.222 1.00 86.38 692 ALA A O 1
ATOM 5272 N N . LEU A 1 693 ? 16.033 -16.039 -19.525 1.00 87.88 693 LEU A N 1
ATOM 5273 C CA . LEU A 1 693 ? 15.648 -15.895 -20.935 1.00 87.88 693 LEU A CA 1
ATOM 5274 C C . LEU A 1 693 ? 14.417 -14.990 -21.116 1.00 87.88 693 LEU A C 1
ATOM 5276 O O . LEU A 1 693 ? 14.438 -14.121 -21.983 1.00 87.88 693 LEU A O 1
ATOM 5280 N N . GLU A 1 694 ? 13.375 -15.117 -20.281 1.00 84.75 694 GLU A N 1
ATOM 5281 C CA . GLU A 1 694 ? 12.213 -14.204 -20.305 1.00 84.75 694 GLU A CA 1
ATOM 5282 C C . GLU A 1 694 ? 12.664 -12.745 -20.151 1.00 84.75 694 GLU A C 1
ATOM 5284 O O . GLU A 1 694 ? 12.340 -11.898 -20.989 1.00 84.75 694 GLU A O 1
ATOM 5289 N N . TYR A 1 695 ? 13.474 -12.472 -19.124 1.00 83.75 695 TYR A N 1
ATOM 5290 C CA . TYR A 1 695 ? 13.995 -11.141 -18.815 1.00 83.75 695 TYR A CA 1
ATOM 5291 C C . TYR A 1 695 ? 14.822 -10.527 -19.961 1.00 83.75 695 TYR A C 1
ATOM 5293 O O . TYR A 1 695 ? 14.701 -9.332 -20.240 1.00 83.75 695 TYR A O 1
ATOM 5301 N N . MET A 1 696 ? 15.637 -11.331 -20.652 1.00 87.12 696 MET A N 1
ATOM 5302 C CA . MET A 1 696 ? 16.410 -10.881 -21.817 1.00 87.12 696 MET A CA 1
ATOM 5303 C C . MET A 1 696 ? 15.532 -10.654 -23.059 1.00 87.12 696 MET A C 1
ATOM 5305 O O . MET A 1 696 ? 15.771 -9.721 -23.830 1.00 87.12 696 MET A O 1
ATOM 5309 N N . HIS A 1 697 ? 14.499 -11.478 -23.255 1.00 86.88 697 HIS A N 1
ATOM 5310 C CA . HIS A 1 697 ? 13.705 -11.503 -24.483 1.00 86.88 697 HIS A CA 1
ATOM 5311 C C . HIS A 1 697 ? 12.495 -10.553 -24.497 1.00 86.88 697 HIS A C 1
ATOM 5313 O O . HIS A 1 697 ? 12.136 -10.069 -25.572 1.00 86.88 697 HIS A O 1
ATOM 5319 N N . ASP A 1 698 ? 11.833 -10.291 -23.363 1.00 75.12 698 ASP A N 1
ATOM 5320 C CA . ASP A 1 698 ? 10.580 -9.506 -23.309 1.00 75.12 698 ASP A CA 1
ATOM 5321 C C . ASP A 1 698 ? 10.767 -8.028 -23.723 1.00 75.12 698 ASP A C 1
ATOM 5323 O O . ASP A 1 698 ? 9.825 -7.349 -24.145 1.00 75.12 698 ASP A O 1
ATOM 5327 N N . GLY A 1 699 ? 12.007 -7.530 -23.671 1.00 60.34 699 GLY A N 1
ATOM 5328 C CA . GLY A 1 699 ? 12.343 -6.145 -24.005 1.00 60.34 699 GLY A CA 1
ATOM 5329 C C . GLY A 1 699 ? 12.061 -5.150 -22.875 1.00 60.34 699 GLY A C 1
ATOM 5330 O O . GLY A 1 699 ? 12.114 -3.943 -23.099 1.00 60.34 699 GLY A O 1
ATOM 5331 N N . SER A 1 700 ? 11.755 -5.650 -21.675 1.00 54.84 700 SER A N 1
ATOM 5332 C CA . SER A 1 700 ? 11.615 -4.882 -20.434 1.00 54.84 700 SER A CA 1
ATOM 5333 C C . SER A 1 700 ? 12.952 -4.630 -19.719 1.00 54.84 700 SER A C 1
ATOM 5335 O O . SER A 1 700 ? 12.994 -3.874 -18.747 1.00 54.84 700 SER A O 1
ATOM 5337 N N . CYS A 1 701 ? 14.061 -5.204 -20.205 1.00 56.44 701 CYS A N 1
ATOM 5338 C CA . CYS A 1 701 ? 15.401 -4.855 -19.741 1.00 56.44 701 CYS A CA 1
ATOM 5339 C C . CYS A 1 701 ? 15.898 -3.529 -20.362 1.00 56.44 701 CYS A C 1
ATOM 5341 O O . CYS A 1 701 ? 15.500 -3.130 -21.457 1.00 56.44 701 CYS A O 1
ATOM 5343 N N . ARG A 1 702 ? 16.822 -2.854 -19.665 1.00 48.44 702 ARG A N 1
ATOM 5344 C CA . ARG A 1 702 ? 17.400 -1.537 -20.017 1.00 48.44 702 ARG A CA 1
ATOM 5345 C C . ARG A 1 702 ? 18.081 -1.480 -21.393 1.00 48.44 702 ARG A C 1
ATOM 5347 O O . ARG A 1 702 ? 18.273 -0.386 -21.915 1.00 48.44 702 ARG A O 1
ATOM 5354 N N . ALA A 1 703 ? 18.438 -2.627 -21.964 1.00 52.00 703 ALA A N 1
ATOM 5355 C CA . ALA A 1 703 ? 19.104 -2.743 -23.259 1.00 52.00 703 ALA A CA 1
ATOM 5356 C C . ALA A 1 703 ? 18.133 -2.966 -24.443 1.00 52.00 703 ALA A C 1
ATOM 5358 O O . ALA A 1 703 ? 18.561 -3.054 -25.593 1.00 52.00 703 ALA A O 1
ATOM 5359 N N . GLY A 1 704 ? 16.827 -3.080 -24.176 1.00 69.31 704 GLY A N 1
ATOM 5360 C CA . GLY A 1 704 ? 15.842 -3.563 -25.143 1.00 69.31 704 GLY A CA 1
ATOM 5361 C C . GLY A 1 704 ? 15.773 -5.091 -25.146 1.00 69.31 704 GLY A C 1
ATOM 5362 O O . GLY A 1 704 ? 15.781 -5.714 -24.086 1.00 69.31 704 GLY A O 1
ATOM 5363 N N . GLN A 1 705 ? 15.663 -5.703 -26.326 1.00 82.06 705 GLN A N 1
ATOM 5364 C CA . GLN A 1 705 ? 15.662 -7.162 -26.477 1.00 82.06 705 GLN A CA 1
ATOM 5365 C C . GLN A 1 705 ? 17.094 -7.665 -26.701 1.00 82.06 705 GLN A C 1
ATOM 5367 O O . GLN A 1 705 ? 17.756 -7.246 -27.653 1.00 82.06 705 GLN A O 1
ATOM 5372 N N . VAL A 1 706 ? 17.548 -8.569 -25.835 1.00 86.38 706 VAL A N 1
ATOM 5373 C CA . VAL A 1 706 ? 18.859 -9.227 -25.911 1.00 86.38 706 VAL A CA 1
ATOM 5374 C C . VAL A 1 706 ? 18.690 -10.632 -26.487 1.00 86.38 706 VAL A C 1
ATOM 5376 O O . VAL A 1 706 ? 17.715 -11.314 -26.178 1.00 86.38 706 VAL A O 1
ATOM 5379 N N . VAL A 1 707 ? 19.645 -11.059 -27.313 1.00 88.75 707 VAL A N 1
ATOM 5380 C CA . VAL A 1 707 ? 19.784 -12.441 -27.802 1.00 88.75 707 VAL A CA 1
ATOM 5381 C C . VAL A 1 707 ? 21.168 -12.942 -27.388 1.00 88.75 707 VAL A C 1
ATOM 5383 O O . VAL A 1 707 ? 22.167 -12.322 -27.749 1.00 88.75 707 VAL A O 1
ATOM 5386 N N . HIS A 1 708 ? 21.249 -14.030 -26.627 1.00 91.44 708 HIS A N 1
ATOM 5387 C CA . HIS A 1 708 ? 22.489 -14.562 -26.050 1.00 91.44 708 HIS A CA 1
ATOM 5388 C C . HIS A 1 708 ? 23.362 -15.297 -27.077 1.00 91.44 708 HIS A C 1
ATOM 5390 O O . HIS A 1 708 ? 24.588 -15.220 -27.022 1.00 91.44 708 HIS A O 1
ATOM 5396 N N . CYS A 1 709 ? 22.738 -15.979 -28.040 1.00 88.81 709 CYS A N 1
ATOM 5397 C CA . CYS A 1 709 ? 23.366 -16.676 -29.168 1.00 88.81 709 CYS A CA 1
ATOM 5398 C C . CYS A 1 709 ? 24.263 -17.893 -28.837 1.00 88.81 709 CYS A C 1
ATOM 5400 O O . CYS A 1 709 ? 24.835 -18.456 -29.770 1.00 88.81 709 CYS A O 1
ATOM 5402 N N . ASP A 1 710 ? 24.404 -18.310 -27.570 1.00 89.88 710 ASP A N 1
ATOM 5403 C CA . ASP A 1 710 ? 25.202 -19.488 -27.158 1.00 89.88 710 ASP A CA 1
ATOM 5404 C C . ASP A 1 710 ? 24.731 -20.066 -25.804 1.00 89.88 710 ASP A C 1
ATOM 5406 O O . ASP A 1 710 ? 25.461 -20.081 -24.814 1.00 89.88 710 ASP A O 1
ATOM 5410 N N . ILE A 1 711 ? 23.467 -20.496 -25.741 1.00 93.94 711 ILE A N 1
ATOM 5411 C CA . ILE A 1 711 ? 22.874 -21.150 -24.561 1.00 93.94 711 ILE A CA 1
ATOM 5412 C C . ILE A 1 711 ? 23.212 -22.652 -24.574 1.00 93.94 711 ILE A C 1
ATOM 5414 O O . ILE A 1 711 ? 22.849 -23.352 -25.517 1.00 93.94 711 ILE A O 1
ATOM 5418 N N . LYS A 1 712 ? 23.895 -23.137 -23.529 1.00 93.12 712 LYS A N 1
ATOM 5419 C CA . LYS A 1 712 ? 24.378 -24.526 -23.358 1.00 93.12 712 LYS A CA 1
ATOM 5420 C C . LYS A 1 712 ? 24.806 -24.786 -21.897 1.00 93.12 712 LYS A C 1
ATOM 5422 O O . LYS A 1 712 ? 25.066 -23.804 -21.192 1.00 93.12 712 LYS A O 1
ATOM 5427 N N . PRO A 1 713 ? 24.977 -26.048 -21.451 1.00 93.62 713 PRO A N 1
ATOM 5428 C CA . PRO A 1 713 ? 25.394 -26.376 -20.084 1.00 93.62 713 PRO A CA 1
ATOM 5429 C C . PRO A 1 713 ? 26.685 -25.692 -19.611 1.00 93.62 713 PRO A C 1
ATOM 5431 O O . PRO A 1 713 ? 26.721 -25.197 -18.488 1.00 93.62 713 PRO A O 1
ATOM 5434 N N . SER A 1 714 ? 27.721 -25.581 -20.453 1.00 90.75 714 SER A N 1
ATOM 5435 C CA . SER A 1 714 ? 29.000 -24.957 -20.056 1.00 90.75 714 SER A CA 1
ATOM 5436 C C . SER A 1 714 ? 28.867 -23.474 -19.668 1.00 90.75 714 SER A C 1
ATOM 5438 O O . SER A 1 714 ? 29.692 -22.945 -18.929 1.00 90.75 714 SER A O 1
ATOM 5440 N N . ASN A 1 715 ? 27.834 -22.795 -20.186 1.00 93.38 715 ASN A N 1
ATOM 5441 C CA . ASN A 1 715 ? 27.571 -21.368 -19.976 1.00 93.38 715 ASN A CA 1
ATOM 5442 C C . ASN A 1 715 ? 26.532 -21.118 -18.866 1.00 93.38 715 ASN A C 1
ATOM 5444 O O . ASN A 1 715 ? 26.220 -19.968 -18.553 1.00 93.38 715 ASN A O 1
ATOM 5448 N N . VAL A 1 716 ? 25.994 -22.180 -18.258 1.00 94.88 716 VAL A N 1
ATOM 5449 C CA . VAL A 1 716 ? 25.161 -22.109 -17.056 1.00 94.88 716 VAL A CA 1
ATOM 5450 C C . VAL A 1 716 ? 26.022 -22.511 -15.868 1.00 94.88 716 VAL A C 1
ATOM 5452 O O . VAL A 1 716 ? 26.498 -23.639 -15.795 1.00 94.88 716 VAL A O 1
ATOM 5455 N N . LEU A 1 717 ? 26.220 -21.592 -14.930 1.00 94.25 717 LEU A N 1
ATOM 5456 C CA . LEU A 1 717 ? 27.011 -21.821 -13.726 1.00 94.25 717 LEU A CA 1
ATOM 5457 C C . LEU A 1 717 ? 26.108 -21.950 -12.495 1.00 94.25 717 LEU A C 1
ATOM 5459 O O . LEU A 1 717 ? 25.035 -21.345 -12.448 1.00 94.25 717 LEU A O 1
ATOM 5463 N N . LEU A 1 718 ? 26.554 -22.722 -11.502 1.00 92.12 718 LEU A N 1
ATOM 5464 C CA . LEU A 1 718 ? 25.810 -22.999 -10.270 1.00 92.12 718 LEU A CA 1
ATOM 5465 C C . LEU A 1 718 ? 26.511 -22.378 -9.051 1.00 92.12 718 LEU A C 1
ATOM 5467 O O . LEU A 1 718 ? 27.699 -22.615 -8.802 1.00 92.12 718 LEU A O 1
ATOM 5471 N N . ASP A 1 719 ? 25.771 -21.590 -8.270 1.00 87.56 719 ASP A N 1
ATOM 5472 C CA . ASP A 1 719 ? 26.245 -21.079 -6.979 1.00 87.56 719 ASP A CA 1
ATOM 5473 C C . ASP A 1 719 ? 26.090 -22.113 -5.845 1.00 87.56 719 ASP A C 1
ATOM 5475 O O . ASP A 1 719 ? 25.732 -23.272 -6.075 1.00 87.56 719 ASP A O 1
ATOM 5479 N N . GLY A 1 720 ? 26.457 -21.727 -4.617 1.00 82.44 720 GLY A N 1
ATOM 5480 C CA . GLY A 1 720 ? 26.516 -22.626 -3.456 1.00 82.44 720 GLY A CA 1
ATOM 5481 C C . GLY A 1 720 ? 25.186 -23.295 -3.115 1.00 82.44 720 GLY A C 1
ATOM 5482 O O . GLY A 1 720 ? 25.185 -24.430 -2.646 1.00 82.44 720 GLY A O 1
ATOM 5483 N N . ASP A 1 721 ? 24.081 -22.629 -3.439 1.00 82.75 721 ASP A N 1
ATOM 5484 C CA . ASP A 1 721 ? 22.713 -23.047 -3.140 1.00 82.75 721 ASP A CA 1
ATOM 5485 C C . ASP A 1 721 ? 22.041 -23.711 -4.370 1.00 82.75 721 ASP A C 1
ATOM 5487 O O . ASP A 1 721 ? 20.823 -23.872 -4.427 1.00 82.75 721 ASP A O 1
ATOM 5491 N N . MET A 1 722 ? 22.854 -24.111 -5.365 1.00 84.88 722 MET A N 1
ATOM 5492 C CA . MET A 1 722 ? 22.467 -24.724 -6.649 1.00 84.88 722 MET A CA 1
ATOM 5493 C C . MET A 1 722 ? 21.536 -23.853 -7.515 1.00 84.88 722 MET A C 1
ATOM 5495 O O . MET A 1 722 ? 20.832 -24.368 -8.387 1.00 84.88 722 MET A O 1
ATOM 5499 N N . THR A 1 723 ? 21.555 -22.527 -7.330 1.00 87.38 723 THR A N 1
ATOM 5500 C CA . THR A 1 723 ? 20.808 -21.597 -8.190 1.00 87.38 723 THR A CA 1
ATOM 5501 C C . THR A 1 723 ? 21.539 -21.440 -9.521 1.00 87.38 723 THR A C 1
ATOM 5503 O O . THR A 1 723 ? 22.742 -21.163 -9.555 1.00 87.38 723 THR A O 1
ATOM 5506 N N . ALA A 1 724 ? 20.821 -21.588 -10.638 1.00 92.38 724 ALA A N 1
ATOM 5507 C CA . ALA A 1 724 ? 21.440 -21.501 -11.958 1.00 92.38 724 ALA A CA 1
ATOM 5508 C C . ALA A 1 724 ? 21.583 -20.051 -12.446 1.00 92.38 724 ALA A C 1
ATOM 5510 O O . ALA A 1 724 ? 20.671 -19.226 -12.299 1.00 92.38 724 ALA A O 1
ATOM 5511 N N . LYS A 1 725 ? 22.735 -19.745 -13.055 1.00 94.62 725 LYS A N 1
ATOM 5512 C CA . LYS A 1 725 ? 23.105 -18.415 -13.556 1.00 94.62 725 LYS A CA 1
ATOM 5513 C C . LYS A 1 725 ? 23.725 -18.499 -14.952 1.00 94.62 725 LYS A C 1
ATOM 5515 O O . LYS A 1 725 ? 24.750 -19.149 -15.129 1.00 94.62 725 LYS A O 1
ATOM 5520 N N . ILE A 1 726 ? 23.139 -17.815 -15.936 1.00 94.81 726 ILE A N 1
ATOM 5521 C CA . ILE A 1 726 ? 23.670 -17.779 -17.313 1.00 94.81 726 ILE A CA 1
ATOM 5522 C C . ILE A 1 726 ? 24.821 -16.762 -17.420 1.00 94.81 726 ILE A C 1
ATOM 5524 O O . ILE A 1 726 ? 24.712 -15.644 -16.902 1.00 94.81 726 ILE A O 1
ATOM 5528 N N . GLY A 1 727 ? 25.913 -17.144 -18.088 1.00 90.06 727 GLY A N 1
ATOM 5529 C CA . GLY A 1 727 ? 27.092 -16.316 -18.358 1.00 90.06 727 GLY A CA 1
ATOM 5530 C C . GLY A 1 727 ? 27.704 -16.537 -19.750 1.00 90.06 727 GLY A C 1
ATOM 5531 O O . GLY A 1 727 ? 27.138 -17.217 -20.596 1.00 90.06 727 GLY A O 1
ATOM 5532 N N . ASP A 1 728 ? 28.885 -15.948 -19.962 1.00 87.19 728 ASP A N 1
ATOM 5533 C CA . ASP A 1 728 ? 29.593 -15.823 -21.251 1.00 87.19 728 ASP A CA 1
ATOM 5534 C C . ASP A 1 728 ? 28.805 -15.088 -22.352 1.00 87.19 728 ASP A C 1
ATOM 5536 O O . ASP A 1 728 ? 28.346 -15.651 -23.347 1.00 87.19 728 ASP A O 1
ATOM 5540 N N . PHE A 1 729 ? 28.693 -13.768 -22.197 1.00 88.69 729 PHE A N 1
ATOM 5541 C CA . PHE A 1 729 ? 27.947 -12.908 -23.122 1.00 88.69 729 PHE A CA 1
ATOM 5542 C C . PHE A 1 729 ? 28.748 -12.498 -24.374 1.00 88.69 729 PHE A C 1
ATOM 5544 O O . PHE A 1 729 ? 28.318 -11.620 -25.123 1.00 88.69 729 PHE A O 1
ATOM 5551 N N . GLY A 1 730 ? 29.890 -13.137 -24.653 1.00 82.94 730 GLY A N 1
ATOM 5552 C CA . GLY A 1 730 ? 30.780 -12.774 -25.764 1.00 82.94 730 GLY A CA 1
ATOM 5553 C C . GLY A 1 730 ? 30.142 -12.811 -27.163 1.00 82.94 730 GLY A C 1
ATOM 5554 O O . GLY A 1 730 ? 30.522 -12.049 -28.059 1.00 82.94 730 GLY A O 1
ATOM 5555 N N . LEU A 1 731 ? 29.133 -13.664 -27.360 1.00 82.00 731 LEU A N 1
ATOM 5556 C CA . LEU A 1 731 ? 28.388 -13.780 -28.621 1.00 82.00 731 LEU A CA 1
ATOM 5557 C C . LEU A 1 731 ? 27.040 -13.037 -28.621 1.00 82.00 731 LEU A C 1
ATOM 5559 O O . LEU A 1 731 ? 26.424 -12.916 -29.684 1.00 82.00 731 LEU A O 1
ATOM 5563 N N . ALA A 1 732 ? 26.615 -12.485 -27.483 1.00 86.69 732 ALA A N 1
ATOM 5564 C CA . ALA A 1 732 ? 25.298 -11.879 -27.309 1.00 86.69 732 ALA A CA 1
ATOM 5565 C C . ALA A 1 732 ? 25.133 -10.553 -28.078 1.00 86.69 732 ALA A C 1
ATOM 5567 O O . ALA A 1 732 ? 26.110 -9.880 -28.414 1.00 86.69 732 ALA A O 1
ATOM 5568 N N . ARG A 1 733 ? 23.892 -10.174 -28.407 1.00 83.81 733 ARG A N 1
ATOM 5569 C CA . ARG A 1 733 ? 23.570 -8.996 -29.235 1.00 83.81 733 ARG A CA 1
ATOM 5570 C C . ARG A 1 733 ? 22.304 -8.272 -28.778 1.00 83.81 733 ARG A C 1
ATOM 5572 O O . ARG A 1 733 ? 21.335 -8.902 -28.361 1.00 83.81 733 ARG A O 1
ATOM 5579 N N . LEU A 1 734 ? 22.305 -6.948 -28.945 1.00 75.75 734 LEU A N 1
ATOM 5580 C CA . LEU A 1 734 ? 21.126 -6.089 -28.809 1.00 75.75 734 LEU A CA 1
ATOM 5581 C C . LEU A 1 734 ? 20.330 -6.047 -30.116 1.00 75.75 734 LEU A C 1
ATOM 5583 O O . LEU A 1 734 ? 20.896 -5.850 -31.191 1.00 75.75 734 LEU A O 1
ATOM 5587 N N . HIS A 1 735 ? 19.010 -6.205 -30.028 1.00 66.75 735 HIS A N 1
ATOM 5588 C CA . HIS A 1 735 ? 18.109 -6.179 -31.178 1.00 66.75 735 HIS A CA 1
ATOM 5589 C C . HIS A 1 735 ? 17.473 -4.786 -31.343 1.00 66.75 735 HIS A C 1
ATOM 5591 O O . HIS A 1 735 ? 16.331 -4.538 -30.943 1.00 66.75 735 HIS A O 1
ATOM 5597 N N . THR A 1 736 ? 18.232 -3.841 -31.904 1.00 45.38 736 THR A N 1
ATOM 5598 C CA . THR A 1 736 ? 17.802 -2.447 -32.086 1.00 45.38 736 THR A CA 1
ATOM 5599 C C . THR A 1 736 ? 16.749 -2.294 -33.190 1.00 45.38 736 THR A C 1
ATOM 5601 O O . THR A 1 736 ? 16.947 -2.696 -34.333 1.00 45.38 736 THR A O 1
ATOM 5604 N N . GLN A 1 737 ? 15.628 -1.630 -32.880 1.00 35.84 737 GLN A N 1
ATOM 5605 C CA . GLN A 1 737 ? 14.662 -1.167 -33.890 1.00 35.84 737 GLN A CA 1
ATOM 5606 C C . GLN A 1 737 ? 15.063 0.207 -34.448 1.00 35.84 737 GLN A C 1
ATOM 5608 O O . GLN A 1 737 ? 14.307 1.175 -34.357 1.00 35.84 737 GLN A O 1
ATOM 5613 N N . THR A 1 738 ? 16.267 0.306 -35.012 1.00 29.14 738 THR A N 1
ATOM 5614 C CA . THR A 1 738 ? 16.677 1.476 -35.799 1.00 29.14 738 THR A CA 1
ATOM 5615 C C . THR A 1 738 ? 16.072 1.437 -37.206 1.00 29.14 738 THR A C 1
ATOM 5617 O O . THR A 1 738 ? 15.730 0.387 -37.748 1.00 29.14 738 THR A O 1
ATOM 5620 N N . SER A 1 739 ? 15.845 2.624 -37.767 1.00 28.45 739 SER A N 1
ATOM 5621 C CA . SER A 1 739 ? 15.108 2.853 -39.016 1.00 28.45 739 SER A CA 1
ATOM 5622 C C . SER A 1 739 ? 15.745 2.210 -40.254 1.00 28.45 739 SER A C 1
ATOM 5624 O O . SER A 1 739 ? 16.950 2.005 -40.296 1.00 28.45 739 SER A O 1
ATOM 5626 N N . ALA A 1 740 ? 14.943 1.995 -41.305 1.00 30.81 740 ALA A N 1
ATOM 5627 C CA . ALA A 1 740 ? 15.346 1.405 -42.590 1.00 30.81 740 ALA A CA 1
ATOM 5628 C C . ALA A 1 740 ? 16.232 2.322 -43.473 1.00 30.81 740 ALA A C 1
ATOM 5630 O O . ALA A 1 740 ? 15.893 2.631 -44.617 1.00 30.81 740 ALA A O 1
ATOM 5631 N N . ARG A 1 741 ? 17.353 2.786 -42.917 1.00 31.55 741 ARG A N 1
ATOM 5632 C CA . ARG A 1 741 ? 18.497 3.417 -43.583 1.00 31.55 741 ARG A CA 1
ATOM 5633 C C . ARG A 1 741 ? 19.737 2.990 -42.796 1.00 31.55 741 ARG A C 1
ATOM 5635 O O . ARG A 1 741 ? 19.792 3.317 -41.618 1.00 31.55 741 ARG A O 1
ATOM 5642 N N . ASP A 1 742 ? 20.606 2.222 -43.465 1.00 29.17 742 ASP A N 1
ATOM 5643 C CA . ASP A 1 742 ? 21.947 1.716 -43.075 1.00 29.17 742 ASP A CA 1
ATOM 5644 C C . ASP A 1 742 ? 22.163 0.198 -43.319 1.00 29.17 742 ASP A C 1
ATOM 5646 O O . ASP A 1 742 ? 23.234 -0.332 -43.028 1.00 29.17 742 ASP A O 1
ATOM 5650 N N . GLU A 1 743 ? 21.227 -0.518 -43.967 1.00 38.53 743 GLU A N 1
ATOM 5651 C CA . GLU A 1 743 ? 21.482 -1.875 -44.508 1.00 38.53 743 GLU A CA 1
ATOM 5652 C C . GLU A 1 743 ? 22.342 -1.863 -45.798 1.00 38.53 743 GLU A C 1
ATOM 5654 O O . GLU A 1 743 ? 21.953 -2.440 -46.809 1.00 38.53 743 GLU A O 1
ATOM 5659 N N . GLU A 1 744 ? 23.522 -1.223 -45.787 1.00 37.53 744 GLU A N 1
ATOM 5660 C CA . GLU A 1 744 ? 24.483 -1.343 -46.907 1.00 37.53 744 GLU A CA 1
ATOM 5661 C C . GLU A 1 744 ? 25.982 -1.316 -46.526 1.00 37.53 744 GLU A C 1
ATOM 5663 O O . GLU A 1 744 ? 26.837 -1.093 -47.378 1.00 37.53 744 GLU A O 1
ATOM 5668 N N . SER A 1 745 ? 26.354 -1.630 -45.274 1.00 33.34 745 SER A N 1
ATOM 5669 C CA . SER A 1 745 ? 27.684 -2.220 -45.010 1.00 33.34 745 SER A CA 1
ATOM 5670 C C . SER A 1 745 ? 27.782 -2.992 -43.686 1.00 33.34 745 SER A C 1
ATOM 5672 O O . SER A 1 745 ? 27.484 -2.463 -42.623 1.00 33.34 745 SER A O 1
ATOM 5674 N N . VAL A 1 746 ? 28.234 -4.251 -43.757 1.00 33.72 746 VAL A N 1
ATOM 5675 C CA . VAL A 1 746 ? 29.377 -4.825 -43.007 1.00 33.72 746 VAL A CA 1
ATOM 5676 C C . VAL A 1 746 ? 29.538 -6.302 -43.405 1.00 33.72 746 VAL A C 1
ATOM 5678 O O . VAL A 1 746 ? 28.569 -7.038 -43.561 1.00 33.72 746 VAL A O 1
ATOM 5681 N N . SER A 1 747 ? 30.794 -6.697 -43.611 1.00 28.80 747 SER A N 1
ATOM 5682 C CA . SER A 1 747 ? 31.295 -7.948 -44.201 1.00 28.80 747 SER A CA 1
ATOM 5683 C C . SER A 1 747 ? 30.493 -9.244 -44.001 1.00 28.80 747 SER A C 1
ATOM 5685 O O . SER A 1 747 ? 30.259 -9.697 -42.879 1.00 28.80 747 SER A O 1
ATOM 5687 N N . THR A 1 748 ? 30.307 -9.958 -45.111 1.00 33.62 748 THR A N 1
ATOM 5688 C CA . THR A 1 748 ? 30.170 -11.419 -45.152 1.00 33.62 748 THR A CA 1
ATOM 5689 C C . THR A 1 748 ? 31.411 -12.118 -44.579 1.00 33.62 748 THR A C 1
ATOM 5691 O O . THR A 1 748 ? 32.468 -12.116 -45.213 1.00 33.62 748 THR A O 1
ATOM 5694 N N . THR A 1 749 ? 31.274 -12.802 -43.444 1.00 36.25 749 THR A N 1
ATOM 5695 C CA . THR A 1 749 ? 32.164 -13.904 -43.036 1.00 36.25 749 THR A CA 1
ATOM 5696 C C . THR A 1 749 ? 31.321 -15.064 -42.505 1.00 36.25 749 THR A C 1
ATOM 5698 O O . THR A 1 749 ? 30.520 -14.900 -41.585 1.00 36.25 749 THR A O 1
ATOM 5701 N N . HIS A 1 750 ? 31.471 -16.247 -43.111 1.00 41.88 750 HIS A N 1
ATOM 5702 C CA . HIS A 1 750 ? 30.717 -17.456 -42.755 1.00 41.88 750 HIS A CA 1
ATOM 5703 C C . HIS A 1 750 ? 31.274 -18.122 -41.486 1.00 41.88 750 HIS A C 1
ATOM 5705 O O . HIS A 1 750 ? 31.826 -19.217 -41.539 1.00 41.88 750 HIS A O 1
ATOM 5711 N N . ASN A 1 751 ? 31.082 -17.479 -40.334 1.00 49.41 751 ASN A N 1
ATOM 5712 C CA . ASN A 1 751 ? 31.253 -18.127 -39.036 1.00 49.41 751 ASN A CA 1
ATOM 5713 C C . ASN A 1 751 ? 29.868 -18.475 -38.477 1.00 49.41 751 ASN A C 1
ATOM 5715 O O . ASN A 1 751 ? 29.082 -17.580 -38.154 1.00 49.41 751 ASN A O 1
ATOM 5719 N N . MET A 1 752 ? 29.575 -19.774 -38.378 1.00 55.06 752 MET A N 1
ATOM 5720 C CA . MET A 1 752 ? 28.386 -20.293 -37.693 1.00 55.06 752 MET A CA 1
ATOM 5721 C C . MET A 1 752 ? 28.413 -19.822 -36.228 1.00 55.06 752 MET A C 1
ATOM 5723 O O . MET A 1 752 ? 29.481 -19.804 -35.614 1.00 55.06 752 MET A O 1
ATOM 5727 N N . LYS A 1 753 ? 27.274 -19.379 -35.684 1.00 62.97 753 LYS A N 1
ATOM 5728 C CA . LYS A 1 753 ? 27.192 -18.789 -34.335 1.00 62.97 753 LYS A CA 1
ATOM 5729 C C . LYS A 1 753 ? 26.455 -19.719 -33.378 1.00 62.97 753 LYS A C 1
ATOM 5731 O O . LYS A 1 753 ? 25.430 -20.286 -33.753 1.00 62.97 753 LYS A O 1
ATOM 5736 N N . GLY A 1 754 ? 26.971 -19.809 -32.155 1.00 71.31 754 GLY A N 1
ATOM 5737 C CA . GLY A 1 754 ? 26.560 -20.794 -31.158 1.00 71.31 754 GLY A CA 1
ATOM 5738 C C . GLY A 1 754 ? 27.346 -22.102 -31.276 1.00 71.31 754 GLY A C 1
ATOM 5739 O O . GLY A 1 754 ? 28.038 -22.353 -32.264 1.00 71.31 754 GLY A O 1
ATOM 5740 N N . THR A 1 755 ? 27.251 -22.930 -30.243 1.00 83.06 755 THR A N 1
ATOM 5741 C CA . THR A 1 755 ? 27.991 -24.192 -30.120 1.00 83.06 755 THR A CA 1
ATOM 5742 C C . THR A 1 755 ? 27.293 -25.347 -30.842 1.00 83.06 755 THR A C 1
ATOM 5744 O O . THR A 1 755 ? 26.076 -25.510 -30.741 1.00 83.06 755 THR A O 1
ATOM 5747 N N . ILE A 1 756 ? 28.070 -26.169 -31.559 1.00 81.81 756 ILE A N 1
ATOM 5748 C CA . ILE A 1 756 ? 27.592 -27.338 -32.324 1.00 81.81 756 ILE A CA 1
ATOM 5749 C C . ILE A 1 756 ? 26.725 -28.246 -31.433 1.00 81.81 756 ILE A C 1
ATOM 5751 O O . ILE A 1 756 ? 27.060 -28.491 -30.279 1.00 81.81 756 ILE A O 1
ATOM 5755 N N . GLY A 1 757 ? 25.592 -28.712 -31.968 1.00 84.06 757 GLY A N 1
ATOM 5756 C CA . GLY A 1 757 ? 24.551 -29.439 -31.227 1.00 84.06 757 GLY A CA 1
ATOM 5757 C C . GLY A 1 757 ? 23.402 -28.542 -30.748 1.00 84.06 757 GLY A C 1
ATOM 5758 O O . GLY A 1 757 ? 22.243 -28.936 -30.848 1.00 84.06 757 GLY A O 1
ATOM 5759 N N . TYR A 1 758 ? 23.698 -27.306 -30.331 1.00 90.00 758 TYR A N 1
ATOM 5760 C CA . TYR A 1 758 ? 22.710 -26.341 -29.819 1.00 90.00 758 TYR A CA 1
ATOM 5761 C C . TYR A 1 758 ? 22.289 -25.289 -30.858 1.00 90.00 758 TYR A C 1
ATOM 5763 O O . TYR A 1 758 ? 21.336 -24.543 -30.622 1.00 90.00 758 TYR A O 1
ATOM 5771 N N . ILE A 1 759 ? 22.988 -25.212 -31.999 1.00 86.69 759 ILE A N 1
ATOM 5772 C CA . ILE A 1 759 ? 22.714 -24.254 -33.082 1.00 86.69 759 ILE A CA 1
ATOM 5773 C C . ILE A 1 759 ? 21.313 -24.513 -33.682 1.00 86.69 759 ILE A C 1
ATOM 5775 O O . ILE A 1 759 ? 21.064 -25.620 -34.165 1.00 86.69 759 ILE A O 1
ATOM 5779 N N . PRO A 1 760 ? 20.417 -23.508 -33.718 1.00 86.56 760 PRO A N 1
ATOM 5780 C CA . PRO A 1 760 ? 19.126 -23.605 -34.399 1.00 86.56 760 PRO A CA 1
ATOM 5781 C C . PRO A 1 760 ? 19.276 -23.870 -35.908 1.00 86.56 760 PRO A C 1
ATOM 5783 O O . PRO A 1 760 ? 20.136 -23.254 -36.550 1.00 86.56 760 PRO A O 1
ATOM 5786 N N . PRO A 1 761 ? 18.433 -24.728 -36.518 1.00 83.94 761 PRO A N 1
ATOM 5787 C CA . PRO A 1 761 ? 18.582 -25.129 -37.920 1.00 83.94 761 PRO A CA 1
ATOM 5788 C C . PRO A 1 761 ? 18.541 -23.942 -38.894 1.00 83.94 761 PRO A C 1
ATOM 5790 O O . PRO A 1 761 ? 19.267 -23.932 -39.887 1.00 83.94 761 PRO A O 1
ATOM 5793 N N . GLU A 1 762 ? 17.769 -22.892 -38.596 1.00 82.25 762 GLU A N 1
ATOM 5794 C CA . GLU A 1 762 ? 17.681 -21.685 -39.422 1.00 82.25 762 GLU A CA 1
ATOM 5795 C C . GLU A 1 762 ? 19.008 -20.911 -39.543 1.00 82.25 762 GLU A C 1
ATOM 5797 O O . GLU A 1 762 ? 19.245 -20.265 -40.567 1.00 82.25 762 GLU A O 1
ATOM 5802 N N . TYR A 1 763 ? 19.914 -21.006 -38.560 1.00 81.69 763 TYR A N 1
ATOM 5803 C CA . TYR A 1 763 ? 21.230 -20.357 -38.642 1.00 81.69 763 TYR A CA 1
ATOM 5804 C C . TYR A 1 763 ? 22.132 -21.044 -39.682 1.00 81.69 763 TYR A C 1
ATOM 5806 O O . TYR A 1 763 ? 22.954 -20.375 -40.309 1.00 81.69 763 TYR A O 1
ATOM 5814 N N . GLY A 1 764 ? 21.933 -22.344 -39.944 1.00 66.88 764 GLY A N 1
ATOM 5815 C CA . GLY A 1 764 ? 22.613 -23.067 -41.025 1.00 66.88 764 GLY A CA 1
ATOM 5816 C C . GLY A 1 764 ? 22.235 -22.574 -42.427 1.00 66.88 764 GLY A C 1
ATOM 5817 O O . GLY A 1 764 ? 23.050 -22.644 -43.343 1.00 66.88 764 GLY A O 1
ATOM 5818 N N . TYR A 1 765 ? 21.043 -21.989 -42.577 1.00 67.94 765 TYR A N 1
ATOM 5819 C CA . TYR A 1 765 ? 20.571 -21.358 -43.816 1.00 67.94 765 TYR A CA 1
ATOM 5820 C C . TYR A 1 765 ? 20.857 -19.843 -43.875 1.00 67.94 765 TYR A C 1
ATOM 5822 O O . TYR A 1 765 ? 20.355 -19.153 -44.762 1.00 67.94 765 TYR A O 1
ATOM 5830 N N . GLY A 1 766 ? 21.664 -19.309 -42.949 1.00 63.09 766 GLY A N 1
ATOM 5831 C CA . GLY A 1 766 ? 22.090 -17.905 -42.947 1.00 63.09 766 GLY A CA 1
ATOM 5832 C C . GLY A 1 766 ? 21.102 -16.912 -42.322 1.00 63.09 766 GLY A C 1
ATOM 5833 O O . GLY A 1 766 ? 21.207 -15.713 -42.582 1.00 63.09 766 GLY A O 1
ATOM 5834 N N . ALA A 1 767 ? 20.146 -17.368 -41.504 1.00 69.00 767 ALA A N 1
ATOM 5835 C CA . ALA A 1 767 ? 19.235 -16.469 -40.794 1.00 69.00 767 ALA A CA 1
ATOM 5836 C C . ALA A 1 767 ? 19.965 -15.543 -39.793 1.00 69.00 767 ALA A C 1
ATOM 5838 O O . ALA A 1 767 ? 20.980 -15.909 -39.195 1.00 69.00 767 ALA A O 1
ATOM 5839 N N . LYS A 1 768 ? 19.417 -14.337 -39.568 1.00 75.12 768 LYS A N 1
ATOM 5840 C CA . LYS A 1 768 ? 19.869 -13.429 -38.495 1.00 75.12 768 LYS A CA 1
ATOM 5841 C C . LYS A 1 768 ? 19.530 -14.041 -37.119 1.00 75.12 768 LYS A C 1
ATOM 5843 O O . LYS A 1 768 ? 18.504 -14.701 -36.967 1.00 75.12 768 LYS A O 1
ATOM 5848 N N . THR A 1 769 ? 20.368 -13.793 -36.111 1.00 80.44 769 THR A N 1
ATOM 5849 C CA . THR A 1 769 ? 20.185 -14.301 -34.737 1.00 80.44 769 THR A CA 1
ATOM 5850 C C . THR A 1 769 ? 18.904 -13.768 -34.086 1.00 80.44 769 THR A C 1
ATOM 5852 O O . THR A 1 769 ? 18.592 -12.583 -34.223 1.00 80.44 769 THR A O 1
ATOM 5855 N N . SER A 1 770 ? 18.169 -14.623 -33.365 1.00 87.06 770 SER A N 1
ATOM 5856 C CA . SER A 1 770 ? 16.853 -14.303 -32.789 1.00 87.06 770 SER A CA 1
ATOM 5857 C C . SER A 1 770 ? 16.616 -14.959 -31.424 1.00 87.06 770 SER A C 1
ATOM 5859 O O . SER A 1 770 ? 17.198 -15.998 -31.120 1.00 87.06 770 SER A O 1
ATOM 5861 N N . THR A 1 771 ? 15.697 -14.397 -30.633 1.00 88.12 771 THR A N 1
ATOM 5862 C CA . THR A 1 771 ? 15.261 -14.962 -29.341 1.00 88.12 771 THR A CA 1
ATOM 5863 C C . THR A 1 771 ? 14.639 -16.356 -29.480 1.00 88.12 771 THR A C 1
ATOM 5865 O O . THR A 1 771 ? 14.815 -17.205 -28.610 1.00 88.12 771 THR A O 1
ATOM 5868 N N . SER A 1 772 ? 13.970 -16.644 -30.603 1.00 87.25 772 SER A N 1
ATOM 5869 C CA . SER A 1 772 ? 13.482 -17.991 -30.935 1.00 87.25 772 SER A CA 1
ATOM 5870 C C . SER A 1 772 ? 14.616 -19.002 -31.142 1.00 87.25 772 SER A C 1
ATOM 5872 O O . SER A 1 772 ? 14.384 -20.205 -31.021 1.00 87.25 772 SER A O 1
ATOM 5874 N N . GLY A 1 773 ? 15.829 -18.536 -31.451 1.00 88.12 773 GLY A N 1
ATOM 5875 C CA . GLY A 1 773 ? 17.035 -19.357 -31.504 1.00 88.12 773 GLY A CA 1
ATOM 5876 C C . GLY A 1 773 ? 17.533 -19.740 -30.111 1.00 88.12 773 GLY A C 1
ATOM 5877 O O . GLY A 1 773 ? 17.728 -20.920 -29.847 1.00 88.12 773 GLY A O 1
ATOM 5878 N N . ASP A 1 774 ? 17.624 -18.781 -29.185 1.00 91.94 774 ASP A N 1
ATOM 5879 C CA . ASP A 1 774 ? 17.985 -19.067 -27.785 1.00 91.94 774 ASP A CA 1
ATOM 5880 C C . ASP A 1 774 ? 16.971 -20.016 -27.113 1.00 91.94 774 ASP A C 1
ATOM 5882 O O . ASP A 1 774 ? 17.357 -20.893 -26.341 1.00 91.94 774 ASP A O 1
ATOM 5886 N N . VAL A 1 775 ? 15.678 -19.910 -27.462 1.00 92.25 775 VAL A N 1
ATOM 5887 C CA . VAL A 1 775 ? 14.638 -20.877 -27.056 1.00 92.25 775 VAL A CA 1
ATOM 5888 C C . VAL A 1 775 ? 14.934 -22.289 -27.570 1.00 92.25 775 VAL A C 1
ATOM 5890 O O . VAL A 1 775 ? 14.777 -23.246 -26.816 1.00 92.25 775 VAL A O 1
ATOM 5893 N N . TYR A 1 776 ? 15.375 -22.445 -28.822 1.00 93.12 776 TYR A N 1
ATOM 5894 C CA . TYR A 1 776 ? 15.744 -23.754 -29.371 1.00 93.12 776 TYR A CA 1
ATOM 5895 C C . TYR A 1 776 ? 16.946 -24.346 -28.624 1.00 93.12 776 TYR A C 1
ATOM 5897 O O . TYR A 1 776 ? 16.886 -25.491 -28.181 1.00 93.12 776 TYR A O 1
ATOM 5905 N N . SER A 1 777 ? 18.001 -23.556 -28.406 1.00 93.88 777 SER A N 1
ATOM 5906 C CA . SER A 1 777 ? 19.196 -23.991 -27.670 1.00 93.88 777 SER A CA 1
ATOM 5907 C C . SER A 1 777 ? 18.875 -24.372 -26.213 1.00 93.88 777 SER A C 1
ATOM 5909 O O . SER A 1 777 ? 19.337 -25.405 -25.729 1.00 93.88 777 SER A O 1
ATOM 5911 N N . TYR A 1 778 ? 17.993 -23.618 -25.544 1.00 95.44 778 TYR A N 1
ATOM 5912 C CA . TYR A 1 778 ? 17.426 -23.981 -24.239 1.00 95.44 778 TYR A CA 1
ATOM 5913 C C . TYR A 1 778 ? 16.652 -25.309 -24.281 1.00 95.44 778 TYR A C 1
ATOM 5915 O O . TYR A 1 778 ? 16.818 -26.149 -23.401 1.00 95.44 778 TYR A O 1
ATOM 5923 N N . GLY A 1 779 ? 15.851 -25.536 -25.324 1.00 93.38 779 GLY A N 1
ATOM 5924 C CA . GLY A 1 779 ? 15.134 -26.793 -25.528 1.00 93.38 779 GLY A CA 1
ATOM 5925 C C . GLY A 1 779 ? 16.054 -28.009 -25.674 1.00 93.38 779 GLY A C 1
ATOM 5926 O O . GLY A 1 779 ? 15.779 -29.048 -25.080 1.00 93.38 779 GLY A O 1
ATOM 5927 N N . ILE A 1 780 ? 17.168 -27.877 -26.401 1.00 94.75 780 ILE A N 1
ATOM 5928 C CA . ILE A 1 780 ? 18.187 -28.936 -26.516 1.00 94.75 780 ILE A CA 1
ATOM 5929 C C . ILE A 1 780 ? 18.818 -29.232 -25.145 1.00 94.75 780 ILE A C 1
ATOM 5931 O O . ILE A 1 780 ? 18.903 -30.393 -24.750 1.00 94.75 780 ILE A O 1
ATOM 5935 N N . MET A 1 781 ? 19.174 -28.193 -24.384 1.00 94.75 781 MET A N 1
ATOM 5936 C CA . MET A 1 781 ? 19.736 -28.328 -23.035 1.00 94.75 781 MET A CA 1
ATOM 5937 C C . MET A 1 781 ? 18.754 -28.963 -22.027 1.00 94.75 781 MET A C 1
ATOM 5939 O O . MET A 1 781 ? 19.178 -29.711 -21.147 1.00 94.75 781 MET A O 1
ATOM 5943 N N . LEU A 1 782 ? 17.441 -28.725 -22.160 1.00 93.69 782 LEU A N 1
ATOM 5944 C CA . LEU A 1 782 ? 16.424 -29.448 -21.381 1.00 93.69 782 LEU A CA 1
ATOM 5945 C C . LEU A 1 782 ? 16.437 -30.952 -21.691 1.00 93.69 782 LEU A C 1
ATOM 5947 O O . LEU A 1 782 ? 16.437 -31.758 -20.762 1.00 93.69 782 LEU A O 1
ATOM 5951 N N . LEU A 1 783 ? 16.469 -31.336 -22.975 1.00 92.88 783 LEU A N 1
ATOM 5952 C CA . LEU A 1 783 ? 16.542 -32.749 -23.367 1.00 92.88 783 LEU A CA 1
ATOM 5953 C C . LEU A 1 783 ? 17.814 -33.409 -22.820 1.00 92.88 783 LEU A C 1
ATOM 5955 O O . LEU A 1 783 ? 17.747 -34.511 -22.285 1.00 92.88 783 LEU A O 1
ATOM 5959 N N . GLU A 1 784 ? 18.957 -32.733 -22.890 1.00 93.75 784 GLU A N 1
ATOM 5960 C CA . GLU A 1 784 ? 20.235 -33.237 -22.379 1.00 93.75 784 GLU A CA 1
ATOM 5961 C C . GLU A 1 784 ? 20.236 -33.442 -20.853 1.00 93.75 784 GLU A C 1
ATOM 5963 O O . GLU A 1 784 ? 20.655 -34.501 -20.386 1.00 93.75 784 GLU A O 1
ATOM 5968 N N . MET A 1 785 ? 19.695 -32.502 -20.064 1.00 91.75 785 MET A N 1
ATOM 5969 C CA . MET A 1 785 ? 19.565 -32.670 -18.604 1.00 91.75 785 MET A CA 1
ATOM 5970 C C . MET A 1 785 ? 18.687 -33.869 -18.209 1.00 91.75 785 MET A C 1
ATOM 5972 O O . MET A 1 785 ? 18.976 -34.542 -17.214 1.00 91.75 785 MET A O 1
ATOM 5976 N N . ILE A 1 786 ? 17.613 -34.116 -18.970 1.00 89.88 786 ILE A N 1
ATOM 5977 C CA . ILE A 1 786 ? 16.612 -35.159 -18.693 1.00 89.88 786 ILE A CA 1
ATOM 5978 C C . ILE A 1 786 ? 17.072 -36.542 -19.180 1.00 89.88 786 ILE A C 1
ATOM 5980 O O . ILE A 1 786 ? 16.770 -37.545 -18.539 1.00 89.88 786 ILE A O 1
ATOM 5984 N N . THR A 1 787 ? 17.797 -36.612 -20.297 1.00 90.31 787 THR A N 1
ATOM 5985 C CA . THR A 1 787 ? 18.257 -37.877 -20.908 1.00 90.31 787 THR A CA 1
ATOM 5986 C C . THR A 1 787 ? 19.676 -38.277 -20.492 1.00 90.31 787 THR A C 1
ATOM 5988 O O . THR A 1 787 ? 20.074 -39.425 -20.676 1.00 90.31 787 THR A O 1
ATOM 5991 N N . GLY A 1 788 ? 20.473 -37.332 -19.978 1.00 88.69 788 GLY A N 1
ATOM 5992 C CA . GLY A 1 788 ? 21.910 -37.518 -19.761 1.00 88.69 788 GLY A CA 1
ATOM 5993 C C . GLY A 1 788 ? 22.709 -37.647 -21.066 1.00 88.69 788 GLY A C 1
ATOM 5994 O O . GLY A 1 788 ? 23.859 -38.089 -21.034 1.00 88.69 788 GLY A O 1
ATOM 5995 N N . LYS A 1 789 ? 22.111 -37.307 -22.221 1.00 89.31 789 LYS A N 1
ATOM 5996 C CA . LYS A 1 789 ? 22.697 -37.473 -23.557 1.00 89.31 789 LYS A CA 1
ATOM 5997 C C . LYS A 1 789 ? 23.039 -36.142 -24.209 1.00 89.31 789 LYS A C 1
ATOM 5999 O O . LYS A 1 789 ? 22.168 -35.307 -24.436 1.00 89.31 789 LYS A O 1
ATOM 6004 N N . SER A 1 790 ? 24.311 -35.990 -24.573 1.00 89.31 790 SER A N 1
ATOM 6005 C CA . SER A 1 790 ? 24.782 -34.808 -25.290 1.00 89.31 790 SER A CA 1
ATOM 6006 C C . SER A 1 790 ? 24.221 -34.758 -26.716 1.00 89.31 790 SER A C 1
ATOM 6008 O O . SER A 1 790 ? 24.182 -35.799 -27.378 1.00 89.31 790 SER A O 1
ATOM 6010 N N . PRO A 1 791 ? 23.844 -33.580 -27.254 1.00 89.25 791 PRO A N 1
ATOM 6011 C CA . PRO A 1 791 ? 23.357 -33.453 -28.633 1.00 89.25 791 PRO A CA 1
ATOM 6012 C C . PRO A 1 791 ? 24.387 -33.836 -29.712 1.00 89.25 791 PRO A C 1
ATOM 6014 O O . PRO A 1 791 ? 24.029 -33.901 -30.888 1.00 89.25 791 PRO A O 1
ATOM 6017 N N . VAL A 1 792 ? 25.644 -34.097 -29.329 1.00 87.12 792 VAL A N 1
ATOM 6018 C CA . VAL A 1 792 ? 26.737 -34.577 -30.195 1.00 87.12 792 VAL A CA 1
ATOM 6019 C C . VAL A 1 792 ? 27.278 -35.964 -29.789 1.00 87.12 792 VAL A C 1
ATOM 6021 O O . VAL A 1 792 ? 28.388 -36.329 -30.173 1.00 87.12 792 VAL A O 1
ATOM 6024 N N . ASP A 1 793 ? 26.514 -36.748 -29.015 1.00 86.31 793 ASP A N 1
ATOM 6025 C CA . ASP A 1 793 ? 26.824 -38.159 -28.724 1.00 86.31 793 ASP A CA 1
ATOM 6026 C C . ASP A 1 793 ? 26.954 -38.975 -30.030 1.00 86.31 793 ASP A C 1
ATOM 6028 O O . ASP A 1 793 ? 26.185 -38.792 -30.976 1.00 86.31 793 ASP A O 1
ATOM 6032 N N . GLN A 1 794 ? 27.915 -39.905 -30.072 1.00 82.62 794 GLN A N 1
ATOM 6033 C CA . GLN A 1 794 ? 28.215 -40.764 -31.225 1.00 82.62 794 GLN A CA 1
ATOM 6034 C C . GLN A 1 794 ? 27.030 -41.637 -31.678 1.00 82.62 794 GLN A C 1
ATOM 6036 O O . GLN A 1 794 ? 27.042 -42.138 -32.801 1.00 82.62 794 GLN A O 1
ATOM 6041 N N . MET A 1 795 ? 26.003 -41.821 -30.837 1.00 82.69 795 MET A N 1
ATOM 6042 C CA . MET A 1 795 ? 24.751 -42.480 -31.229 1.00 82.69 795 MET A CA 1
ATOM 6043 C C . MET A 1 795 ? 23.904 -41.677 -32.236 1.00 82.69 795 MET A C 1
ATOM 6045 O O . MET A 1 795 ? 23.000 -42.244 -32.851 1.00 82.69 795 MET A O 1
ATOM 6049 N N . PHE A 1 796 ? 24.166 -40.377 -32.412 1.00 83.94 796 PHE A N 1
ATOM 6050 C CA . PHE A 1 796 ? 23.431 -39.511 -33.334 1.00 83.94 796 PHE A CA 1
ATOM 6051 C C . PHE A 1 796 ? 24.181 -39.344 -34.662 1.00 83.94 796 PHE A C 1
ATOM 6053 O O . PHE A 1 796 ? 25.340 -38.935 -34.707 1.00 83.94 796 PHE A O 1
ATOM 6060 N N . GLY A 1 797 ? 23.508 -39.656 -35.771 1.00 68.19 797 GLY A N 1
ATOM 6061 C CA . GLY A 1 797 ? 24.103 -39.628 -37.104 1.00 68.19 797 GLY A CA 1
ATOM 6062 C C . GLY A 1 797 ? 23.076 -39.783 -38.224 1.00 68.19 797 GLY A C 1
ATOM 6063 O O . GLY A 1 797 ? 21.944 -40.229 -38.015 1.00 68.19 797 GLY A O 1
ATOM 6064 N N . GLY A 1 798 ? 23.471 -39.396 -39.439 1.00 74.50 798 GLY A N 1
ATOM 6065 C CA . GLY A 1 798 ? 22.552 -39.301 -40.574 1.00 74.50 798 GLY A CA 1
ATOM 6066 C C . GLY A 1 798 ? 21.480 -38.241 -40.315 1.00 74.50 798 GLY A C 1
ATOM 6067 O O . GLY A 1 798 ? 21.802 -37.097 -40.010 1.00 74.50 798 GLY A O 1
ATOM 6068 N N . GLU A 1 799 ? 20.206 -38.621 -40.413 1.00 73.50 799 GLU A N 1
ATOM 6069 C CA . GLU A 1 799 ? 19.086 -37.731 -40.080 1.00 73.50 799 GLU A CA 1
ATOM 6070 C C . GLU A 1 799 ? 18.680 -37.752 -38.594 1.00 73.50 799 GLU A C 1
ATOM 6072 O O . GLU A 1 799 ? 17.817 -36.959 -38.211 1.00 73.50 799 GLU A O 1
ATOM 6077 N N . MET A 1 800 ? 19.245 -38.643 -37.768 1.00 81.31 800 MET A N 1
ATOM 6078 C CA . MET A 1 800 ? 18.861 -38.819 -36.361 1.00 81.31 800 MET A CA 1
ATOM 6079 C C . MET A 1 800 ? 19.630 -37.866 -35.436 1.00 81.31 800 MET A C 1
ATOM 6081 O O . MET A 1 800 ? 20.844 -37.719 -35.555 1.00 81.31 800 MET A O 1
ATOM 6085 N N . ASN A 1 801 ? 18.927 -37.256 -34.480 1.00 85.62 801 ASN A N 1
ATOM 6086 C CA . ASN A 1 801 ? 19.480 -36.364 -33.459 1.00 85.62 801 ASN A CA 1
ATOM 6087 C C . ASN A 1 801 ? 18.729 -36.531 -32.120 1.00 85.62 801 ASN A C 1
ATOM 6089 O O . ASN A 1 801 ? 17.719 -37.235 -32.060 1.00 85.62 801 ASN A O 1
ATOM 6093 N N . LEU A 1 802 ? 19.209 -35.865 -31.062 1.00 88.75 802 LEU A N 1
ATOM 6094 C CA . LEU A 1 802 ? 18.625 -35.902 -29.711 1.00 88.75 802 LEU A CA 1
ATOM 6095 C C . LEU A 1 802 ? 17.120 -35.573 -29.691 1.00 88.75 802 LEU A C 1
ATOM 6097 O O . LEU A 1 802 ? 16.349 -36.252 -29.019 1.00 88.75 802 LEU A O 1
ATOM 6101 N N . GLU A 1 803 ? 16.694 -34.573 -30.470 1.00 90.50 803 GLU A N 1
ATOM 6102 C CA . GLU A 1 803 ? 15.286 -34.177 -30.610 1.00 90.50 803 GLU A CA 1
ATOM 6103 C C . GLU A 1 803 ? 14.431 -35.320 -31.168 1.00 90.50 803 GLU A C 1
ATOM 6105 O O . GLU A 1 803 ? 13.481 -35.754 -30.514 1.00 90.50 803 GLU A O 1
ATOM 6110 N N . LYS A 1 804 ? 14.804 -35.840 -32.343 1.00 88.19 804 LYS A N 1
ATOM 6111 C CA . LYS A 1 804 ? 14.043 -36.872 -33.055 1.00 88.19 804 LYS A CA 1
ATOM 6112 C C . LYS A 1 804 ? 14.014 -38.191 -32.293 1.00 88.19 804 LYS A C 1
ATOM 6114 O O . LYS A 1 804 ? 12.994 -38.873 -32.324 1.00 88.19 804 LYS A O 1
ATOM 6119 N N . TRP A 1 805 ? 15.104 -38.538 -31.606 1.00 89.88 805 TRP A N 1
ATOM 6120 C CA . TRP A 1 805 ? 15.171 -39.725 -30.754 1.00 89.88 805 TRP A CA 1
ATOM 6121 C C . TRP A 1 805 ? 14.162 -39.631 -29.604 1.00 89.88 805 TRP A C 1
ATOM 6123 O O . TRP A 1 805 ? 13.318 -40.513 -29.470 1.00 89.88 805 TRP A O 1
ATOM 6133 N N . VAL A 1 806 ? 14.147 -38.523 -28.854 1.00 88.94 806 VAL A N 1
ATOM 6134 C CA . VAL A 1 806 ? 13.165 -38.332 -27.773 1.00 88.94 806 VAL A CA 1
ATOM 6135 C C . VAL A 1 806 ? 11.733 -38.235 -28.320 1.00 88.94 806 VAL A C 1
ATOM 6137 O O . VAL A 1 806 ? 10.827 -38.872 -27.782 1.00 88.94 806 VAL A O 1
ATOM 6140 N N . ARG A 1 807 ? 11.507 -37.511 -29.427 1.00 87.56 807 ARG A N 1
ATOM 6141 C CA . ARG A 1 807 ? 10.181 -37.399 -30.064 1.00 87.56 807 ARG A CA 1
ATOM 6142 C C . ARG A 1 807 ? 9.645 -38.744 -30.576 1.00 87.56 807 ARG A C 1
ATOM 6144 O O . ARG A 1 807 ? 8.431 -38.904 -30.647 1.00 87.56 807 ARG A O 1
ATOM 6151 N N . ALA A 1 808 ? 10.510 -39.699 -30.923 1.00 85.31 808 ALA A N 1
ATOM 6152 C CA . ALA A 1 808 ? 10.100 -41.041 -31.337 1.00 85.31 808 ALA A CA 1
ATOM 6153 C C . ALA A 1 808 ? 9.651 -41.935 -30.163 1.00 85.31 808 ALA A C 1
ATOM 6155 O O . ALA A 1 808 ? 8.842 -42.836 -30.375 1.00 85.31 808 ALA A O 1
ATOM 6156 N N . SER A 1 809 ? 10.146 -41.684 -28.945 1.00 81.12 809 SER A N 1
ATOM 6157 C CA . SER A 1 809 ? 9.875 -42.510 -27.756 1.00 81.12 809 SER A CA 1
ATOM 6158 C C . SER A 1 809 ? 8.733 -41.989 -26.872 1.00 81.12 809 SER A C 1
ATOM 6160 O O . SER A 1 809 ? 8.081 -42.769 -26.179 1.00 81.12 809 SER A O 1
ATOM 6162 N N . ILE A 1 810 ? 8.446 -40.685 -26.877 1.00 75.00 810 ILE A N 1
ATOM 6163 C CA . ILE A 1 810 ? 7.353 -40.099 -26.079 1.00 75.00 810 ILE A CA 1
ATOM 6164 C C . ILE A 1 810 ? 5.991 -40.303 -26.777 1.00 75.00 810 ILE A C 1
ATOM 6166 O O . ILE A 1 810 ? 5.889 -40.066 -27.981 1.00 75.00 810 ILE A O 1
ATOM 6170 N N . PRO A 1 811 ? 4.913 -40.699 -26.064 1.00 58.22 811 PRO A N 1
ATOM 6171 C CA . PRO A 1 811 ? 4.816 -40.932 -24.616 1.00 58.22 811 PRO A CA 1
ATOM 6172 C C . PRO A 1 811 ? 4.980 -42.404 -24.189 1.00 58.22 811 PRO A C 1
ATOM 6174 O O . PRO A 1 811 ? 4.833 -42.707 -23.010 1.00 58.22 811 PRO A O 1
ATOM 6177 N N . HIS A 1 812 ? 5.210 -43.334 -25.120 1.00 71.62 812 HIS A N 1
ATOM 6178 C CA . HIS A 1 812 ? 5.044 -44.774 -24.872 1.00 71.62 812 HIS A CA 1
ATOM 6179 C C . HIS A 1 812 ? 6.295 -45.512 -24.361 1.00 71.62 812 HIS A C 1
ATOM 6181 O O . HIS A 1 812 ? 6.162 -46.645 -23.912 1.00 71.62 812 HIS A O 1
ATOM 6187 N N . GLN A 1 813 ? 7.472 -44.883 -24.422 1.00 76.50 813 GLN A N 1
ATOM 6188 C CA . GLN A 1 813 ? 8.779 -45.408 -23.992 1.00 76.50 813 GLN A CA 1
ATOM 6189 C C . GLN A 1 813 ? 9.587 -44.312 -23.262 1.00 76.50 813 GLN A C 1
ATOM 6191 O O . GLN A 1 813 ? 10.778 -44.112 -23.504 1.00 76.50 813 GLN A O 1
ATOM 6196 N N . ALA A 1 814 ? 8.924 -43.514 -22.416 1.00 71.75 814 ALA A N 1
ATOM 6197 C CA . ALA A 1 814 ? 9.553 -42.382 -21.724 1.00 71.75 814 ALA A CA 1
ATOM 6198 C C . ALA A 1 814 ? 10.673 -42.814 -20.754 1.00 71.75 814 ALA A C 1
ATOM 6200 O O . ALA A 1 814 ? 11.656 -42.100 -20.572 1.00 71.75 814 ALA A O 1
ATOM 6201 N N . ASP A 1 815 ? 10.542 -44.004 -20.176 1.00 76.50 815 ASP A N 1
ATOM 6202 C CA . ASP A 1 815 ? 11.505 -44.680 -19.306 1.00 76.50 815 ASP A CA 1
ATOM 6203 C C . ASP A 1 815 ? 12.759 -45.195 -20.039 1.00 76.50 815 ASP A C 1
ATOM 6205 O O . ASP A 1 815 ? 13.789 -45.419 -19.404 1.00 76.50 815 ASP A O 1
ATOM 6209 N N . GLU A 1 816 ? 12.713 -45.342 -21.369 1.00 78.19 816 GLU A N 1
ATOM 6210 C CA . GLU A 1 816 ? 13.880 -45.732 -22.174 1.00 78.19 816 GLU A CA 1
ATOM 6211 C C . GLU A 1 816 ? 14.807 -44.551 -22.513 1.00 78.19 816 GLU A C 1
ATOM 6213 O O . GLU A 1 816 ? 15.999 -44.764 -22.749 1.00 78.19 816 GLU A O 1
ATOM 6218 N N . VAL A 1 817 ? 14.280 -43.318 -22.537 1.00 83.12 817 VAL A N 1
ATOM 6219 C CA . VAL A 1 817 ? 15.031 -42.103 -22.924 1.00 83.12 817 VAL A CA 1
ATOM 6220 C C . VAL A 1 817 ? 15.477 -41.239 -21.745 1.00 83.12 817 VAL A C 1
ATOM 6222 O O . VAL A 1 817 ? 16.476 -40.533 -21.859 1.00 83.12 817 VAL A O 1
ATOM 6225 N N . VAL A 1 818 ? 14.765 -41.281 -20.619 1.00 83.12 818 VAL A N 1
ATOM 6226 C CA . VAL A 1 818 ? 15.112 -40.551 -19.388 1.00 83.12 818 VAL A CA 1
ATOM 6227 C C . VAL A 1 818 ? 16.356 -41.161 -18.720 1.00 83.12 818 VAL A C 1
ATOM 6229 O O . VAL A 1 818 ? 16.518 -42.381 -18.694 1.00 83.12 818 VAL A O 1
ATOM 6232 N N . ASP A 1 819 ? 17.238 -40.326 -18.154 1.00 84.25 819 ASP A N 1
ATOM 6233 C CA . ASP A 1 819 ? 18.444 -40.797 -17.459 1.00 84.25 819 ASP A CA 1
ATOM 6234 C C . ASP A 1 819 ? 18.054 -41.713 -16.287 1.00 84.25 819 ASP A C 1
ATOM 6236 O O . ASP A 1 819 ? 17.287 -41.346 -15.388 1.00 84.25 819 ASP A O 1
ATOM 6240 N N . LYS A 1 820 ? 18.612 -42.926 -16.283 1.00 77.00 820 LYS A N 1
ATOM 6241 C CA . LYS A 1 820 ? 18.287 -43.978 -15.316 1.00 77.00 820 LYS A CA 1
ATOM 6242 C C . LYS A 1 820 ? 18.612 -43.584 -13.874 1.00 77.00 820 LYS A C 1
ATOM 6244 O O . LYS A 1 820 ? 17.997 -44.147 -12.971 1.00 77.00 820 LYS A O 1
ATOM 6249 N N . ARG A 1 821 ? 19.452 -42.563 -13.640 1.00 75.19 821 ARG A N 1
ATOM 6250 C CA . ARG A 1 821 ? 19.658 -41.961 -12.306 1.00 75.19 821 ARG A CA 1
ATOM 6251 C C . ARG A 1 821 ? 18.367 -41.445 -11.657 1.00 75.19 821 ARG A C 1
ATOM 6253 O O . ARG A 1 821 ? 18.260 -41.449 -10.439 1.00 75.19 821 ARG A O 1
ATOM 6260 N N . PHE A 1 822 ? 17.367 -41.043 -12.446 1.00 71.00 822 PHE A N 1
ATOM 6261 C CA . PHE A 1 822 ? 16.063 -40.618 -11.921 1.00 71.00 822 PHE A CA 1
ATOM 6262 C C . PHE A 1 822 ? 15.150 -41.796 -11.539 1.00 71.00 822 PHE A C 1
ATOM 6264 O O . PHE A 1 822 ? 14.146 -41.592 -10.862 1.00 71.00 822 PHE A O 1
ATOM 6271 N N . MET A 1 823 ? 15.478 -43.013 -11.988 1.00 61.81 823 MET A N 1
ATOM 6272 C CA . MET A 1 823 ? 14.681 -44.231 -11.798 1.00 61.81 823 MET A CA 1
ATOM 6273 C C . MET A 1 823 ? 15.320 -45.209 -10.794 1.00 61.81 823 MET A C 1
ATOM 6275 O O . MET A 1 823 ? 14.608 -46.002 -10.178 1.00 61.81 823 MET A O 1
ATOM 6279 N N . MET A 1 824 ? 16.647 -45.155 -10.623 1.00 55.50 824 MET A N 1
ATOM 6280 C CA . MET A 1 824 ? 17.427 -45.993 -9.709 1.00 55.50 824 MET A CA 1
ATOM 6281 C C . MET A 1 824 ? 17.449 -45.425 -8.282 1.00 55.50 824 MET A C 1
ATOM 6283 O O . MET A 1 824 ? 18.342 -44.669 -7.915 1.00 55.50 824 MET A O 1
ATOM 6287 N N . THR A 1 825 ? 16.515 -45.864 -7.438 1.00 46.19 825 THR A N 1
ATOM 6288 C CA . THR A 1 825 ? 16.644 -45.752 -5.973 1.00 46.19 825 THR A CA 1
ATOM 6289 C C . THR A 1 825 ? 16.604 -47.137 -5.328 1.00 46.19 825 THR A C 1
ATOM 6291 O O . THR A 1 825 ? 15.598 -47.525 -4.736 1.00 46.19 825 THR A O 1
ATOM 6294 N N . GLY A 1 826 ? 17.709 -47.880 -5.463 1.00 49.12 826 GLY A N 1
ATOM 6295 C CA . GLY A 1 826 ? 17.950 -49.149 -4.767 1.00 49.12 826 GLY A CA 1
ATOM 6296 C C . GLY A 1 826 ? 18.380 -50.306 -5.673 1.00 49.12 826 GLY A C 1
ATOM 6297 O O . GLY A 1 826 ? 17.533 -51.000 -6.228 1.00 49.12 826 GLY A O 1
ATOM 6298 N N . SER A 1 827 ? 19.689 -50.568 -5.747 1.00 30.39 827 SER A N 1
ATOM 6299 C CA . SER A 1 827 ? 20.242 -51.827 -6.271 1.00 30.39 827 SER A CA 1
ATOM 6300 C C . SER A 1 827 ? 21.612 -52.152 -5.656 1.00 30.39 827 SER A C 1
ATOM 6302 O O . SER A 1 827 ? 22.639 -51.710 -6.152 1.00 30.39 827 SER A O 1
ATOM 6304 N N . GLU A 1 828 ? 21.581 -52.933 -4.576 1.00 35.28 828 GLU A N 1
ATOM 6305 C CA . GLU A 1 828 ? 22.559 -53.983 -4.229 1.00 35.28 828 GLU A CA 1
ATOM 6306 C C . GLU A 1 828 ? 24.067 -53.719 -4.475 1.00 35.28 828 GLU A C 1
ATOM 6308 O O . GLU A 1 828 ? 24.632 -54.187 -5.462 1.00 35.28 828 GLU A O 1
ATOM 6313 N N . GLU A 1 829 ? 24.771 -53.149 -3.485 1.00 30.31 829 GLU A N 1
ATOM 6314 C CA . GLU A 1 829 ? 26.188 -53.500 -3.277 1.00 30.31 829 GLU A CA 1
ATOM 6315 C C . GLU A 1 829 ? 26.307 -54.818 -2.489 1.00 30.31 829 GLU A C 1
ATOM 6317 O O . GLU A 1 829 ? 25.628 -55.043 -1.481 1.00 30.31 829 GLU A O 1
ATOM 6322 N N . SER A 1 830 ? 27.180 -55.716 -2.951 1.00 31.50 830 SER A N 1
ATOM 6323 C CA . SER A 1 830 ? 27.232 -57.104 -2.487 1.00 31.50 830 SER A CA 1
ATOM 6324 C C . SER A 1 830 ? 28.168 -57.339 -1.289 1.00 31.50 830 SER A C 1
ATOM 6326 O O . SER A 1 830 ? 29.357 -57.606 -1.451 1.00 31.50 830 SER A O 1
ATOM 6328 N N . SER A 1 831 ? 27.573 -57.367 -0.095 1.00 29.81 831 SER A N 1
ATOM 6329 C CA . SER A 1 831 ? 27.895 -58.284 1.018 1.00 29.81 831 SER A CA 1
ATOM 6330 C C . SER A 1 831 ? 29.360 -58.473 1.478 1.00 29.81 831 SER A C 1
ATOM 6332 O O . SER A 1 831 ? 30.046 -59.393 1.030 1.00 29.81 831 SER A O 1
ATOM 6334 N N . ALA A 1 832 ? 29.741 -57.753 2.539 1.00 35.09 832 ALA A N 1
ATOM 6335 C CA . ALA A 1 832 ? 30.363 -58.300 3.762 1.00 35.09 832 ALA A CA 1
ATOM 6336 C C . ALA A 1 832 ? 30.298 -57.208 4.858 1.00 35.09 832 ALA A C 1
ATOM 6338 O O . ALA A 1 832 ? 30.786 -56.108 4.630 1.00 35.09 832 ALA A O 1
ATOM 6339 N N . ASP A 1 833 ? 29.703 -57.374 6.041 1.00 30.52 833 ASP A N 1
ATOM 6340 C CA . ASP A 1 833 ? 29.256 -58.571 6.773 1.00 30.52 833 ASP A CA 1
ATOM 6341 C C . ASP A 1 833 ? 27.815 -58.378 7.330 1.00 30.52 833 ASP A C 1
ATOM 6343 O O . ASP A 1 833 ? 27.249 -57.286 7.260 1.00 30.52 833 ASP A O 1
ATOM 6347 N N . GLY A 1 834 ? 27.170 -59.436 7.825 1.00 40.72 834 GLY A N 1
ATOM 6348 C CA . GLY A 1 834 ? 25.711 -59.492 7.988 1.00 40.72 834 GLY A CA 1
ATOM 6349 C C . GLY A 1 834 ? 25.112 -58.824 9.238 1.00 40.72 834 GLY A C 1
ATOM 6350 O O . GLY A 1 834 ? 25.303 -59.294 10.361 1.00 40.72 834 GLY A O 1
ATOM 6351 N N . GLN A 1 835 ? 24.234 -57.831 9.036 1.00 30.52 835 GLN A N 1
ATOM 6352 C CA . GLN A 1 835 ? 23.151 -57.490 9.975 1.00 30.52 835 GLN A CA 1
ATOM 6353 C C . GLN A 1 835 ? 21.954 -56.812 9.272 1.00 30.52 835 GLN A C 1
ATOM 6355 O O . GLN A 1 835 ? 22.016 -56.490 8.089 1.00 30.52 835 GLN A O 1
ATOM 6360 N N . GLN A 1 836 ? 20.813 -56.711 9.965 1.00 30.59 836 GLN A N 1
ATOM 6361 C CA . GLN A 1 836 ? 19.489 -56.527 9.347 1.00 30.59 836 GLN A CA 1
ATOM 6362 C C . GLN A 1 836 ? 19.279 -55.144 8.700 1.00 30.59 836 GLN A C 1
ATOM 6364 O O . GLN A 1 836 ? 19.377 -54.114 9.365 1.00 30.59 836 GLN A O 1
ATOM 6369 N N . GLN A 1 837 ? 18.897 -55.133 7.420 1.00 27.47 837 GLN A N 1
ATOM 6370 C CA . GLN A 1 837 ? 18.504 -53.924 6.690 1.00 27.47 837 GLN A CA 1
ATOM 6371 C C . GLN A 1 837 ? 17.106 -53.444 7.114 1.00 27.47 837 GLN A C 1
ATOM 6373 O O . GLN A 1 837 ? 16.161 -54.233 7.184 1.00 27.47 837 GLN A O 1
ATOM 6378 N N . GLN A 1 838 ? 16.957 -52.137 7.350 1.00 30.64 838 GLN A N 1
ATOM 6379 C CA . GLN A 1 838 ? 15.645 -51.496 7.475 1.00 30.64 838 GLN A CA 1
ATOM 6380 C C . GLN A 1 838 ? 15.145 -51.048 6.096 1.00 30.64 838 GLN A C 1
ATOM 6382 O O . GLN A 1 838 ? 15.902 -50.512 5.290 1.00 30.64 838 GLN A O 1
ATOM 6387 N N . GLN A 1 839 ? 13.858 -51.268 5.834 1.00 27.06 839 GLN A N 1
ATOM 6388 C CA . GLN A 1 839 ? 13.216 -50.947 4.562 1.00 27.06 839 GLN A CA 1
ATOM 6389 C C . GLN A 1 839 ? 12.920 -49.440 4.475 1.00 27.06 839 GLN A C 1
ATOM 6391 O O . GLN A 1 839 ? 12.184 -48.907 5.305 1.00 27.06 839 GLN A O 1
ATOM 6396 N N . VAL A 1 840 ? 13.503 -48.758 3.487 1.00 31.86 840 VAL A N 1
ATOM 6397 C CA . VAL A 1 840 ? 13.315 -47.316 3.242 1.00 31.86 840 VAL A CA 1
ATOM 6398 C C . VAL A 1 840 ? 12.092 -47.093 2.342 1.00 31.86 840 VAL A C 1
ATOM 6400 O O . VAL A 1 840 ? 11.885 -47.845 1.391 1.00 31.86 840 VAL A O 1
ATOM 6403 N N . ASP A 1 841 ? 11.285 -46.063 2.627 1.00 32.50 841 ASP A N 1
ATOM 6404 C CA . ASP A 1 841 ? 10.150 -45.654 1.783 1.00 32.50 841 ASP A CA 1
ATOM 6405 C C . ASP A 1 841 ? 10.657 -45.168 0.407 1.00 32.50 841 ASP A C 1
ATOM 6407 O O . ASP A 1 841 ? 11.172 -44.057 0.276 1.00 32.50 841 ASP A O 1
ATOM 6411 N N . THR A 1 842 ? 10.503 -45.993 -0.630 1.00 39.03 842 THR A N 1
ATOM 6412 C CA . THR A 1 842 ? 10.857 -45.649 -2.017 1.00 39.03 842 THR A CA 1
ATOM 6413 C C . THR A 1 842 ? 9.841 -44.702 -2.653 1.00 39.03 842 THR A C 1
ATOM 6415 O O . THR A 1 842 ? 8.629 -44.875 -2.491 1.00 39.03 842 THR A O 1
ATOM 6418 N N . VAL A 1 843 ? 10.329 -43.761 -3.464 1.00 49.31 843 VAL A N 1
ATOM 6419 C CA . VAL A 1 843 ? 9.486 -42.982 -4.381 1.00 49.31 843 VAL A CA 1
ATOM 6420 C C . VAL A 1 843 ? 8.974 -43.903 -5.488 1.00 49.31 843 VAL A C 1
ATOM 6422 O O . VAL A 1 843 ? 9.723 -44.734 -5.994 1.00 49.31 843 VAL A O 1
ATOM 6425 N N . ASP A 1 844 ? 7.712 -43.758 -5.890 1.00 60.88 844 ASP A N 1
ATOM 6426 C CA . ASP A 1 844 ? 7.221 -44.419 -7.100 1.00 60.88 844 ASP A CA 1
ATOM 6427 C C . ASP A 1 844 ? 7.827 -43.721 -8.330 1.00 60.88 844 ASP A C 1
ATOM 6429 O O . ASP A 1 844 ? 7.377 -42.645 -8.740 1.00 60.88 844 ASP A O 1
ATOM 6433 N N . SER A 1 845 ? 8.877 -44.317 -8.904 1.00 59.97 845 SER A N 1
ATOM 6434 C CA . SER A 1 845 ? 9.602 -43.782 -10.064 1.00 59.97 845 SER A CA 1
ATOM 6435 C C . SER A 1 845 ? 8.680 -43.523 -11.261 1.00 59.97 845 SER A C 1
ATOM 6437 O O . SER A 1 845 ? 8.913 -42.590 -12.030 1.00 59.97 845 SER A O 1
ATOM 6439 N N . LYS A 1 846 ? 7.580 -44.282 -11.387 1.00 61.97 846 LYS A N 1
ATOM 6440 C CA . LYS A 1 846 ? 6.573 -44.065 -12.429 1.00 61.97 846 LYS A CA 1
ATOM 6441 C C . LYS A 1 846 ? 5.799 -42.764 -12.205 1.00 61.97 846 LYS A C 1
ATOM 6443 O O . LYS A 1 846 ? 5.571 -42.022 -13.158 1.00 61.97 846 LYS A O 1
ATOM 6448 N N . LEU A 1 847 ? 5.442 -42.449 -10.958 1.00 60.34 847 LEU A N 1
ATOM 6449 C CA . LEU A 1 847 ? 4.776 -41.189 -10.619 1.00 60.34 847 LEU A CA 1
ATOM 6450 C C . LEU A 1 847 ? 5.683 -39.985 -10.916 1.00 60.34 847 LEU A C 1
ATOM 6452 O O . LEU A 1 847 ? 5.206 -38.980 -11.440 1.00 60.34 847 LEU A O 1
ATOM 6456 N N . LEU A 1 848 ? 6.987 -40.088 -10.631 1.00 65.69 848 LEU A N 1
ATOM 6457 C CA . LEU A 1 848 ? 7.978 -39.058 -10.971 1.00 65.69 848 LEU A CA 1
ATOM 6458 C C . LEU A 1 848 ? 8.111 -38.862 -12.495 1.00 65.69 848 LEU A C 1
ATOM 6460 O O . LEU A 1 848 ? 8.155 -37.727 -12.976 1.00 65.69 848 LEU A O 1
ATOM 6464 N N . LEU A 1 849 ? 8.129 -39.962 -13.254 1.00 69.88 849 LEU A N 1
ATOM 6465 C CA . LEU A 1 849 ? 8.179 -39.947 -14.715 1.00 69.88 849 LEU A CA 1
ATOM 6466 C C . LEU A 1 849 ? 6.943 -39.260 -15.320 1.00 69.88 849 LEU A C 1
ATOM 6468 O O . LEU A 1 849 ? 7.084 -38.319 -16.100 1.00 69.88 849 LEU A O 1
ATOM 6472 N N . GLU A 1 850 ? 5.742 -39.694 -14.925 1.00 66.56 850 GLU A N 1
ATOM 6473 C CA . GLU A 1 850 ? 4.468 -39.212 -15.475 1.00 66.56 850 GLU A CA 1
ATOM 6474 C C . GLU A 1 850 ? 4.115 -37.776 -15.041 1.00 66.56 850 GLU A C 1
ATOM 6476 O O . GLU A 1 850 ? 3.537 -37.033 -15.833 1.00 66.56 850 GLU A O 1
ATOM 6481 N N . THR A 1 851 ? 4.446 -37.356 -13.811 1.00 60.03 851 THR A N 1
ATOM 6482 C CA . THR A 1 851 ? 4.003 -36.048 -13.278 1.00 60.03 851 THR A CA 1
ATOM 6483 C C . THR A 1 851 ? 5.011 -34.911 -13.422 1.00 60.03 851 THR A C 1
ATOM 6485 O O . THR A 1 851 ? 4.605 -33.751 -13.344 1.00 60.03 851 THR A O 1
ATOM 6488 N N . LEU A 1 852 ? 6.296 -35.210 -13.648 1.00 72.19 852 LEU A N 1
ATOM 6489 C CA . LEU A 1 852 ? 7.352 -34.198 -13.755 1.00 72.19 852 LEU A CA 1
ATOM 6490 C C . LEU A 1 852 ? 8.152 -34.315 -15.056 1.00 72.19 852 LEU A C 1
ATOM 6492 O O . LEU A 1 852 ? 8.201 -33.362 -15.834 1.00 72.19 852 LEU A O 1
ATOM 6496 N N . LEU A 1 853 ? 8.776 -35.468 -15.302 1.00 75.81 853 LEU A N 1
ATOM 6497 C CA . LEU A 1 853 ? 9.780 -35.582 -16.363 1.00 75.81 853 LEU A CA 1
ATOM 6498 C C . LEU A 1 853 ? 9.155 -35.551 -17.766 1.00 75.81 853 LEU A C 1
ATOM 6500 O O . LEU A 1 853 ? 9.641 -34.808 -18.617 1.00 75.81 853 LEU A O 1
ATOM 6504 N N . VAL A 1 854 ? 8.040 -36.253 -18.000 1.00 76.44 854 VAL A N 1
ATOM 6505 C CA . VAL A 1 854 ? 7.317 -36.189 -19.287 1.00 76.44 854 VAL A CA 1
ATOM 6506 C C . VAL A 1 854 ? 6.810 -34.764 -19.597 1.00 76.44 854 VAL A C 1
ATOM 6508 O O . VAL A 1 854 ? 7.140 -34.261 -20.673 1.00 76.44 854 VAL A O 1
ATOM 6511 N N . PRO A 1 855 ? 6.138 -34.036 -18.677 1.00 76.69 855 PRO A N 1
ATOM 6512 C CA . PRO A 1 855 ? 5.804 -32.621 -18.880 1.00 76.69 855 PRO A CA 1
ATOM 6513 C C . PRO A 1 855 ? 7.000 -31.705 -19.192 1.00 76.69 855 PRO A C 1
ATOM 6515 O O . PRO A 1 855 ? 6.864 -30.772 -19.984 1.00 76.69 855 PRO A O 1
ATOM 6518 N N . MET A 1 856 ? 8.179 -31.948 -18.605 1.00 80.00 856 MET A N 1
ATOM 6519 C CA . MET A 1 856 ? 9.391 -31.190 -18.951 1.00 80.00 856 MET A CA 1
ATOM 6520 C C . MET A 1 856 ? 9.896 -31.510 -20.368 1.00 80.00 856 MET A C 1
ATOM 6522 O O . MET A 1 856 ? 10.330 -30.600 -21.078 1.00 80.00 856 MET A O 1
ATOM 6526 N N . VAL A 1 857 ? 9.790 -32.768 -20.811 1.00 82.19 857 VAL A N 1
ATOM 6527 C CA . VAL A 1 857 ? 10.107 -33.165 -22.192 1.00 82.19 857 VAL A CA 1
ATOM 6528 C C . VAL A 1 857 ? 9.127 -32.546 -23.194 1.00 82.19 857 VAL A C 1
ATOM 6530 O O . VAL A 1 857 ? 9.571 -32.053 -24.228 1.00 82.19 857 VAL A O 1
ATOM 6533 N N . ASP A 1 858 ? 7.829 -32.471 -22.893 1.00 79.19 858 ASP A N 1
ATOM 6534 C CA . ASP A 1 858 ? 6.848 -31.797 -23.760 1.00 79.19 858 ASP A CA 1
ATOM 6535 C C . ASP A 1 858 ? 7.174 -30.305 -23.958 1.00 79.19 858 ASP A C 1
ATOM 6537 O O . ASP A 1 858 ? 7.095 -29.784 -25.078 1.00 79.19 858 ASP A O 1
ATOM 6541 N N . VAL A 1 859 ? 7.604 -29.610 -22.896 1.00 81.06 859 VAL A N 1
ATOM 6542 C CA . VAL A 1 859 ? 8.091 -28.221 -22.984 1.00 81.06 859 VAL A CA 1
ATOM 6543 C C . VAL A 1 859 ? 9.349 -28.143 -23.853 1.00 81.06 859 VAL A C 1
ATOM 6545 O O . VAL A 1 859 ? 9.410 -27.309 -24.759 1.00 81.06 859 VAL A O 1
ATOM 6548 N N . ALA A 1 860 ? 10.320 -29.037 -23.645 1.00 86.12 860 ALA A N 1
ATOM 6549 C CA . ALA A 1 860 ? 11.539 -29.098 -24.448 1.00 86.12 860 ALA A CA 1
ATOM 6550 C C . ALA A 1 860 ? 11.238 -29.335 -25.942 1.00 86.12 860 ALA A C 1
ATOM 6552 O O . ALA A 1 860 ? 11.726 -28.592 -26.794 1.00 86.12 860 ALA A O 1
ATOM 6553 N N . LEU A 1 861 ? 10.351 -30.283 -26.266 1.00 85.00 861 LEU A N 1
ATOM 6554 C CA . LEU A 1 861 ? 9.892 -30.583 -27.629 1.00 85.00 861 LEU A CA 1
ATOM 6555 C C . LEU A 1 861 ? 9.102 -29.429 -28.276 1.00 85.00 861 LEU A C 1
ATOM 6557 O O . LEU A 1 861 ? 9.094 -29.314 -29.505 1.00 85.00 861 LEU A O 1
ATOM 6561 N N . CYS A 1 862 ? 8.480 -28.548 -27.484 1.00 83.19 862 CYS A N 1
ATOM 6562 C CA . CYS A 1 862 ? 7.889 -27.293 -27.965 1.00 83.19 862 CYS A CA 1
ATOM 6563 C C . CYS A 1 862 ? 8.932 -26.192 -28.225 1.00 83.19 862 CYS A C 1
ATOM 6565 O O . CYS A 1 862 ? 8.709 -25.338 -29.087 1.00 83.19 862 CYS A O 1
ATOM 6567 N N . CYS A 1 863 ? 10.066 -26.207 -27.521 1.00 86.88 863 CYS A N 1
ATOM 6568 C CA . CYS A 1 863 ? 11.194 -25.306 -27.757 1.00 86.88 863 CYS A CA 1
ATOM 6569 C C . CYS A 1 863 ? 11.980 -25.670 -29.033 1.00 86.88 863 CYS A C 1
ATOM 6571 O O . CYS A 1 863 ? 12.315 -24.782 -29.812 1.00 86.88 863 CYS A O 1
ATOM 6573 N N . VAL A 1 864 ? 12.230 -26.959 -29.297 1.00 89.88 864 VAL A N 1
ATOM 6574 C CA . VAL A 1 864 ? 13.108 -27.432 -30.398 1.00 89.88 864 VAL A CA 1
ATOM 6575 C C . VAL A 1 864 ? 12.416 -27.641 -31.757 1.00 89.88 864 VAL A C 1
ATOM 6577 O O . VAL A 1 864 ? 12.873 -28.418 -32.591 1.00 89.88 864 VAL A O 1
ATOM 6580 N N . ARG A 1 865 ? 11.285 -26.977 -32.019 1.00 86.69 865 ARG A N 1
ATOM 6581 C CA . ARG A 1 865 ? 10.578 -27.110 -33.310 1.00 86.69 865 ARG A CA 1
ATOM 6582 C C . ARG A 1 865 ? 11.363 -26.483 -34.462 1.00 86.69 865 ARG A C 1
ATOM 6584 O O . ARG A 1 865 ? 11.962 -25.424 -34.292 1.00 86.69 865 ARG A O 1
ATOM 6591 N N . GLU A 1 866 ? 11.297 -27.078 -35.653 1.00 82.06 866 GLU A N 1
ATOM 6592 C CA . GLU A 1 866 ? 12.042 -26.602 -36.832 1.00 82.06 866 GLU A CA 1
ATOM 6593 C C . GLU A 1 866 ? 11.730 -25.136 -37.176 1.00 82.06 866 GLU A C 1
ATOM 6595 O O . GLU A 1 866 ? 12.645 -24.325 -37.287 1.00 82.06 866 GLU A O 1
ATOM 6600 N N . SER A 1 867 ? 10.448 -24.763 -37.278 1.00 81.50 867 SER A N 1
ATOM 6601 C CA . SER A 1 867 ? 10.034 -23.389 -37.598 1.00 81.50 867 SER A CA 1
ATOM 6602 C C . SER A 1 867 ? 10.093 -22.466 -36.365 1.00 81.50 867 SER A C 1
ATOM 6604 O O . SER A 1 867 ? 9.378 -22.738 -35.392 1.00 81.50 867 SER A O 1
ATOM 6606 N N . PRO A 1 868 ? 10.840 -21.340 -36.397 1.00 82.69 868 PRO A N 1
ATOM 6607 C CA . PRO A 1 868 ? 10.950 -20.408 -35.268 1.00 82.69 868 PRO A CA 1
ATOM 6608 C C . PRO A 1 868 ? 9.619 -19.811 -34.791 1.00 82.69 868 PRO A C 1
ATOM 6610 O O . PRO A 1 868 ? 9.432 -19.645 -33.588 1.00 82.69 868 PRO A O 1
ATOM 6613 N N . ASP A 1 869 ? 8.677 -19.543 -35.704 1.00 77.12 869 ASP A N 1
ATOM 6614 C CA . ASP A 1 869 ? 7.331 -19.031 -35.381 1.00 77.12 869 ASP A CA 1
ATOM 6615 C C . ASP A 1 869 ? 6.432 -20.080 -34.694 1.00 77.12 869 ASP A C 1
ATOM 6617 O O . ASP A 1 869 ? 5.392 -19.738 -34.131 1.00 77.12 869 ASP A O 1
ATOM 6621 N N . SER A 1 870 ? 6.811 -21.364 -34.747 1.00 76.31 870 SER A N 1
ATOM 6622 C CA . SER A 1 870 ? 6.064 -22.476 -34.139 1.00 76.31 870 SER A CA 1
ATOM 6623 C C . SER A 1 870 ? 6.551 -22.864 -32.736 1.00 76.31 870 SER A C 1
ATOM 6625 O O . SER A 1 870 ? 5.901 -23.683 -32.075 1.00 76.31 870 SER A O 1
ATOM 6627 N N . ARG A 1 871 ? 7.689 -22.302 -32.298 1.00 85.19 871 ARG A N 1
ATOM 6628 C CA . ARG A 1 871 ? 8.287 -22.513 -30.971 1.00 85.19 871 ARG A CA 1
ATOM 6629 C C . ARG A 1 871 ? 7.492 -21.774 -29.893 1.00 85.19 871 ARG A C 1
ATOM 6631 O O . ARG A 1 871 ? 6.756 -20.827 -30.174 1.00 85.19 871 ARG A O 1
ATOM 6638 N N . ILE A 1 872 ? 7.645 -22.198 -28.642 1.00 75.19 872 ILE A N 1
ATOM 6639 C CA . ILE A 1 872 ? 7.049 -21.493 -27.502 1.00 75.19 872 ILE A CA 1
ATOM 6640 C C . ILE A 1 872 ? 7.668 -20.089 -27.346 1.00 75.19 872 ILE A C 1
ATOM 6642 O O . ILE A 1 872 ? 8.873 -19.909 -27.505 1.00 75.19 872 ILE A O 1
ATOM 6646 N N . ASN A 1 873 ? 6.843 -19.079 -27.061 1.00 67.56 873 ASN A N 1
ATOM 6647 C CA . ASN A 1 873 ? 7.294 -17.690 -26.934 1.00 67.56 873 ASN A CA 1
ATOM 6648 C C . ASN A 1 873 ? 7.518 -17.330 -25.458 1.00 67.56 873 ASN A C 1
ATOM 6650 O O . ASN A 1 873 ? 6.645 -17.576 -24.626 1.00 67.56 873 ASN A O 1
ATOM 6654 N N . THR A 1 874 ? 8.670 -16.727 -25.162 1.00 56.56 874 THR A N 1
ATOM 6655 C CA . THR A 1 874 ? 9.067 -16.287 -23.815 1.00 56.56 874 THR A CA 1
ATOM 6656 C C . THR A 1 874 ? 8.380 -14.995 -23.376 1.00 56.56 874 THR A C 1
ATOM 6658 O O . THR A 1 874 ? 8.283 -14.734 -22.186 1.00 56.56 874 THR A O 1
ATOM 6661 N N . GLY A 1 875 ? 7.923 -14.160 -24.315 1.00 47.16 875 GLY A N 1
ATOM 6662 C CA . GLY A 1 875 ? 7.258 -12.894 -24.013 1.00 47.16 875 GLY A CA 1
ATOM 6663 C C . GLY A 1 875 ? 5.753 -13.056 -23.809 1.00 47.16 875 GLY A C 1
ATOM 6664 O O . GLY A 1 875 ? 5.096 -13.853 -24.488 1.00 47.16 875 GLY A O 1
ATOM 6665 N N . ARG A 1 876 ? 5.168 -12.230 -22.928 1.00 38.78 876 ARG A N 1
ATOM 6666 C CA . ARG A 1 876 ? 3.711 -12.189 -22.709 1.00 38.78 876 ARG A CA 1
ATOM 6667 C C . ARG A 1 876 ? 2.969 -12.044 -24.034 1.00 38.78 876 ARG A C 1
ATOM 6669 O O . ARG A 1 876 ? 3.262 -11.138 -24.815 1.00 38.78 876 ARG A O 1
ATOM 6676 N N . GLY A 1 877 ? 1.977 -12.909 -24.258 1.00 31.59 877 GLY A N 1
ATOM 6677 C CA . GLY A 1 877 ? 1.289 -13.090 -25.539 1.00 31.59 877 GLY A CA 1
ATOM 6678 C C . GLY A 1 877 ? 0.698 -11.813 -26.145 1.00 31.59 877 GLY A C 1
ATOM 6679 O O . GLY A 1 877 ? -0.494 -11.534 -26.007 1.00 31.59 877 GLY A O 1
ATOM 6680 N N . ARG A 1 878 ? 1.516 -11.057 -26.890 1.00 29.19 878 ARG A N 1
ATOM 6681 C CA . ARG A 1 878 ? 1.081 -9.931 -27.721 1.00 29.19 878 ARG A CA 1
ATOM 6682 C C . ARG A 1 878 ? 0.277 -10.484 -28.890 1.00 29.19 878 ARG A C 1
ATOM 6684 O O . ARG A 1 878 ? 0.824 -10.706 -29.968 1.00 29.19 878 ARG A O 1
ATOM 6691 N N . GLY A 1 879 ? -1.023 -10.678 -28.677 1.00 28.05 879 GLY A N 1
ATOM 6692 C CA . GLY A 1 879 ? -1.981 -11.078 -29.703 1.00 28.05 879 GLY A CA 1
ATOM 6693 C C . GLY A 1 879 ? -2.001 -10.084 -30.865 1.00 28.05 879 GLY A C 1
ATOM 6694 O O . GLY A 1 879 ? -2.818 -9.165 -30.897 1.00 28.05 879 GLY A O 1
ATOM 6695 N N . ARG A 1 880 ? -1.099 -10.267 -31.838 1.00 26.22 880 ARG A N 1
ATOM 6696 C CA . ARG A 1 880 ? -1.040 -9.522 -33.102 1.00 26.22 880 ARG A CA 1
ATOM 6697 C C . ARG A 1 880 ? -2.174 -9.977 -34.021 1.00 26.22 880 ARG A C 1
ATOM 6699 O O . ARG A 1 880 ? -1.944 -10.461 -35.125 1.00 26.22 880 ARG A O 1
ATOM 6706 N N . GLY A 1 881 ? -3.411 -9.748 -33.585 1.00 26.50 881 GLY A N 1
ATOM 6707 C CA . GLY A 1 881 ? -4.594 -9.762 -34.435 1.00 26.50 881 GLY A CA 1
ATOM 6708 C C . GLY A 1 881 ? -4.517 -8.629 -35.458 1.00 26.50 881 GLY A C 1
ATOM 6709 O O . GLY A 1 881 ? -5.210 -7.623 -35.330 1.00 26.50 881 GLY A O 1
ATOM 6710 N N . ARG A 1 882 ? -3.655 -8.774 -36.475 1.00 26.09 882 ARG A N 1
ATOM 6711 C CA . ARG A 1 882 ? -3.568 -7.887 -37.644 1.00 26.09 882 ARG A CA 1
ATOM 6712 C C . ARG A 1 882 ? -4.773 -8.109 -38.565 1.00 26.09 882 ARG A C 1
ATOM 6714 O O . ARG A 1 882 ? -4.637 -8.470 -39.728 1.00 26.09 882 ARG A O 1
ATOM 6721 N N . GLY A 1 883 ? -5.967 -7.836 -38.050 1.00 25.81 883 GLY A N 1
ATOM 6722 C CA . GLY A 1 883 ? -7.119 -7.575 -38.894 1.00 25.81 883 GLY A CA 1
ATOM 6723 C C . GLY A 1 883 ? -6.934 -6.230 -39.595 1.00 25.81 883 GLY A C 1
ATOM 6724 O O . GLY A 1 883 ? -7.029 -5.188 -38.952 1.00 25.81 883 GLY A O 1
ATOM 6725 N N . ARG A 1 884 ? -6.679 -6.249 -40.907 1.00 24.17 884 ARG A N 1
ATOM 6726 C CA . ARG A 1 884 ? -7.029 -5.178 -41.860 1.00 24.17 884 ARG A CA 1
ATOM 6727 C C . ARG A 1 884 ? -7.168 -5.782 -43.273 1.00 24.17 884 ARG A C 1
ATOM 6729 O O . ARG A 1 884 ? -6.638 -6.867 -43.501 1.00 24.17 884 ARG A O 1
ATOM 6736 N N . PRO A 1 885 ? -7.972 -5.180 -44.170 1.00 31.58 885 PRO A N 1
ATOM 6737 C CA . PRO A 1 885 ? -8.759 -5.975 -45.115 1.00 31.58 885 PRO A CA 1
ATOM 6738 C C . PRO A 1 885 ? -8.336 -5.854 -46.588 1.00 31.58 885 PRO A C 1
ATOM 6740 O O . PRO A 1 885 ? -7.685 -4.895 -46.984 1.00 31.58 885 PRO A O 1
ATOM 6743 N N . GLY A 1 886 ? -8.868 -6.767 -47.408 1.00 25.44 886 GLY A N 1
ATOM 6744 C CA . GLY A 1 886 ? -9.275 -6.473 -48.787 1.00 25.44 886 GLY A CA 1
ATOM 6745 C C . GLY A 1 886 ? -8.167 -6.301 -49.829 1.00 25.44 886 GLY A C 1
ATOM 6746 O O . GLY A 1 886 ? -7.876 -5.185 -50.242 1.00 25.44 886 GLY A O 1
ATOM 6747 N N . GLY A 1 887 ? -7.659 -7.414 -50.366 1.00 22.95 887 GLY A N 1
ATOM 6748 C CA . GLY A 1 887 ? -6.848 -7.432 -51.588 1.00 22.95 887 GLY A CA 1
ATOM 6749 C C . GLY A 1 887 ? -7.174 -8.653 -52.451 1.00 22.95 887 GLY A C 1
ATOM 6750 O O . GLY A 1 887 ? -6.920 -9.780 -52.039 1.00 22.95 887 GLY A O 1
ATOM 6751 N N . ARG A 1 888 ? -7.757 -8.446 -53.640 1.00 25.03 888 ARG A N 1
ATOM 6752 C CA . ARG A 1 888 ? -7.906 -9.499 -54.662 1.00 25.03 888 ARG A CA 1
ATOM 6753 C C . ARG A 1 888 ? -6.591 -9.653 -55.424 1.00 25.03 888 ARG A C 1
ATOM 6755 O O . ARG A 1 888 ? -6.100 -8.643 -55.909 1.00 25.03 888 ARG A O 1
ATOM 6762 N N . PHE A 1 889 ? -6.144 -10.883 -55.676 1.00 23.38 889 PHE A N 1
ATOM 6763 C CA . PHE A 1 889 ? -5.515 -11.265 -56.951 1.00 23.38 889 PHE A CA 1
ATOM 6764 C C . PHE A 1 889 ? -5.745 -12.762 -57.241 1.00 23.38 889 PHE A C 1
ATOM 6766 O O . PHE A 1 889 ? -6.166 -13.505 -56.356 1.00 23.38 889 PHE A O 1
ATOM 6773 N N . ASN A 1 890 ? -5.576 -13.177 -58.502 1.00 23.48 890 ASN A N 1
ATOM 6774 C CA . ASN A 1 890 ? -6.134 -14.423 -59.048 1.00 23.48 890 ASN A CA 1
ATOM 6775 C C . ASN A 1 890 ? -5.085 -15.512 -59.337 1.00 23.48 890 ASN A C 1
ATOM 6777 O O . ASN A 1 890 ? -4.106 -15.233 -60.022 1.00 23.48 890 ASN A O 1
ATOM 6781 N N . GLY A 1 891 ? -5.435 -16.770 -59.036 1.00 22.52 891 GLY A N 1
ATOM 6782 C CA . GLY A 1 891 ? -4.890 -17.979 -59.681 1.00 22.52 891 GLY A CA 1
ATOM 6783 C C . GLY A 1 891 ? -3.452 -18.371 -59.297 1.00 22.52 891 GLY A C 1
ATOM 6784 O O . GLY A 1 891 ? -2.728 -17.589 -58.699 1.00 22.52 891 GLY A O 1
ATOM 6785 N N . ARG A 1 892 ? -2.989 -19.590 -59.606 1.00 23.23 892 ARG A N 1
ATOM 6786 C CA . ARG A 1 892 ? -3.635 -20.743 -60.278 1.00 23.23 892 ARG A CA 1
ATOM 6787 C C . ARG A 1 892 ? -3.305 -22.052 -59.531 1.00 23.23 892 ARG A C 1
ATOM 6789 O O . ARG A 1 892 ? -2.504 -22.051 -58.608 1.00 23.23 892 ARG A O 1
ATOM 6796 N N . HIS A 1 893 ? -3.957 -23.135 -59.959 1.00 24.44 893 HIS A N 1
ATOM 6797 C CA . HIS A 1 893 ? -3.700 -24.536 -59.605 1.00 24.44 893 HIS A CA 1
ATOM 6798 C C . HIS A 1 893 ? -2.215 -24.898 -59.415 1.00 24.44 893 HIS A C 1
ATOM 6800 O O . HIS A 1 893 ? -1.389 -24.500 -60.233 1.00 24.44 893 HIS A O 1
ATOM 6806 N N . ASP A 1 894 ? -1.951 -25.832 -58.498 1.00 24.17 894 ASP A N 1
ATOM 6807 C CA . ASP A 1 894 ? -1.707 -27.207 -58.959 1.00 24.17 894 ASP A CA 1
ATOM 6808 C C . ASP A 1 894 ? -2.408 -28.239 -58.044 1.00 24.17 894 ASP A C 1
ATOM 6810 O O . ASP A 1 894 ? -2.908 -27.883 -56.973 1.00 24.17 894 ASP A O 1
ATOM 6814 N N . HIS A 1 895 ? -2.523 -29.494 -58.486 1.00 24.31 895 HIS A N 1
ATOM 6815 C CA . HIS A 1 895 ? -3.213 -30.581 -57.784 1.00 24.31 895 HIS A CA 1
ATOM 6816 C C . HIS A 1 895 ? -2.240 -31.567 -57.118 1.00 24.31 895 HIS A C 1
ATOM 6818 O O . HIS A 1 895 ? -1.389 -32.154 -57.776 1.00 24.31 895 HIS A O 1
ATOM 6824 N N . GLY A 1 896 ? -2.462 -31.858 -55.831 1.00 24.02 896 GLY A N 1
ATOM 6825 C CA . GLY A 1 896 ? -1.766 -32.922 -55.100 1.00 24.02 896 GLY A CA 1
ATOM 6826 C C . GLY A 1 896 ? -2.675 -33.596 -54.071 1.00 24.02 896 GLY A C 1
ATOM 6827 O O . GLY A 1 896 ? -2.973 -33.024 -53.026 1.00 24.02 896 GLY A O 1
ATOM 6828 N N . GLN A 1 897 ? -3.129 -34.815 -54.369 1.00 23.23 897 GLN A N 1
ATOM 6829 C CA . GLN A 1 897 ? -3.703 -35.730 -53.373 1.00 23.23 897 GLN A CA 1
ATOM 6830 C C . GLN A 1 897 ? -2.542 -36.458 -52.664 1.00 23.23 897 GLN A C 1
ATOM 6832 O O . GLN A 1 897 ? -1.520 -36.704 -53.292 1.00 23.23 897 GLN A O 1
ATOM 6837 N N . GLY A 1 898 ? -2.621 -36.870 -51.400 1.00 22.50 898 GLY A N 1
ATOM 6838 C CA . GLY A 1 898 ? -3.667 -36.669 -50.398 1.00 22.50 898 GLY A CA 1
ATOM 6839 C C . GLY A 1 898 ? -3.385 -37.551 -49.173 1.00 22.50 898 GLY A C 1
ATOM 6840 O O . GLY A 1 898 ? -2.934 -38.680 -49.324 1.00 22.50 898 GLY A O 1
ATOM 6841 N N . GLY A 1 899 ? -3.640 -37.058 -47.957 1.00 23.25 899 GLY A N 1
ATOM 6842 C CA . GLY A 1 899 ? -3.344 -37.811 -46.731 1.00 23.25 899 GLY A CA 1
ATOM 6843 C C . GLY A 1 899 ? -3.912 -37.148 -45.480 1.00 23.25 899 GLY A C 1
ATOM 6844 O O . GLY A 1 899 ? -3.292 -36.259 -44.907 1.00 23.25 899 GLY A O 1
ATOM 6845 N N . ARG A 1 900 ? -5.110 -37.565 -45.051 1.00 21.39 900 ARG A N 1
ATOM 6846 C CA . ARG A 1 900 ? -5.714 -37.084 -43.799 1.00 21.39 900 ARG A CA 1
ATOM 6847 C C . ARG A 1 900 ? -5.114 -37.816 -42.600 1.00 21.39 900 ARG A C 1
ATOM 6849 O O . ARG A 1 900 ? -5.552 -38.918 -42.286 1.00 21.39 900 ARG A O 1
ATOM 6856 N N . TRP A 1 901 ? -4.214 -37.159 -41.877 1.00 21.75 901 TRP A N 1
ATOM 6857 C CA . TRP A 1 901 ? -3.917 -37.516 -40.491 1.00 21.75 901 TRP A CA 1
ATOM 6858 C C . TRP A 1 901 ? -4.775 -36.671 -39.546 1.00 21.75 901 TRP A C 1
ATOM 6860 O O . TRP A 1 901 ? -4.615 -35.455 -39.465 1.00 21.75 901 TRP A O 1
ATOM 6870 N N . HIS A 1 902 ? -5.696 -37.316 -38.827 1.00 22.48 902 HIS A N 1
ATOM 6871 C CA . HIS A 1 902 ? -6.398 -36.699 -37.699 1.00 22.48 902 HIS A CA 1
ATOM 6872 C C . HIS A 1 902 ? -5.504 -36.764 -36.452 1.00 22.48 902 HIS A C 1
ATOM 6874 O O . HIS A 1 902 ? -5.641 -37.661 -35.626 1.00 22.48 902 HIS A O 1
ATOM 6880 N N . GLY A 1 903 ? -4.575 -35.813 -36.331 1.00 23.86 903 GLY A N 1
ATOM 6881 C CA . GLY A 1 903 ? -3.839 -35.550 -35.093 1.00 23.86 903 GLY A CA 1
ATOM 6882 C C . GLY A 1 903 ? -4.544 -34.480 -34.255 1.00 23.86 903 GLY A C 1
ATOM 6883 O O . GLY A 1 903 ? -4.986 -33.466 -34.797 1.00 23.86 903 GLY A O 1
ATOM 6884 N N . ASN A 1 904 ? -4.655 -34.688 -32.941 1.00 22.59 904 ASN A N 1
ATOM 6885 C CA . ASN A 1 904 ? -5.217 -33.685 -32.032 1.00 22.59 904 ASN A CA 1
ATOM 6886 C C . ASN A 1 904 ? -4.265 -32.484 -31.919 1.00 22.59 904 ASN A C 1
ATOM 6888 O O . ASN A 1 904 ? -3.151 -32.613 -31.415 1.00 22.59 904 ASN A O 1
ATOM 6892 N N . ALA A 1 905 ? -4.711 -31.306 -32.357 1.00 23.53 905 ALA A N 1
ATOM 6893 C CA . ALA A 1 905 ? -3.933 -30.073 -32.274 1.00 23.53 905 ALA A CA 1
ATOM 6894 C C . ALA A 1 905 ? -3.953 -29.495 -30.845 1.00 23.53 905 ALA A C 1
ATOM 6896 O O . ALA A 1 905 ? -4.699 -28.561 -30.547 1.00 23.53 905 ALA A O 1
ATOM 6897 N N . GLY A 1 906 ? -3.125 -30.056 -29.958 1.00 27.62 906 GLY A N 1
ATOM 6898 C CA . GLY A 1 906 ? -2.823 -29.460 -28.656 1.00 27.62 906 GLY A CA 1
ATOM 6899 C C . GLY A 1 906 ? -2.155 -28.092 -28.834 1.00 27.62 906 GLY A C 1
ATOM 6900 O O . GLY A 1 906 ? -1.082 -27.988 -29.427 1.00 27.62 906 GLY A O 1
ATOM 6901 N N . GLY A 1 907 ? -2.810 -27.031 -28.361 1.00 29.69 907 GLY A N 1
ATOM 6902 C CA . GLY A 1 907 ? -2.320 -25.661 -28.507 1.00 29.69 907 GLY A CA 1
ATOM 6903 C C . GLY A 1 907 ? -1.184 -25.347 -27.535 1.00 29.69 907 GLY A C 1
ATOM 6904 O O . GLY A 1 907 ? -1.381 -25.370 -26.323 1.00 29.69 907 GLY A O 1
ATOM 6905 N N . CYS A 1 908 ? -0.008 -24.994 -28.056 1.00 33.72 908 CYS A N 1
ATOM 6906 C CA . CYS A 1 908 ? 1.092 -24.490 -27.235 1.00 33.72 908 CYS A CA 1
ATOM 6907 C C . CYS A 1 908 ? 0.747 -23.091 -26.709 1.00 33.72 908 CYS A C 1
ATOM 6909 O O . CYS A 1 908 ? 0.664 -22.132 -27.478 1.00 33.72 908 CYS A O 1
ATOM 6911 N N . HIS A 1 909 ? 0.559 -22.974 -25.397 1.00 40.16 909 HIS A N 1
ATOM 6912 C CA . HIS A 1 909 ? 0.386 -21.695 -24.714 1.00 40.16 909 HIS A CA 1
ATOM 6913 C C . HIS A 1 909 ? 1.724 -21.198 -24.137 1.00 40.16 909 HIS A C 1
ATOM 6915 O O . HIS A 1 909 ? 2.660 -21.974 -23.970 1.00 40.16 909 HIS A O 1
ATOM 6921 N N . GLY A 1 910 ? 1.833 -19.888 -23.889 1.00 38.50 910 GLY A N 1
ATOM 6922 C CA . GLY A 1 910 ? 3.053 -19.264 -23.357 1.00 38.50 910 GLY A CA 1
ATOM 6923 C C . GLY A 1 910 ? 3.301 -19.566 -21.874 1.00 38.50 910 GLY A C 1
ATOM 6924 O O . GLY A 1 910 ? 2.418 -20.066 -21.178 1.00 38.50 910 GLY A O 1
ATOM 6925 N N . TRP A 1 911 ? 4.497 -19.215 -21.393 1.00 40.75 911 TRP A N 1
ATOM 6926 C CA . TRP A 1 911 ? 5.073 -19.695 -20.127 1.00 40.75 911 TRP A CA 1
ATOM 6927 C C . TRP A 1 911 ? 4.232 -19.462 -18.851 1.00 40.75 911 TRP A C 1
ATOM 6929 O O . TRP A 1 911 ? 4.304 -20.282 -17.942 1.00 40.75 911 TRP A O 1
ATOM 6939 N N . ASN A 1 912 ? 3.374 -18.433 -18.776 1.00 33.78 912 ASN A N 1
ATOM 6940 C CA . ASN A 1 912 ? 2.494 -18.214 -17.607 1.00 33.78 912 ASN A CA 1
ATOM 6941 C C . ASN A 1 912 ? 1.265 -19.147 -17.522 1.00 33.78 912 ASN A C 1
ATOM 6943 O O . ASN A 1 912 ? 0.509 -19.059 -16.554 1.00 33.78 912 ASN A O 1
ATOM 6947 N N . ASN A 1 913 ? 1.044 -20.054 -18.479 1.00 35.28 913 ASN A N 1
ATOM 6948 C CA . ASN A 1 913 ? 0.171 -21.205 -18.238 1.00 35.28 913 ASN A CA 1
ATOM 6949 C C . ASN A 1 913 ? 0.987 -22.284 -17.504 1.00 35.28 913 ASN A C 1
ATOM 6951 O O . ASN A 1 913 ? 1.534 -23.182 -18.139 1.00 35.28 913 ASN A O 1
ATOM 6955 N N . GLY A 1 914 ? 1.082 -22.171 -16.173 1.00 33.69 914 GLY A N 1
ATOM 6956 C CA . GLY A 1 914 ? 1.802 -23.135 -15.329 1.00 33.69 914 GLY A CA 1
ATOM 6957 C C . GLY A 1 914 ? 1.286 -24.575 -15.468 1.00 33.69 914 GLY A C 1
ATOM 6958 O O . GLY A 1 914 ? 0.189 -24.786 -15.985 1.00 33.69 914 GLY A O 1
ATOM 6959 N N . PHE A 1 915 ? 2.080 -25.550 -14.997 1.00 31.28 915 PHE A N 1
ATOM 6960 C CA . PHE A 1 915 ? 1.885 -27.006 -15.145 1.00 31.28 915 PHE A CA 1
ATOM 6961 C C . PHE A 1 915 ? 0.477 -27.498 -14.741 1.00 31.28 915 PHE A C 1
ATOM 6963 O O . PHE A 1 915 ? 0.228 -27.948 -13.623 1.00 31.28 915 PHE A O 1
ATOM 6970 N N . GLY A 1 916 ? -0.468 -27.386 -15.674 1.00 26.80 916 GLY A N 1
ATOM 6971 C CA . GLY A 1 916 ? -1.892 -27.565 -15.427 1.00 26.80 916 GLY A CA 1
ATOM 6972 C C . GLY A 1 916 ? -2.358 -28.976 -15.742 1.00 26.80 916 GLY A C 1
ATOM 6973 O O . GLY A 1 916 ? -2.749 -29.256 -16.876 1.00 26.80 916 GLY A O 1
ATOM 6974 N N . LEU A 1 917 ? -2.393 -29.839 -14.724 1.00 27.45 917 LEU A N 1
ATOM 6975 C CA . LEU A 1 917 ? -3.007 -31.170 -14.780 1.00 27.45 917 LEU A CA 1
ATOM 6976 C C . LEU A 1 917 ? -4.540 -31.074 -14.928 1.00 27.45 917 LEU A C 1
ATOM 6978 O O . LEU A 1 917 ? -5.302 -31.344 -14.002 1.00 27.45 917 LEU A O 1
ATOM 6982 N N . ASN A 1 918 ? -5.004 -30.702 -16.123 1.00 22.91 918 ASN A N 1
ATOM 6983 C CA . ASN A 1 918 ? -6.417 -30.640 -16.506 1.00 22.91 918 ASN A CA 1
ATOM 6984 C C . ASN A 1 918 ? -6.999 -32.045 -16.777 1.00 22.91 918 ASN A C 1
ATOM 6986 O O . ASN A 1 918 ? -7.534 -32.333 -17.846 1.00 22.91 918 ASN A O 1
ATOM 6990 N N . ALA A 1 919 ? -6.927 -32.926 -15.777 1.00 25.16 919 ALA A N 1
ATOM 6991 C CA . ALA A 1 919 ? -7.555 -34.246 -15.777 1.00 25.16 919 ALA A CA 1
ATOM 6992 C C . ALA A 1 919 ? -9.071 -34.154 -15.478 1.00 25.16 919 ALA A C 1
ATOM 6994 O O . ALA A 1 919 ? -9.577 -34.721 -14.511 1.00 25.16 919 ALA A O 1
ATOM 6995 N N . GLY A 1 920 ? -9.806 -33.401 -16.303 1.00 23.17 920 GLY A N 1
ATOM 6996 C CA . GLY A 1 920 ? -11.270 -33.341 -16.264 1.00 23.17 920 GLY A CA 1
ATOM 6997 C C . GLY A 1 920 ? -11.897 -34.511 -17.040 1.00 23.17 920 GLY A C 1
ATOM 6998 O O . GLY A 1 920 ? -11.505 -34.737 -18.186 1.00 23.17 920 GLY A O 1
ATOM 6999 N N . PRO A 1 921 ? -12.865 -35.262 -16.479 1.00 25.56 921 PRO A N 1
ATOM 7000 C CA . PRO A 1 921 ? -13.392 -36.465 -17.122 1.00 25.56 921 PRO A CA 1
ATOM 7001 C C . PRO A 1 921 ? -14.272 -36.142 -18.341 1.00 25.56 921 PRO A C 1
ATOM 7003 O O . PRO A 1 921 ? -15.320 -35.503 -18.230 1.00 25.56 921 PRO A O 1
ATOM 7006 N N . SER A 1 922 ? -13.879 -36.645 -19.511 1.00 24.80 922 SER A N 1
ATOM 7007 C CA . SER A 1 922 ? -14.647 -36.559 -20.756 1.00 24.80 922 SER A CA 1
ATOM 7008 C C . SER A 1 922 ? -15.816 -37.557 -20.766 1.00 24.80 922 SER A C 1
ATOM 7010 O O . SER A 1 922 ? -15.670 -38.730 -21.102 1.00 24.80 922 SER A O 1
ATOM 7012 N N . GLY A 1 923 ? -17.014 -37.089 -20.408 1.00 25.19 923 GLY A N 1
ATOM 7013 C CA . GLY A 1 923 ? -18.239 -37.894 -20.480 1.00 25.19 923 GLY A CA 1
ATOM 7014 C C . GLY A 1 923 ? -18.638 -38.236 -21.924 1.00 25.19 923 GLY A C 1
ATOM 7015 O O . GLY A 1 923 ? -18.802 -37.338 -22.747 1.00 25.19 923 GLY A O 1
ATOM 7016 N N . GLY A 1 924 ? -18.829 -39.529 -22.222 1.00 23.20 924 GLY A N 1
ATOM 7017 C CA . GLY A 1 924 ? -19.048 -40.029 -23.588 1.00 23.20 924 GLY A CA 1
ATOM 7018 C C . GLY A 1 924 ? -19.847 -41.336 -23.680 1.00 23.20 924 GLY A C 1
ATOM 7019 O O . GLY A 1 924 ? -19.338 -42.321 -24.195 1.00 23.20 924 GLY A O 1
ATOM 7020 N N . ASN A 1 925 ? -21.081 -41.331 -23.162 1.00 23.03 925 ASN A N 1
ATOM 7021 C CA . ASN A 1 925 ? -22.183 -42.290 -23.381 1.00 23.03 925 ASN A CA 1
ATOM 7022 C C . ASN A 1 925 ? -21.869 -43.713 -23.908 1.00 23.03 925 ASN A C 1
ATOM 7024 O O . ASN A 1 925 ? -21.715 -43.913 -25.110 1.00 23.03 925 ASN A O 1
ATOM 7028 N N . PHE A 1 926 ? -22.089 -44.718 -23.053 1.00 22.47 926 PHE A N 1
ATOM 7029 C CA . PHE A 1 926 ? -22.760 -45.964 -23.457 1.00 22.47 926 PHE A CA 1
ATOM 7030 C C . PHE A 1 926 ? -23.858 -46.329 -22.442 1.00 22.47 926 PHE A C 1
ATOM 7032 O O . PHE A 1 926 ? -23.813 -45.916 -21.286 1.00 22.47 926 PHE A O 1
ATOM 7039 N N . ASN A 1 927 ? -24.886 -47.039 -22.908 1.00 21.88 927 ASN A N 1
ATOM 7040 C CA . ASN A 1 927 ? -26.170 -47.278 -22.234 1.00 21.88 927 ASN A CA 1
ATOM 7041 C C . ASN A 1 927 ? -26.757 -48.610 -22.769 1.00 21.88 927 ASN A C 1
ATOM 7043 O O . ASN A 1 927 ? -26.407 -48.983 -23.890 1.00 21.88 927 ASN A O 1
ATOM 7047 N N . PRO A 1 928 ? -27.750 -49.246 -22.123 1.00 38.31 928 PRO A N 1
ATOM 7048 C CA . PRO A 1 928 ? -27.749 -49.875 -20.796 1.00 38.31 928 PRO A CA 1
ATOM 7049 C C . PRO A 1 928 ? -27.961 -51.406 -20.871 1.00 38.31 928 PRO A C 1
ATOM 7051 O O . PRO A 1 928 ? -28.486 -51.907 -21.863 1.00 38.31 928 PRO A O 1
ATOM 7054 N N . SER A 1 929 ? -27.741 -52.138 -19.769 1.00 21.44 929 SER A N 1
ATOM 7055 C CA . SER A 1 929 ? -28.454 -53.412 -19.516 1.00 21.44 929 SER A CA 1
ATOM 7056 C C . SER A 1 929 ? -28.263 -53.955 -18.090 1.00 21.44 929 SER A C 1
ATOM 7058 O O . SER A 1 929 ? -27.123 -54.184 -17.714 1.00 21.44 929 SER A O 1
ATOM 7060 N N . LEU A 1 930 ? -29.382 -54.269 -17.407 1.00 24.89 930 LEU A N 1
ATOM 7061 C CA . LEU A 1 930 ? -29.568 -55.290 -16.339 1.00 24.89 930 LEU A CA 1
ATOM 7062 C C . LEU A 1 930 ? -28.697 -55.179 -15.050 1.00 24.89 930 LEU A C 1
ATOM 7064 O O . LEU A 1 930 ? -27.501 -54.956 -15.108 1.00 24.89 930 LEU A O 1
ATOM 7068 N N . GLY A 1 931 ? -29.196 -55.401 -13.827 1.00 22.00 931 GLY A N 1
ATOM 7069 C CA . GLY A 1 931 ? -30.556 -55.678 -13.344 1.00 22.00 931 GLY A CA 1
ATOM 7070 C C . GLY A 1 931 ? -30.556 -56.108 -11.856 1.00 22.00 931 GLY A C 1
ATOM 7071 O O . GLY A 1 931 ? -29.517 -56.484 -11.331 1.00 22.00 931 GLY A O 1
ATOM 7072 N N . PHE A 1 932 ? -31.734 -56.099 -11.218 1.00 22.39 932 PHE A N 1
ATOM 7073 C CA . PHE A 1 932 ? -32.058 -56.634 -9.874 1.00 22.39 932 PHE A CA 1
ATOM 7074 C C . PHE A 1 932 ? -31.503 -55.971 -8.583 1.00 22.39 932 PHE A C 1
ATOM 7076 O O . PHE A 1 932 ? -30.314 -55.905 -8.298 1.00 22.39 932 PHE A O 1
ATOM 7083 N N . GLN A 1 933 ? -32.470 -55.588 -7.741 1.00 19.81 933 GLN A N 1
ATOM 7084 C CA . GLN A 1 933 ? -32.448 -55.434 -6.272 1.00 19.81 933 GLN A CA 1
ATOM 7085 C C . GLN A 1 933 ? -32.989 -56.747 -5.625 1.00 19.81 933 GLN A C 1
ATOM 7087 O O . GLN A 1 933 ? -33.431 -57.613 -6.385 1.00 19.81 933 GLN A O 1
ATOM 7092 N N . PRO A 1 934 ? -33.186 -56.881 -4.287 1.00 37.94 934 PRO A N 1
ATOM 7093 C CA . PRO A 1 934 ? -32.532 -56.276 -3.104 1.00 37.94 934 PRO A CA 1
ATOM 7094 C C . PRO A 1 934 ? -32.243 -57.315 -1.969 1.00 37.94 934 PRO A C 1
ATOM 7096 O O . PRO A 1 934 ? -32.625 -58.473 -2.087 1.00 37.94 934 PRO A O 1
ATOM 7099 N N . GLN A 1 935 ? -31.689 -56.878 -0.822 1.00 23.69 935 GLN A N 1
ATOM 7100 C CA . GLN A 1 935 ? -32.074 -57.243 0.576 1.00 23.69 935 GLN A CA 1
ATOM 7101 C C . GLN A 1 935 ? -31.214 -56.395 1.554 1.00 23.69 935 GLN A C 1
ATOM 7103 O O . GLN A 1 935 ? -30.039 -56.183 1.281 1.00 23.69 935 GLN A O 1
ATOM 7108 N N . PHE A 1 936 ? -31.754 -55.635 2.521 1.00 23.61 936 PHE A N 1
ATOM 7109 C CA . PHE A 1 936 ? -32.447 -55.966 3.790 1.00 23.61 936 PHE A CA 1
ATOM 7110 C C . PHE A 1 936 ? -31.535 -56.479 4.925 1.00 23.61 936 PHE A C 1
ATOM 7112 O O . PHE A 1 936 ? -30.854 -57.485 4.777 1.00 23.61 936 PHE A O 1
ATOM 7119 N N . GLY A 1 937 ? -31.588 -55.805 6.086 1.00 24.52 937 GLY A N 1
ATOM 7120 C CA . GLY A 1 937 ? -30.852 -56.171 7.306 1.00 24.52 937 GLY A CA 1
ATOM 7121 C C . GLY A 1 937 ? -30.878 -55.067 8.374 1.00 24.52 937 GLY A C 1
ATOM 7122 O O . GLY A 1 937 ? -30.018 -54.195 8.384 1.00 24.52 937 GLY A O 1
ATOM 7123 N N . SER A 1 938 ? -31.872 -55.083 9.267 1.00 25.17 938 SER A N 1
ATOM 7124 C CA . SER A 1 938 ? -32.088 -54.068 10.317 1.00 25.17 938 SER A CA 1
ATOM 7125 C C . SER A 1 938 ? -32.274 -54.702 11.697 1.00 25.17 938 SER A C 1
ATOM 7127 O O . SER A 1 938 ? -33.012 -55.680 11.762 1.00 25.17 938 SER A O 1
ATOM 7129 N N . LEU A 1 939 ? -31.691 -54.117 12.759 1.00 25.53 939 LEU A N 1
ATOM 7130 C CA . LEU A 1 939 ? -32.025 -54.191 14.211 1.00 25.53 939 LEU A CA 1
ATOM 7131 C C . LEU A 1 939 ? -30.848 -53.559 15.009 1.00 25.53 939 LEU A C 1
ATOM 7133 O O . LEU A 1 939 ? -29.732 -53.557 14.504 1.00 25.53 939 LEU A O 1
ATOM 7137 N N . GLY A 1 940 ? -30.982 -52.994 16.219 1.00 24.44 940 GLY A N 1
ATOM 7138 C CA . GLY A 1 940 ? -32.151 -52.801 17.092 1.00 24.44 940 GLY A CA 1
ATOM 7139 C C . GLY A 1 940 ? -31.866 -51.831 18.271 1.00 24.44 940 GLY A C 1
ATOM 7140 O O . GLY A 1 940 ? -30.753 -51.339 18.424 1.00 24.44 940 GLY A O 1
ATOM 7141 N N . GLN A 1 941 ? -32.899 -51.528 19.067 1.00 25.28 941 GLN A N 1
ATOM 7142 C CA . GLN A 1 941 ? -32.973 -50.524 20.162 1.00 25.28 941 GLN A CA 1
ATOM 7143 C C . GLN A 1 941 ? -32.114 -50.867 21.420 1.00 25.28 941 GLN A C 1
ATOM 7145 O O . GLN A 1 941 ? -31.773 -52.028 21.600 1.00 25.28 941 GLN A O 1
ATOM 7150 N N . SER A 1 942 ? -31.599 -49.886 22.198 1.00 25.12 942 SER A N 1
ATOM 7151 C CA . SER A 1 942 ? -32.141 -49.276 23.464 1.00 25.12 942 SER A CA 1
ATOM 7152 C C . SER A 1 942 ? -32.263 -50.265 24.662 1.00 25.12 942 SER A C 1
ATOM 7154 O O . SER A 1 942 ? -32.493 -51.441 24.429 1.00 25.12 942 SER A O 1
ATOM 7156 N N . VAL A 1 943 ? -32.092 -49.937 25.961 1.00 25.84 943 VAL A N 1
ATOM 7157 C CA . VAL A 1 943 ? -32.717 -48.886 26.818 1.00 25.84 943 VAL A CA 1
ATOM 7158 C C . VAL A 1 943 ? -31.824 -48.516 28.047 1.00 25.84 943 VAL A C 1
ATOM 7160 O O . VAL A 1 943 ? -30.874 -49.222 28.367 1.00 25.84 943 VAL A O 1
ATOM 7163 N N . ALA A 1 944 ? -32.127 -47.394 28.724 1.00 26.70 944 ALA A N 1
ATOM 7164 C CA . ALA A 1 944 ? -31.411 -46.747 29.849 1.00 26.70 944 ALA A CA 1
ATOM 7165 C C . ALA A 1 944 ? -31.617 -47.335 31.281 1.00 26.70 944 ALA A C 1
ATOM 7167 O O . ALA A 1 944 ? -32.479 -48.186 31.483 1.00 26.70 944 ALA A O 1
ATOM 7168 N N . GLY A 1 945 ? -30.918 -46.789 32.305 1.00 24.47 945 GLY A N 1
ATOM 7169 C CA . GLY A 1 945 ? -31.237 -47.008 33.739 1.00 24.47 945 GLY A CA 1
ATOM 7170 C C . GLY A 1 945 ? -30.362 -46.269 34.791 1.00 24.47 945 GLY A C 1
ATOM 7171 O O . GLY A 1 945 ? -29.145 -46.279 34.702 1.00 24.47 945 GLY A O 1
ATOM 7172 N N . GLN A 1 946 ? -31.012 -45.639 35.782 1.00 26.50 946 GLN A N 1
ATOM 7173 C CA . GLN A 1 946 ? -30.538 -44.834 36.949 1.00 26.50 946 GLN A CA 1
ATOM 7174 C C . GLN A 1 946 ? -29.767 -45.652 38.038 1.00 26.50 946 GLN A C 1
ATOM 7176 O O . GLN A 1 946 ? -29.753 -46.872 37.942 1.00 26.50 946 GLN A O 1
ATOM 7181 N N . GLY A 1 947 ? -29.173 -45.131 39.140 1.00 24.47 947 GLY A N 1
ATOM 7182 C CA . GLY A 1 947 ? -28.885 -43.756 39.624 1.00 24.47 947 GLY A CA 1
ATOM 7183 C C . GLY A 1 947 ? -28.763 -43.604 41.181 1.00 24.47 947 GLY A C 1
ATOM 7184 O O . GLY A 1 947 ? -29.435 -44.319 41.912 1.00 24.47 947 GLY A O 1
ATOM 7185 N N . PHE A 1 948 ? -27.995 -42.596 41.655 1.00 25.03 948 PHE A N 1
ATOM 7186 C CA . PHE A 1 948 ? -28.005 -41.913 42.992 1.00 25.03 948 PHE A CA 1
ATOM 7187 C C . PHE A 1 948 ? -27.374 -42.487 44.309 1.00 25.03 948 PHE A C 1
ATOM 7189 O O . PHE A 1 948 ? -27.361 -43.683 44.561 1.00 25.03 948 PHE A O 1
ATOM 7196 N N . PHE A 1 949 ? -26.959 -41.526 45.176 1.00 24.84 949 PHE A N 1
ATOM 7197 C CA . PHE A 1 949 ? -26.449 -41.559 46.584 1.00 24.84 949 PHE A CA 1
ATOM 7198 C C . PHE A 1 949 ? -25.058 -42.196 46.881 1.00 24.84 949 PHE A C 1
ATOM 7200 O O . PHE A 1 949 ? -24.711 -43.214 46.305 1.00 24.84 949 PHE A O 1
ATOM 7207 N N . GLY A 1 950 ? -24.217 -41.672 47.802 1.00 22.91 950 GLY A N 1
ATOM 7208 C CA . GLY A 1 950 ? -24.247 -40.378 48.527 1.00 22.91 950 GLY A CA 1
ATOM 7209 C C . GLY A 1 950 ? -23.249 -40.236 49.718 1.00 22.91 950 GLY A C 1
ATOM 7210 O O . GLY A 1 950 ? -22.787 -41.235 50.253 1.00 22.91 950 GLY A O 1
ATOM 7211 N N . ALA A 1 951 ? -23.025 -38.986 50.171 1.00 23.45 951 ALA A N 1
ATOM 7212 C CA . ALA A 1 951 ? -22.430 -38.531 51.460 1.00 23.45 951 ALA A CA 1
ATOM 7213 C C . ALA A 1 951 ? -20.895 -38.627 51.747 1.00 23.45 951 ALA A C 1
ATOM 7215 O O . ALA A 1 951 ? -20.162 -39.429 51.185 1.00 23.45 951 ALA A O 1
ATOM 7216 N N . ALA A 1 952 ? -20.442 -37.763 52.676 1.00 29.45 952 ALA A N 1
ATOM 7217 C CA . ALA A 1 952 ? -19.121 -37.684 53.346 1.00 29.45 952 ALA A CA 1
ATOM 7218 C C . ALA A 1 952 ? -19.345 -37.558 54.884 1.00 29.45 952 ALA A C 1
ATOM 7220 O O . ALA A 1 952 ? -20.518 -37.414 55.256 1.00 29.45 952 ALA A O 1
ATOM 7221 N N . PRO A 1 953 ? -18.330 -37.589 55.799 1.00 41.81 953 PRO A N 1
ATOM 7222 C CA . PRO A 1 953 ? -17.586 -36.356 56.179 1.00 41.81 953 PRO A CA 1
ATOM 7223 C C . PRO A 1 953 ? -16.195 -36.536 56.895 1.00 41.81 953 PRO A C 1
ATOM 7225 O O . PRO A 1 953 ? -15.705 -37.646 57.071 1.00 41.81 953 PRO A O 1
ATOM 7228 N N . SER A 1 954 ? -15.658 -35.422 57.445 1.00 26.06 954 SER A N 1
ATOM 7229 C CA . SER A 1 954 ? -14.810 -35.272 58.672 1.00 26.06 954 SER A CA 1
ATOM 7230 C C . SER A 1 954 ? -13.260 -35.138 58.608 1.00 26.06 954 SER A C 1
ATOM 7232 O O . SER A 1 954 ? -12.585 -35.734 57.779 1.00 26.06 954 SER A O 1
ATOM 7234 N N . GLY A 1 955 ? -12.731 -34.312 59.537 1.00 26.55 955 GLY A N 1
ATOM 7235 C CA . GLY A 1 955 ? -11.325 -34.174 60.006 1.00 26.55 955 GLY A CA 1
ATOM 7236 C C . GLY A 1 955 ? -11.292 -34.332 61.551 1.00 26.55 955 GLY A C 1
ATOM 7237 O O . GLY A 1 955 ? -12.149 -35.085 62.017 1.00 26.55 955 GLY A O 1
ATOM 7238 N N . PRO A 1 956 ? -10.485 -33.612 62.391 1.00 45.75 956 PRO A N 1
ATOM 7239 C CA . PRO A 1 956 ? -9.570 -32.467 62.149 1.00 45.75 956 PRO A CA 1
ATOM 7240 C C . PRO A 1 956 ? -8.265 -32.484 63.043 1.00 45.75 956 PRO A C 1
ATOM 7242 O O . PRO A 1 956 ? -7.814 -33.563 63.408 1.00 45.75 956 PRO A O 1
ATOM 7245 N N . LEU A 1 957 ? -7.740 -31.299 63.461 1.00 25.34 957 LEU A N 1
ATOM 7246 C CA . LEU A 1 957 ? -6.641 -31.003 64.445 1.00 25.34 957 LEU A CA 1
ATOM 7247 C C . LEU A 1 957 ? -5.188 -31.221 63.937 1.00 25.34 957 LEU A C 1
ATOM 7249 O O . LEU A 1 957 ? -4.986 -32.059 63.074 1.00 25.34 957 LEU A O 1
ATOM 7253 N N . ALA A 1 958 ? -4.081 -30.629 64.428 1.00 24.66 958 ALA A N 1
ATOM 7254 C CA . ALA A 1 958 ? -3.612 -29.458 65.226 1.00 24.66 958 ALA A CA 1
ATOM 7255 C C . ALA A 1 958 ? -2.090 -29.756 65.523 1.00 24.66 958 ALA A C 1
ATOM 7257 O O . ALA A 1 958 ? -1.677 -30.884 65.274 1.00 24.66 958 ALA A O 1
ATOM 7258 N N . SER A 1 959 ? -1.149 -28.925 66.011 1.00 24.45 959 SER A N 1
ATOM 7259 C CA . SER A 1 959 ? -1.074 -27.562 66.587 1.00 24.45 959 SER A CA 1
ATOM 7260 C C . SER A 1 959 ? 0.339 -26.927 66.377 1.00 24.45 959 SER A C 1
ATOM 7262 O O . SER A 1 959 ? 1.250 -27.588 65.891 1.00 24.45 959 SER A O 1
ATOM 7264 N N . ALA A 1 960 ? 0.540 -25.660 66.782 1.00 23.03 960 ALA A N 1
ATOM 7265 C CA . ALA A 1 960 ? 1.834 -24.923 66.837 1.00 23.03 960 ALA A CA 1
ATOM 7266 C C . ALA A 1 960 ? 2.507 -25.057 68.253 1.00 23.03 960 ALA A C 1
ATOM 7268 O O . ALA A 1 960 ? 2.025 -25.938 68.975 1.00 23.03 960 ALA A O 1
ATOM 7269 N N . PRO A 1 961 ? 3.507 -24.251 68.749 1.00 40.31 961 PRO A N 1
ATOM 7270 C CA . PRO A 1 961 ? 4.182 -23.025 68.240 1.00 40.31 961 PRO A CA 1
ATOM 7271 C C . PRO A 1 961 ? 5.722 -22.919 68.562 1.00 40.31 961 PRO A C 1
ATOM 7273 O O . PRO A 1 961 ? 6.389 -23.943 68.626 1.00 40.31 961 PRO A O 1
ATOM 7276 N N . VAL A 1 962 ? 6.231 -21.688 68.836 1.00 24.52 962 VAL A N 1
ATOM 7277 C CA . VAL A 1 962 ? 7.561 -21.233 69.379 1.00 24.52 962 VAL A CA 1
ATOM 7278 C C . VAL A 1 962 ? 8.554 -20.652 68.339 1.00 24.52 962 VAL A C 1
ATOM 7280 O O . VAL A 1 962 ? 8.711 -21.241 67.280 1.00 24.52 962 VAL A O 1
ATOM 7283 N N . ALA A 1 963 ? 9.350 -19.585 68.579 1.00 22.92 963 ALA A N 1
ATOM 7284 C CA . ALA A 1 963 ? 9.142 -18.242 69.180 1.00 22.92 963 ALA A CA 1
ATOM 7285 C C . ALA A 1 963 ? 10.386 -17.328 68.914 1.00 22.92 963 ALA A C 1
ATOM 7287 O O . ALA A 1 963 ? 11.472 -17.819 68.630 1.00 22.92 963 ALA A O 1
ATOM 7288 N N . PHE A 1 964 ? 10.201 -16.005 69.040 1.00 23.42 964 PHE A N 1
ATOM 7289 C CA . PHE A 1 964 ? 11.173 -14.876 69.054 1.00 23.42 964 PHE A CA 1
ATOM 7290 C C . PHE A 1 964 ? 12.448 -15.073 69.932 1.00 23.42 964 PHE A C 1
ATOM 7292 O O . PHE A 1 964 ? 12.351 -15.879 70.861 1.00 23.42 964 PHE A O 1
ATOM 7299 N N . PRO A 1 965 ? 13.586 -14.314 69.767 1.00 32.59 965 PRO A N 1
ATOM 7300 C CA . PRO A 1 965 ? 13.562 -12.827 69.815 1.00 32.59 965 PRO A CA 1
ATOM 7301 C C . PRO A 1 965 ? 14.704 -11.931 69.212 1.00 32.59 965 PRO A C 1
ATOM 7303 O O . PRO A 1 965 ? 15.821 -12.361 68.962 1.00 32.59 965 PRO A O 1
ATOM 7306 N N . VAL A 1 966 ? 14.401 -10.612 69.180 1.00 23.92 966 VAL A N 1
ATOM 7307 C CA . VAL A 1 966 ? 15.255 -9.440 69.561 1.00 23.92 966 VAL A CA 1
ATOM 7308 C C . VAL A 1 966 ? 16.285 -8.784 68.588 1.00 23.92 966 VAL A C 1
ATOM 7310 O O . VAL A 1 966 ? 17.189 -9.406 68.048 1.00 23.92 966 VAL A O 1
ATOM 7313 N N . LEU A 1 967 ? 16.134 -7.449 68.458 1.00 26.38 967 LEU A N 1
ATOM 7314 C CA . LEU A 1 967 ? 17.049 -6.384 67.958 1.00 26.38 967 LEU A CA 1
ATOM 7315 C C . LEU A 1 967 ? 17.922 -5.849 69.129 1.00 26.38 967 LEU A C 1
ATOM 7317 O O . LEU A 1 967 ? 17.454 -6.006 70.256 1.00 26.38 967 LEU A O 1
ATOM 7321 N N . PRO A 1 968 ? 19.080 -5.145 68.974 1.00 35.66 968 PRO A N 1
ATOM 7322 C CA . PRO A 1 968 ? 19.352 -4.049 68.016 1.00 35.66 968 PRO A CA 1
ATOM 7323 C C . PRO A 1 968 ? 20.819 -4.093 67.466 1.00 35.66 968 PRO A C 1
ATOM 7325 O O . PRO A 1 968 ? 21.388 -5.174 67.415 1.00 35.66 968 PRO A O 1
ATOM 7328 N N . GLY A 1 969 ? 21.517 -3.042 66.995 1.00 24.47 969 GLY A N 1
ATOM 7329 C CA . GLY A 1 969 ? 21.297 -1.585 67.009 1.00 24.47 969 GLY A CA 1
ATOM 7330 C C . GLY A 1 969 ? 22.345 -0.792 66.197 1.00 24.47 969 GLY A C 1
ATOM 7331 O O . GLY A 1 969 ? 23.083 -1.369 65.406 1.00 24.47 969 GLY A O 1
ATOM 7332 N N . ALA A 1 970 ? 22.381 0.537 66.360 1.00 24.22 970 ALA A N 1
ATOM 7333 C CA . ALA A 1 970 ? 23.135 1.472 65.506 1.00 24.22 970 ALA A CA 1
ATOM 7334 C C . ALA A 1 970 ? 24.551 1.837 66.015 1.00 24.22 970 ALA A C 1
ATOM 7336 O O . ALA A 1 970 ? 24.842 1.704 67.201 1.00 24.22 970 ALA A O 1
ATOM 7337 N N . GLY A 1 971 ? 25.393 2.404 65.136 1.00 23.78 971 GLY A N 1
ATOM 7338 C CA . GLY A 1 971 ? 26.676 3.035 65.488 1.00 23.78 971 GLY A CA 1
ATOM 7339 C C . GLY A 1 971 ? 27.365 3.706 64.286 1.00 23.78 971 GLY A C 1
ATOM 7340 O O . GLY A 1 971 ? 27.370 3.143 63.196 1.00 23.78 971 GLY A O 1
ATOM 7341 N N . ALA A 1 972 ? 27.905 4.919 64.469 1.00 25.81 972 ALA A N 1
ATOM 7342 C CA . ALA A 1 972 ? 28.625 5.687 63.434 1.00 25.81 972 ALA A CA 1
ATOM 7343 C C . ALA A 1 972 ? 30.084 5.181 63.235 1.00 25.81 972 ALA A C 1
ATOM 7345 O O . ALA A 1 972 ? 30.474 4.194 63.850 1.00 25.81 972 ALA A O 1
ATOM 7346 N N . VAL A 1 973 ? 30.940 5.786 62.395 1.00 24.91 973 VAL A N 1
ATOM 7347 C CA . VAL A 1 973 ? 31.735 6.991 62.749 1.00 24.91 973 VAL A CA 1
ATOM 7348 C C . VAL A 1 973 ? 32.516 7.536 61.517 1.00 24.91 973 VAL A C 1
ATOM 7350 O O . VAL A 1 973 ? 32.958 6.771 60.667 1.00 24.91 973 VAL A O 1
ATOM 7353 N N . LEU A 1 974 ? 32.673 8.868 61.438 1.00 25.48 974 LEU A N 1
ATOM 7354 C CA . LEU A 1 974 ? 33.523 9.675 60.514 1.00 25.48 974 LEU A CA 1
ATOM 7355 C C . LEU A 1 974 ? 34.954 9.866 61.121 1.00 25.48 974 LEU A C 1
ATOM 7357 O O . LEU A 1 974 ? 35.065 9.547 62.303 1.00 25.48 974 LEU A O 1
ATOM 7361 N N . PRO A 1 975 ? 36.027 10.429 60.480 1.00 40.94 975 PRO A N 1
ATOM 7362 C CA . PRO A 1 975 ? 36.011 11.606 59.582 1.00 40.94 975 PRO A CA 1
ATOM 7363 C C . PRO A 1 975 ? 37.213 11.750 58.584 1.00 40.94 975 PRO A C 1
ATOM 7365 O O . PRO A 1 975 ? 37.881 10.777 58.261 1.00 40.94 975 PRO A O 1
ATOM 7368 N N . ALA A 1 976 ? 37.503 13.010 58.195 1.00 24.47 976 ALA A N 1
ATOM 7369 C CA . ALA A 1 976 ? 38.708 13.567 57.537 1.00 24.47 976 ALA A CA 1
ATOM 7370 C C . ALA A 1 976 ? 38.889 13.253 56.027 1.00 24.47 976 ALA A C 1
ATOM 7372 O O . ALA A 1 976 ? 38.865 12.097 55.632 1.00 24.47 976 ALA A O 1
ATOM 7373 N N . ALA A 1 977 ? 38.919 14.226 55.096 1.00 27.08 977 ALA A N 1
ATOM 7374 C CA . ALA A 1 977 ? 39.749 15.451 54.929 1.00 27.08 977 ALA A CA 1
ATOM 7375 C C . ALA A 1 977 ? 41.127 15.144 54.284 1.00 27.08 977 ALA A C 1
ATOM 7377 O O . ALA A 1 977 ? 41.692 14.095 54.557 1.00 27.08 977 ALA A O 1
ATOM 7378 N N . SER A 1 978 ? 41.710 15.982 53.411 1.00 25.05 978 SER A N 1
ATOM 7379 C CA . SER A 1 978 ? 41.778 17.462 53.419 1.00 25.05 978 SER A CA 1
ATOM 7380 C C . SER A 1 978 ? 41.948 18.070 51.978 1.00 25.05 978 SER A C 1
ATOM 7382 O O . SER A 1 978 ? 42.171 17.316 51.040 1.00 25.05 978 SER A O 1
ATOM 7384 N N . VAL A 1 979 ? 41.529 19.323 51.676 1.00 27.11 979 VAL A N 1
ATOM 7385 C CA . VAL A 1 979 ? 42.301 20.618 51.611 1.00 27.11 979 VAL A CA 1
ATOM 7386 C C . VAL A 1 979 ? 43.351 20.707 50.467 1.00 27.11 979 VAL A C 1
ATOM 7388 O O . VAL A 1 979 ? 44.057 19.731 50.274 1.00 27.11 979 VAL A O 1
ATOM 7391 N N . ALA A 1 980 ? 43.665 21.817 49.754 1.00 25.03 980 ALA A N 1
ATOM 7392 C CA . ALA A 1 980 ? 43.046 23.088 49.252 1.00 25.03 980 ALA A CA 1
ATOM 7393 C C . ALA A 1 980 ? 44.155 23.828 48.392 1.00 25.03 980 ALA A C 1
ATOM 7395 O O . ALA A 1 980 ? 45.194 23.208 48.192 1.00 25.03 980 ALA A O 1
ATOM 7396 N N . ALA A 1 981 ? 44.159 25.069 47.847 1.00 25.30 981 ALA A N 1
ATOM 7397 C CA . ALA A 1 981 ? 43.273 26.244 47.627 1.00 25.30 981 ALA A CA 1
ATOM 7398 C C . ALA A 1 981 ? 43.920 27.198 46.552 1.00 25.30 981 ALA A C 1
ATOM 7400 O O . ALA A 1 981 ? 45.105 27.049 46.272 1.00 25.30 981 ALA A O 1
ATOM 7401 N N . GLY A 1 982 ? 43.210 28.237 46.055 1.00 23.61 982 GLY A N 1
ATOM 7402 C CA . GLY A 1 982 ? 43.784 29.424 45.344 1.00 23.61 982 GLY A CA 1
ATOM 7403 C C . GLY A 1 982 ? 43.724 29.403 43.793 1.00 23.61 982 GLY A C 1
ATOM 7404 O O . GLY A 1 982 ? 44.071 28.382 43.216 1.00 23.61 982 GLY A O 1
ATOM 7405 N N . ILE A 1 983 ? 43.261 30.402 43.003 1.00 27.03 983 ILE A N 1
ATOM 7406 C CA . ILE A 1 983 ? 42.761 31.804 43.187 1.00 27.03 983 ILE A CA 1
ATOM 7407 C C . ILE A 1 983 ? 43.859 32.851 43.521 1.00 27.03 983 ILE A C 1
ATOM 7409 O O . ILE A 1 983 ? 44.579 32.567 44.478 1.00 27.03 983 ILE A O 1
ATOM 7413 N N . PRO A 1 984 ? 43.953 34.081 42.914 1.00 50.00 984 PRO A N 1
ATOM 7414 C CA . PRO A 1 984 ? 43.374 34.730 41.689 1.00 50.00 984 PRO A CA 1
ATOM 7415 C C . PRO A 1 984 ? 44.526 35.158 40.690 1.00 50.00 984 PRO A C 1
ATOM 7417 O O . PRO A 1 984 ? 45.449 34.349 40.619 1.00 50.00 984 PRO A O 1
ATOM 7420 N N . PRO A 1 985 ? 44.638 36.326 39.960 1.00 38.16 985 PRO A N 1
ATOM 7421 C CA . PRO A 1 985 ? 43.737 37.430 39.505 1.00 38.16 985 PRO A CA 1
ATOM 7422 C C . PRO A 1 985 ? 43.920 37.915 38.008 1.00 38.16 985 PRO A C 1
ATOM 7424 O O . PRO A 1 985 ? 44.544 37.246 37.194 1.00 38.16 985 PRO A O 1
ATOM 7427 N N . PHE A 1 986 ? 43.371 39.102 37.662 1.00 35.94 986 PHE A N 1
ATOM 7428 C CA . PHE A 1 986 ? 43.648 40.003 36.490 1.00 35.94 986 PHE A CA 1
ATOM 7429 C C . PHE A 1 986 ? 44.576 41.204 36.940 1.00 35.94 986 PHE A C 1
ATOM 7431 O O . PHE A 1 986 ? 45.044 41.065 38.075 1.00 35.94 986 PHE A O 1
ATOM 7438 N N . PRO A 1 987 ? 44.845 42.379 36.252 1.00 45.47 987 PRO A N 1
ATOM 7439 C CA . PRO A 1 987 ? 44.324 42.998 34.982 1.00 45.47 987 PRO A CA 1
ATOM 7440 C C . PRO A 1 987 ? 45.274 43.933 34.105 1.00 45.47 987 PRO A C 1
ATOM 7442 O O . PRO A 1 987 ? 46.381 44.221 34.528 1.00 45.47 987 PRO A O 1
ATOM 7445 N N . VAL A 1 988 ? 44.770 44.500 32.964 1.00 27.69 988 VAL A N 1
ATOM 7446 C CA . VAL A 1 988 ? 44.897 45.927 32.419 1.00 27.69 988 VAL A CA 1
ATOM 7447 C C . VAL A 1 988 ? 46.325 46.536 32.098 1.00 27.69 988 VAL A C 1
ATOM 7449 O O . VAL A 1 988 ? 47.304 45.993 32.578 1.00 27.69 988 VAL A O 1
ATOM 7452 N N . ALA A 1 989 ? 46.634 47.569 31.256 1.00 29.45 989 ALA A N 1
ATOM 7453 C CA . ALA A 1 989 ? 45.957 48.722 30.576 1.00 29.45 989 ALA A CA 1
ATOM 7454 C C . ALA A 1 989 ? 46.650 49.247 29.258 1.00 29.45 989 ALA A C 1
ATOM 7456 O O . ALA A 1 989 ? 47.801 48.904 29.015 1.00 29.45 989 ALA A O 1
ATOM 7457 N N . GLY A 1 990 ? 46.018 50.215 28.543 1.00 25.70 990 GLY A N 1
ATOM 7458 C CA . GLY A 1 990 ? 46.629 51.239 27.626 1.00 25.70 990 GLY A CA 1
ATOM 7459 C C . GLY A 1 990 ? 46.914 50.826 26.158 1.00 25.70 990 GLY A C 1
ATOM 7460 O O . GLY A 1 990 ? 47.120 49.646 25.910 1.00 25.70 990 GLY A O 1
ATOM 7461 N N . GLY A 1 991 ? 46.956 51.685 25.116 1.00 26.75 991 GLY A N 1
ATOM 7462 C CA . GLY A 1 991 ? 46.764 53.152 24.920 1.00 26.75 991 GLY A CA 1
ATOM 7463 C C . GLY A 1 991 ? 47.675 53.672 23.762 1.00 26.75 991 GLY A C 1
ATOM 7464 O O . GLY A 1 991 ? 48.698 53.041 23.521 1.00 26.75 991 GLY A O 1
ATOM 7465 N N . ASP A 1 992 ? 47.455 54.764 23.001 1.00 27.44 992 ASP A N 1
ATOM 7466 C CA . ASP A 1 992 ? 46.323 55.710 22.812 1.00 27.44 992 ASP A CA 1
ATOM 7467 C C . ASP A 1 992 ? 46.570 56.614 21.536 1.00 27.44 992 ASP A C 1
ATOM 7469 O O . ASP A 1 992 ? 47.483 56.313 20.768 1.00 27.44 992 ASP A O 1
ATOM 7473 N N . VAL A 1 993 ? 45.854 57.748 21.353 1.00 28.20 993 VAL A N 1
ATOM 7474 C CA . VAL A 1 993 ? 46.053 58.875 20.374 1.00 28.20 993 VAL A CA 1
ATOM 7475 C C . VAL A 1 993 ? 45.501 58.726 18.923 1.00 28.20 993 VAL A C 1
ATOM 7477 O O . VAL A 1 993 ? 45.528 57.662 18.316 1.00 28.20 993 VAL A O 1
ATOM 7480 N N . ALA A 1 994 ? 44.996 59.841 18.351 1.00 34.41 994 ALA A N 1
ATOM 7481 C CA . ALA A 1 994 ? 44.405 59.995 16.998 1.00 34.41 994 ALA A CA 1
ATOM 7482 C C . ALA A 1 994 ? 45.195 60.995 16.103 1.00 34.41 994 ALA A C 1
ATOM 7484 O O . ALA A 1 994 ? 46.108 61.650 16.613 1.00 34.41 994 ALA A O 1
ATOM 7485 N N . PRO A 1 995 ? 44.866 61.171 14.796 1.00 41.88 995 PRO A N 1
ATOM 7486 C CA . PRO A 1 995 ? 44.004 62.320 14.428 1.00 41.88 995 PRO A CA 1
ATOM 7487 C C . PRO A 1 995 ? 43.169 62.196 13.117 1.00 41.88 995 PRO A C 1
ATOM 7489 O O . PRO A 1 995 ? 43.452 61.377 12.252 1.00 41.88 995 PRO A O 1
ATOM 7492 N N . GLY A 1 996 ? 42.244 63.150 12.907 1.00 26.72 996 GLY A N 1
ATOM 7493 C CA . GLY A 1 996 ? 41.902 63.679 11.567 1.00 26.72 996 GLY A CA 1
ATOM 7494 C C . GLY A 1 996 ? 40.678 63.104 10.824 1.00 26.72 996 GLY A C 1
ATOM 7495 O O . GLY A 1 996 ? 40.540 61.901 10.645 1.00 26.72 996 GLY A O 1
ATOM 7496 N N . GLY A 1 997 ? 39.809 63.999 10.328 1.00 22.97 997 GLY A N 1
ATOM 7497 C CA . GLY A 1 997 ? 38.847 63.722 9.240 1.00 22.97 997 GLY A CA 1
ATOM 7498 C C . GLY A 1 997 ? 39.434 64.068 7.851 1.00 22.97 997 GLY A C 1
ATOM 7499 O O . GLY A 1 997 ? 40.621 64.398 7.804 1.00 22.97 997 GLY A O 1
ATOM 7500 N N . PRO A 1 998 ? 38.651 64.073 6.740 1.00 37.41 998 PRO A N 1
ATOM 7501 C CA . PRO A 1 998 ? 37.345 64.756 6.697 1.00 37.41 998 PRO A CA 1
ATOM 7502 C C . PRO A 1 998 ? 36.198 64.123 5.847 1.00 37.41 998 PRO A C 1
ATOM 7504 O O . PRO A 1 998 ? 36.423 63.515 4.813 1.00 37.41 998 PRO A O 1
ATOM 7507 N N . ALA A 1 999 ? 34.957 64.435 6.256 1.00 23.78 999 ALA A N 1
ATOM 7508 C CA . ALA A 1 999 ? 33.831 64.956 5.444 1.00 23.78 999 ALA A CA 1
ATOM 7509 C C . ALA A 1 999 ? 33.132 64.182 4.273 1.00 23.78 999 ALA A C 1
ATOM 7511 O O . ALA A 1 999 ? 33.757 63.623 3.385 1.00 23.78 999 ALA A O 1
ATOM 7512 N N . VAL A 1 1000 ? 31.798 64.408 4.209 1.00 24.97 1000 VAL A N 1
ATOM 7513 C CA . VAL A 1 1000 ? 30.919 64.589 3.009 1.00 24.97 1000 VAL A CA 1
ATOM 7514 C C . VAL A 1 1000 ? 30.222 63.373 2.321 1.00 24.97 1000 VAL A C 1
ATOM 7516 O O . VAL A 1 1000 ? 30.793 62.689 1.487 1.00 24.97 1000 VAL A O 1
ATOM 7519 N N . THR A 1 1001 ? 28.913 63.237 2.648 1.00 22.94 1001 THR A N 1
ATOM 7520 C CA . THR A 1 1001 ? 27.698 62.874 1.836 1.00 22.94 1001 THR A CA 1
ATOM 7521 C C . THR A 1 1001 ? 27.624 61.545 1.032 1.00 22.94 1001 THR A C 1
ATOM 7523 O O . THR A 1 1001 ? 28.605 61.126 0.444 1.00 22.94 1001 THR A O 1
ATOM 7526 N N . ILE A 1 1002 ? 26.515 60.769 0.972 1.00 25.80 1002 ILE A N 1
ATOM 7527 C CA . ILE A 1 1002 ? 25.085 61.064 0.618 1.00 25.80 1002 ILE A CA 1
ATOM 7528 C C . ILE A 1 1002 ? 24.955 61.555 -0.850 1.00 25.80 1002 ILE A C 1
ATOM 7530 O O . ILE A 1 1002 ? 25.801 62.353 -1.241 1.00 25.80 1002 ILE A O 1
ATOM 7534 N N . PRO A 1 1003 ? 23.948 61.165 -1.682 1.00 38.16 1003 PRO A N 1
ATOM 7535 C CA . PRO A 1 1003 ? 22.712 60.379 -1.458 1.00 38.16 1003 PRO A CA 1
ATOM 7536 C C . PRO A 1 1003 ? 22.745 59.003 -2.196 1.00 38.16 1003 PRO A C 1
ATOM 7538 O O . PRO A 1 1003 ? 23.802 58.610 -2.674 1.00 38.16 1003 PRO A O 1
ATOM 7541 N N . ALA A 1 1004 ? 21.737 58.118 -2.277 1.00 24.31 1004 ALA A N 1
ATOM 7542 C CA . ALA A 1 1004 ? 20.273 58.118 -2.078 1.00 24.31 1004 ALA A CA 1
ATOM 7543 C C . ALA A 1 1004 ? 19.378 58.663 -3.234 1.00 24.31 1004 ALA A C 1
ATOM 7545 O O . ALA A 1 1004 ? 19.748 59.593 -3.931 1.00 24.31 1004 ALA A O 1
ATOM 7546 N N . ALA A 1 1005 ? 18.212 58.014 -3.399 1.00 25.94 1005 ALA A N 1
ATOM 7547 C CA . ALA A 1 1005 ? 16.942 58.357 -4.086 1.00 25.94 1005 ALA A CA 1
ATOM 7548 C C . ALA A 1 1005 ? 16.826 59.452 -5.192 1.00 25.94 1005 ALA A C 1
ATOM 7550 O O . ALA A 1 1005 ? 17.377 60.539 -5.101 1.00 25.94 1005 ALA A O 1
ATOM 7551 N N . GLY A 1 1006 ? 15.913 59.212 -6.151 1.00 21.41 1006 GLY A N 1
ATOM 7552 C CA . GLY A 1 1006 ? 15.472 60.158 -7.200 1.00 21.41 1006 GLY A CA 1
ATOM 7553 C C . GLY A 1 1006 ? 15.508 59.488 -8.584 1.00 21.41 1006 GLY A C 1
ATOM 7554 O O . GLY A 1 1006 ? 16.561 59.023 -8.989 1.00 21.41 1006 GLY A O 1
ATOM 7555 N N . LEU A 1 1007 ? 14.434 59.293 -9.356 1.00 30.78 1007 LEU A N 1
ATOM 7556 C CA . LEU A 1 1007 ? 13.121 59.950 -9.435 1.00 30.78 1007 LEU A CA 1
ATOM 7557 C C . LEU A 1 1007 ? 13.155 61.399 -9.966 1.00 30.78 1007 LEU A C 1
ATOM 7559 O O . LEU A 1 1007 ? 12.855 62.337 -9.241 1.00 30.78 1007 LEU A O 1
ATOM 7563 N N . GLN A 1 1008 ? 13.446 61.548 -11.263 1.00 21.41 1008 GLN A N 1
ATOM 7564 C CA . GLN A 1 1008 ? 12.778 62.489 -12.183 1.00 21.41 1008 GLN A CA 1
ATOM 7565 C C . GLN A 1 1008 ? 12.899 61.911 -13.613 1.00 21.41 1008 GLN A C 1
ATOM 7567 O O . GLN A 1 1008 ? 13.965 61.474 -14.024 1.00 21.41 1008 GLN A O 1
ATOM 7572 N N . ALA A 1 1009 ? 11.790 61.593 -14.285 1.00 25.28 1009 ALA A N 1
ATOM 7573 C CA . ALA A 1 1009 ? 10.920 62.510 -15.036 1.00 25.28 1009 ALA A CA 1
ATOM 7574 C C . ALA A 1 1009 ? 11.410 62.785 -16.476 1.00 25.28 1009 ALA A C 1
ATOM 7576 O O . ALA A 1 1009 ? 11.718 63.911 -16.843 1.00 25.28 1009 ALA A O 1
ATOM 7577 N N . GLY A 1 1010 ? 11.412 61.736 -17.307 1.00 25.80 1010 GLY A N 1
ATOM 7578 C CA . GLY A 1 1010 ? 11.510 61.822 -18.771 1.00 25.80 1010 GLY A CA 1
ATOM 7579 C C . GLY A 1 1010 ? 10.151 61.587 -19.438 1.00 25.80 1010 GLY A C 1
ATOM 7580 O O . GLY A 1 1010 ? 10.001 60.656 -20.221 1.00 25.80 1010 GLY A O 1
ATOM 7581 N N . GLY A 1 1011 ? 9.127 62.351 -19.051 1.00 24.67 1011 GLY A N 1
ATOM 7582 C CA . GLY A 1 1011 ? 7.763 62.163 -19.550 1.00 24.67 1011 GLY A CA 1
ATOM 7583 C C . GLY A 1 1011 ? 7.468 62.985 -20.804 1.00 24.67 1011 GLY A C 1
ATOM 7584 O O . GLY A 1 1011 ? 7.375 64.201 -20.706 1.00 24.67 1011 GLY A O 1
ATOM 7585 N N . HIS A 1 1012 ? 7.234 62.321 -21.938 1.00 27.22 1012 HIS A N 1
ATOM 7586 C CA . HIS A 1 1012 ? 6.487 62.836 -23.095 1.00 27.22 1012 HIS A CA 1
ATOM 7587 C C . HIS A 1 1012 ? 5.904 61.621 -23.862 1.00 27.22 1012 HIS A C 1
ATOM 7589 O O . HIS A 1 1012 ? 6.619 60.652 -24.083 1.00 27.22 1012 HIS A O 1
ATOM 7595 N N . VAL A 1 1013 ? 4.574 61.488 -24.010 1.00 27.91 1013 VAL A N 1
ATOM 7596 C CA . VAL A 1 1013 ? 3.664 62.133 -25.000 1.00 27.91 1013 VAL A CA 1
ATOM 7597 C C . VAL A 1 1013 ? 3.636 61.368 -26.340 1.00 27.91 1013 VAL A C 1
ATOM 7599 O O . VAL A 1 1013 ? 4.696 61.050 -26.859 1.00 27.91 1013 VAL A O 1
ATOM 7602 N N . ALA A 1 1014 ? 2.490 61.082 -26.981 1.00 27.11 1014 ALA A N 1
ATOM 7603 C CA . ALA A 1 1014 ? 1.073 61.077 -26.553 1.00 27.11 1014 ALA A CA 1
ATOM 7604 C C . ALA A 1 1014 ? 0.183 60.346 -27.600 1.00 27.11 1014 ALA A C 1
ATOM 7606 O O . ALA A 1 1014 ? 0.679 59.922 -28.640 1.00 27.11 1014 ALA A O 1
ATOM 7607 N N . GLY A 1 1015 ? -1.134 60.279 -27.342 1.00 28.64 1015 GLY A N 1
ATOM 7608 C CA . GLY A 1 1015 ? -2.181 59.715 -28.219 1.00 28.64 1015 GLY A CA 1
ATOM 7609 C C . GLY A 1 1015 ? -2.747 58.407 -27.644 1.00 28.64 1015 GLY A C 1
ATOM 7610 O O . GLY A 1 1015 ? -1.993 57.457 -27.480 1.00 28.64 1015 GLY A O 1
ATOM 7611 N N . GLY A 1 1016 ? -4.023 58.278 -27.244 1.00 28.23 1016 GLY A N 1
ATOM 7612 C CA . GLY A 1 1016 ? -5.223 59.099 -27.529 1.00 28.23 1016 GLY A CA 1
ATOM 7613 C C . GLY A 1 1016 ? -5.839 58.678 -28.874 1.00 28.23 1016 GLY A C 1
ATOM 7614 O O . GLY A 1 1016 ? -5.089 58.544 -29.830 1.00 28.23 1016 GLY A O 1
ATOM 7615 N N . LEU A 1 1017 ? -7.142 58.408 -29.047 1.00 29.72 1017 LEU A N 1
ATOM 7616 C CA . LEU A 1 1017 ? -8.380 59.143 -28.683 1.00 29.72 1017 LEU A CA 1
ATOM 7617 C C . LEU A 1 1017 ? -9.614 58.201 -28.937 1.00 29.72 1017 LEU A C 1
ATOM 7619 O O . LEU A 1 1017 ? -9.440 57.244 -29.684 1.00 29.72 1017 LEU A O 1
ATOM 7623 N N . VAL A 1 1018 ? -10.864 58.340 -28.438 1.00 30.48 1018 VAL A N 1
ATOM 7624 C CA . VAL A 1 1018 ? -11.564 59.297 -27.537 1.00 30.48 1018 VAL A CA 1
ATOM 7625 C C . VAL A 1 1018 ? -12.844 58.654 -26.909 1.00 30.48 1018 VAL A C 1
ATOM 7627 O O . VAL A 1 1018 ? -13.268 57.592 -27.346 1.00 30.48 1018 VAL A O 1
ATOM 7630 N N . ASP A 1 1019 ? -13.433 59.320 -25.904 1.00 30.17 1019 ASP A N 1
ATOM 7631 C CA . ASP A 1 1019 ? -14.810 59.334 -25.330 1.00 30.17 1019 ASP A CA 1
ATOM 7632 C C . ASP A 1 1019 ? -15.947 58.320 -25.652 1.00 30.17 1019 ASP A C 1
ATOM 7634 O O . ASP A 1 1019 ? -16.202 57.917 -26.782 1.00 30.17 1019 ASP A O 1
ATOM 7638 N N . GLY A 1 1020 ? -16.814 58.136 -24.634 1.00 26.52 1020 GLY A N 1
ATOM 7639 C CA . GLY A 1 1020 ? -18.245 57.785 -24.753 1.00 26.52 1020 GLY A CA 1
ATOM 7640 C C . GLY A 1 1020 ? -18.992 57.931 -23.406 1.00 26.52 1020 GLY A C 1
ATOM 7641 O O . GLY A 1 1020 ? -18.550 57.367 -22.408 1.00 26.52 1020 GLY A O 1
ATOM 7642 N N . LYS A 1 1021 ? -20.095 58.705 -23.322 1.00 29.41 1021 LYS A N 1
ATOM 7643 C CA . LYS A 1 1021 ? -20.762 59.082 -22.043 1.00 29.41 1021 LYS A CA 1
ATOM 7644 C C . LYS A 1 1021 ? -22.240 58.660 -21.919 1.00 29.41 1021 LYS A C 1
ATOM 7646 O O . LYS A 1 1021 ? -23.040 59.006 -22.779 1.00 29.41 1021 LYS A O 1
ATOM 7651 N N . GLY A 1 1022 ? -22.604 58.155 -20.731 1.00 26.27 1022 GLY A N 1
ATOM 7652 C CA . GLY A 1 1022 ? -23.918 58.350 -20.076 1.00 26.27 1022 GLY A CA 1
ATOM 7653 C C . GLY A 1 1022 ? -25.056 57.350 -20.377 1.00 26.27 1022 GLY A C 1
ATOM 7654 O O . GLY A 1 1022 ? -24.931 56.541 -21.284 1.00 26.27 1022 GLY A O 1
ATOM 7655 N N . ALA A 1 1023 ? -26.197 57.365 -19.661 1.00 27.39 1023 ALA A N 1
ATOM 7656 C CA . ALA A 1 1023 ? -26.481 57.875 -18.300 1.00 27.39 1023 ALA A CA 1
ATOM 7657 C C . ALA A 1 1023 ? -27.886 57.431 -17.780 1.00 27.39 1023 ALA A C 1
ATOM 7659 O O . ALA A 1 1023 ? -28.799 57.256 -18.574 1.00 27.39 1023 ALA A O 1
ATOM 7660 N N . VAL A 1 1024 ? -28.059 57.402 -16.443 1.00 28.64 1024 VAL A N 1
ATOM 7661 C CA . VAL A 1 1024 ? -29.324 57.405 -15.642 1.00 28.64 1024 VAL A CA 1
ATOM 7662 C C . VAL A 1 1024 ? -30.279 56.184 -15.699 1.00 28.64 1024 VAL A C 1
ATOM 7664 O O . VAL A 1 1024 ? -30.832 55.870 -16.742 1.00 28.64 1024 VAL A O 1
ATOM 7667 N N . VAL A 1 1025 ? -30.564 55.589 -14.522 1.00 26.98 1025 VAL A N 1
ATOM 7668 C CA . VAL A 1 1025 ? -31.897 55.348 -13.877 1.00 26.98 1025 VAL A CA 1
ATOM 7669 C C . VAL A 1 1025 ? -31.749 54.306 -12.738 1.00 26.98 1025 VAL A C 1
ATOM 7671 O O . VAL A 1 1025 ? -31.008 53.338 -12.871 1.00 26.98 1025 VAL A O 1
ATOM 7674 N N . GLY A 1 1026 ? -32.420 54.525 -11.594 1.00 24.38 1026 GLY A N 1
ATOM 7675 C CA . GLY A 1 1026 ? -32.529 53.585 -10.451 1.00 24.38 1026 GLY A CA 1
ATOM 7676 C C . GLY A 1 1026 ? -33.985 53.111 -10.231 1.00 24.38 1026 GLY A C 1
ATOM 7677 O O . GLY A 1 1026 ? -34.753 53.233 -11.184 1.00 24.38 1026 GLY A O 1
ATOM 7678 N N . PRO A 1 1027 ? -34.433 52.670 -9.023 1.00 45.50 1027 PRO A N 1
ATOM 7679 C CA . PRO A 1 1027 ? -33.796 52.850 -7.703 1.00 45.50 1027 PRO A CA 1
ATOM 7680 C C . PRO A 1 1027 ? -33.950 51.668 -6.685 1.00 45.50 1027 PRO A C 1
ATOM 7682 O O . PRO A 1 1027 ? -34.484 50.613 -7.000 1.00 45.50 1027 PRO A O 1
ATOM 7685 N N . THR A 1 1028 ? -33.575 51.928 -5.416 1.00 28.19 1028 THR A N 1
ATOM 7686 C CA . THR A 1 1028 ? -33.958 51.238 -4.143 1.00 28.19 1028 THR A CA 1
ATOM 7687 C C . THR A 1 1028 ? -33.529 49.774 -3.878 1.00 28.19 1028 THR A C 1
ATOM 7689 O O . THR A 1 1028 ? -33.654 48.921 -4.739 1.00 28.19 1028 THR A O 1
ATOM 7692 N N . GLY A 1 1029 ? -33.089 49.397 -2.661 1.00 25.09 1029 GLY A N 1
ATOM 7693 C CA . GLY A 1 1029 ? -32.697 50.230 -1.504 1.00 25.09 1029 GLY A CA 1
ATOM 7694 C C . GLY A 1 1029 ? -32.602 49.505 -0.139 1.00 25.09 1029 GLY A C 1
ATOM 7695 O O . GLY A 1 1029 ? -33.373 48.595 0.131 1.00 25.09 1029 GLY A O 1
ATOM 7696 N N . GLY A 1 1030 ? -31.724 49.998 0.753 1.00 24.62 1030 GLY A N 1
ATOM 7697 C CA . GLY A 1 1030 ? -31.691 49.695 2.205 1.00 24.62 1030 GLY A CA 1
ATOM 7698 C C . GLY A 1 1030 ? -30.898 48.446 2.655 1.00 24.62 1030 GLY A C 1
ATOM 7699 O O . GLY A 1 1030 ? -30.754 47.506 1.890 1.00 24.62 1030 GLY A O 1
ATOM 7700 N N . THR A 1 1031 ? -30.340 48.362 3.879 1.00 24.94 1031 THR A N 1
ATOM 7701 C CA . THR A 1 1031 ? -30.173 49.388 4.944 1.00 24.94 1031 THR A CA 1
ATOM 7702 C C . THR A 1 1031 ? -29.107 49.013 6.003 1.00 24.94 1031 THR A C 1
ATOM 7704 O O . THR A 1 1031 ? -29.176 47.927 6.556 1.00 24.94 1031 THR A O 1
ATOM 7707 N N . LYS A 1 1032 ? -28.294 50.014 6.404 1.00 25.00 1032 LYS A N 1
ATOM 7708 C CA . LYS A 1 1032 ? -27.783 50.340 7.772 1.00 25.00 1032 LYS A CA 1
ATOM 7709 C C . LYS A 1 1032 ? -26.831 49.411 8.580 1.00 25.00 1032 LYS A C 1
ATOM 7711 O O . LYS A 1 1032 ? -27.065 48.226 8.729 1.00 25.00 1032 LYS A O 1
ATOM 7716 N N . ALA A 1 1033 ? -25.939 50.112 9.310 1.00 24.91 1033 ALA A N 1
ATOM 7717 C CA . ALA A 1 1033 ? -25.243 49.782 10.580 1.00 24.91 1033 ALA A CA 1
ATOM 7718 C C . ALA A 1 1033 ? -24.146 48.680 10.544 1.00 24.91 1033 ALA A C 1
ATOM 7720 O O . ALA A 1 1033 ? -24.340 47.651 9.921 1.00 24.91 1033 ALA A O 1
ATOM 7721 N N . ALA A 1 1034 ? -22.914 48.844 11.067 1.00 24.16 1034 ALA A N 1
ATOM 7722 C CA . ALA A 1 1034 ? -22.388 49.432 12.329 1.00 24.16 1034 ALA A CA 1
ATOM 7723 C C . ALA A 1 1034 ? -22.570 48.497 13.558 1.00 24.16 1034 ALA A C 1
ATOM 7725 O O . ALA A 1 1034 ? -23.571 47.799 13.619 1.00 24.16 1034 ALA A O 1
ATOM 7726 N N . ALA A 1 1035 ? -21.686 48.418 14.570 1.00 24.52 1035 ALA A N 1
ATOM 7727 C CA . ALA A 1 1035 ? -20.420 49.115 14.884 1.00 24.52 1035 ALA A CA 1
ATOM 7728 C C . ALA A 1 1035 ? -19.536 48.193 15.792 1.00 24.52 1035 ALA A C 1
ATOM 7730 O O . ALA A 1 1035 ? -20.100 47.411 16.544 1.00 24.52 1035 ALA A O 1
ATOM 7731 N N . LYS A 1 1036 ? -18.193 48.138 15.668 1.00 24.17 1036 LYS A N 1
ATOM 7732 C CA . LYS A 1 1036 ? -17.152 48.957 16.363 1.00 24.17 1036 LYS A CA 1
ATOM 7733 C C . LYS A 1 1036 ? -16.723 48.408 17.753 1.00 24.17 1036 LYS A C 1
ATOM 7735 O O . LYS A 1 1036 ? -17.535 47.809 18.438 1.00 24.17 1036 LYS A O 1
ATOM 7740 N N . LEU A 1 1037 ? -15.475 48.718 18.161 1.00 25.33 1037 LEU A N 1
ATOM 7741 C CA . LEU A 1 1037 ? -14.711 48.236 19.346 1.00 25.33 1037 LEU A CA 1
ATOM 7742 C C . LEU A 1 1037 ? -14.094 46.830 19.133 1.00 25.33 1037 LEU A C 1
ATOM 7744 O O . LEU A 1 1037 ? -14.767 45.953 18.611 1.00 25.33 1037 LEU A O 1
ATOM 7748 N N . GLY A 1 1038 ? -12.821 46.535 19.440 1.00 22.09 1038 GLY A N 1
ATOM 7749 C CA . GLY A 1 1038 ? -11.736 47.324 20.063 1.00 22.09 1038 GLY A CA 1
ATOM 7750 C C . GLY A 1 1038 ? -11.555 47.020 21.564 1.00 22.09 1038 GLY A C 1
ATOM 7751 O O . GLY A 1 1038 ? -12.550 46.844 22.251 1.00 22.09 1038 GLY A O 1
ATOM 7752 N N . SER A 1 1039 ? -10.345 46.970 22.142 1.00 22.73 1039 SER A N 1
ATOM 7753 C CA . SER A 1 1039 ? -8.992 47.164 21.575 1.00 22.73 1039 SER A CA 1
ATOM 7754 C C . SER A 1 1039 ? -7.879 46.777 22.576 1.00 22.73 1039 SER A C 1
ATOM 7756 O O . SER A 1 1039 ? -8.042 47.026 23.766 1.00 22.73 1039 SER A O 1
ATOM 7758 N N . GLY A 1 1040 ? -6.718 46.317 22.082 1.00 22.23 1040 GLY A N 1
ATOM 7759 C CA . GLY A 1 1040 ? -5.465 46.145 22.853 1.00 22.23 1040 GLY A CA 1
ATOM 7760 C C . GLY A 1 1040 ? -5.239 44.746 23.467 1.00 22.23 1040 GLY A C 1
ATOM 7761 O O . GLY A 1 1040 ? -6.195 44.023 23.714 1.00 22.23 1040 GLY A O 1
ATOM 7762 N N . GLY A 1 1041 ? -3.997 44.303 23.716 1.00 21.20 1041 GLY A N 1
ATOM 7763 C CA . GLY A 1 1041 ? -2.716 44.885 23.280 1.00 21.20 1041 GLY A CA 1
ATOM 7764 C C . GLY A 1 1041 ? -1.469 44.364 24.026 1.00 21.20 1041 GLY A C 1
ATOM 7765 O O . GLY A 1 1041 ? -1.549 44.047 25.203 1.00 21.20 1041 GLY A O 1
ATOM 7766 N N . VAL A 1 1042 ? -0.316 44.408 23.336 1.00 21.84 1042 VAL A N 1
ATOM 7767 C CA . VAL A 1 1042 ? 1.072 44.451 23.873 1.00 21.84 1042 VAL A CA 1
ATOM 7768 C C . VAL A 1 1042 ? 1.701 43.161 24.463 1.00 21.84 1042 VAL A C 1
ATOM 7770 O O . VAL A 1 1042 ? 1.463 42.825 25.611 1.00 21.84 1042 VAL A O 1
ATOM 7773 N N . MET A 1 1043 ? 2.654 42.593 23.692 1.00 21.97 1043 MET A N 1
ATOM 7774 C CA . MET A 1 1043 ? 3.900 41.872 24.085 1.00 21.97 1043 MET A CA 1
ATOM 7775 C C . MET A 1 1043 ? 3.815 40.605 24.990 1.00 21.97 1043 MET A C 1
ATOM 7777 O O . MET A 1 1043 ? 2.886 40.414 25.754 1.00 21.97 1043 MET A O 1
ATOM 7781 N N . ALA A 1 1044 ? 4.756 39.648 24.931 1.00 22.22 1044 ALA A N 1
ATOM 7782 C CA . ALA A 1 1044 ? 6.167 39.762 24.538 1.00 22.22 1044 ALA A CA 1
ATOM 7783 C C . ALA A 1 1044 ? 6.737 38.574 23.731 1.00 22.22 1044 ALA A C 1
ATOM 7785 O O . ALA A 1 1044 ? 6.103 37.538 23.547 1.00 22.22 1044 ALA A O 1
ATOM 7786 N N . SER A 1 1045 ? 7.964 38.766 23.243 1.00 21.27 1045 SER A N 1
ATOM 7787 C CA . SER A 1 1045 ? 8.767 37.808 22.480 1.00 21.27 1045 SER A CA 1
ATOM 7788 C C . SER A 1 1045 ? 9.526 36.815 23.371 1.00 21.27 1045 SER A C 1
ATOM 7790 O O . SER A 1 1045 ? 9.942 37.138 24.480 1.00 21.27 1045 SER A O 1
ATOM 7792 N N . GLY A 1 1046 ? 9.771 35.611 22.846 1.00 21.97 1046 GLY A N 1
ATOM 7793 C CA . GLY A 1 1046 ? 10.594 34.587 23.494 1.00 21.97 1046 GLY A CA 1
ATOM 7794 C C . GLY A 1 1046 ? 10.911 33.448 22.529 1.00 21.97 1046 GLY A C 1
ATOM 7795 O O . GLY A 1 1046 ? 10.167 32.476 22.447 1.00 21.97 1046 GLY A O 1
ATOM 7796 N N . GLY A 1 1047 ? 11.980 33.593 21.743 1.00 20.27 1047 GLY A N 1
ATOM 7797 C CA . GLY A 1 1047 ? 12.399 32.572 20.780 1.00 20.27 1047 GLY A CA 1
ATOM 7798 C C . GLY A 1 1047 ? 13.197 31.446 21.440 1.00 20.27 1047 GLY A C 1
ATOM 7799 O O . GLY A 1 1047 ? 14.087 31.707 22.244 1.00 20.27 1047 GLY A O 1
ATOM 7800 N N . MET A 1 1048 ? 12.931 30.199 21.046 1.00 21.09 1048 MET A N 1
ATOM 7801 C CA . MET A 1 1048 ? 13.800 29.054 21.326 1.00 21.09 1048 MET A CA 1
ATOM 7802 C C . MET A 1 1048 ? 13.948 28.190 20.070 1.00 21.09 1048 MET A C 1
ATOM 7804 O O . MET A 1 1048 ? 13.043 28.117 19.239 1.00 21.09 1048 MET A O 1
ATOM 7808 N N . GLN A 1 1049 ? 15.130 27.602 19.894 1.00 21.45 1049 GLN A N 1
ATOM 7809 C CA . GLN A 1 1049 ? 15.576 27.042 18.618 1.00 21.45 1049 GLN A CA 1
ATOM 7810 C C . GLN A 1 1049 ? 14.898 25.702 18.296 1.00 21.45 1049 GLN A C 1
ATOM 7812 O O . GLN A 1 1049 ? 14.815 24.808 19.138 1.00 21.45 1049 GLN A O 1
ATOM 7817 N N . ALA A 1 1050 ? 14.468 25.534 17.043 1.00 20.69 1050 ALA A N 1
ATOM 7818 C CA . ALA A 1 1050 ? 13.957 24.264 16.543 1.00 20.69 1050 ALA A CA 1
ATOM 7819 C C . ALA A 1 1050 ? 15.119 23.307 16.219 1.00 20.69 1050 ALA A C 1
ATOM 7821 O O . ALA A 1 1050 ? 15.745 23.410 15.166 1.00 20.69 1050 ALA A O 1
ATOM 7822 N N . VAL A 1 1051 ? 15.397 22.362 17.120 1.00 21.48 1051 VAL A N 1
ATOM 7823 C CA . VAL A 1 1051 ? 16.310 21.239 16.849 1.00 21.48 1051 VAL A CA 1
ATOM 7824 C C . VAL A 1 1051 ? 15.597 20.215 15.961 1.00 21.48 1051 VAL A C 1
ATOM 7826 O O . VAL A 1 1051 ? 14.464 19.820 16.242 1.00 21.48 1051 VAL A O 1
ATOM 7829 N N . GLY A 1 1052 ? 16.249 19.799 14.874 1.00 24.38 1052 GLY A N 1
ATOM 7830 C CA . GLY A 1 1052 ? 15.671 18.889 13.885 1.00 24.38 1052 GLY A CA 1
ATOM 7831 C C . GLY A 1 1052 ? 15.484 17.456 14.395 1.00 24.38 1052 GLY A C 1
ATOM 7832 O O . GLY A 1 1052 ? 16.328 16.917 15.106 1.00 24.38 1052 GLY A O 1
ATOM 7833 N N . ALA A 1 1053 ? 14.388 16.822 13.977 1.00 21.75 1053 ALA A N 1
ATOM 7834 C CA . ALA A 1 1053 ? 14.147 15.385 14.093 1.00 21.75 1053 ALA A CA 1
ATOM 7835 C C . ALA A 1 1053 ? 13.280 14.923 12.907 1.00 21.75 1053 ALA A C 1
ATOM 7837 O O . ALA A 1 1053 ? 12.451 15.694 12.417 1.00 21.75 1053 ALA A O 1
ATOM 7838 N N . SER A 1 1054 ? 13.489 13.688 12.438 1.00 22.23 1054 SER A N 1
ATOM 7839 C CA . SER A 1 1054 ? 12.912 13.184 11.182 1.00 22.23 1054 SER A CA 1
ATOM 7840 C C . SER A 1 1054 ? 11.375 13.238 11.132 1.00 22.23 1054 SER A C 1
ATOM 7842 O O . SER A 1 1054 ? 10.690 12.999 12.128 1.00 22.23 1054 SER A O 1
ATOM 7844 N N . ARG A 1 1055 ? 10.834 13.519 9.937 1.00 23.27 1055 ARG A N 1
ATOM 7845 C CA . ARG A 1 1055 ? 9.406 13.411 9.587 1.00 23.27 1055 ARG A CA 1
ATOM 7846 C C . ARG A 1 1055 ? 9.193 12.353 8.496 1.00 23.27 1055 ARG A C 1
ATOM 7848 O O . ARG A 1 1055 ? 8.725 12.658 7.404 1.00 23.27 1055 ARG A O 1
ATOM 7855 N N . VAL A 1 1056 ? 9.496 11.103 8.821 1.00 25.47 1056 VAL A N 1
ATOM 7856 C CA . VAL A 1 1056 ? 9.055 9.919 8.065 1.00 25.47 1056 VAL A CA 1
ATOM 7857 C C . VAL A 1 1056 ? 8.193 9.075 9.016 1.00 25.47 1056 VAL A C 1
ATOM 7859 O O . VAL A 1 1056 ? 8.483 9.045 10.209 1.00 25.47 1056 VAL A O 1
ATOM 7862 N N . GLY A 1 1057 ? 7.098 8.476 8.527 1.00 25.84 1057 GLY A N 1
ATOM 7863 C CA . GLY A 1 1057 ? 6.207 7.622 9.341 1.00 25.84 1057 GLY A CA 1
ATOM 7864 C C . GLY A 1 1057 ? 4.782 8.133 9.637 1.00 25.84 1057 GLY A C 1
ATOM 7865 O O . GLY A 1 1057 ? 4.110 7.558 10.482 1.00 25.84 1057 GLY A O 1
ATOM 7866 N N . VAL A 1 1058 ? 4.280 9.190 8.974 1.00 24.34 1058 VAL A N 1
ATOM 7867 C CA . VAL A 1 1058 ? 2.863 9.644 9.122 1.00 24.34 1058 VAL A CA 1
ATOM 7868 C C . VAL A 1 1058 ? 2.182 9.951 7.769 1.00 24.34 1058 VAL A C 1
ATOM 7870 O O . VAL A 1 1058 ? 1.193 10.672 7.712 1.00 24.34 1058 VAL A O 1
ATOM 7873 N N . ARG A 1 1059 ? 2.714 9.444 6.643 1.00 25.77 1059 ARG A N 1
ATOM 7874 C CA . ARG A 1 1059 ? 2.166 9.707 5.289 1.00 25.77 1059 ARG A CA 1
ATOM 7875 C C . ARG A 1 1059 ? 1.693 8.478 4.495 1.00 25.77 1059 ARG A C 1
ATOM 7877 O O . ARG A 1 1059 ? 1.086 8.672 3.452 1.00 25.77 1059 ARG A O 1
ATOM 7884 N N . GLN A 1 1060 ? 1.876 7.248 4.990 1.00 24.73 1060 GLN A N 1
ATOM 7885 C CA . GLN A 1 1060 ? 1.344 6.031 4.339 1.00 24.73 1060 GLN A CA 1
ATOM 7886 C C . GLN A 1 1060 ? -0.047 5.597 4.841 1.00 24.73 1060 GLN A C 1
ATOM 7888 O O . GLN A 1 1060 ? -0.785 4.962 4.095 1.00 24.73 1060 GLN A O 1
ATOM 7893 N N . LEU A 1 1061 ? -0.465 6.000 6.048 1.00 24.88 1061 LEU A N 1
ATOM 7894 C CA . LEU A 1 1061 ? -1.744 5.577 6.654 1.00 24.88 1061 LEU A CA 1
ATOM 7895 C C . LEU A 1 1061 ? -3.015 6.042 5.912 1.00 24.88 1061 LEU A C 1
ATOM 7897 O O . LEU A 1 1061 ? -4.093 5.518 6.172 1.00 24.88 1061 LEU A O 1
ATOM 7901 N N . ILE A 1 1062 ? -2.905 6.987 4.972 1.00 26.53 1062 ILE A N 1
ATOM 7902 C CA . ILE A 1 1062 ? -4.043 7.491 4.180 1.00 26.53 1062 ILE A CA 1
ATOM 7903 C C . ILE A 1 1062 ? -4.432 6.514 3.048 1.00 26.53 1062 ILE A C 1
ATOM 7905 O O . ILE A 1 1062 ? -5.578 6.516 2.607 1.00 26.53 1062 ILE A O 1
ATOM 7909 N N . LEU A 1 1063 ? -3.527 5.624 2.616 1.00 27.72 1063 LEU A N 1
ATOM 7910 C CA . LEU A 1 1063 ? -3.787 4.661 1.533 1.00 27.72 1063 LEU A CA 1
ATOM 7911 C C . LEU A 1 1063 ? -4.602 3.425 1.962 1.00 27.72 1063 LEU A C 1
ATOM 7913 O O . LEU A 1 1063 ? -5.135 2.728 1.105 1.00 27.72 1063 LEU A O 1
ATOM 7917 N N . LEU A 1 1064 ? -4.750 3.164 3.267 1.00 26.50 1064 LEU A N 1
ATOM 7918 C CA . LEU A 1 1064 ? -5.449 1.979 3.798 1.00 26.50 1064 LEU A CA 1
ATOM 7919 C C . LEU A 1 1064 ? -6.971 2.162 3.976 1.00 26.50 1064 LEU A C 1
ATOM 7921 O O . LEU A 1 1064 ? -7.646 1.286 4.514 1.00 26.50 1064 LEU A O 1
ATOM 7925 N N . GLY A 1 1065 ? -7.542 3.293 3.547 1.00 26.27 1065 GLY A N 1
ATOM 7926 C CA . GLY A 1 1065 ? -8.983 3.550 3.666 1.00 26.27 1065 GLY A CA 1
ATOM 7927 C C . GLY A 1 1065 ? -9.477 3.799 5.098 1.00 26.27 1065 GLY A C 1
ATOM 7928 O O . GLY A 1 1065 ? -10.682 3.733 5.350 1.00 26.27 1065 GLY A O 1
ATOM 7929 N N . ILE A 1 1066 ? -8.565 4.086 6.033 1.00 28.28 1066 ILE A N 1
ATOM 7930 C CA . ILE A 1 1066 ? -8.871 4.421 7.427 1.00 28.28 1066 ILE A CA 1
ATOM 7931 C C . ILE A 1 1066 ? -9.056 5.939 7.549 1.00 28.28 1066 ILE A C 1
ATOM 7933 O O . ILE A 1 1066 ? -8.087 6.688 7.665 1.00 28.28 1066 ILE A O 1
ATOM 7937 N N . CYS A 1 1067 ? -10.306 6.406 7.583 1.00 23.53 1067 CYS A N 1
ATOM 7938 C CA . CYS A 1 1067 ? -10.598 7.737 8.116 1.00 23.53 1067 CYS A CA 1
ATOM 7939 C C . CYS A 1 1067 ? -10.300 7.743 9.629 1.00 23.53 1067 CYS A C 1
ATOM 7941 O O . CYS A 1 1067 ? -10.794 6.859 10.338 1.00 23.53 1067 CYS A O 1
ATOM 7943 N N . PRO A 1 1068 ? -9.509 8.699 10.151 1.00 24.80 1068 PRO A N 1
ATOM 7944 C CA . PRO A 1 1068 ? -9.217 8.772 11.576 1.00 24.80 1068 PRO A CA 1
ATOM 7945 C C . PRO A 1 1068 ? -10.457 9.218 12.360 1.00 24.80 1068 PRO A C 1
ATOM 7947 O O . PRO A 1 1068 ? -11.117 10.187 11.986 1.00 24.80 1068 PRO A O 1
ATOM 7950 N N . PHE A 1 1069 ? -10.740 8.556 13.482 1.00 25.83 1069 PHE A N 1
ATOM 7951 C CA . PHE A 1 1069 ? -11.645 9.114 14.489 1.00 25.83 1069 PHE A CA 1
ATOM 7952 C C . PHE A 1 1069 ? -10.935 10.221 15.286 1.00 25.83 1069 PHE A C 1
ATOM 7954 O O . PHE A 1 1069 ? -9.719 10.180 15.480 1.00 25.83 1069 PHE A O 1
ATOM 7961 N N . ASP A 1 1070 ? -11.697 11.227 15.716 1.00 24.97 1070 ASP A N 1
ATOM 7962 C CA . ASP A 1 1070 ? -11.172 12.481 16.269 1.00 24.97 1070 ASP A CA 1
ATOM 7963 C C . ASP A 1 1070 ? -10.430 12.281 17.609 1.00 24.97 1070 ASP A C 1
ATOM 7965 O O . ASP A 1 1070 ? -11.026 11.914 18.624 1.00 24.97 1070 ASP A O 1
ATOM 7969 N N . ALA A 1 1071 ? -9.114 12.525 17.608 1.00 23.92 1071 ALA A N 1
ATOM 7970 C CA . ALA A 1 1071 ? -8.228 12.350 18.759 1.00 23.92 1071 ALA A CA 1
ATOM 7971 C C . ALA A 1 1071 ? -7.175 13.473 18.831 1.00 23.92 1071 ALA A C 1
ATOM 7973 O O . ALA A 1 1071 ? -6.146 13.463 18.149 1.00 23.92 1071 ALA A O 1
ATOM 7974 N N . ASN A 1 1072 ? -7.422 14.475 19.677 1.00 21.39 1072 ASN A N 1
ATOM 7975 C CA . ASN A 1 1072 ? -6.594 15.679 19.748 1.00 21.39 1072 ASN A CA 1
ATOM 7976 C C . ASN A 1 1072 ? -5.372 15.529 20.684 1.00 21.39 1072 ASN A C 1
ATOM 7978 O O . ASN A 1 1072 ? -5.517 15.461 21.899 1.00 21.39 1072 ASN A O 1
ATOM 7982 N N . ARG A 1 1073 ? -4.164 15.605 20.101 1.00 25.70 1073 ARG A N 1
ATOM 7983 C CA . ARG A 1 1073 ? -2.860 15.944 20.727 1.00 25.70 1073 ARG A CA 1
ATOM 7984 C C . ARG A 1 1073 ? -2.436 15.209 22.019 1.00 25.70 1073 ARG A C 1
ATOM 7986 O O . ARG A 1 1073 ? -2.696 15.668 23.127 1.00 25.70 1073 ARG A O 1
ATOM 7993 N N . GLY A 1 1074 ? -1.501 14.268 21.869 1.00 23.39 1074 GLY A N 1
ATOM 7994 C CA . GLY A 1 1074 ? -0.547 13.884 22.919 1.00 23.39 1074 GLY A CA 1
ATOM 7995 C C . GLY A 1 1074 ? 0.785 13.424 22.317 1.00 23.39 1074 GLY A C 1
ATOM 7996 O O . GLY A 1 1074 ? 0.793 12.552 21.457 1.00 23.39 1074 GLY A O 1
ATOM 7997 N N . LYS A 1 1075 ? 1.916 14.020 22.724 1.00 23.52 1075 LYS A N 1
ATOM 7998 C CA . LYS A 1 1075 ? 3.268 13.565 22.345 1.00 23.52 1075 LYS A CA 1
ATOM 7999 C C . LYS A 1 1075 ? 4.137 13.404 23.586 1.00 23.52 1075 LYS A C 1
ATOM 8001 O O . LYS A 1 1075 ? 4.408 14.392 24.264 1.00 23.52 1075 LYS A O 1
ATOM 8006 N N . THR A 1 1076 ? 4.668 12.207 23.789 1.00 24.30 1076 THR A N 1
ATOM 8007 C CA . THR A 1 1076 ? 5.727 11.911 24.759 1.00 24.30 1076 THR A CA 1
ATOM 8008 C C . THR A 1 1076 ? 6.739 10.960 24.126 1.00 24.30 1076 THR A C 1
ATOM 8010 O O . THR A 1 1076 ? 6.369 9.975 23.494 1.00 24.30 1076 THR A O 1
ATOM 8013 N N . LYS A 1 1077 ? 8.031 11.271 24.276 1.00 23.75 1077 LYS A N 1
ATOM 8014 C CA . LYS A 1 1077 ? 9.106 10.281 24.124 1.00 23.75 1077 LYS A CA 1
ATOM 8015 C C . LYS A 1 1077 ? 9.168 9.430 25.394 1.00 23.75 1077 LYS A C 1
ATOM 8017 O O . LYS A 1 1077 ? 8.853 9.935 26.470 1.00 23.75 1077 LYS A O 1
ATOM 8022 N N . VAL A 1 1078 ? 9.666 8.204 25.270 1.00 24.11 1078 VAL A N 1
ATOM 8023 C CA . VAL A 1 1078 ? 10.180 7.404 26.389 1.00 24.11 1078 VAL A CA 1
ATOM 8024 C C . VAL A 1 1078 ? 11.556 6.879 25.979 1.00 24.11 1078 VAL A C 1
ATOM 8026 O O . VAL A 1 1078 ? 11.720 6.412 24.853 1.00 24.11 1078 VAL A O 1
ATOM 8029 N N . ASP A 1 1079 ? 12.545 7.011 26.861 1.00 23.61 1079 ASP A N 1
ATOM 8030 C CA . ASP A 1 1079 ? 13.925 6.589 26.607 1.00 23.61 1079 ASP A CA 1
ATOM 8031 C C . ASP A 1 1079 ? 14.155 5.124 27.007 1.00 23.61 1079 ASP A C 1
ATOM 8033 O O . ASP A 1 1079 ? 13.605 4.631 27.992 1.00 23.61 1079 ASP A O 1
ATOM 8037 N N . ASN A 1 1080 ? 15.013 4.428 26.259 1.00 23.36 1080 ASN A N 1
ATOM 8038 C CA . ASN A 1 1080 ? 15.279 2.999 26.434 1.00 23.36 1080 ASN A CA 1
ATOM 8039 C C . ASN A 1 1080 ? 16.550 2.764 27.278 1.00 23.36 1080 ASN A C 1
ATOM 8041 O O . ASN A 1 1080 ? 17.650 3.070 26.813 1.00 23.36 1080 ASN A O 1
ATOM 8045 N N . LYS A 1 1081 ? 16.435 2.176 28.484 1.00 25.05 1081 LYS A N 1
ATOM 8046 C CA . LYS A 1 1081 ? 17.587 1.643 29.249 1.00 25.05 1081 LYS A CA 1
ATOM 8047 C C . LYS A 1 1081 ? 17.275 0.380 30.074 1.00 25.05 1081 LYS A C 1
ATOM 8049 O O . LYS A 1 1081 ? 16.560 0.432 31.064 1.00 25.05 1081 LYS A O 1
ATOM 8054 N N . ALA A 1 1082 ? 17.934 -0.715 29.686 1.00 25.70 1082 ALA A N 1
ATOM 8055 C CA . ALA A 1 1082 ? 18.496 -1.787 30.526 1.00 25.70 1082 ALA A CA 1
ATOM 8056 C C . ALA A 1 1082 ? 17.689 -2.349 31.730 1.00 25.70 1082 ALA A C 1
ATOM 8058 O O . ALA A 1 1082 ? 17.962 -2.034 32.882 1.00 25.70 1082 ALA A O 1
ATOM 8059 N N . GLY A 1 1083 ? 16.801 -3.308 31.447 1.00 26.12 1083 GLY A N 1
ATOM 8060 C CA . GLY A 1 1083 ? 17.016 -4.743 31.724 1.00 26.12 1083 GLY A CA 1
ATOM 8061 C C . GLY A 1 1083 ? 17.392 -5.269 33.128 1.00 26.12 1083 GLY A C 1
ATOM 8062 O O . GLY A 1 1083 ? 18.458 -4.979 33.659 1.00 26.12 1083 GLY A O 1
ATOM 8063 N N . GLN A 1 1084 ? 16.625 -6.268 33.588 1.00 23.67 1084 GLN A N 1
ATOM 8064 C CA . GLN A 1 1084 ? 17.102 -7.414 34.385 1.00 23.67 1084 GLN A CA 1
ATOM 8065 C C . GLN A 1 1084 ? 16.301 -8.678 34.005 1.00 23.67 1084 GLN A C 1
ATOM 8067 O O . GLN A 1 1084 ? 15.087 -8.610 33.829 1.00 23.67 1084 GLN A O 1
ATOM 8072 N N . ARG A 1 1085 ? 16.965 -9.837 33.864 1.00 26.86 1085 ARG A N 1
ATOM 8073 C CA . ARG A 1 1085 ? 16.321 -11.147 33.620 1.00 26.86 1085 ARG A CA 1
ATOM 8074 C C . ARG A 1 1085 ? 16.347 -11.991 34.895 1.00 26.86 1085 ARG A C 1
ATOM 8076 O O . ARG A 1 1085 ? 17.425 -12.336 35.371 1.00 26.86 1085 ARG A O 1
ATOM 8083 N N . ILE A 1 1086 ? 15.175 -12.390 35.385 1.00 25.73 1086 ILE A N 1
ATOM 8084 C CA . ILE A 1 1086 ? 15.031 -13.427 36.417 1.00 25.73 1086 ILE A CA 1
ATOM 8085 C C . ILE A 1 1086 ? 15.084 -14.805 35.730 1.00 25.73 1086 ILE A C 1
ATOM 8087 O O . ILE A 1 1086 ? 14.483 -14.988 34.671 1.00 25.73 1086 ILE A O 1
ATOM 8091 N N . LYS A 1 1087 ? 15.811 -15.770 36.308 1.00 25.42 1087 LYS A N 1
ATOM 8092 C CA . LYS A 1 1087 ? 15.836 -17.168 35.839 1.00 25.42 1087 LYS A CA 1
ATOM 8093 C C . LYS A 1 1087 ? 14.719 -17.980 36.517 1.00 25.42 1087 LYS A C 1
ATOM 8095 O O . LYS A 1 1087 ? 14.667 -17.957 37.744 1.00 25.42 1087 LYS A O 1
ATOM 8100 N N . PRO A 1 1088 ? 13.889 -18.734 35.775 1.00 27.39 1088 PRO A N 1
ATOM 8101 C CA . PRO A 1 1088 ? 13.061 -19.799 36.339 1.00 27.39 1088 PRO A CA 1
ATOM 8102 C C . PRO A 1 1088 ? 13.844 -21.121 36.470 1.00 27.39 1088 PRO A C 1
ATOM 8104 O O . PRO A 1 1088 ? 14.839 -21.340 35.776 1.00 27.39 1088 PRO A O 1
ATOM 8107 N N . GLU A 1 1089 ? 13.368 -22.004 37.347 1.00 29.23 1089 GLU A N 1
ATOM 8108 C CA . GLU A 1 1089 ? 13.897 -23.358 37.572 1.00 29.23 1089 GLU A CA 1
ATOM 8109 C C . GLU A 1 1089 ? 13.570 -24.337 36.418 1.00 29.23 1089 GLU A C 1
ATOM 8111 O O . GLU A 1 1089 ? 12.659 -24.081 35.621 1.00 29.23 1089 GLU A O 1
ATOM 8116 N N . PRO A 1 1090 ? 14.309 -25.459 36.277 1.00 32.44 1090 PRO A N 1
ATOM 8117 C CA . PRO A 1 1090 ? 14.106 -26.401 35.178 1.00 32.44 1090 PRO A CA 1
ATOM 8118 C C . PRO A 1 1090 ? 12.829 -27.242 35.338 1.00 32.44 1090 PRO A C 1
ATOM 8120 O O . PRO A 1 1090 ? 12.673 -28.002 36.292 1.00 32.44 1090 PRO A O 1
ATOM 8123 N N . LYS A 1 1091 ? 11.951 -27.189 34.328 1.00 39.75 1091 LYS A N 1
ATOM 8124 C CA . LYS A 1 1091 ? 10.921 -28.214 34.102 1.00 39.75 1091 LYS A CA 1
ATOM 8125 C C . LYS A 1 1091 ? 11.572 -29.512 33.609 1.00 39.75 1091 LYS A C 1
ATOM 8127 O O . LYS A 1 1091 ? 12.397 -29.462 32.698 1.00 39.75 1091 LYS A O 1
ATOM 8132 N N . ALA A 1 1092 ? 11.134 -30.654 34.135 1.00 39.72 1092 ALA A N 1
ATOM 8133 C CA . ALA A 1 1092 ? 11.497 -31.984 33.644 1.00 39.72 1092 ALA A CA 1
ATOM 8134 C C . ALA A 1 1092 ? 10.254 -32.727 33.125 1.00 39.72 1092 ALA A C 1
ATOM 8136 O O . ALA A 1 1092 ? 9.217 -32.736 33.789 1.00 39.72 1092 ALA A O 1
ATOM 8137 N N . ALA A 1 1093 ? 10.370 -33.371 31.963 1.00 43.69 1093 ALA A N 1
ATOM 8138 C CA . ALA A 1 1093 ? 9.365 -34.304 31.451 1.00 43.69 1093 ALA A CA 1
ATOM 8139 C C . ALA A 1 1093 ? 9.661 -35.739 31.915 1.00 43.69 1093 ALA A C 1
ATOM 8141 O O . ALA A 1 1093 ? 10.809 -36.067 32.225 1.00 43.69 1093 ALA A O 1
ATOM 8142 N N . LEU A 1 1094 ? 8.633 -36.593 31.942 1.00 45.19 1094 LEU A N 1
ATOM 8143 C CA . LEU A 1 1094 ? 8.808 -38.044 32.042 1.00 45.19 1094 LEU A CA 1
ATOM 8144 C C . LEU A 1 1094 ? 8.720 -38.699 30.663 1.00 45.19 1094 LEU A C 1
ATOM 8146 O O . LEU A 1 1094 ? 7.866 -38.341 29.855 1.00 45.19 1094 LEU A O 1
ATOM 8150 N N . VAL A 1 1095 ? 9.533 -39.740 30.489 1.00 48.53 1095 VAL A N 1
ATOM 8151 C CA . VAL A 1 1095 ? 9.298 -40.845 29.553 1.00 48.53 1095 VAL A CA 1
ATOM 8152 C C . VAL A 1 1095 ? 9.021 -42.095 30.389 1.00 48.53 1095 VAL A C 1
ATOM 8154 O O . VAL A 1 1095 ? 9.777 -42.358 31.329 1.00 48.53 1095 VAL A O 1
ATOM 8157 N N . LYS A 1 1096 ? 7.978 -42.864 30.052 1.00 48.38 1096 LYS A N 1
ATOM 8158 C CA . LYS A 1 1096 ? 7.778 -44.246 30.533 1.00 48.38 1096 LYS A CA 1
ATOM 8159 C C . LYS A 1 1096 ? 8.074 -45.251 29.414 1.00 48.38 1096 LYS A C 1
ATOM 8161 O O . LYS A 1 1096 ? 7.663 -45.033 28.280 1.00 48.38 1096 LYS A O 1
ATOM 8166 N N . VAL A 1 1097 ? 8.741 -46.357 29.758 1.00 53.84 1097 VAL A N 1
ATOM 8167 C CA . VAL A 1 1097 ? 8.996 -47.512 28.869 1.00 53.84 1097 VAL A CA 1
ATOM 8168 C C . VAL A 1 1097 ? 8.713 -48.808 29.634 1.00 53.84 1097 VAL A C 1
ATOM 8170 O O . VAL A 1 1097 ? 9.276 -48.996 30.712 1.00 53.84 1097 VAL A O 1
ATOM 8173 N N . ASN A 1 1098 ? 7.854 -49.686 29.101 1.00 52.25 1098 ASN A N 1
ATOM 8174 C CA . ASN A 1 1098 ? 7.457 -50.956 29.734 1.00 52.25 1098 ASN A CA 1
ATOM 8175 C C . ASN A 1 1098 ? 8.520 -52.068 29.577 1.00 52.25 1098 ASN A C 1
ATOM 8177 O O . ASN A 1 1098 ? 9.177 -52.183 28.544 1.00 52.25 1098 ASN A O 1
ATOM 8181 N N . LYS A 1 1099 ? 8.665 -52.929 30.595 1.00 45.94 1099 LYS A N 1
ATOM 8182 C CA . LYS A 1 1099 ? 9.697 -53.983 30.684 1.00 45.94 1099 LYS A CA 1
ATOM 8183 C C . LYS A 1 1099 ? 9.468 -55.197 29.767 1.00 45.94 1099 LYS A C 1
ATOM 8185 O O . LYS A 1 1099 ? 9.055 -56.267 30.209 1.00 45.94 1099 LYS A O 1
ATOM 8190 N N . GLY A 1 1100 ? 9.877 -55.075 28.507 1.00 48.81 1100 GLY A N 1
ATOM 8191 C CA . GLY A 1 1100 ? 10.201 -56.214 27.638 1.00 48.81 1100 GLY A CA 1
ATOM 8192 C C . GLY A 1 1100 ? 11.670 -56.639 27.773 1.00 48.81 1100 GLY A C 1
ATOM 8193 O O . GLY A 1 1100 ? 12.464 -56.323 26.901 1.00 48.81 1100 GLY A O 1
ATOM 8194 N N . GLN A 1 1101 ? 12.058 -57.282 28.885 1.00 52.50 1101 GLN A N 1
ATOM 8195 C CA . GLN A 1 1101 ? 13.430 -57.765 29.202 1.00 52.50 1101 GLN A CA 1
ATOM 8196 C C . GLN A 1 1101 ? 14.619 -56.770 29.094 1.00 52.50 1101 GLN A C 1
ATOM 8198 O O . GLN A 1 1101 ? 15.751 -57.149 29.393 1.00 52.50 1101 GLN A O 1
ATOM 8203 N N . MET A 1 1102 ? 14.404 -55.497 28.754 1.00 52.88 1102 MET A N 1
ATOM 8204 C CA . MET A 1 1102 ? 15.476 -54.497 28.666 1.00 52.88 1102 MET A CA 1
ATOM 8205 C C . MET A 1 1102 ? 16.069 -54.124 30.038 1.00 52.88 1102 MET A C 1
ATOM 8207 O O . MET A 1 1102 ? 15.379 -54.073 31.057 1.00 52.88 1102 MET A O 1
ATOM 8211 N N . THR A 1 1103 ? 17.364 -53.801 30.033 1.00 62.03 1103 THR A N 1
ATOM 8212 C CA . THR A 1 1103 ? 18.114 -53.176 31.137 1.00 62.03 1103 THR A CA 1
ATOM 8213 C C . THR A 1 1103 ? 18.208 -51.655 30.954 1.00 62.03 1103 THR A C 1
ATOM 8215 O O . THR A 1 1103 ? 18.019 -51.154 29.843 1.00 62.03 1103 THR A O 1
ATOM 8218 N N . VAL A 1 1104 ? 18.580 -50.918 32.010 1.00 61.59 1104 VAL A N 1
ATOM 8219 C CA . VAL A 1 1104 ? 18.781 -49.452 31.966 1.00 61.59 1104 VAL A CA 1
ATOM 8220 C C . VAL A 1 1104 ? 19.713 -49.031 30.821 1.00 61.59 1104 VAL A C 1
ATOM 8222 O O . VAL A 1 1104 ? 19.372 -48.130 30.060 1.00 61.59 1104 VAL A O 1
ATOM 8225 N N . ASN A 1 1105 ? 20.843 -49.722 30.638 1.00 61.78 1105 ASN A N 1
ATOM 8226 C CA . ASN A 1 1105 ? 21.813 -49.381 29.592 1.00 61.78 1105 A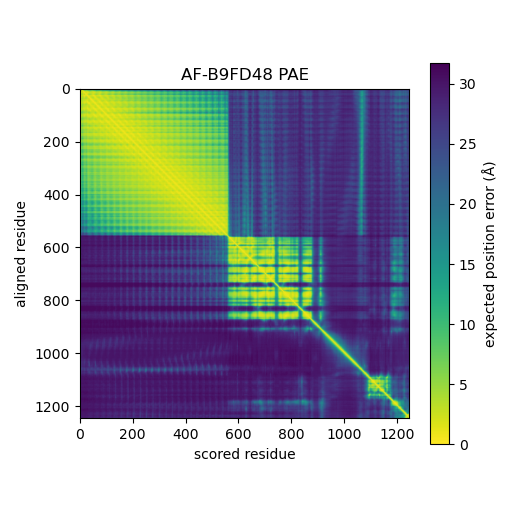SN A CA 1
ATOM 8227 C C . ASN A 1 1105 ? 21.247 -49.614 28.184 1.00 61.78 1105 ASN A C 1
ATOM 8229 O O . ASN A 1 1105 ? 21.433 -48.772 27.316 1.00 61.78 1105 ASN A O 1
ATOM 8233 N N . SER A 1 1106 ? 20.498 -50.701 27.961 1.00 60.34 1106 SER A N 1
ATOM 8234 C CA . SER A 1 1106 ? 19.821 -50.922 26.672 1.00 60.34 1106 SER A CA 1
ATOM 8235 C C . SER A 1 1106 ? 18.697 -49.916 26.401 1.00 60.34 1106 SER A C 1
ATOM 8237 O O . SER A 1 1106 ? 18.453 -49.601 25.243 1.00 60.34 1106 SER A O 1
ATOM 8239 N N . VAL A 1 1107 ? 18.041 -49.369 27.434 1.00 60.19 1107 VAL A N 1
ATOM 8240 C CA . VAL A 1 1107 ? 17.083 -48.261 27.256 1.00 60.19 1107 VAL A CA 1
ATOM 8241 C C . VAL A 1 1107 ? 17.812 -46.972 26.866 1.00 60.19 1107 VAL A C 1
ATOM 8243 O O . VAL A 1 1107 ? 17.346 -46.273 25.976 1.00 60.19 1107 VAL A O 1
ATOM 8246 N N . ILE A 1 1108 ? 18.971 -46.677 27.467 1.00 62.81 1108 ILE A N 1
ATOM 8247 C CA . ILE A 1 1108 ? 19.801 -45.523 27.078 1.00 62.81 1108 ILE A CA 1
ATOM 8248 C C . ILE A 1 1108 ? 20.288 -45.669 25.631 1.00 62.81 1108 ILE A C 1
ATOM 8250 O O . ILE A 1 1108 ? 20.048 -44.770 24.832 1.00 62.81 1108 ILE A O 1
ATOM 8254 N N . SER A 1 1109 ? 20.883 -46.806 25.256 1.00 59.78 1109 SER A N 1
ATOM 8255 C CA . SER A 1 1109 ? 21.364 -47.009 23.882 1.00 59.78 1109 SER A CA 1
ATOM 8256 C C . SER A 1 1109 ? 20.242 -46.979 22.841 1.00 59.78 1109 SER A C 1
ATOM 8258 O O . SER A 1 1109 ? 20.462 -46.473 21.747 1.00 59.78 1109 SER A O 1
ATOM 8260 N N . GLU A 1 1110 ? 19.036 -47.456 23.161 1.00 55.44 1110 GLU A N 1
ATOM 8261 C CA . GLU A 1 1110 ? 17.899 -47.364 22.236 1.00 55.44 1110 GLU A CA 1
ATOM 8262 C C . GLU A 1 1110 ? 17.365 -45.923 22.121 1.00 55.44 1110 GLU A C 1
ATOM 8264 O O . GLU A 1 1110 ? 17.033 -45.482 21.023 1.00 55.44 1110 GLU A O 1
ATOM 8269 N N . LEU A 1 1111 ? 17.373 -45.136 23.207 1.00 55.53 1111 LEU A N 1
ATOM 8270 C CA . LEU A 1 1111 ? 17.083 -43.694 23.157 1.00 55.53 1111 LEU A CA 1
ATOM 8271 C C . LEU A 1 1111 ? 18.128 -42.921 22.332 1.00 55.53 1111 LEU A C 1
ATOM 8273 O O . LEU A 1 1111 ? 17.762 -42.050 21.547 1.00 55.53 1111 LEU A O 1
ATOM 8277 N N . GLU A 1 1112 ? 19.415 -43.250 22.464 1.00 59.00 1112 GLU A N 1
ATOM 8278 C CA . GLU A 1 1112 ? 20.506 -42.667 21.665 1.00 59.00 1112 GLU A CA 1
ATOM 8279 C C . GLU A 1 1112 ? 20.444 -43.088 20.186 1.00 59.00 1112 GLU A C 1
ATOM 8281 O O . GLU A 1 1112 ? 20.763 -42.286 19.307 1.00 59.00 1112 GLU A O 1
ATOM 8286 N N . ARG A 1 1113 ? 19.980 -44.313 19.896 1.00 52.81 1113 ARG A N 1
ATOM 8287 C CA . ARG A 1 1113 ? 19.744 -44.814 18.531 1.00 52.81 1113 ARG A CA 1
ATOM 8288 C C . ARG A 1 1113 ? 18.554 -44.127 17.856 1.00 52.81 1113 ARG A C 1
ATOM 8290 O O . ARG A 1 1113 ? 18.589 -43.892 16.651 1.00 52.81 1113 ARG A O 1
ATOM 8297 N N . LEU A 1 1114 ? 17.503 -43.824 18.619 1.00 45.03 1114 LEU A N 1
ATOM 8298 C CA . LEU A 1 1114 ? 16.270 -43.205 18.123 1.00 45.03 1114 LEU A CA 1
ATOM 8299 C C . LEU A 1 1114 ? 16.323 -41.676 18.059 1.00 45.03 1114 LEU A C 1
ATOM 8301 O O . LEU A 1 1114 ? 15.570 -41.094 17.286 1.00 45.03 1114 LEU A O 1
ATOM 8305 N N . ILE A 1 1115 ? 17.170 -41.025 18.864 1.00 51.12 1115 ILE A N 1
ATOM 8306 C CA . ILE A 1 1115 ? 17.262 -39.561 18.968 1.00 51.12 1115 ILE A CA 1
ATOM 8307 C C . ILE A 1 1115 ? 18.727 -39.145 18.733 1.00 51.12 1115 ILE A C 1
ATOM 8309 O O . ILE A 1 1115 ? 19.467 -38.916 19.696 1.00 51.12 1115 ILE A O 1
ATOM 8313 N N . PRO A 1 1116 ? 19.179 -39.043 17.465 1.00 44.84 1116 PRO A N 1
ATOM 8314 C CA . PRO A 1 1116 ? 20.594 -38.889 17.137 1.00 44.84 1116 PRO A CA 1
ATOM 8315 C C . PRO A 1 1116 ? 21.242 -37.660 17.789 1.00 44.84 1116 PRO A C 1
ATOM 8317 O O . PRO A 1 1116 ? 20.865 -36.515 17.539 1.00 44.84 1116 PRO A O 1
ATOM 8320 N N . GLY A 1 1117 ? 22.245 -37.901 18.632 1.00 50.56 1117 GLY A N 1
ATOM 8321 C CA . GLY A 1 1117 ? 23.001 -36.864 19.332 1.00 50.56 1117 GLY A CA 1
ATOM 8322 C C . GLY A 1 1117 ? 23.651 -37.388 20.612 1.00 50.56 1117 GLY A C 1
ATOM 8323 O O . GLY A 1 1117 ? 23.323 -38.470 21.092 1.00 50.56 1117 GLY A O 1
ATOM 8324 N N . LYS A 1 1118 ? 24.580 -36.616 21.188 1.00 50.59 1118 LYS A N 1
ATOM 8325 C CA . LYS A 1 1118 ? 25.115 -36.896 22.530 1.00 50.59 1118 LYS A CA 1
ATOM 8326 C C . LYS A 1 1118 ? 24.236 -36.215 23.576 1.00 50.59 1118 LYS A C 1
ATOM 8328 O O . LYS A 1 1118 ? 24.325 -35.000 23.744 1.00 50.59 1118 LYS A O 1
ATOM 8333 N N . TRP A 1 1119 ? 23.424 -37.004 24.272 1.00 57.94 1119 TRP A N 1
ATOM 8334 C CA . TRP A 1 1119 ? 22.520 -36.556 25.333 1.00 57.94 1119 TRP A CA 1
ATOM 8335 C C . TRP A 1 1119 ? 22.895 -37.254 26.644 1.00 57.94 1119 TRP A C 1
ATOM 8337 O O . TRP A 1 1119 ? 23.082 -38.466 26.665 1.00 57.94 1119 TRP A O 1
ATOM 8347 N N . ASN A 1 1120 ? 22.996 -36.518 27.753 1.00 54.06 1120 ASN A N 1
ATOM 8348 C CA . ASN A 1 1120 ? 23.351 -37.115 29.047 1.00 54.06 1120 ASN A CA 1
ATOM 8349 C C . ASN A 1 1120 ? 22.105 -37.696 29.738 1.00 54.06 1120 ASN A C 1
ATOM 8351 O O . ASN A 1 1120 ? 21.550 -37.093 30.656 1.00 54.06 1120 ASN A O 1
ATOM 8355 N N . TRP A 1 1121 ? 21.645 -38.858 29.275 1.00 60.12 1121 TRP A N 1
ATOM 8356 C CA . TRP A 1 1121 ? 20.462 -39.536 29.806 1.00 60.12 1121 TRP A CA 1
ATOM 8357 C C . TRP A 1 1121 ? 20.629 -39.969 31.271 1.00 60.12 1121 TRP A C 1
ATOM 8359 O O . TRP A 1 1121 ? 21.519 -40.750 31.603 1.00 60.12 1121 TRP A O 1
ATOM 8369 N N . VAL A 1 1122 ? 19.713 -39.538 32.146 1.00 58.94 1122 VAL A N 1
ATOM 8370 C CA . VAL A 1 1122 ? 19.580 -40.077 33.511 1.00 58.94 1122 VAL A CA 1
ATOM 8371 C C . VAL A 1 1122 ? 18.341 -40.966 33.555 1.00 58.94 1122 VAL A C 1
ATOM 8373 O O . VAL A 1 1122 ? 17.219 -40.466 33.481 1.00 58.94 1122 VAL A O 1
ATOM 8376 N N . VAL A 1 1123 ? 18.531 -42.285 33.648 1.00 62.34 1123 VAL A N 1
ATOM 8377 C CA . VAL A 1 1123 ? 17.442 -43.276 33.593 1.00 62.34 1123 VAL A CA 1
ATOM 8378 C C . VAL A 1 1123 ? 17.387 -44.096 34.880 1.00 62.34 1123 VAL A C 1
ATOM 8380 O O . VAL A 1 1123 ? 18.362 -44.737 35.265 1.00 62.34 1123 VAL A O 1
ATOM 8383 N N . HIS A 1 1124 ? 16.222 -44.101 35.528 1.00 60.41 1124 HIS A N 1
ATOM 8384 C CA . HIS A 1 1124 ? 15.932 -44.908 36.713 1.00 60.41 1124 HIS A CA 1
ATOM 8385 C C . HIS A 1 1124 ? 14.960 -46.048 36.383 1.00 60.41 1124 HIS A C 1
ATOM 8387 O O . HIS A 1 1124 ? 13.995 -45.863 35.644 1.00 60.41 1124 HIS A O 1
ATOM 8393 N N . ASP A 1 1125 ? 15.187 -47.220 36.970 1.00 66.62 1125 ASP A N 1
ATOM 8394 C CA . ASP A 1 1125 ? 14.214 -48.315 37.023 1.00 66.62 1125 ASP A CA 1
ATOM 8395 C C . ASP A 1 1125 ? 13.255 -48.054 38.193 1.00 66.62 1125 ASP A C 1
ATOM 8397 O O . ASP A 1 1125 ? 13.702 -47.946 39.336 1.00 66.62 1125 ASP A O 1
ATOM 8401 N N . ASN A 1 1126 ? 11.952 -47.916 37.932 1.00 59.59 1126 ASN A N 1
ATOM 8402 C CA . ASN A 1 1126 ? 10.972 -47.660 38.994 1.00 59.59 1126 ASN A CA 1
ATOM 8403 C C . ASN A 1 1126 ? 10.572 -48.946 39.747 1.00 59.59 1126 ASN A C 1
ATOM 8405 O O . ASN A 1 1126 ? 9.829 -48.871 40.723 1.00 59.59 1126 ASN A O 1
ATOM 8409 N N . GLY A 1 1127 ? 10.985 -50.132 39.278 1.00 50.25 1127 GLY A N 1
ATOM 8410 C CA . GLY A 1 1127 ? 10.582 -51.429 39.836 1.00 50.25 1127 GLY A CA 1
ATOM 8411 C C . GLY A 1 1127 ? 9.144 -51.867 39.506 1.00 50.25 1127 GLY A C 1
ATOM 8412 O O . GLY A 1 1127 ? 8.866 -53.061 39.532 1.00 50.25 1127 GLY A O 1
ATOM 8413 N N . ASP A 1 1128 ? 8.258 -50.944 39.110 1.00 54.81 1128 ASP A N 1
ATOM 8414 C CA . ASP A 1 1128 ? 6.848 -51.185 38.735 1.00 54.81 1128 ASP A CA 1
ATOM 8415 C C . ASP A 1 1128 ? 6.655 -51.825 37.344 1.00 54.81 1128 ASP A C 1
ATOM 8417 O O . ASP A 1 1128 ? 5.528 -51.991 36.884 1.00 54.81 1128 ASP A O 1
ATOM 8421 N N . GLY A 1 1129 ? 7.750 -52.159 36.656 1.00 53.19 1129 GLY A N 1
ATOM 8422 C CA . GLY A 1 1129 ? 7.741 -52.546 35.245 1.00 53.19 1129 GLY A CA 1
ATOM 8423 C C . GLY A 1 1129 ? 8.070 -51.402 34.282 1.00 53.19 1129 GLY A C 1
ATOM 8424 O O . GLY A 1 1129 ? 8.158 -51.661 33.084 1.00 53.19 1129 GLY A O 1
ATOM 8425 N N . THR A 1 1130 ? 8.300 -50.173 34.766 1.00 54.84 1130 THR A N 1
ATOM 8426 C CA . THR A 1 1130 ? 8.652 -49.018 33.925 1.00 54.84 1130 THR A CA 1
ATOM 8427 C C . THR A 1 1130 ? 10.018 -48.410 34.236 1.00 54.84 1130 THR A C 1
ATOM 8429 O O . THR A 1 1130 ? 10.417 -48.263 35.393 1.00 54.84 1130 THR A O 1
ATOM 8432 N N . PHE A 1 1131 ? 10.718 -47.989 33.184 1.00 54.97 1131 PHE A N 1
ATOM 8433 C CA . PHE A 1 1131 ? 11.870 -47.091 33.288 1.00 54.97 1131 PHE A CA 1
ATOM 8434 C C . PHE A 1 1131 ? 11.431 -45.626 33.181 1.00 54.97 1131 PHE A C 1
ATOM 8436 O O . PHE A 1 1131 ? 10.455 -45.315 32.497 1.00 54.97 1131 PHE A O 1
ATOM 8443 N N . ARG A 1 1132 ? 12.168 -44.731 33.846 1.00 59.94 1132 ARG A N 1
ATOM 8444 C CA . ARG A 1 1132 ? 11.966 -43.277 33.864 1.00 59.94 1132 ARG A CA 1
ATOM 8445 C C . ARG A 1 1132 ? 13.240 -42.557 33.438 1.00 59.94 1132 ARG A C 1
ATOM 8447 O O . ARG A 1 1132 ? 14.193 -42.502 34.213 1.00 59.94 1132 ARG A O 1
ATOM 8454 N N . ALA A 1 1133 ? 13.230 -41.964 32.247 1.00 55.59 1133 ALA A N 1
ATOM 8455 C CA . ALA A 1 1133 ? 14.274 -41.038 31.806 1.00 55.59 1133 ALA A CA 1
ATOM 8456 C C . ALA A 1 1133 ? 14.006 -39.606 32.311 1.00 55.59 1133 ALA A C 1
ATOM 8458 O O . ALA A 1 1133 ? 12.849 -39.204 32.463 1.00 55.59 1133 ALA A O 1
ATOM 8459 N N . ILE A 1 1134 ? 15.075 -38.848 32.569 1.00 55.03 1134 ILE A N 1
ATOM 8460 C CA . ILE A 1 1134 ? 15.061 -37.446 33.007 1.00 55.03 1134 ILE A CA 1
ATOM 8461 C C . ILE A 1 1134 ? 16.106 -36.662 32.195 1.00 55.03 1134 ILE A C 1
ATOM 8463 O O . ILE A 1 1134 ? 17.238 -37.115 32.028 1.00 55.03 1134 ILE A O 1
ATOM 8467 N N . PHE A 1 1135 ? 15.724 -35.477 31.709 1.00 53.38 1135 PHE A N 1
ATOM 8468 C CA . PHE A 1 1135 ? 16.587 -34.582 30.926 1.00 53.38 1135 PHE A CA 1
ATOM 8469 C C . PHE A 1 1135 ? 17.429 -33.663 31.828 1.00 53.38 1135 PHE A C 1
ATOM 8471 O O . PHE A 1 1135 ? 16.870 -33.096 32.771 1.00 53.38 1135 PHE A O 1
ATOM 8478 N N . PRO A 1 1136 ? 18.725 -33.434 31.529 1.00 44.19 1136 PRO A N 1
ATOM 8479 C CA . PRO A 1 1136 ? 19.566 -32.511 32.297 1.00 44.19 1136 PRO A CA 1
ATOM 8480 C C . PRO A 1 1136 ? 19.120 -31.045 32.224 1.00 44.19 1136 PRO A C 1
ATOM 8482 O O . PRO A 1 1136 ? 19.301 -30.302 33.190 1.00 44.19 1136 PRO A O 1
ATOM 8485 N N . SER A 1 1137 ? 18.548 -30.601 31.097 1.00 48.44 1137 SER A N 1
ATOM 8486 C CA . SER A 1 1137 ? 18.154 -29.202 30.906 1.00 48.44 1137 SER A CA 1
ATOM 8487 C C . SER A 1 1137 ? 16.841 -28.988 30.144 1.00 48.44 1137 SER A C 1
ATOM 8489 O O . SER A 1 1137 ? 16.460 -29.714 29.225 1.00 48.44 1137 SER A O 1
ATOM 8491 N N . ALA A 1 1138 ? 16.196 -27.859 30.449 1.00 46.81 1138 ALA A N 1
ATOM 8492 C CA . ALA A 1 1138 ? 15.028 -27.350 29.727 1.00 46.81 1138 ALA A CA 1
ATOM 8493 C C . ALA A 1 1138 ? 15.362 -26.724 28.349 1.00 46.81 1138 ALA A C 1
ATOM 8495 O O . ALA A 1 1138 ? 14.520 -26.026 27.775 1.00 46.81 1138 ALA A O 1
ATOM 8496 N N . ALA A 1 1139 ? 16.583 -26.923 27.837 1.00 48.78 1139 ALA A N 1
ATOM 8497 C CA . ALA A 1 1139 ? 16.971 -26.629 26.456 1.00 48.78 1139 ALA A CA 1
ATOM 8498 C C . ALA A 1 1139 ? 16.965 -27.914 25.612 1.00 48.78 1139 ALA A C 1
ATOM 8500 O O . ALA A 1 1139 ? 16.402 -27.926 24.520 1.00 48.78 1139 ALA A O 1
ATOM 8501 N N . GLU A 1 1140 ? 17.496 -29.013 26.157 1.00 50.78 1140 GLU A N 1
ATOM 8502 C CA . GLU A 1 1140 ? 17.427 -30.345 25.541 1.00 50.78 1140 GLU A CA 1
ATOM 8503 C C . GLU A 1 1140 ? 15.974 -30.812 25.378 1.00 50.78 1140 GLU A C 1
ATOM 8505 O O . GLU A 1 1140 ? 15.594 -31.273 24.304 1.00 50.78 1140 GLU A O 1
ATOM 8510 N N . LEU A 1 1141 ? 15.128 -30.575 26.390 1.00 46.88 1141 LEU A N 1
ATOM 8511 C CA . LEU A 1 1141 ? 13.698 -30.891 26.312 1.00 46.88 1141 LEU A CA 1
ATOM 8512 C C . LEU A 1 1141 ? 12.985 -30.182 25.143 1.00 46.88 1141 LEU A C 1
ATOM 8514 O O . LEU A 1 1141 ? 12.105 -30.773 24.528 1.00 46.88 1141 LEU A O 1
ATOM 8518 N N . ARG A 1 1142 ? 13.359 -28.937 24.804 1.00 47.84 1142 ARG A N 1
ATOM 8519 C CA . ARG A 1 1142 ? 12.729 -28.204 23.685 1.00 47.84 1142 ARG A CA 1
ATOM 8520 C C . ARG A 1 1142 ? 13.095 -28.812 22.342 1.00 47.84 1142 ARG A C 1
ATOM 8522 O O . ARG A 1 1142 ? 12.189 -29.085 21.566 1.00 47.84 1142 ARG A O 1
ATOM 8529 N N . ARG A 1 1143 ? 14.378 -29.132 22.138 1.00 49.94 1143 ARG A N 1
ATOM 8530 C CA . ARG A 1 1143 ? 14.843 -29.859 20.946 1.00 49.94 1143 ARG A CA 1
ATOM 8531 C C . ARG A 1 1143 ? 14.095 -31.177 20.754 1.00 49.94 1143 ARG A C 1
ATOM 8533 O O . ARG A 1 1143 ? 13.742 -31.520 19.633 1.00 49.94 1143 ARG A O 1
ATOM 8540 N N . MET A 1 1144 ? 13.807 -31.901 21.839 1.00 44.66 1144 MET A N 1
ATOM 8541 C CA . MET A 1 1144 ? 13.040 -33.146 21.737 1.00 44.66 1144 MET A CA 1
ATOM 8542 C C . MET A 1 1144 ? 11.537 -32.921 21.490 1.00 44.66 1144 MET A C 1
ATOM 8544 O O . MET A 1 1144 ? 10.915 -33.745 20.833 1.00 44.66 1144 MET A O 1
ATOM 8548 N N . VAL A 1 1145 ? 10.940 -31.816 21.952 1.00 45.50 1145 VAL A N 1
ATOM 8549 C CA . VAL A 1 1145 ? 9.540 -31.454 21.629 1.00 45.50 1145 VAL A CA 1
ATOM 8550 C C . VAL A 1 1145 ? 9.396 -30.956 20.184 1.00 45.50 1145 VAL A C 1
ATOM 8552 O O . VAL A 1 1145 ? 8.386 -31.235 19.544 1.00 45.50 1145 VAL A O 1
ATOM 8555 N N . GLU A 1 1146 ? 10.414 -30.282 19.644 1.00 44.25 1146 GLU A N 1
ATOM 8556 C CA . GLU A 1 1146 ? 10.511 -29.928 18.220 1.00 44.25 1146 GLU A CA 1
ATOM 8557 C C . GLU A 1 1146 ? 10.572 -31.190 17.335 1.00 44.25 1146 GLU A C 1
ATOM 8559 O O . GLU A 1 1146 ? 9.945 -31.231 16.278 1.00 44.25 1146 GLU A O 1
ATOM 8564 N N . TRP A 1 1147 ? 11.239 -32.250 17.806 1.00 42.34 1147 TRP A N 1
ATOM 8565 C CA . TRP A 1 1147 ? 11.314 -33.559 17.137 1.00 42.34 1147 TRP A CA 1
ATOM 8566 C C . TRP A 1 1147 ? 10.053 -34.427 17.342 1.00 42.34 1147 TRP A C 1
ATOM 8568 O O . TRP A 1 1147 ? 9.577 -35.097 16.427 1.00 42.34 1147 TRP A O 1
ATOM 8578 N N . GLY A 1 1148 ? 9.469 -34.393 18.543 1.00 38.81 1148 GLY A N 1
ATOM 8579 C CA . GLY A 1 1148 ? 8.403 -35.287 19.015 1.00 38.81 1148 GLY A CA 1
ATOM 8580 C C . GLY A 1 1148 ? 7.004 -35.059 18.431 1.00 38.81 1148 GLY A C 1
ATOM 8581 O O . GLY A 1 1148 ? 6.043 -35.649 18.921 1.00 38.81 1148 GLY A O 1
ATOM 8582 N N . LYS A 1 1149 ? 6.854 -34.230 17.387 1.00 39.72 1149 LYS A N 1
ATOM 8583 C CA . LYS A 1 1149 ? 5.588 -34.091 16.639 1.00 39.72 1149 LYS A CA 1
ATOM 8584 C C . LYS A 1 1149 ? 5.297 -35.278 15.699 1.00 39.72 1149 LYS A C 1
ATOM 8586 O O . LYS A 1 1149 ? 4.230 -35.316 15.089 1.00 39.72 1149 LYS A O 1
ATOM 8591 N N . VAL A 1 1150 ? 6.192 -36.267 15.621 1.00 37.75 1150 VAL A N 1
ATOM 8592 C CA . VAL A 1 1150 ? 5.980 -37.557 14.940 1.00 37.75 1150 VAL A CA 1
ATOM 8593 C C . VAL A 1 1150 ? 5.838 -38.674 15.982 1.00 37.75 1150 VAL A C 1
ATOM 8595 O O . VAL A 1 1150 ? 6.657 -38.784 16.888 1.00 37.75 1150 VAL A O 1
ATOM 8598 N N . HIS A 1 1151 ? 4.817 -39.530 15.856 1.00 34.75 1151 HIS A N 1
ATOM 8599 C CA . HIS A 1 1151 ? 4.713 -40.754 16.662 1.00 34.75 1151 HIS A CA 1
ATOM 8600 C C . HIS A 1 1151 ? 5.770 -41.780 16.228 1.00 34.75 1151 HIS A C 1
ATOM 8602 O O . HIS A 1 1151 ? 5.656 -42.369 15.153 1.00 34.75 1151 HIS A O 1
ATOM 8608 N N . THR A 1 1152 ? 6.751 -42.050 17.088 1.00 37.75 1152 THR A N 1
ATOM 8609 C CA . THR A 1 1152 ? 7.714 -43.149 16.939 1.00 37.75 1152 THR A CA 1
ATOM 8610 C C . THR A 1 1152 ? 7.348 -44.315 17.861 1.00 37.75 1152 THR A C 1
ATOM 8612 O O . THR A 1 1152 ? 7.208 -44.156 19.071 1.00 37.75 1152 THR A O 1
ATOM 8615 N N . LYS A 1 1153 ? 7.188 -45.516 17.287 1.00 35.62 1153 LYS A N 1
ATOM 8616 C CA . LYS A 1 1153 ? 7.058 -46.771 18.047 1.00 35.62 1153 LYS A CA 1
ATOM 8617 C C . LYS A 1 1153 ? 8.442 -47.363 18.315 1.00 35.62 1153 LYS A C 1
ATOM 8619 O O . LYS A 1 1153 ? 9.281 -47.365 17.417 1.00 35.62 1153 LYS A O 1
ATOM 8624 N N . VAL A 1 1154 ? 8.653 -47.918 19.509 1.00 35.62 1154 VAL A N 1
ATOM 8625 C CA . VAL A 1 1154 ? 9.925 -48.538 19.918 1.00 35.62 1154 VAL A CA 1
ATOM 8626 C C . VAL A 1 1154 ? 9.713 -50.045 20.061 1.00 35.62 1154 VAL A C 1
ATOM 8628 O O . VAL A 1 1154 ? 9.512 -50.578 21.151 1.00 35.62 1154 VAL A O 1
ATOM 8631 N N . GLY A 1 1155 ? 9.647 -50.726 18.914 1.00 47.12 1155 GLY A N 1
ATOM 8632 C CA . GLY A 1 1155 ? 9.159 -52.105 18.843 1.00 47.12 1155 GLY A CA 1
ATOM 8633 C C . GLY A 1 1155 ? 7.717 -52.214 19.356 1.00 47.12 1155 GLY A C 1
ATOM 8634 O O . GLY A 1 1155 ? 6.860 -51.393 19.016 1.00 47.12 1155 GLY A O 1
ATOM 8635 N N . ASP A 1 1156 ? 7.460 -53.210 20.204 1.00 36.09 1156 ASP A N 1
ATOM 8636 C CA . ASP A 1 1156 ? 6.162 -53.402 20.866 1.00 36.09 1156 ASP A CA 1
ATOM 8637 C C . ASP A 1 1156 ? 5.964 -52.533 22.124 1.00 36.09 1156 ASP A C 1
ATOM 8639 O O . ASP A 1 1156 ? 4.890 -52.566 22.726 1.00 36.09 1156 ASP A O 1
ATOM 8643 N N . ALA A 1 1157 ? 6.955 -51.724 22.520 1.00 37.03 1157 ALA A N 1
ATOM 8644 C CA . ALA A 1 1157 ? 6.812 -50.778 23.622 1.00 37.03 1157 ALA A CA 1
ATOM 8645 C C . ALA A 1 1157 ? 6.243 -49.432 23.137 1.00 37.03 1157 ALA A C 1
ATOM 8647 O O . ALA A 1 1157 ? 6.776 -48.787 22.229 1.00 37.03 1157 ALA A O 1
ATOM 8648 N N . GLU A 1 1158 ? 5.167 -48.981 23.783 1.00 42.72 1158 GLU A N 1
ATOM 8649 C CA . GLU A 1 1158 ? 4.650 -47.619 23.627 1.00 42.72 1158 GLU A CA 1
ATOM 8650 C C . GLU A 1 1158 ? 5.414 -46.646 24.536 1.00 42.72 1158 GLU A C 1
ATOM 8652 O O . GLU A 1 1158 ? 5.750 -46.969 25.678 1.00 42.72 1158 GLU A O 1
ATOM 8657 N N . MET A 1 1159 ? 5.692 -45.453 24.008 1.00 41.59 1159 MET A N 1
ATOM 8658 C CA . MET A 1 1159 ? 6.509 -44.421 24.643 1.00 41.59 1159 MET A CA 1
ATOM 8659 C C . MET A 1 1159 ? 5.636 -43.195 24.930 1.00 41.59 1159 MET A C 1
ATOM 8661 O O . MET A 1 1159 ? 5.274 -42.455 24.019 1.00 41.59 1159 MET A O 1
ATOM 8665 N N . GLU A 1 1160 ? 5.279 -42.982 26.197 1.00 46.09 1160 GLU A N 1
ATOM 8666 C CA . GLU A 1 1160 ? 4.427 -41.858 26.606 1.00 46.09 1160 GLU A CA 1
ATOM 8667 C C . GLU A 1 1160 ? 5.273 -40.712 27.187 1.00 46.09 1160 GLU A C 1
ATOM 8669 O O . GLU A 1 1160 ? 6.011 -40.902 28.160 1.00 46.09 1160 GLU A O 1
ATOM 8674 N N . ILE A 1 1161 ? 5.160 -39.523 26.582 1.00 40.97 1161 ILE A N 1
ATOM 8675 C CA . ILE A 1 1161 ? 5.804 -38.280 27.031 1.00 40.97 1161 ILE A CA 1
ATOM 8676 C C . ILE A 1 1161 ? 4.783 -37.470 27.835 1.00 40.97 1161 ILE A C 1
ATOM 8678 O O . ILE A 1 1161 ? 3.733 -37.105 27.309 1.00 40.97 1161 ILE A O 1
ATOM 8682 N N . VAL A 1 1162 ? 5.104 -37.148 29.092 1.00 43.47 1162 VAL A N 1
ATOM 8683 C CA . VAL A 1 1162 ? 4.209 -36.382 29.980 1.00 43.47 1162 VAL A CA 1
ATOM 8684 C C . VAL A 1 1162 ? 4.926 -35.154 30.541 1.00 43.47 1162 VAL A C 1
ATOM 8686 O O . VAL A 1 1162 ? 5.899 -35.276 31.294 1.00 43.47 1162 VAL A O 1
ATOM 8689 N N . GLU A 1 1163 ? 4.422 -33.957 30.221 1.00 38.59 1163 GLU A N 1
ATOM 8690 C CA . GLU A 1 1163 ? 4.813 -32.719 30.903 1.00 38.59 1163 GLU A CA 1
ATOM 8691 C C . GLU A 1 1163 ? 3.989 -32.553 32.188 1.00 38.59 1163 GLU A C 1
ATOM 8693 O O . GLU A 1 1163 ? 2.774 -32.362 32.145 1.00 38.59 1163 GLU A O 1
ATOM 8698 N N . ARG A 1 1164 ? 4.649 -32.572 33.353 1.00 37.31 1164 ARG A N 1
ATOM 8699 C CA . ARG A 1 1164 ? 3.991 -32.249 34.626 1.00 37.31 1164 ARG A CA 1
ATOM 8700 C C . ARG A 1 1164 ? 3.960 -30.744 34.882 1.00 37.31 1164 ARG A C 1
ATOM 8702 O O . ARG A 1 1164 ? 4.830 -30.193 35.555 1.00 37.31 1164 ARG A O 1
ATOM 8709 N N . GLY A 1 1165 ? 2.902 -30.100 34.396 1.00 35.97 1165 GLY A N 1
ATOM 8710 C CA . GLY A 1 1165 ? 2.389 -28.872 35.003 1.00 35.97 1165 GLY A CA 1
ATOM 8711 C C . GLY A 1 1165 ? 1.772 -29.147 36.383 1.00 35.97 1165 GLY A C 1
ATOM 8712 O O . GLY A 1 1165 ? 1.333 -30.261 36.675 1.00 35.97 1165 GLY A O 1
ATOM 8713 N N . VAL A 1 1166 ? 1.723 -28.133 37.253 1.00 32.28 1166 VAL A N 1
ATOM 8714 C CA . VAL A 1 1166 ? 1.001 -28.227 38.535 1.00 32.28 1166 VAL A CA 1
ATOM 8715 C C . VAL A 1 1166 ? -0.486 -27.972 38.278 1.00 32.28 1166 VAL A C 1
ATOM 8717 O O . VAL A 1 1166 ? -0.962 -26.847 38.397 1.00 32.28 1166 VAL A O 1
ATOM 8720 N N . GLY A 1 1167 ? -1.199 -29.034 37.899 1.00 34.19 1167 GLY A N 1
ATOM 8721 C CA . GLY A 1 1167 ? -2.635 -29.018 37.614 1.00 34.19 1167 GLY A CA 1
ATOM 8722 C C . GLY A 1 1167 ? -2.954 -29.478 36.191 1.00 34.19 1167 GLY A C 1
ATOM 8723 O O . GLY A 1 1167 ? -2.704 -28.745 35.241 1.00 34.19 1167 GLY A O 1
ATOM 8724 N N . ASN A 1 1168 ? -3.577 -30.657 36.100 1.00 31.58 1168 ASN A N 1
ATOM 8725 C CA . ASN A 1 1168 ? -4.062 -31.354 34.900 1.00 31.58 1168 ASN A CA 1
ATOM 8726 C C . ASN A 1 1168 ? -2.988 -31.894 33.930 1.00 31.58 1168 ASN A C 1
ATOM 8728 O O . ASN A 1 1168 ? -2.053 -31.207 33.533 1.00 31.58 1168 ASN A O 1
ATOM 8732 N N . GLU A 1 1169 ? -3.172 -33.152 33.523 1.00 29.19 1169 GLU A N 1
ATOM 8733 C CA . GLU A 1 1169 ? -2.420 -33.809 32.447 1.00 29.19 1169 GLU A CA 1
ATOM 8734 C C . GLU A 1 1169 ? -3.161 -33.604 31.113 1.00 29.19 1169 GLU A C 1
ATOM 8736 O O . GLU A 1 1169 ? -4.392 -33.658 31.070 1.00 29.19 1169 GLU A O 1
ATOM 8741 N N . VAL A 1 1170 ? -2.426 -33.377 30.020 1.00 30.48 1170 VAL A N 1
ATOM 8742 C CA . VAL A 1 1170 ? -2.980 -33.176 28.669 1.00 30.48 1170 VAL A CA 1
ATOM 8743 C C . VAL A 1 1170 ? -2.517 -34.316 27.764 1.00 30.48 1170 VAL A C 1
ATOM 8745 O O . VAL A 1 1170 ? -1.325 -34.611 27.710 1.00 30.48 1170 VAL A O 1
ATOM 8748 N N . LYS A 1 1171 ? -3.450 -34.944 27.036 1.00 29.25 1171 LYS A N 1
ATOM 8749 C CA . LYS A 1 1171 ? -3.162 -35.962 26.010 1.00 29.25 1171 LYS A CA 1
ATOM 8750 C C . LYS A 1 1171 ? -3.628 -35.479 24.637 1.00 29.25 1171 LYS A C 1
ATOM 8752 O O . LYS A 1 1171 ? -4.671 -34.837 24.533 1.00 29.25 1171 LYS A O 1
ATOM 8757 N N . TYR A 1 1172 ? -2.871 -35.813 23.593 1.00 28.47 1172 TYR A N 1
ATOM 8758 C CA . TYR A 1 1172 ? -3.126 -35.397 22.210 1.00 28.47 1172 TYR A CA 1
ATOM 8759 C C . TYR A 1 1172 ? -3.562 -36.583 21.338 1.00 28.47 1172 TYR A C 1
ATOM 8761 O O . TYR A 1 1172 ? -3.018 -37.677 21.459 1.00 28.47 1172 TYR A O 1
ATOM 8769 N N . VAL A 1 1173 ? -4.522 -36.352 20.435 1.00 24.22 1173 VAL A N 1
ATOM 8770 C CA . VAL A 1 1173 ? -5.010 -37.311 19.425 1.00 24.22 1173 VAL A CA 1
ATOM 8771 C C . VAL A 1 1173 ? -5.273 -36.542 18.124 1.00 24.22 1173 VAL A C 1
ATOM 8773 O O . VAL A 1 1173 ? -5.759 -35.415 18.175 1.00 24.22 1173 VAL A O 1
ATOM 8776 N N . ILE A 1 1174 ? -4.943 -37.124 16.964 1.00 26.44 1174 ILE A N 1
ATOM 8777 C CA . ILE A 1 1174 ? -4.941 -36.438 15.655 1.00 26.44 1174 ILE A CA 1
ATOM 8778 C C . ILE A 1 1174 ? -5.821 -37.193 14.640 1.00 26.44 1174 ILE A C 1
ATOM 8780 O O . ILE A 1 1174 ? -5.827 -38.424 14.607 1.00 26.44 1174 ILE A O 1
ATOM 8784 N N . SER A 1 1175 ? -6.551 -36.462 13.790 1.00 22.92 1175 SER A N 1
ATOM 8785 C CA . SER A 1 1175 ? -7.417 -36.991 12.721 1.00 22.92 1175 SER A CA 1
ATOM 8786 C C . SER A 1 1175 ? -7.047 -36.426 11.331 1.00 22.92 1175 SER A C 1
ATOM 8788 O O . SER A 1 1175 ? -6.173 -35.570 11.213 1.00 22.92 1175 SER A O 1
ATOM 8790 N N . LYS A 1 1176 ? -7.610 -36.996 10.251 1.00 24.09 1176 LYS A N 1
ATOM 8791 C CA . LYS A 1 1176 ? -7.005 -36.989 8.898 1.00 24.09 1176 LYS A CA 1
ATOM 8792 C C . LYS A 1 1176 ? -7.724 -36.115 7.862 1.00 24.09 1176 LYS A C 1
ATOM 8794 O O . LYS A 1 1176 ? -8.949 -36.092 7.813 1.00 24.09 1176 LYS A O 1
ATOM 8799 N N . VAL A 1 1177 ? -6.944 -35.596 6.910 1.00 23.20 1177 VAL A N 1
ATOM 8800 C CA . VAL A 1 1177 ? -7.365 -35.238 5.539 1.00 23.20 1177 VAL A CA 1
ATOM 8801 C C . VAL A 1 1177 ? -6.486 -36.027 4.556 1.00 23.20 1177 VAL A C 1
ATOM 8803 O O . VAL A 1 1177 ? -5.328 -36.304 4.867 1.00 23.20 1177 VAL A O 1
ATOM 8806 N N . TRP A 1 1178 ? -7.020 -36.428 3.398 1.00 22.89 1178 TRP A N 1
ATOM 8807 C CA . TRP A 1 1178 ? -6.270 -37.152 2.361 1.00 22.89 1178 TRP A CA 1
ATOM 8808 C C . TRP A 1 1178 ? -5.959 -36.260 1.154 1.00 22.89 1178 TRP A C 1
ATOM 8810 O O . TRP A 1 1178 ? -6.863 -35.847 0.435 1.00 22.89 1178 TRP A O 1
ATOM 8820 N N . VAL A 1 1179 ? -4.667 -36.085 0.875 1.00 29.05 1179 VAL A N 1
ATOM 8821 C CA . VAL A 1 1179 ? -4.131 -35.929 -0.485 1.00 29.05 1179 VAL A CA 1
ATOM 8822 C C . VAL A 1 1179 ? -3.139 -37.077 -0.669 1.00 29.05 1179 VAL A C 1
ATOM 8824 O O . VAL A 1 1179 ? -2.375 -37.376 0.250 1.00 29.05 1179 VAL A O 1
ATOM 8827 N N . GLN A 1 1180 ? -3.167 -37.774 -1.806 1.00 31.06 1180 GLN A N 1
ATOM 8828 C CA . GLN A 1 1180 ? -2.481 -39.065 -1.971 1.00 31.06 1180 GLN A CA 1
ATOM 8829 C C . GLN A 1 1180 ? -0.969 -38.938 -2.275 1.00 31.06 1180 GLN A C 1
ATOM 8831 O O . GLN A 1 1180 ? -0.408 -39.707 -3.045 1.00 31.06 1180 GLN A O 1
ATOM 8836 N N . CYS A 1 1181 ? -0.276 -37.996 -1.629 1.00 33.97 1181 CYS A N 1
ATOM 8837 C CA . CYS A 1 1181 ? 1.168 -37.761 -1.769 1.00 33.97 1181 CYS A CA 1
ATOM 8838 C C . CYS A 1 1181 ? 2.025 -38.758 -0.957 1.00 33.97 1181 CYS A C 1
ATOM 8840 O O . CYS A 1 1181 ? 2.998 -38.369 -0.306 1.00 33.97 1181 CYS A O 1
ATOM 8842 N N . LYS A 1 1182 ? 1.649 -40.043 -0.933 1.00 29.78 1182 LYS A N 1
ATOM 8843 C CA . LYS A 1 1182 ? 2.393 -41.076 -0.199 1.00 29.78 1182 LYS A CA 1
ATOM 8844 C C . LYS A 1 1182 ? 3.545 -41.584 -1.076 1.00 29.78 1182 LYS A C 1
ATOM 8846 O O . LYS A 1 1182 ? 3.291 -42.051 -2.177 1.00 29.78 1182 LYS A O 1
ATOM 8851 N N . GLY A 1 1183 ? 4.781 -41.473 -0.587 1.00 35.25 1183 GLY A N 1
ATOM 8852 C CA . GLY A 1 1183 ? 6.005 -41.860 -1.309 1.00 35.25 1183 GLY A CA 1
ATOM 8853 C C . GLY A 1 1183 ? 6.793 -40.704 -1.943 1.00 35.25 1183 GLY A C 1
ATOM 8854 O O . GLY A 1 1183 ? 7.926 -40.908 -2.345 1.00 35.25 1183 GLY A O 1
ATOM 8855 N N . LEU A 1 1184 ? 6.263 -39.477 -2.009 1.00 36.44 1184 LEU A N 1
ATOM 8856 C CA . LEU A 1 1184 ? 7.001 -38.338 -2.588 1.00 36.44 1184 LEU A CA 1
ATOM 8857 C C . LEU A 1 1184 ? 8.018 -37.721 -1.600 1.00 36.44 1184 LEU A C 1
ATOM 8859 O O . LEU A 1 1184 ? 7.670 -37.615 -0.417 1.00 36.44 1184 LEU A O 1
ATOM 8863 N N . PRO A 1 1185 ? 9.202 -37.249 -2.055 1.00 38.03 1185 PRO A N 1
ATOM 8864 C CA . PRO A 1 1185 ? 10.171 -36.512 -1.229 1.00 38.03 1185 PRO A CA 1
ATOM 8865 C C . PRO A 1 1185 ? 9.571 -35.277 -0.546 1.00 38.03 1185 PRO A C 1
ATOM 8867 O O . PRO A 1 1185 ? 8.540 -34.764 -0.989 1.00 38.03 1185 PRO A O 1
ATOM 8870 N N . SER A 1 1186 ? 10.209 -34.789 0.519 1.00 37.94 1186 SER A N 1
ATOM 8871 C CA . SER A 1 1186 ? 9.767 -33.634 1.317 1.00 37.94 1186 SER A CA 1
ATOM 8872 C C . SER A 1 1186 ? 9.511 -32.399 0.453 1.00 37.94 1186 SER A C 1
ATOM 8874 O O . SER A 1 1186 ? 8.419 -31.837 0.474 1.00 37.94 1186 SER A O 1
ATOM 8876 N N . GLU A 1 1187 ? 10.479 -32.048 -0.383 1.00 41.50 1187 GLU A N 1
ATOM 8877 C CA . GLU A 1 1187 ? 10.530 -30.824 -1.185 1.00 41.50 1187 GLU A CA 1
ATOM 8878 C C . GLU A 1 1187 ? 9.481 -30.875 -2.302 1.00 41.50 1187 GLU A C 1
ATOM 8880 O O . GLU A 1 1187 ? 8.792 -29.898 -2.587 1.00 41.50 1187 GLU A O 1
ATOM 8885 N N . LEU A 1 1188 ? 9.309 -32.054 -2.909 1.00 39.81 1188 LEU A N 1
ATOM 8886 C CA . LEU A 1 1188 ? 8.329 -32.305 -3.969 1.00 39.81 1188 LEU A CA 1
ATOM 8887 C C . LEU A 1 1188 ? 6.897 -32.345 -3.402 1.00 39.81 1188 LEU A C 1
ATOM 8889 O O . LEU A 1 1188 ? 5.947 -31.885 -4.040 1.00 39.81 1188 LEU A O 1
ATOM 8893 N N . ARG A 1 1189 ? 6.736 -32.843 -2.171 1.00 42.59 1189 ARG A N 1
ATOM 8894 C CA . ARG A 1 1189 ? 5.470 -32.837 -1.431 1.00 42.59 1189 ARG A CA 1
ATOM 8895 C C . ARG A 1 1189 ? 5.083 -31.422 -1.005 1.00 42.59 1189 ARG A C 1
ATOM 8897 O O . ARG A 1 1189 ? 3.927 -31.050 -1.177 1.00 42.59 1189 ARG A O 1
ATOM 8904 N N . GLU A 1 1190 ? 6.032 -30.622 -0.525 1.00 40.53 1190 GLU A N 1
ATOM 8905 C CA . GLU A 1 1190 ? 5.828 -29.198 -0.240 1.00 40.53 1190 GLU A CA 1
ATOM 8906 C C . GLU A 1 1190 ? 5.526 -28.406 -1.515 1.00 40.53 1190 GLU A C 1
ATOM 8908 O O . GLU A 1 1190 ? 4.554 -27.659 -1.532 1.00 40.53 1190 GLU A O 1
ATOM 8913 N N . TYR A 1 1191 ? 6.251 -28.633 -2.615 1.00 40.97 1191 TYR A N 1
ATOM 8914 C CA . TYR A 1 1191 ? 5.969 -28.019 -3.917 1.00 40.97 1191 TYR A CA 1
ATOM 8915 C C . TYR A 1 1191 ? 4.544 -28.319 -4.406 1.00 40.97 1191 TYR A C 1
ATOM 8917 O O . TYR A 1 1191 ? 3.814 -27.400 -4.786 1.00 40.97 1191 TYR A O 1
ATOM 8925 N N . LEU A 1 1192 ? 4.107 -29.582 -4.351 1.00 39.03 1192 LEU A N 1
ATOM 8926 C CA . LEU A 1 1192 ? 2.748 -29.969 -4.741 1.00 39.03 1192 LEU A CA 1
ATOM 8927 C C . LEU A 1 1192 ? 1.684 -29.438 -3.774 1.00 39.03 1192 LEU A C 1
ATOM 8929 O O . LEU A 1 1192 ? 0.606 -29.064 -4.229 1.00 39.03 1192 LEU A O 1
ATOM 8933 N N . ILE A 1 1193 ? 1.976 -29.329 -2.474 1.00 38.78 1193 ILE A N 1
ATOM 8934 C CA . ILE A 1 1193 ? 1.095 -28.654 -1.511 1.00 38.78 1193 ILE A CA 1
ATOM 8935 C C . ILE A 1 1193 ? 1.011 -27.154 -1.823 1.00 38.78 1193 ILE A C 1
ATOM 8937 O O . ILE A 1 1193 ? -0.093 -26.627 -1.872 1.00 38.78 1193 ILE A O 1
ATOM 8941 N N . ILE A 1 1194 ? 2.120 -26.471 -2.112 1.00 38.97 1194 ILE A N 1
ATOM 8942 C CA . ILE A 1 1194 ? 2.152 -25.043 -2.472 1.00 38.97 1194 ILE A CA 1
ATOM 8943 C C . ILE A 1 1194 ? 1.400 -24.794 -3.785 1.00 38.97 1194 ILE A C 1
ATOM 8945 O O . ILE A 1 1194 ? 0.621 -23.847 -3.870 1.00 38.97 1194 ILE A O 1
ATOM 8949 N N . CYS A 1 1195 ? 1.553 -25.664 -4.786 1.00 36.38 1195 CYS A N 1
ATOM 8950 C CA . CYS A 1 1195 ? 0.816 -25.564 -6.046 1.00 36.38 1195 CYS A CA 1
ATOM 8951 C C . CYS A 1 1195 ? -0.679 -25.883 -5.870 1.00 36.38 1195 CYS A C 1
ATOM 8953 O O . CYS A 1 1195 ? -1.524 -25.165 -6.409 1.00 36.38 1195 CYS A O 1
ATOM 8955 N N . ALA A 1 1196 ? -1.035 -26.907 -5.087 1.00 34.94 1196 ALA A N 1
ATOM 8956 C CA . ALA A 1 1196 ? -2.428 -27.244 -4.789 1.00 34.94 1196 ALA A CA 1
ATOM 8957 C C . ALA A 1 1196 ? -3.119 -26.162 -3.943 1.00 34.94 1196 ALA A C 1
ATOM 8959 O O . ALA A 1 1196 ? -4.227 -25.751 -4.273 1.00 34.94 1196 ALA A O 1
ATOM 8960 N N . VAL A 1 1197 ? -2.460 -25.638 -2.907 1.00 33.72 1197 VAL A N 1
ATOM 8961 C CA . VAL A 1 1197 ? -2.946 -24.525 -2.074 1.00 33.72 1197 VAL A CA 1
ATOM 8962 C C . VAL A 1 1197 ? -3.026 -23.236 -2.891 1.00 33.72 1197 VAL A C 1
ATOM 8964 O O . VAL A 1 1197 ? -4.046 -22.558 -2.842 1.00 33.72 1197 VAL A O 1
ATOM 8967 N N . GLY A 1 1198 ? -2.025 -22.931 -3.721 1.00 32.94 1198 GLY A N 1
ATOM 8968 C CA . GLY A 1 1198 ? -2.066 -21.806 -4.660 1.00 32.94 1198 GLY A CA 1
ATOM 8969 C C . GLY A 1 1198 ? -3.225 -21.904 -5.659 1.00 32.94 1198 GLY A C 1
ATOM 8970 O O . GLY A 1 1198 ? -3.815 -20.883 -6.010 1.00 32.94 1198 GLY A O 1
ATOM 8971 N N . SER A 1 1199 ? -3.605 -23.125 -6.050 1.00 29.84 1199 SER A N 1
ATOM 8972 C CA . SER A 1 1199 ? -4.740 -23.398 -6.941 1.00 29.84 1199 SER A CA 1
ATOM 8973 C C . SER A 1 1199 ? -6.093 -23.341 -6.214 1.00 29.84 1199 SER A C 1
ATOM 8975 O O . SER A 1 1199 ? -7.026 -22.734 -6.734 1.00 29.84 1199 SER A O 1
ATOM 8977 N N . LEU A 1 1200 ? -6.205 -23.898 -4.999 1.00 29.50 1200 LEU A N 1
ATOM 8978 C CA . LEU A 1 1200 ? -7.414 -23.818 -4.161 1.00 29.50 1200 LEU A CA 1
ATOM 8979 C C . LEU A 1 1200 ? -7.705 -22.391 -3.670 1.00 29.50 1200 LEU A C 1
ATOM 8981 O O . LEU A 1 1200 ? -8.868 -22.018 -3.550 1.00 29.50 1200 LEU A O 1
ATOM 8985 N N . LEU A 1 1201 ? -6.667 -21.597 -3.391 1.00 30.97 1201 LEU A N 1
ATOM 8986 C CA . LEU A 1 1201 ? -6.782 -20.200 -2.959 1.00 30.97 1201 LEU A CA 1
ATOM 8987 C C . LEU A 1 1201 ? -6.754 -19.197 -4.133 1.00 30.97 1201 LEU A C 1
ATOM 8989 O O . LEU A 1 1201 ? -6.895 -17.995 -3.919 1.00 30.97 1201 LEU A O 1
ATOM 8993 N N . GLY A 1 1202 ? -6.557 -19.664 -5.373 1.00 26.25 1202 GLY A N 1
ATOM 8994 C CA . GLY A 1 1202 ? -6.563 -18.834 -6.586 1.00 26.25 1202 GLY A CA 1
ATOM 8995 C C . GLY A 1 1202 ? -5.403 -17.834 -6.719 1.00 26.25 1202 GLY A C 1
ATOM 8996 O O . GLY A 1 1202 ? -5.522 -16.860 -7.465 1.00 26.25 1202 GLY A O 1
ATOM 8997 N N . ILE A 1 1203 ? -4.284 -18.039 -6.015 1.00 34.91 1203 ILE A N 1
ATOM 8998 C CA . ILE A 1 1203 ? -3.195 -17.054 -5.862 1.00 34.91 1203 ILE A CA 1
ATOM 8999 C C . ILE A 1 1203 ? -2.077 -17.235 -6.907 1.00 34.91 1203 ILE A C 1
ATOM 9001 O O . ILE A 1 1203 ? -0.886 -17.182 -6.590 1.00 34.91 1203 ILE A O 1
ATOM 9005 N N . THR A 1 1204 ? -2.437 -17.399 -8.184 1.00 29.73 1204 THR A N 1
ATOM 9006 C CA . THR A 1 1204 ? -1.456 -17.548 -9.281 1.00 29.73 1204 THR A CA 1
ATOM 9007 C C . THR A 1 1204 ? -0.444 -16.399 -9.346 1.00 29.73 1204 THR A C 1
ATOM 9009 O O . THR A 1 1204 ? 0.723 -16.643 -9.624 1.00 29.73 1204 THR A O 1
ATOM 9012 N N . LYS A 1 1205 ? -0.834 -15.164 -8.987 1.00 31.25 1205 LYS A N 1
ATOM 9013 C CA . LYS A 1 1205 ? 0.088 -14.011 -8.913 1.00 31.25 1205 LYS A CA 1
ATOM 9014 C C . LYS A 1 1205 ? 1.173 -14.121 -7.831 1.00 31.25 1205 LYS A C 1
ATOM 9016 O O . LYS A 1 1205 ? 2.266 -13.609 -8.047 1.00 31.25 1205 LYS A O 1
ATOM 9021 N N . ALA A 1 1206 ? 0.899 -14.734 -6.675 1.00 31.81 1206 ALA A N 1
ATOM 9022 C CA . ALA A 1 1206 ? 1.916 -14.874 -5.623 1.00 31.81 1206 ALA A CA 1
ATOM 9023 C C . ALA A 1 1206 ? 2.892 -16.010 -5.946 1.00 31.81 1206 ALA A C 1
ATOM 9025 O O . ALA A 1 1206 ? 4.081 -15.889 -5.671 1.00 31.81 1206 ALA A O 1
ATOM 9026 N N . VAL A 1 1207 ? 2.405 -17.067 -6.605 1.00 33.72 1207 VAL A N 1
ATOM 9027 C CA . VAL A 1 1207 ? 3.255 -18.111 -7.190 1.00 33.72 1207 VAL A CA 1
ATOM 9028 C C . VAL A 1 1207 ? 4.144 -17.504 -8.288 1.00 33.72 1207 VAL A C 1
ATOM 9030 O O . VAL A 1 1207 ? 5.362 -17.608 -8.182 1.00 33.72 1207 VAL A O 1
ATOM 9033 N N . ASP A 1 1208 ? 3.585 -16.752 -9.248 1.00 31.75 1208 ASP A N 1
ATOM 9034 C CA . ASP A 1 1208 ? 4.363 -15.973 -10.235 1.00 31.75 1208 ASP A CA 1
ATOM 9035 C C . ASP A 1 1208 ? 5.432 -15.098 -9.549 1.00 31.75 1208 ASP A C 1
ATOM 9037 O O . ASP A 1 1208 ? 6.589 -15.086 -9.968 1.00 31.75 1208 ASP A O 1
ATOM 9041 N N . MET A 1 1209 ? 5.083 -14.385 -8.469 1.00 32.41 1209 MET A N 1
ATOM 9042 C CA . MET A 1 1209 ? 6.029 -13.546 -7.722 1.00 32.41 1209 MET A CA 1
ATOM 9043 C C . MET A 1 1209 ? 7.082 -14.330 -6.933 1.00 32.41 1209 MET A C 1
ATOM 9045 O O . MET A 1 1209 ? 8.173 -13.806 -6.758 1.00 32.41 1209 MET A O 1
ATOM 9049 N N . LEU A 1 1210 ? 6.821 -15.555 -6.475 1.00 34.25 1210 LEU A N 1
ATOM 9050 C CA . LEU A 1 1210 ? 7.835 -16.392 -5.822 1.00 34.25 1210 LEU A CA 1
ATOM 9051 C C . LEU A 1 1210 ? 8.798 -17.007 -6.848 1.00 34.25 1210 LEU A C 1
ATOM 9053 O O . LEU A 1 1210 ? 10.007 -17.011 -6.623 1.00 34.25 1210 LEU A O 1
ATOM 9057 N N . PHE A 1 1211 ? 8.297 -17.448 -8.005 1.00 33.50 1211 PHE A N 1
ATOM 9058 C CA . PHE A 1 1211 ? 9.116 -18.112 -9.026 1.00 33.50 1211 PHE A CA 1
ATOM 9059 C C . PHE A 1 1211 ? 9.871 -17.133 -9.947 1.00 33.50 1211 PHE A C 1
ATOM 9061 O O . PHE A 1 1211 ? 11.059 -17.342 -10.187 1.00 33.50 1211 PHE A O 1
ATOM 9068 N N . THR A 1 1212 ? 9.280 -16.000 -10.352 1.00 31.91 1212 THR A N 1
ATOM 9069 C CA . THR A 1 1212 ? 10.053 -14.877 -10.947 1.00 31.91 1212 THR A CA 1
ATOM 9070 C C . THR A 1 1212 ? 10.880 -14.122 -9.891 1.00 31.91 1212 THR A C 1
ATOM 9072 O O . THR A 1 1212 ? 11.893 -13.495 -10.211 1.00 31.91 1212 THR A O 1
ATOM 9075 N N . ARG A 1 1213 ? 10.466 -14.236 -8.618 1.00 32.50 1213 ARG A N 1
ATOM 9076 C CA . ARG A 1 1213 ? 11.175 -13.920 -7.365 1.00 32.50 1213 ARG A CA 1
ATOM 9077 C C . ARG A 1 1213 ? 12.565 -14.531 -7.196 1.00 32.50 1213 ARG A C 1
ATOM 9079 O O . ARG A 1 1213 ? 13.509 -13.790 -6.937 1.00 32.50 1213 ARG A O 1
ATOM 9086 N N . ARG A 1 1214 ? 12.622 -15.877 -7.225 1.00 36.34 1214 ARG A N 1
ATOM 9087 C CA . ARG A 1 1214 ? 13.369 -16.706 -6.246 1.00 36.34 1214 ARG A CA 1
ATOM 9088 C C . ARG A 1 1214 ? 14.491 -15.960 -5.531 1.00 36.34 1214 ARG A C 1
ATOM 9090 O O . ARG A 1 1214 ? 15.595 -15.792 -6.053 1.00 36.34 1214 ARG A O 1
ATOM 9097 N N . TYR A 1 1215 ? 14.172 -15.565 -4.305 1.00 33.91 1215 TYR A N 1
ATOM 9098 C CA . TYR A 1 1215 ? 15.172 -15.494 -3.256 1.00 33.91 1215 TYR A CA 1
ATOM 9099 C C . TYR A 1 1215 ? 15.676 -16.912 -2.965 1.00 33.91 1215 TYR A C 1
ATOM 9101 O O . TYR A 1 1215 ? 14.943 -17.881 -3.166 1.00 33.91 1215 TYR A O 1
ATOM 9109 N N . ASP A 1 1216 ? 16.920 -16.997 -2.509 1.00 28.03 1216 ASP A N 1
ATOM 9110 C CA . ASP A 1 1216 ? 17.586 -18.220 -2.062 1.00 28.03 1216 ASP A CA 1
ATOM 9111 C C . ASP A 1 1216 ? 16.677 -19.043 -1.124 1.00 28.03 1216 ASP A C 1
ATOM 9113 O O . ASP A 1 1216 ? 16.293 -18.590 -0.041 1.00 28.03 1216 ASP A O 1
ATOM 9117 N N . ILE A 1 1217 ? 16.314 -20.248 -1.575 1.00 30.80 1217 ILE A N 1
ATOM 9118 C CA . ILE A 1 1217 ? 15.393 -21.149 -0.871 1.00 30.80 1217 ILE A CA 1
ATOM 9119 C C . ILE A 1 1217 ? 16.110 -21.870 0.282 1.00 30.80 1217 ILE A C 1
ATOM 9121 O O . ILE A 1 1217 ? 15.472 -22.151 1.294 1.00 30.80 1217 ILE A O 1
ATOM 9125 N N . ALA A 1 1218 ? 17.430 -22.080 0.207 1.00 30.22 1218 ALA A N 1
ATOM 9126 C CA . ALA A 1 1218 ? 18.211 -22.654 1.305 1.00 30.22 1218 ALA A CA 1
ATOM 9127 C C . ALA A 1 1218 ? 18.270 -21.713 2.526 1.00 30.22 1218 ALA A C 1
ATOM 9129 O O . ALA A 1 1218 ? 18.413 -22.167 3.664 1.00 30.22 1218 ALA A O 1
ATOM 9130 N N . ARG A 1 1219 ? 18.080 -20.401 2.314 1.00 29.06 1219 ARG A N 1
ATOM 9131 C CA . ARG A 1 1219 ? 17.906 -19.399 3.383 1.00 29.06 1219 ARG A CA 1
ATOM 9132 C C . ARG A 1 1219 ? 16.464 -19.106 3.778 1.00 29.06 1219 ARG A C 1
ATOM 9134 O O . ARG A 1 1219 ? 16.263 -18.382 4.756 1.00 29.06 1219 ARG A O 1
ATOM 9141 N N . LEU A 1 1220 ? 15.463 -19.693 3.120 1.00 28.34 1220 LEU A N 1
ATOM 9142 C CA . LEU A 1 1220 ? 14.106 -19.713 3.664 1.00 28.34 1220 LEU A CA 1
ATOM 9143 C C . LEU A 1 1220 ? 14.035 -20.709 4.830 1.00 28.34 1220 LEU A C 1
ATOM 9145 O O . LEU A 1 1220 ? 13.495 -21.808 4.725 1.00 28.34 1220 LEU A O 1
ATOM 9149 N N . GLN A 1 1221 ? 14.493 -20.264 6.004 1.00 25.94 1221 GLN A N 1
ATOM 9150 C CA . GLN A 1 1221 ? 13.950 -20.780 7.255 1.00 25.94 1221 GLN A CA 1
ATOM 9151 C C . GLN A 1 1221 ? 12.474 -20.374 7.339 1.00 25.94 1221 GLN A C 1
ATOM 9153 O O . GLN A 1 1221 ? 12.111 -19.401 8.003 1.00 25.94 1221 GLN A O 1
ATOM 9158 N N . VAL A 1 1222 ? 11.610 -21.167 6.697 1.00 27.16 1222 VAL A N 1
ATOM 9159 C CA . VAL A 1 1222 ? 10.216 -21.313 7.114 1.00 27.16 1222 VAL A CA 1
ATOM 9160 C C . VAL A 1 1222 ? 10.263 -21.967 8.487 1.00 27.16 1222 VAL A C 1
ATOM 9162 O O . VAL A 1 1222 ? 10.161 -23.179 8.654 1.00 27.16 1222 VAL A O 1
ATOM 9165 N N . LEU A 1 1223 ? 10.494 -21.129 9.492 1.00 23.05 1223 LEU A N 1
ATOM 9166 C CA . LEU A 1 1223 ? 10.356 -21.489 10.883 1.00 23.05 1223 LEU A CA 1
ATOM 9167 C C . LEU A 1 1223 ? 8.882 -21.864 11.044 1.00 23.05 1223 LEU A C 1
ATOM 9169 O O . LEU A 1 1223 ? 8.020 -20.984 11.054 1.00 23.05 1223 LEU A O 1
ATOM 9173 N N . VAL A 1 1224 ? 8.594 -23.171 11.107 1.00 26.97 1224 VAL A N 1
ATOM 9174 C CA . VAL A 1 1224 ? 7.252 -23.722 11.364 1.00 26.97 1224 VAL A CA 1
ATOM 9175 C C . VAL A 1 1224 ? 6.908 -23.472 12.834 1.00 26.97 1224 VAL A C 1
ATOM 9177 O O . VAL A 1 1224 ? 6.776 -24.378 13.660 1.00 26.97 1224 VAL A O 1
ATOM 9180 N N . LEU A 1 1225 ? 6.820 -22.184 13.161 1.00 24.50 1225 LEU A N 1
ATOM 9181 C CA . LEU A 1 1225 ? 6.254 -21.672 14.384 1.00 24.50 1225 LEU A CA 1
ATOM 9182 C C . LEU A 1 1225 ? 4.841 -22.217 14.489 1.00 24.50 1225 LEU A C 1
ATOM 9184 O O . LEU A 1 1225 ? 4.084 -22.258 13.517 1.00 24.50 1225 LEU A O 1
ATOM 9188 N N . ASP A 1 1226 ? 4.498 -22.624 15.702 1.00 32.22 1226 ASP A N 1
ATOM 9189 C CA . ASP A 1 1226 ? 3.130 -22.946 16.049 1.00 32.22 1226 ASP A CA 1
ATOM 9190 C C . ASP A 1 1226 ? 2.208 -21.785 15.607 1.00 32.22 1226 ASP A C 1
ATOM 9192 O O . ASP A 1 1226 ? 2.477 -20.650 16.015 1.00 32.22 1226 A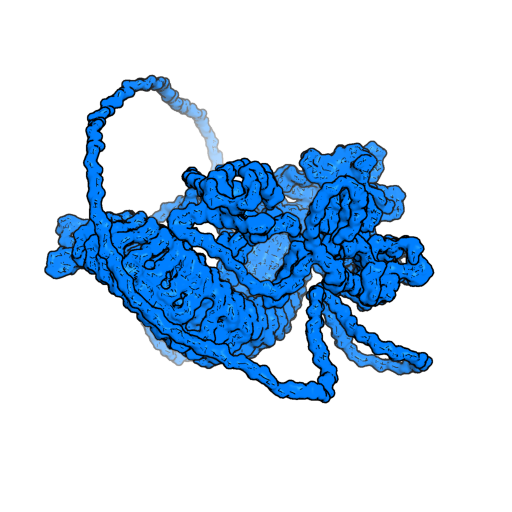SP A O 1
ATOM 9196 N N . PRO A 1 1227 ? 1.168 -22.009 14.773 1.00 33.28 1227 PRO A N 1
ATOM 9197 C CA . PRO A 1 1227 ? 0.397 -20.922 14.152 1.00 33.28 1227 PRO A CA 1
ATOM 9198 C C . PRO A 1 1227 ? -0.227 -19.925 15.141 1.00 33.28 1227 PRO A C 1
ATOM 9200 O O . PRO A 1 1227 ? -0.505 -18.784 14.779 1.00 33.28 1227 PRO A O 1
ATOM 9203 N N . SER A 1 1228 ? -0.388 -20.329 16.404 1.00 30.45 1228 SER A N 1
ATOM 9204 C CA . SER A 1 1228 ? -0.815 -19.496 17.535 1.00 30.45 1228 SER A CA 1
ATOM 9205 C C . SER A 1 1228 ? 0.181 -18.386 17.919 1.00 30.45 1228 SER A C 1
ATOM 9207 O O . SER A 1 1228 ? -0.175 -17.482 18.671 1.00 30.45 1228 SER A O 1
ATOM 9209 N N . SER A 1 1229 ? 1.436 -18.473 17.464 1.00 28.41 1229 SER A N 1
ATOM 9210 C CA . SER A 1 1229 ? 2.586 -17.736 18.019 1.00 28.41 1229 SER A CA 1
ATOM 9211 C C . SER A 1 1229 ? 3.153 -16.636 17.111 1.00 28.41 1229 SER A C 1
ATOM 9213 O O . SER A 1 1229 ? 4.137 -15.996 17.482 1.00 28.41 1229 SER A O 1
ATOM 9215 N N . ILE A 1 1230 ? 2.578 -16.413 15.925 1.00 33.56 1230 ILE A N 1
ATOM 9216 C CA . ILE A 1 1230 ? 3.104 -15.459 14.934 1.00 33.56 1230 ILE A CA 1
ATOM 9217 C C . ILE A 1 1230 ? 2.622 -14.021 15.264 1.00 33.56 1230 ILE A C 1
ATOM 9219 O O . ILE A 1 1230 ? 1.409 -13.812 15.422 1.00 33.56 1230 ILE A O 1
ATOM 9223 N N . PRO A 1 1231 ? 3.529 -13.024 15.382 1.00 28.42 1231 PRO A N 1
ATOM 9224 C CA . PRO A 1 1231 ? 3.166 -11.608 15.517 1.00 28.42 1231 PRO A CA 1
ATOM 9225 C C . PRO A 1 1231 ? 2.559 -11.028 14.230 1.00 28.42 1231 PRO A C 1
ATOM 9227 O O . PRO A 1 1231 ? 2.832 -11.507 13.135 1.00 28.42 1231 PRO A O 1
ATOM 9230 N N . ASP A 1 1232 ? 1.774 -9.956 14.354 1.00 36.75 1232 ASP A N 1
ATOM 9231 C CA . ASP A 1 1232 ? 0.980 -9.376 13.247 1.00 36.75 1232 ASP A CA 1
ATOM 9232 C C . ASP A 1 1232 ? 1.820 -8.683 12.158 1.00 36.75 1232 ASP A C 1
ATOM 9234 O O . ASP A 1 1232 ? 1.327 -8.379 11.068 1.00 36.75 1232 ASP A O 1
ATOM 9238 N N . VAL A 1 1233 ? 3.095 -8.446 12.466 1.00 30.86 1233 VAL A N 1
ATOM 9239 C CA . VAL A 1 1233 ? 4.150 -8.026 11.546 1.00 30.86 1233 VAL A CA 1
ATOM 9240 C C . VAL A 1 1233 ? 5.383 -8.870 11.851 1.00 30.86 1233 VAL A C 1
ATOM 9242 O O . VAL A 1 1233 ? 5.808 -8.965 13.005 1.00 30.86 1233 VAL A O 1
ATOM 9245 N N . VAL A 1 1234 ? 5.965 -9.464 10.814 1.00 30.56 1234 VAL A N 1
ATOM 9246 C CA . VAL A 1 1234 ? 7.274 -10.113 10.863 1.00 30.56 1234 VAL A CA 1
ATOM 9247 C C . VAL A 1 1234 ? 8.240 -9.269 10.041 1.00 30.56 1234 VAL A C 1
ATOM 9249 O O . VAL A 1 1234 ? 8.085 -9.129 8.829 1.00 30.56 1234 VAL A O 1
ATOM 9252 N N . ASP A 1 1235 ? 9.247 -8.722 10.713 1.00 30.28 1235 ASP A N 1
ATOM 9253 C CA . ASP A 1 1235 ? 10.401 -8.088 10.082 1.00 30.28 1235 ASP A CA 1
ATOM 9254 C C . ASP A 1 1235 ? 11.252 -9.154 9.374 1.00 30.28 1235 ASP A C 1
ATOM 9256 O O . ASP A 1 1235 ? 12.064 -9.843 9.998 1.00 30.28 1235 ASP A O 1
ATOM 9260 N N . VAL A 1 1236 ? 11.072 -9.307 8.062 1.00 31.66 1236 VAL A N 1
ATOM 9261 C CA . VAL A 1 1236 ? 11.883 -10.216 7.247 1.00 31.66 1236 VAL A CA 1
ATOM 9262 C C . VAL A 1 1236 ? 13.033 -9.425 6.630 1.00 31.66 1236 VAL A C 1
ATOM 9264 O O . VAL A 1 1236 ? 12.851 -8.615 5.722 1.00 31.66 1236 VAL A O 1
ATOM 9267 N N . VAL A 1 1237 ? 14.243 -9.655 7.137 1.00 28.30 1237 VAL A N 1
ATOM 9268 C CA . VAL A 1 1237 ? 15.477 -9.099 6.568 1.00 28.30 1237 VAL A CA 1
ATOM 9269 C C . VAL A 1 1237 ? 15.860 -9.907 5.330 1.00 28.30 1237 VAL A C 1
ATOM 9271 O O . VAL A 1 1237 ? 16.068 -11.116 5.424 1.00 28.30 1237 VAL A O 1
ATOM 9274 N N . ILE A 1 1238 ? 15.978 -9.250 4.174 1.00 31.58 1238 ILE A N 1
ATOM 9275 C CA . ILE A 1 1238 ? 16.385 -9.885 2.913 1.00 31.58 1238 ILE A CA 1
ATOM 9276 C C . ILE A 1 1238 ? 17.530 -9.072 2.300 1.00 31.58 1238 ILE A C 1
ATOM 9278 O O . ILE A 1 1238 ? 17.316 -8.045 1.654 1.00 31.58 1238 ILE A O 1
ATOM 9282 N N . GLY A 1 1239 ? 18.765 -9.522 2.539 1.00 35.56 1239 GLY A N 1
ATOM 9283 C CA . GLY A 1 1239 ? 19.964 -8.708 2.310 1.00 35.56 1239 GLY A CA 1
ATOM 9284 C C . GLY A 1 1239 ? 20.038 -7.540 3.300 1.00 35.56 1239 GLY A C 1
ATOM 9285 O O . GLY A 1 1239 ? 19.584 -7.660 4.434 1.00 35.56 1239 GLY A O 1
ATOM 9286 N N . ASP A 1 1240 ? 20.554 -6.390 2.867 1.00 23.92 1240 ASP A N 1
ATOM 9287 C CA . ASP A 1 1240 ? 20.692 -5.184 3.705 1.00 23.92 1240 ASP A CA 1
ATOM 9288 C C . ASP A 1 1240 ? 19.369 -4.406 3.902 1.00 23.92 1240 ASP A C 1
ATOM 9290 O O . ASP A 1 1240 ? 19.373 -3.206 4.198 1.00 23.92 1240 ASP A O 1
ATOM 9294 N N . HIS A 1 1241 ? 18.215 -5.043 3.675 1.00 24.06 1241 HIS A N 1
ATOM 9295 C CA . HIS A 1 1241 ? 16.898 -4.404 3.676 1.00 24.06 1241 HIS A CA 1
ATOM 9296 C C . HIS A 1 1241 ? 15.900 -5.145 4.573 1.00 24.06 1241 HIS A C 1
ATOM 9298 O O . HIS A 1 1241 ? 15.748 -6.364 4.503 1.00 24.06 1241 HIS A O 1
ATOM 9304 N N . LEU A 1 1242 ? 15.217 -4.367 5.414 1.00 28.38 1242 LEU A N 1
ATOM 9305 C CA . LEU A 1 1242 ? 14.159 -4.798 6.322 1.00 28.38 1242 LEU A CA 1
ATOM 9306 C C . LEU A 1 1242 ? 12.807 -4.695 5.601 1.00 28.38 1242 LEU A C 1
ATOM 9308 O O . LEU A 1 1242 ? 12.463 -3.617 5.112 1.00 28.38 1242 LEU A O 1
ATOM 9312 N N . TYR A 1 1243 ? 12.047 -5.787 5.546 1.00 31.92 1243 TYR A N 1
ATOM 9313 C CA . TYR A 1 1243 ? 10.704 -5.815 4.971 1.00 31.92 1243 TYR A CA 1
ATOM 9314 C C . TYR A 1 1243 ? 9.682 -6.207 6.045 1.00 31.92 1243 TYR A C 1
ATOM 9316 O O . TYR A 1 1243 ? 9.643 -7.361 6.468 1.00 31.92 1243 TYR A O 1
ATOM 9324 N N . GLU A 1 1244 ? 8.826 -5.265 6.453 1.00 29.66 1244 GLU A N 1
ATOM 9325 C CA . GLU A 1 1244 ? 7.636 -5.570 7.258 1.00 29.66 1244 GLU A CA 1
ATOM 9326 C C . GLU A 1 1244 ? 6.666 -6.429 6.427 1.00 29.66 1244 GLU A C 1
ATOM 9328 O O . GLU A 1 1244 ? 5.997 -5.930 5.518 1.00 29.66 1244 GLU A O 1
ATOM 9333 N N . LEU A 1 1245 ? 6.570 -7.723 6.739 1.00 28.50 1245 LEU A N 1
ATOM 9334 C CA . LEU A 1 1245 ? 5.529 -8.610 6.221 1.00 28.50 1245 LEU A CA 1
ATOM 9335 C C . LEU A 1 1245 ? 4.430 -8.764 7.277 1.00 28.50 1245 LEU A C 1
ATOM 9337 O O . LEU A 1 1245 ? 4.626 -9.404 8.308 1.00 28.50 1245 LEU A O 1
ATOM 9341 N N . SER A 1 1246 ? 3.267 -8.163 7.019 1.00 26.30 1246 SER A N 1
ATOM 9342 C CA . SER A 1 1246 ? 2.058 -8.328 7.839 1.00 26.30 1246 SER A CA 1
ATOM 9343 C C . SER A 1 1246 ? 1.198 -9.492 7.315 1.00 26.30 1246 SER A C 1
ATOM 9345 O O . SER A 1 1246 ? 1.101 -9.666 6.097 1.00 26.30 1246 SER A O 1
ATOM 9347 N N . PHE A 1 1247 ? 0.620 -10.299 8.221 1.00 34.12 1247 PHE A N 1
ATOM 9348 C CA . PHE A 1 1247 ? 0.162 -11.688 7.977 1.00 34.12 1247 PHE A CA 1
ATOM 9349 C C . PHE A 1 1247 ? -1.292 -12.015 8.391 1.00 34.12 1247 PHE A C 1
ATOM 9351 O O . PHE A 1 1247 ? -1.726 -11.669 9.512 1.00 34.12 1247 PHE A O 1
#

InterPro domains:
  IPR000719 Protein kinase domain [PF00069] (575-795)
  IPR000719 Protein kinase domain [PS50011] (574-848)
  IPR000719 Protein kinase domain [SM00220] (574-879)
  IPR001611 Leucine-rich repeat [PF00560] (293-315)
  IPR001611 Leucine-rich repeat [PF00560] (318-340)
  IPR001611 Leucine-rich repeat [PF00560] (367-388)
  IPR001611 Leucine-rich repeat [PF00560] (391-412)
  IPR001611 Leucine-rich repeat [PF00560] (442-461)
  IPR001611 Leucine-rich repeat [PF13855] (98-156)
  IPR001611 Leucine-rich repeat [PF13855] (487-546)
  IPR003591 Leucine-rich repeat, typical subtype [SM00369] (48-72)
  IPR003591 Leucine-rich repeat, typical subtype [SM00369] (120-144)
  IPR003591 Leucine-rich repeat, typical subtype [SM00369] (168-192)
  IPR003591 Leucine-rich repeat, typical subtype [SM00369] (388-412)
  IPR003591 Leucine-rich repeat, typical subtype [SM00369] (436-460)
  IPR003591 Leucine-rich repeat, typical subtype [SM00369] (461-485)
  IPR003591 Leucine-rich repeat, typical subtype [SM00369] (509-532)
  IPR003591 Leucine-rich repeat, typical subtype [SM00369] (533-558)
  IPR008271 Serine/threonine-protein kinase, active site [PS00108] (706-718)
  IPR011009 Protein kinase-like domain superfamily [SSF56112] (556-873)

Radius of gyration: 41.07 Å; Cα contacts (8 Å, |Δi|>4): 2354; chains: 1; bounding box: 90×124×130 Å

Organism: Oryza sativa subsp. japonica (NCBI:txid39947)

Sequence (1247 aa):
MAALSSWNQGSSVCSWAGVRCNRQGRVSMLDVQNLNLAGQISPDIGNLSALQSIYLQKNRFIGNIPDQLGRLSLLETLNGSSNHFSGSIPSGLTNCTHLVTMDLSANSITGMIPISLHSLQNLKILKLGQNQLTGAIPPSLGNMSLLTTLDASTNTIAGEIPEELGHLRHLQYFDLSINNLTGTVPRQLYNISNLAFFAVAMNKLHGEIPNDISLGLPKLHIFIVCYNKLTGQIPPSLHNITKIHSIRISHNFLTGKVPPGLQRLSKLVWYNIGFNQIVHTTSILDDLTNSTKLEYLGIYENQIVGKIPDSIGNLSSSLENLYIGGNRITGHIPPMIGRLTRLTLLNMTDNLLDGEIPLEISYLKDLNVLGLSGNNLSGPIPTQFGNLTALTMLDISKNRLVSSIPKELGHLSHILSLDFSCNKLNGSIPDTIFSLTSLSSILNMSYNALTGVIPESIGRLGNIVSIDLSYNLLDGSIPTSVGKCQSVQSLSVCGNAISGVIPREIENLKGLQILDLSNNQLVGGIPEGLEKLQALQKLNLSFNNLKGLVPSGGIFKNNSAADIHELYHATENFNERNLVGIGSFSSVYKAVLHATSPFAVKVLDLNKIGATNSWVAECEILSTIRHRNLVKLVTLCSSIDFSGNEFRALVYEFMTNGSLEDWIHGPRRHEDSERGLSAVEVLSIAIDIASALEYMHDGSCRAGQVVHCDIKPSNVLLDGDMTAKIGDFGLARLHTQTSARDEESVSTTHNMKGTIGYIPPEYGYGAKTSTSGDVYSYGIMLLEMITGKSPVDQMFGGEMNLEKWVRASIPHQADEVVDKRFMMTGSEESSADGQQQQQVDTVDSKLLLETLLVPMVDVALCCVRESPDSRINTGRGRGRGRGRPGGRFNGRHDHGQGGRWHGNAGGCHGWNNGFGLNAGPSGGNFNPSLGFQPQFGSLGQSVAGQGFFGAAPSGPLASAPVAFPVLPGAGAVLPAASVAAGIPPFPVAGGDVAPGGPAVTIPAAGLQAGGHVAGGLVDGKGAVVGPTGGTKAAAKLGSGGVMASGGMQAVGASRVGVRQLILLGICPFDANRGKTKVDNKAGQRIKPEPKAALVKVNKGQMTVNSVISELERLIPGKWNWVVHDNGDGTFRAIFPSAAELRRMVEWGKVHTKVGDAEMEIVERGVGNEVKYVISKVWVQCKGLPSELREYLIICAVGSLLGITKAVDMLFTRRYDIARLQVLVLDPSSIPDVVDVVIGDHLYELSF

Foldseek 3Di:
DVLFVQVDPVDQQCPTPQFHDDPVSQTAGGASELVQDEEEDDLCVLVSQNHAEYHQYQYAYEEADHLSVLSNLNHQYDAQEHYAHEEADRPSVLSNLNHQYDAHEQYAYEEEDDLSVLSNLNYAYDHQDNYAYEEEDRLSVLNSQNHQEDHHEHYAYEEEDHLSVLSNLNHAYDEHANYAYEEEDHPSVLQNQNYAYDYHAQYAHEEEDDLQSCNRHLNHAEDAHYHYAYEEADRQCVLVNLNHAEDHHEHYAHEEEDHDNLLSNLNHAYDAHEHYAYAYELCVLVSQLSNQNHQEDHPEQYAYEEENDLCNLSHHLNHQYDHHANYAYEEADDLSPLNNLNHQEDAHEQYAYEEEDHLSVLSNQNHQYDHHYNYAHEEADDLSVLSNLNHQYDAPEQYAYEEADHLSVLSNQQHQEYAHYNYAYEEADHLSVLQNCNHAEEDYHEHYAYEEEDDLSVLSNLRHAEYAQDQYAYEEADHLSPLSVQNYQEDYHANYAYEEADHLSVLSNLNHQYDAHHQYAYEEADHLSVLNNQNHNYDHHYHYHYDDDDHCHHPCVPPDAQDPVNQCVQQVNVDPVQFQDDDPFWTWGWGDDDPDAIKIKTKGPPVDDQSVLLVVQQCVPQSQFDDPQAWHFPHWDWDADPVGHTITITITHDAPQAWQCCLLPNCVCPPPPNDGDELVLLVQQLLSVLLVLLRQAQLPTRLGHKFQQADARNQWGAHPLRRTHGDSSSQMDRDDPDDPPDPPDDDDDPDQTYDPLLAAPVVVVVDDGDSLSNLQSSLSRLLCSFQSDGQPPPVADDPGTSLVVCVVCPPPNLVVRGHCSNVDDDDDDDDDDDDDDDDDQAFPSVCCSVQRSNVSNVLSNLSNDNDSVSHADSYDDPPPPPDDDDDDDDDDDDDDDDDDDPDDPDDRDHDLPPSDPPPDDDDDDDDDDDDDDDDDDDDDDDDDDDDDDDDDDDDDDDDDDDDDDDDDDDDDDDDDDDDDDDDDDDDDDDDDDDDDDDDDDDDDDDDDDPDDDDDDDDDDDYDDDDDDDDDDDDDDDDDYDDDDDDDDDDDDDDDDDDPPVVVVVDDDDDDDDDDDDDDDDDDDDDDDDFFKKKKKKFDPPDDQVNVVVLCCVVPPDDFPWDWDDPVPRIIITIGPGPVVVVVVVVVPPDQDDPPPIHIDIWGDDPDDTDDDDDDDDDDPCRSDDPVVVVVVVCVVVCVVSVVSVVVVCCSSPPDSPVPPPPVPPDPSPDDQWDFDDDDPDTDTDGD

Solvent-accessible surface area (backbone atoms only — not comparable to full-atom values): 71021 Å² total; per-residue (Å²): 113,77,85,55,68,57,74,45,95,90,52,60,70,65,72,17,80,45,36,38,47,45,101,83,71,41,52,24,33,42,44,58,51,64,58,70,48,68,51,67,70,63,54,69,63,23,69,46,63,54,27,27,35,40,35,45,27,50,30,46,36,32,49,53,64,48,45,38,51,24,54,19,49,54,22,31,31,42,32,50,22,40,31,45,32,23,50,52,73,43,72,36,50,42,52,18,44,48,21,30,34,41,31,52,21,39,30,50,31,27,47,52,67,61,64,63,52,38,56,28,52,51,25,26,36,43,33,51,19,38,29,47,29,27,52,52,68,47,51,49,56,18,68,22,53,53,23,28,31,45,32,51,20,39,30,52,32,28,48,52,60,48,53,44,51,31,54,26,54,51,23,29,37,42,32,49,23,38,27,53,30,29,55,47,80,42,73,41,54,51,51,21,57,48,22,28,34,45,34,49,19,40,28,55,31,29,53,64,60,60,57,60,36,36,79,21,29,68,48,34,30,36,42,32,51,22,38,28,52,29,30,55,46,62,32,49,29,58,45,66,42,50,69,25,28,33,45,33,50,20,38,28,52,30,28,51,49,84,52,73,46,49,55,57,26,51,46,24,28,36,44,30,56,18,38,27,54,34,45,41,54,45,62,61,46,58,37,40,30,52,15,68,48,23,31,37,44,30,60,17,35,30,48,32,28,51,49,65,55,62,50,56,37,49,36,21,69,58,26,28,36,42,34,54,18,39,29,52,34,29,49,43,64,49,57,38,56,30,57,35,42,44,22,31,31,43,34,50,22,41,28,50,29,25,56,49,65,48,60,37,58,33,55,21,51,54,23,30,33,42,34,47,24,40,27,52,33,22,52,54,70,52,56,54,51,22,60,23,45,49,21,29,33,44,32,55,18,42,30,50,30,29,54,52,69,48,55,44,53,37,50,28,65,48,24,25,32,41,33,52,21,42,31,48,31,24,51,52,80,43,67,37,53,32,62,35,55,47,26,47,42,40,44,34,49,22,40,29,48,31,30,46,56,62,59,66,45,47,27,53,25,38,47,22,27,32,41,33,52,20,38,29,48,28,24,56,43,66,40,64,35,54,26,44,21,46,44,23,29,33,44,33,49,22,38,29,52,31,24,51,52,67,50,59,42,52,48,53,26,58,49,26,27,34,41,34,53,23,40,26,50,29,29,49,49,62,49,61,46,57,31,69,33,86,45,42,79,42,80,40,67,54,60,45,60,58,46,79,68,77,55,68,45,56,77,34,66,83,64,76,76,71,45,71,70,53,54,33,59,26,21,66,67,71,31,75,92,30,53,75,48,76,56,99,40,30,42,28,28,43,26,51,51,94,93,52,79,56,29,31,38,39,35,50,41,74,88,42,94,57,24,66,55,22,52,50,30,29,51,58,48,61,71,46,49,87,59,88,28,34,62,52,74,74,54,65,38,79,54,66,44,102,84,74,46,88,36,44,34,41,31,26,67,49,48,76,56,42,32,47,36,31,46,64,78,36,65,55,38,58,71,62,77,74,56,48,77,49,70,66,54,51,52,51,32,50,51,28,50,46,56,38,49,29,49,32,48,56,37,81,35,82,65,35,27,41,29,55,51,53,52,45,43,76,33,27,32,17,33,87,83,62,51,30,19,45,46,76,40,41,67,27,46,70,63,77,89,71,70,104,72,72,98,81,79,79,84,93,70,97,68,83,71,44,52,88,64,36,48,41,72,56,53,80,76,69,50,79,90,44,55,56,37,39,39,20,8,46,14,46,44,47,48,24,73,49,31,62,46,62,61,76,41,88,90,47,55,92,93,48,38,60,66,57,54,50,62,70,30,56,85,88,40,51,81,79,54,40,34,60,78,71,61,63,83,86,81,85,82,88,84,86,81,96,75,90,82,81,88,74,89,59,59,57,45,65,58,51,40,68,74,46,51,50,59,51,48,55,54,19,60,36,22,55,40,87,52,59,92,70,28,64,49,71,43,82,85,76,79,79,77,78,82,78,81,90,81,91,84,83,85,78,87,84,90,79,88,83,82,90,76,91,70,85,84,78,77,87,70,45,76,89,68,60,96,71,84,78,84,70,86,82,84,76,87,87,86,88,79,88,81,88,87,89,83,90,90,87,85,82,82,90,85,90,85,91,86,88,88,84,91,84,89,91,85,85,91,87,85,88,88,90,81,89,86,89,86,88,86,90,82,88,86,86,85,85,89,80,92,90,85,83,86,89,88,88,82,93,84,91,88,84,92,86,84,87,84,82,88,84,81,86,83,81,89,82,92,81,87,87,84,77,90,85,80,88,87,82,92,88,85,87,84,91,85,86,83,88,83,89,82,86,83,90,81,87,84,85,83,87,82,83,88,85,88,83,90,76,85,87,78,89,74,88,91,78,90,85,76,69,65,72,78,73,75,58,79,81,75,97,74,88,85,87,88,81,91,82,85,91,79,84,87,85,85,87,85,81,82,78,71,61,50,44,39,43,41,60,69,76,88,67,50,70,66,57,52,51,53,50,49,42,70,73,49,84,64,94,71,79,78,45,68,46,77,68,81,84,47,34,38,38,44,41,65,86,42,62,62,60,53,48,58,49,57,72,60,56,81,56,94,72,74,60,80,94,36,67,73,53,79,46,69,76,58,98,73,74,83,85,87,87,87,88,88,88,84,90,74,92,71,79,43,58,55,71,67,60,45,49,49,51,47,52,52,50,50,32,59,76,70,66,39,61,68,58,53,49,52,47,68,76,50,61,68,70,64,89,72,56,74,76,71,84,62,61,84,93,72,69,64,69,57,42,79,46,69,63,80,102,41,80,39,80,45,68,117

Secondary structure (DSSP, 8-state):
-GGGTT-STTS-GGGSTTEEE-TTS-EEEEE-TTS--EEPPPGGGGG-TT--EEE--SSEEEEEPPGGGGG-TT--EEE--SSEEEEPPPGGGGG-TT--EEE--SSEEEEEPPGGGGG-TT--EEE--SSEEEEPPPGGGGG-TT--EEE--SSEEEEEPPGGGGG-TT--EEE--SSEEESB--TTGGG-TT-SEEE--SS--EEEPPTTHHHH-TT--EEE--SSEEESB--GGGGG-TT--EEE--SS--EEPPPS-GGG-TT--EEE--SSEE--BTTHHHHHTT-TT--EEE--SS--EEE--GGGGGS-TT--EEE--SSEEEEEPPGGGGG-TT-SEEE--SSEEESBPPGGGGG-TT--EEE--SS--BSBPPGGGGG-TT-SEEE--SS--BSPPPGGGGG-TT--EEE--SS--EEPPPHHHHT-TT--SEEE--SSEEEEEPPTTGGG-TT-SEEE--SSEEESB--GGGGG-TT-SEEE--SS--EEPPPGGGGG-TT--EEE--SSEEEEPPPGGGGG-TT--EEE--SSEE-SPPP-SGGGTT-----HHHHHHHTTTT-GGGEEEEETTEEEEEE--TTS--EEEEEE-TTSTTHHHHHHHHHHHHHH---TTBPPEEEEEEEE-TTSSEEEEEEEE--TT-BHHHHHTSTHHHHSTT----HHHHHHHHHHHHHHHHHHHSS-BTTBSEE-S--SGGGEEE-TT--EEE--GGG-EE-----SS-TT---------S-TTTS-HHHHTTPPP-HHHHHHHHHHHHHHHHH---TT-TT--TT--HHHHHHHHTTTTHHHHS-GGGT-S------SS--PPPPP----HHHHIIIIIHHHHHHHHHHS-SSGGGSPPSS-----------------------------------TTS-----------------------------------------------------------------------------------------------------------------------------------------------SSSSTTTTT-PPP----------------PPPPPP-EEEEEE-SS--HHHHHHHHHHHS-S----EEEE-SSSEEEEE-S-TTHHHHHHHHTTS---BTTB--EEEE--SS--------------TT--HHHHHHHHHHHHHHHTT-HHHHHHHHTT---STT-------GGG--SEEEEE-SS-EEEEE-

pLDDT: mean 70.7, std 28.57, range [19.81, 98.75]